Protein AF-0000000078271003 (afdb_homodimer)

Structure (mmCIF, N/CA/C/O backbone):
data_AF-0000000078271003-model_v1
#
loop_
_entity.id
_entity.type
_entity.pdbx_description
1 polymer 'AMP-forming adenylation domain superfamily protein, putative D-alanine:D-alanyl carrier protein ligase'
#
loop_
_atom_site.group_PDB
_atom_site.id
_atom_site.type_symbol
_atom_site.label_atom_id
_atom_site.label_alt_id
_atom_site.label_comp_id
_atom_site.label_asym_id
_atom_site.label_entity_id
_atom_site.label_seq_id
_atom_site.pdbx_PDB_ins_code
_atom_site.Cartn_x
_atom_site.Cartn_y
_atom_site.Cartn_z
_atom_site.occupancy
_atom_site.B_iso_or_equiv
_atom_site.auth_seq_id
_atom_site.auth_comp_id
_atom_site.auth_asym_id
_atom_site.auth_atom_id
_atom_site.pdbx_PDB_model_num
ATOM 1 N N . MET A 1 1 ? -5.316 6.648 -7.934 1 62.03 1 MET A N 1
ATOM 2 C CA . MET A 1 1 ? -4.695 5.379 -7.566 1 62.03 1 MET A CA 1
ATOM 3 C C . MET A 1 1 ? -5.75 4.34 -7.203 1 62.03 1 MET A C 1
ATOM 5 O O . MET A 1 1 ? -6.754 4.668 -6.566 1 62.03 1 MET A O 1
ATOM 9 N N . LEU A 1 2 ? -5.527 3.26 -7.75 1 80.06 2 LEU A N 1
ATOM 10 C CA . LEU A 1 2 ? -6.375 2.09 -7.555 1 80.06 2 LEU A CA 1
ATOM 11 C C . LEU A 1 2 ? -6.215 1.529 -6.145 1 80.06 2 LEU A C 1
ATOM 13 O O . LEU A 1 2 ? -5.102 1.208 -5.723 1 80.06 2 LEU A O 1
ATOM 17 N N . HIS A 1 3 ? -7.23 1.688 -5.375 1 89.31 3 HIS A N 1
ATOM 18 C CA . HIS A 1 3 ? -7.094 1.174 -4.02 1 89.31 3 HIS A CA 1
ATOM 19 C C . HIS A 1 3 ? -7.945 -0.074 -3.814 1 89.31 3 HIS A C 1
ATOM 21 O O . HIS A 1 3 ? -7.891 -0.702 -2.754 1 89.31 3 HIS A O 1
ATOM 27 N N . SER A 1 4 ? -8.742 -0.417 -4.766 1 94.44 4 SER A N 1
ATOM 28 C CA . SER A 1 4 ? -9.57 -1.619 -4.676 1 94.44 4 SER A CA 1
ATOM 29 C C . SER A 1 4 ? -9.516 -2.424 -5.969 1 94.44 4 SER A C 1
ATOM 31 O O . SER A 1 4 ? -9.562 -1.854 -7.062 1 94.44 4 SER A O 1
ATOM 33 N N . ALA A 1 5 ? -9.469 -3.67 -5.816 1 95.5 5 ALA A N 1
ATOM 34 C CA . ALA A 1 5 ? -9.172 -4.57 -6.926 1 95.5 5 ALA A CA 1
ATOM 35 C C . ALA A 1 5 ? -10.297 -4.555 -7.961 1 95.5 5 ALA A C 1
ATOM 37 O O . ALA A 1 5 ? -10.047 -4.719 -9.156 1 95.5 5 ALA A O 1
ATOM 38 N N . HIS A 1 6 ? -11.555 -4.332 -7.492 1 95.19 6 HIS A N 1
ATOM 39 C CA . HIS A 1 6 ? -12.656 -4.332 -8.453 1 95.19 6 HIS A CA 1
ATOM 40 C C . HIS A 1 6 ? -12.539 -3.168 -9.43 1 95.19 6 HIS A C 1
ATOM 42 O O . HIS A 1 6 ? -13.086 -3.221 -10.531 1 95.19 6 HIS A O 1
ATOM 48 N N . LYS A 1 7 ? -11.844 -2.145 -9.039 1 95.56 7 LYS A N 1
ATOM 49 C CA . LYS A 1 7 ? -11.703 -0.961 -9.883 1 95.56 7 LYS A CA 1
ATOM 50 C C . LYS A 1 7 ? -10.852 -1.264 -11.117 1 95.56 7 LYS A C 1
ATOM 52 O O . LYS A 1 7 ? -10.922 -0.546 -12.117 1 95.56 7 LYS A O 1
ATOM 57 N N . ILE A 1 8 ? -10.039 -2.344 -11.047 1 96.44 8 ILE A N 1
ATOM 58 C CA . ILE A 1 8 ? -9.281 -2.766 -12.219 1 96.44 8 ILE A CA 1
ATOM 59 C C . ILE A 1 8 ? -10.25 -3.088 -13.359 1 96.44 8 ILE A C 1
ATOM 61 O O . ILE A 1 8 ? -9.992 -2.734 -14.516 1 96.44 8 ILE A O 1
ATOM 65 N N . LEU A 1 9 ? -11.359 -3.77 -13 1 97.88 9 LEU A N 1
ATOM 66 C CA . LEU A 1 9 ? -12.367 -4.117 -14 1 97.88 9 LEU A CA 1
ATOM 67 C C . LEU A 1 9 ? -13.094 -2.875 -14.5 1 97.88 9 LEU A C 1
ATOM 69 O O . LEU A 1 9 ? -13.273 -2.695 -15.703 1 97.88 9 LEU A O 1
ATOM 73 N N . SER A 1 10 ? -13.477 -2.023 -13.555 1 96.31 10 SER A N 1
ATOM 74 C CA . SER A 1 10 ? -14.211 -0.82 -13.922 1 96.31 10 SER A CA 1
ATOM 75 C C . SER A 1 10 ? -13.414 0.047 -14.883 1 96.31 10 SER A C 1
ATOM 77 O O . SER A 1 10 ? -13.961 0.602 -15.836 1 96.31 10 SER A O 1
ATOM 79 N N . GLN A 1 11 ? -12.148 0.153 -14.641 1 95.88 11 GLN A N 1
ATOM 80 C CA . GLN A 1 11 ? -11.281 0.952 -15.492 1 95.88 11 GLN A CA 1
ATOM 81 C C . GLN A 1 11 ? -11.18 0.354 -16.891 1 95.88 11 GLN A C 1
ATOM 83 O O . GLN A 1 11 ? -11.281 1.073 -17.891 1 95.88 11 GLN A O 1
ATOM 88 N N . SER A 1 12 ? -11 -0.924 -16.984 1 97.31 12 SER A N 1
ATOM 89 C CA . SER A 1 12 ? -10.883 -1.593 -18.266 1 97.31 12 SER A CA 1
ATOM 90 C C . SER A 1 12 ? -12.211 -1.595 -19.016 1 97.31 12 SER A C 1
ATOM 92 O O . SER A 1 12 ? -12.234 -1.483 -20.25 1 97.31 12 SER A O 1
ATOM 94 N N . ALA A 1 13 ? -13.312 -1.754 -18.25 1 97.88 13 ALA A N 1
ATOM 95 C CA . ALA A 1 13 ? -14.633 -1.698 -18.859 1 97.88 13 ALA A CA 1
ATOM 96 C C . ALA A 1 13 ? -14.898 -0.329 -19.484 1 97.88 13 ALA A C 1
ATOM 98 O O . ALA A 1 13 ? -15.57 -0.225 -20.516 1 97.88 13 ALA A O 1
ATOM 99 N N . LYS A 1 14 ? -14.383 0.717 -18.906 1 97 14 LYS A N 1
ATOM 100 C CA . LYS A 1 14 ? -14.523 2.066 -19.438 1 97 14 LYS A CA 1
ATOM 101 C C . LYS A 1 14 ? -13.617 2.271 -20.656 1 97 14 LYS A C 1
ATOM 103 O O . LYS A 1 14 ? -14.023 2.865 -21.656 1 97 14 LYS A O 1
ATOM 108 N N . ALA A 1 15 ? -12.398 1.774 -20.609 1 97.06 15 ALA A N 1
ATOM 109 C CA . ALA A 1 15 ? -11.391 1.994 -21.641 1 97.06 15 ALA A CA 1
ATOM 110 C C . ALA A 1 15 ? -11.68 1.145 -22.875 1 97.06 15 ALA A C 1
ATOM 112 O O . ALA A 1 15 ? -11.477 1.594 -24 1 97.06 15 ALA A O 1
ATOM 113 N N . MET A 1 16 ? -12.094 -0.087 -22.625 1 97.44 16 MET A N 1
ATOM 114 C CA . MET A 1 16 ? -12.336 -1.037 -23.703 1 97.44 16 MET A CA 1
ATOM 115 C C . MET A 1 16 ? -13.625 -1.814 -23.469 1 97.44 16 MET A C 1
ATOM 117 O O . MET A 1 16 ? -13.602 -3.039 -23.328 1 97.44 16 MET A O 1
ATOM 121 N N . PRO A 1 17 ? -14.727 -1.162 -23.594 1 97.81 17 PRO A N 1
ATOM 122 C CA . PRO A 1 17 ? -16 -1.749 -23.172 1 97.81 17 PRO A CA 1
ATOM 123 C C . PRO A 1 17 ? -16.375 -2.98 -24 1 97.81 17 PRO A C 1
ATOM 125 O O . PRO A 1 17 ? -16.844 -3.979 -23.438 1 97.81 17 PRO A O 1
ATOM 128 N N . GLN A 1 18 ? -16.078 -3.027 -25.297 1 98.38 18 GLN A N 1
ATOM 129 C CA . GLN A 1 18 ? -16.594 -4.078 -26.172 1 98.38 18 GLN A CA 1
ATOM 130 C C . GLN A 1 18 ? -15.562 -5.18 -26.375 1 98.38 18 GLN A C 1
ATOM 132 O O . GLN A 1 18 ? -15.852 -6.203 -27 1 98.38 18 GLN A O 1
ATOM 137 N N . LYS A 1 19 ? -14.375 -4.996 -25.812 1 98.5 19 LYS A N 1
ATOM 138 C CA . LYS A 1 19 ? -13.359 -6.035 -25.938 1 98.5 19 LYS A CA 1
ATOM 139 C C . LYS A 1 19 ? -13.734 -7.27 -25.109 1 98.5 19 LYS A C 1
ATOM 141 O O . LYS A 1 19 ? -14.281 -7.152 -24.016 1 98.5 19 LYS A O 1
ATOM 146 N N . LEU A 1 20 ? -13.43 -8.477 -25.688 1 98.69 20 LEU A N 1
ATOM 147 C CA . LEU A 1 20 ? -13.664 -9.719 -24.938 1 98.69 20 LEU A CA 1
ATOM 148 C C . LEU A 1 20 ? -12.68 -9.852 -23.781 1 98.69 20 LEU A C 1
ATOM 150 O O . LEU A 1 20 ? -11.469 -9.812 -23.984 1 98.69 20 LEU A O 1
ATOM 154 N N . ALA A 1 21 ? -13.211 -9.945 -22.578 1 98.69 21 ALA A N 1
ATOM 155 C CA . ALA A 1 21 ? -12.391 -10.102 -21.391 1 98.69 21 ALA A CA 1
ATOM 156 C C . ALA A 1 21 ? -12.031 -11.57 -21.156 1 98.69 21 ALA A C 1
ATOM 158 O O . ALA A 1 21 ? -10.852 -11.914 -21.047 1 98.69 21 ALA A O 1
ATOM 159 N N . PHE A 1 22 ? -13.062 -12.359 -21.109 1 98.81 22 PHE A N 1
ATOM 160 C CA . PHE A 1 22 ? -12.891 -13.789 -20.891 1 98.81 22 PHE A CA 1
ATOM 161 C C . PHE A 1 22 ? -13.641 -14.602 -21.938 1 98.81 22 PHE A C 1
ATOM 163 O O . PHE A 1 22 ? -14.75 -14.227 -22.344 1 98.81 22 PHE A O 1
ATOM 170 N N . ILE A 1 23 ? -13.023 -15.711 -22.391 1 98.56 23 ILE A N 1
ATOM 171 C CA . ILE A 1 23 ? -13.594 -16.609 -23.391 1 98.56 23 ILE A CA 1
ATOM 172 C C . ILE A 1 23 ? -13.508 -18.047 -22.891 1 98.56 23 ILE A C 1
ATOM 174 O O . ILE A 1 23 ? -12.469 -18.484 -22.391 1 98.56 23 ILE A O 1
ATOM 178 N N . THR A 1 24 ? -14.578 -18.75 -22.875 1 96.25 24 THR A N 1
ATOM 179 C CA . THR A 1 24 ? -14.633 -20.203 -22.719 1 96.25 24 THR A CA 1
ATOM 180 C C . THR A 1 24 ? -15 -20.891 -24.031 1 96.25 24 THR A C 1
ATOM 182 O O . THR A 1 24 ? -15.344 -20.219 -25 1 96.25 24 THR A O 1
ATOM 185 N N . PRO A 1 25 ? -14.844 -22.219 -24.047 1 89.44 25 PRO A N 1
ATOM 186 C CA . PRO A 1 25 ? -15.234 -22.891 -25.297 1 89.44 25 PRO A CA 1
ATOM 187 C C . PRO A 1 25 ? -16.703 -22.625 -25.656 1 89.44 25 PRO A C 1
ATOM 189 O O . PRO A 1 25 ? -17.047 -22.625 -26.844 1 89.44 25 PRO A O 1
ATOM 192 N N . SER A 1 26 ? -17.531 -22.297 -24.719 1 90.88 26 SER A N 1
ATOM 193 C CA . SER A 1 26 ? -18.969 -22.25 -24.984 1 90.88 26 SER A CA 1
ATOM 194 C C . SER A 1 26 ? -19.5 -20.828 -24.859 1 90.88 26 SER A C 1
ATOM 196 O O . SER A 1 26 ? -20.641 -20.547 -25.234 1 90.88 26 SER A O 1
ATOM 198 N N . ASP A 1 27 ? -18.672 -19.969 -24.328 1 94.44 27 ASP A N 1
ATOM 199 C CA . ASP A 1 27 ? -19.203 -18.641 -24.031 1 94.44 27 ASP A CA 1
ATOM 200 C C . ASP A 1 27 ? -18.078 -17.594 -24 1 94.44 27 ASP A C 1
ATOM 202 O O . ASP A 1 27 ? -16.906 -17.938 -24.078 1 94.44 27 ASP A O 1
ATOM 206 N N . SER A 1 28 ? -18.438 -16.344 -24.062 1 98.31 28 SER A N 1
ATOM 207 C CA . SER A 1 28 ? -17.5 -15.227 -23.891 1 98.31 28 SER A CA 1
ATOM 208 C C . SER A 1 28 ? -18.188 -14.031 -23.25 1 98.31 28 SER A C 1
ATOM 210 O O . SER A 1 28 ? -19.422 -13.969 -23.188 1 98.31 28 SER A O 1
ATOM 212 N N . ILE A 1 29 ? -17.438 -13.117 -22.703 1 98.62 29 ILE A N 1
ATOM 213 C CA . ILE A 1 29 ? -17.984 -11.93 -22.062 1 98.62 29 ILE A CA 1
ATOM 214 C C . ILE A 1 29 ? -17.062 -10.734 -22.312 1 98.62 29 ILE A C 1
ATOM 216 O O . ILE A 1 29 ? -15.844 -10.867 -22.266 1 98.62 29 ILE A O 1
ATOM 220 N N . THR A 1 30 ? -17.672 -9.602 -22.641 1 98.81 30 THR A N 1
ATOM 221 C CA . THR A 1 30 ? -16.938 -8.359 -22.828 1 98.81 30 THR A CA 1
ATOM 222 C C . THR A 1 30 ? -16.672 -7.688 -21.484 1 98.81 30 THR A C 1
ATOM 224 O O . THR A 1 30 ? -17.281 -8.039 -20.469 1 98.81 30 THR A O 1
ATOM 227 N N . TYR A 1 31 ? -15.781 -6.754 -21.453 1 98.75 31 TYR A N 1
ATOM 228 C CA . TYR A 1 31 ? -15.453 -6.031 -20.234 1 98.75 31 TYR A CA 1
ATOM 229 C C . TYR A 1 31 ? -16.672 -5.293 -19.688 1 98.75 31 TYR A C 1
ATOM 231 O O . TYR A 1 31 ? -16.953 -5.324 -18.484 1 98.75 31 TYR A O 1
ATOM 239 N N . ILE A 1 32 ? -17.453 -4.641 -20.516 1 98.56 32 ILE A N 1
ATOM 240 C CA . ILE A 1 32 ? -18.609 -3.871 -20.047 1 98.56 32 ILE A CA 1
ATOM 241 C C . ILE A 1 32 ? -19.672 -4.816 -19.5 1 98.56 32 ILE A C 1
ATOM 243 O O . ILE A 1 32 ? -20.312 -4.512 -18.484 1 98.56 32 ILE A O 1
ATOM 247 N N . SER A 1 33 ? -19.875 -5.965 -20.219 1 98.62 33 SER A N 1
ATOM 248 C CA . SER A 1 33 ? -20.844 -6.938 -19.734 1 98.62 33 SER A CA 1
ATOM 249 C C . SER A 1 33 ? -20.422 -7.535 -18.406 1 98.62 33 SER A C 1
ATOM 251 O O . SER A 1 33 ? -21.25 -7.738 -17.516 1 98.62 33 SER A O 1
ATOM 253 N N . LEU A 1 34 ? -19.125 -7.824 -18.281 1 98.69 34 LEU A N 1
ATOM 254 C CA . LEU A 1 34 ? -18.594 -8.336 -17.031 1 98.69 34 LEU A CA 1
ATOM 255 C C . LEU A 1 34 ? -18.797 -7.328 -15.898 1 98.69 34 LEU A C 1
ATOM 257 O O . LEU A 1 34 ? -19.203 -7.703 -14.789 1 98.69 34 LEU A O 1
ATOM 261 N N . ASP A 1 35 ? -18.547 -6.066 -16.141 1 98.62 35 ASP A N 1
ATOM 262 C CA . ASP A 1 35 ? -18.703 -5.004 -15.148 1 98.62 35 ASP A CA 1
ATOM 263 C C . ASP A 1 35 ? -20.156 -4.871 -14.719 1 98.62 35 ASP A C 1
ATOM 265 O O . ASP A 1 35 ? -20.453 -4.75 -13.531 1 98.62 35 ASP A O 1
ATOM 269 N N . GLU A 1 36 ? -21.047 -4.945 -15.672 1 98.31 36 GLU A N 1
ATOM 270 C CA . GLU A 1 36 ? -22.484 -4.801 -15.406 1 98.31 36 GLU A CA 1
ATOM 271 C C . GLU A 1 36 ? -23.016 -5.984 -14.609 1 98.31 36 GLU A C 1
ATOM 273 O O . GLU A 1 36 ? -23.719 -5.801 -13.617 1 98.31 36 GLU A O 1
ATOM 278 N N . LYS A 1 37 ? -22.688 -7.191 -15.055 1 98.62 37 LYS A N 1
ATOM 279 C CA . LYS A 1 37 ? -23.188 -8.391 -14.391 1 98.62 37 LYS A CA 1
ATOM 280 C C . LYS A 1 37 ? -22.625 -8.523 -12.977 1 98.62 37 LYS A C 1
ATOM 282 O O . LYS A 1 37 ? -23.328 -8.945 -12.062 1 98.62 37 LYS A O 1
ATOM 287 N N . SER A 1 38 ? -21.312 -8.219 -12.812 1 98.75 38 SER A N 1
ATOM 288 C CA . SER A 1 38 ? -20.734 -8.242 -11.477 1 98.75 38 SER A CA 1
ATOM 289 C C . SER A 1 38 ? -21.359 -7.176 -10.578 1 98.75 38 SER A C 1
ATOM 291 O O . SER A 1 38 ? -21.531 -7.391 -9.375 1 98.75 38 SER A O 1
ATOM 293 N N . SER A 1 39 ? -21.719 -5.977 -11.141 1 98.69 39 SER A N 1
ATOM 294 C CA . SER A 1 39 ? -22.406 -4.93 -10.391 1 98.69 39 SER A CA 1
ATOM 295 C C . SER A 1 39 ? -23.797 -5.383 -9.945 1 98.69 39 SER A C 1
ATOM 297 O O . SER A 1 39 ? -24.234 -5.066 -8.836 1 98.69 39 SER A O 1
ATOM 299 N N . ALA A 1 40 ? -24.469 -6.078 -10.836 1 98.75 40 ALA A N 1
ATOM 300 C CA . ALA A 1 40 ? -25.781 -6.617 -10.5 1 98.75 40 ALA A CA 1
ATOM 301 C C . ALA A 1 40 ? -25.688 -7.613 -9.344 1 98.75 40 ALA A C 1
ATOM 303 O O . ALA A 1 40 ? -26.484 -7.566 -8.406 1 98.75 40 ALA A O 1
ATOM 304 N N . LEU A 1 41 ? -24.703 -8.477 -9.445 1 98.75 41 LEU A N 1
ATOM 305 C CA . LEU A 1 41 ? -24.484 -9.438 -8.367 1 98.75 41 LEU A CA 1
ATOM 306 C C . LEU A 1 41 ? -24.141 -8.727 -7.062 1 98.75 41 LEU A C 1
ATOM 308 O O . LEU A 1 41 ? -24.625 -9.094 -5.996 1 98.75 41 LEU A O 1
ATOM 312 N N . ALA A 1 42 ? -23.203 -7.738 -7.105 1 98.75 42 ALA A N 1
ATOM 313 C CA . ALA A 1 42 ? -22.828 -6.957 -5.934 1 98.75 42 ALA A CA 1
ATOM 314 C C . ALA A 1 42 ? -24.047 -6.332 -5.262 1 98.75 42 ALA A C 1
ATOM 316 O O . ALA A 1 42 ? -24.156 -6.332 -4.035 1 98.75 42 ALA A O 1
ATOM 317 N N . THR A 1 43 ? -24.969 -5.789 -6.086 1 98.62 43 THR A N 1
ATOM 318 C CA . THR A 1 43 ? -26.188 -5.18 -5.574 1 98.62 43 THR A CA 1
ATOM 319 C C . THR A 1 43 ? -27 -6.188 -4.77 1 98.62 43 THR A C 1
ATOM 321 O O . THR A 1 43 ? -27.5 -5.871 -3.691 1 98.62 43 THR A O 1
ATOM 324 N N . GLN A 1 44 ? -27.078 -7.426 -5.289 1 98.25 44 GLN A N 1
ATOM 325 C CA . GLN A 1 44 ? -27.812 -8.477 -4.59 1 98.25 44 GLN A CA 1
ATOM 326 C C . GLN A 1 44 ? -27.156 -8.805 -3.25 1 98.25 44 GLN A C 1
ATOM 328 O O . GLN A 1 44 ? -27.844 -9.016 -2.252 1 98.25 44 GLN A O 1
ATOM 333 N N . ILE A 1 45 ? -25.844 -8.867 -3.213 1 98.56 45 ILE A N 1
ATOM 334 C CA . ILE A 1 45 ? -25.109 -9.148 -1.982 1 98.56 45 ILE A CA 1
ATOM 335 C C . ILE A 1 45 ? -25.359 -8.031 -0.971 1 98.56 45 ILE A C 1
ATOM 337 O O . ILE A 1 45 ? -25.609 -8.297 0.206 1 98.56 45 ILE A O 1
ATOM 341 N N . LEU A 1 46 ? -25.234 -6.77 -1.448 1 98.06 46 LEU A N 1
ATOM 342 C CA . LEU A 1 46 ? -25.391 -5.605 -0.584 1 98.06 46 LEU A CA 1
ATOM 343 C C . LEU A 1 46 ? -26.797 -5.562 0.015 1 98.06 46 LEU A C 1
ATOM 345 O O . LEU A 1 46 ? -26.969 -5.129 1.156 1 98.06 46 LEU A O 1
ATOM 349 N N . ASN A 1 47 ? -27.828 -6.004 -0.752 1 97.38 47 ASN A N 1
ATOM 350 C CA . ASN A 1 47 ? -29.203 -6.039 -0.278 1 97.38 47 ASN A CA 1
ATOM 351 C C . ASN A 1 47 ? -29.375 -7.008 0.887 1 97.38 47 ASN A C 1
ATOM 353 O O . ASN A 1 47 ? -30.359 -6.934 1.625 1 97.38 47 ASN A O 1
ATOM 357 N N . LEU A 1 48 ? -28.406 -7.891 1.1 1 97.38 48 LEU A N 1
ATOM 358 C CA . LEU A 1 48 ? -28.438 -8.844 2.207 1 97.38 48 LEU A CA 1
ATOM 359 C C . LEU A 1 48 ? -27.766 -8.266 3.439 1 97.38 48 LEU A C 1
ATOM 361 O O . LEU A 1 48 ? -27.656 -8.93 4.473 1 97.38 48 LEU A O 1
ATOM 365 N N . ASN A 1 49 ? -27.141 -7.055 3.361 1 95.56 49 ASN A N 1
ATOM 366 C CA . ASN A 1 49 ? -26.484 -6.336 4.445 1 95.56 49 ASN A CA 1
ATOM 367 C C . ASN A 1 49 ? -25.266 -7.094 4.957 1 95.56 49 ASN A C 1
ATOM 369 O O . ASN A 1 49 ? -25.031 -7.172 6.168 1 95.56 49 ASN A O 1
ATOM 373 N N . ILE A 1 50 ? -24.625 -7.777 4.074 1 95.56 50 ILE A N 1
ATOM 374 C CA . ILE A 1 50 ? -23.359 -8.453 4.367 1 95.56 50 ILE A CA 1
ATOM 375 C C . ILE A 1 50 ? -22.188 -7.5 4.102 1 95.56 50 ILE A C 1
ATOM 377 O O . ILE A 1 50 ? -22.062 -6.957 3.002 1 95.56 50 ILE A O 1
ATOM 381 N N . ASN A 1 51 ? -21.453 -7.254 5.133 1 91.19 51 ASN A N 1
ATOM 382 C CA . ASN A 1 51 ? -20.375 -6.273 5.012 1 91.19 51 ASN A CA 1
ATOM 383 C C . ASN A 1 51 ? -19.047 -6.859 5.449 1 91.19 51 ASN A C 1
ATOM 385 O O . ASN A 1 51 ? -18.938 -7.473 6.516 1 91.19 51 ASN A O 1
ATOM 389 N N . LYS A 1 52 ? -18.031 -6.617 4.582 1 95.56 52 LYS A N 1
ATOM 390 C CA . LYS A 1 52 ? -16.656 -7.004 4.895 1 95.56 52 LYS A CA 1
ATOM 391 C C . LYS A 1 52 ? -16.594 -8.422 5.461 1 95.56 52 LYS A C 1
ATOM 393 O O . LYS A 1 52 ? -15.961 -8.656 6.492 1 95.56 52 LYS A O 1
ATOM 398 N N . SER A 1 53 ? -17.234 -9.328 4.832 1 97.62 53 SER A N 1
ATOM 399 C CA . SER A 1 53 ? -17.359 -10.719 5.273 1 97.62 53 SER A CA 1
ATOM 400 C C . SER A 1 53 ? -16.906 -11.688 4.188 1 97.62 53 SER A C 1
ATOM 402 O O . SER A 1 53 ? -16.875 -11.336 3.008 1 97.62 53 SER A O 1
ATOM 404 N N . PRO A 1 54 ? -16.5 -12.883 4.637 1 98.44 54 PRO A N 1
ATOM 405 C CA . PRO A 1 54 ? -16.141 -13.883 3.631 1 98.44 54 PRO A CA 1
ATOM 406 C C . PRO A 1 54 ? -17.344 -14.406 2.855 1 98.44 54 PRO A C 1
ATOM 408 O O . PRO A 1 54 ? -18.375 -14.75 3.455 1 98.44 54 PRO A O 1
ATOM 411 N N . ILE A 1 55 ? -17.25 -14.398 1.645 1 98.81 55 ILE A N 1
ATOM 412 C CA . ILE A 1 55 ? -18.219 -15.023 0.756 1 98.81 55 ILE A CA 1
ATOM 413 C C . ILE A 1 55 ? -17.609 -16.266 0.112 1 98.81 55 ILE A C 1
ATOM 415 O O . ILE A 1 55 ? -16.594 -16.172 -0.573 1 98.81 55 ILE A O 1
ATOM 419 N N . LEU A 1 56 ? -18.219 -17.406 0.365 1 98.69 56 LEU A N 1
ATOM 420 C CA . LEU A 1 56 ? -17.75 -18.672 -0.201 1 98.69 56 LEU A CA 1
ATOM 421 C C . LEU A 1 56 ? -18.312 -18.875 -1.602 1 98.69 56 LEU A C 1
ATOM 423 O O . LEU A 1 56 ? -19.516 -18.719 -1.819 1 98.69 56 LEU A O 1
ATOM 427 N N . ILE A 1 57 ? -17.5 -19.141 -2.539 1 98.75 57 ILE A N 1
ATOM 428 C CA . ILE A 1 57 ? -17.906 -19.422 -3.91 1 98.75 57 ILE A CA 1
ATOM 429 C C . ILE A 1 57 ? -17.594 -20.859 -4.262 1 98.75 57 ILE A C 1
ATOM 431 O O . ILE A 1 57 ? -16.438 -21.297 -4.137 1 98.75 57 ILE A O 1
ATOM 435 N N . ILE A 1 58 ? -18.547 -21.625 -4.605 1 97.5 58 ILE A N 1
ATOM 436 C CA . ILE A 1 58 ? -18.375 -22.969 -5.16 1 97.5 58 ILE A CA 1
ATOM 437 C C . ILE A 1 58 ? -18.984 -23.031 -6.555 1 97.5 58 ILE A C 1
ATOM 439 O O . ILE A 1 58 ? -20.203 -23.156 -6.699 1 97.5 58 ILE A O 1
ATOM 443 N N . LEU A 1 59 ? -18.219 -22.859 -7.512 1 97 59 LEU A N 1
ATOM 444 C CA . LEU A 1 59 ? -18.594 -22.859 -8.922 1 97 59 LEU A CA 1
ATOM 445 C C . LEU A 1 59 ? -17.5 -23.5 -9.773 1 97 59 LEU A C 1
ATOM 447 O O . LEU A 1 59 ? -16.312 -23.469 -9.398 1 97 59 LEU A O 1
ATOM 451 N N . PRO A 1 60 ? -17.891 -24.078 -10.914 1 92.44 60 PRO A N 1
ATOM 452 C CA . PRO A 1 60 ? -16.844 -24.516 -11.844 1 92.44 60 PRO A CA 1
ATOM 453 C C . PRO A 1 60 ? -16.031 -23.375 -12.414 1 92.44 60 PRO A C 1
ATOM 455 O O . PRO A 1 60 ? -16.484 -22.219 -12.406 1 92.44 60 PRO A O 1
ATOM 458 N N . LYS A 1 61 ? -14.836 -23.719 -12.812 1 93.88 61 LYS A N 1
ATOM 459 C CA . LYS A 1 61 ? -13.961 -22.766 -13.5 1 93.88 61 LYS A CA 1
ATOM 460 C C . LYS A 1 61 ? -14.633 -22.203 -14.75 1 93.88 61 LYS A C 1
ATOM 462 O O . LYS A 1 61 ? -14.969 -22.953 -15.664 1 93.88 61 LYS A O 1
ATOM 467 N N . GLY A 1 62 ? -14.992 -20.953 -14.742 1 96.31 62 GLY A N 1
ATOM 468 C CA . GLY A 1 62 ? -15.695 -20.359 -15.867 1 96.31 62 GLY A CA 1
ATOM 469 C C . GLY A 1 62 ? -16.062 -18.906 -15.633 1 96.31 62 GLY A C 1
ATOM 470 O O . GLY A 1 62 ? -15.633 -18.297 -14.648 1 96.31 62 GLY A O 1
ATOM 471 N N . ILE A 1 63 ? -16.859 -18.328 -16.516 1 98.06 63 ILE A N 1
ATOM 472 C CA . ILE A 1 63 ? -17.203 -16.906 -16.547 1 98.06 63 ILE A CA 1
ATOM 473 C C . ILE A 1 63 ? -18.047 -16.562 -15.32 1 98.06 63 ILE A C 1
ATOM 475 O O . ILE A 1 63 ? -17.891 -15.492 -14.727 1 98.06 63 ILE A O 1
ATOM 479 N N . GLU A 1 64 ? -18.922 -17.484 -14.891 1 97.94 64 GLU A N 1
ATOM 480 C CA . GLU A 1 64 ? -19.781 -17.25 -13.719 1 97.94 64 GLU A CA 1
ATOM 481 C C . GLU A 1 64 ? -18.938 -17.047 -12.461 1 97.94 64 GLU A C 1
ATOM 483 O O . GLU A 1 64 ? -19.281 -16.234 -11.609 1 97.94 64 GLU A O 1
ATOM 488 N N . ALA A 1 65 ? -17.922 -17.828 -12.344 1 98.19 65 ALA A N 1
ATOM 489 C CA . ALA A 1 65 ? -17.031 -17.672 -11.211 1 98.19 65 ALA A CA 1
ATOM 490 C C . ALA A 1 65 ? -16.359 -16.297 -11.234 1 98.19 65 ALA A C 1
ATOM 492 O O . ALA A 1 65 ? -16.266 -15.625 -10.203 1 98.19 65 ALA A O 1
ATOM 493 N N . ILE A 1 66 ? -15.945 -15.828 -12.414 1 98.62 66 ILE A N 1
ATOM 494 C CA . ILE A 1 66 ? -15.281 -14.531 -12.555 1 98.62 66 ILE A CA 1
ATOM 495 C C . ILE A 1 66 ? -16.25 -13.414 -12.188 1 98.62 66 ILE A C 1
ATOM 497 O O . ILE A 1 66 ? -15.891 -12.477 -11.469 1 98.62 66 ILE A O 1
ATOM 501 N N . ILE A 1 67 ? -17.5 -13.523 -12.688 1 98.81 67 ILE A N 1
ATOM 502 C CA . ILE A 1 67 ? -18.531 -12.562 -12.32 1 98.81 67 ILE A CA 1
ATOM 503 C C . ILE A 1 67 ? -18.688 -12.523 -10.805 1 98.81 67 ILE A C 1
ATOM 505 O O . ILE A 1 67 ? -18.797 -11.453 -10.211 1 98.81 67 ILE A O 1
ATOM 509 N N . SER A 1 68 ? -18.625 -13.695 -10.203 1 98.88 68 SER A N 1
ATOM 510 C CA . SER A 1 68 ? -18.781 -13.805 -8.758 1 98.88 68 SER A CA 1
ATOM 511 C C . SER A 1 68 ? -17.625 -13.141 -8.023 1 98.88 68 SER A C 1
ATOM 513 O O . SER A 1 68 ? -17.812 -12.469 -7.012 1 98.88 68 SER A O 1
ATOM 515 N N . PHE A 1 69 ? -16.375 -13.359 -8.5 1 98.81 69 PHE A N 1
ATOM 516 C CA . PHE A 1 69 ? -15.211 -12.719 -7.891 1 98.81 69 PHE A CA 1
ATOM 517 C C . PHE A 1 69 ? -15.406 -11.203 -7.836 1 98.81 69 PHE A C 1
ATOM 519 O O . PHE A 1 69 ? -15.367 -10.609 -6.754 1 98.81 69 PHE A O 1
ATOM 526 N N . PHE A 1 70 ? -15.688 -10.617 -8.969 1 98.81 70 PHE A N 1
ATOM 527 C CA . PHE A 1 70 ? -15.781 -9.164 -9.055 1 98.81 70 PHE A CA 1
ATOM 528 C C . PHE A 1 70 ? -17.031 -8.648 -8.359 1 98.81 70 PHE A C 1
ATOM 530 O O . PHE A 1 70 ? -17.031 -7.562 -7.781 1 98.81 70 PHE A O 1
ATOM 537 N N . GLY A 1 71 ? -18.156 -9.438 -8.438 1 98.88 71 GLY A N 1
ATOM 538 C CA . GLY A 1 71 ? -19.344 -9.062 -7.695 1 98.88 71 GLY A CA 1
ATOM 539 C C . GLY A 1 71 ? -19.109 -8.969 -6.199 1 98.88 71 GLY A C 1
ATOM 540 O O . GLY A 1 71 ? -19.547 -8.023 -5.551 1 98.88 71 GLY A O 1
ATOM 541 N N . VAL A 1 72 ? -18.406 -9.977 -5.656 1 98.88 72 VAL A N 1
ATOM 542 C CA . VAL A 1 72 ? -18.094 -9.984 -4.234 1 98.88 72 VAL A CA 1
ATOM 543 C C . VAL A 1 72 ? -17.188 -8.797 -3.9 1 98.88 72 VAL A C 1
ATOM 545 O O . VAL A 1 72 ? -17.422 -8.078 -2.926 1 98.88 72 VAL A O 1
ATOM 548 N N . LEU A 1 73 ? -16.203 -8.531 -4.711 1 98.75 73 LEU A N 1
ATOM 549 C CA . LEU A 1 73 ? -15.273 -7.434 -4.484 1 98.75 73 LEU A CA 1
ATOM 550 C C . LEU A 1 73 ? -16 -6.094 -4.523 1 98.75 73 LEU A C 1
ATOM 552 O O . LEU A 1 73 ? -15.773 -5.238 -3.662 1 98.75 73 LEU A O 1
ATOM 556 N N . LYS A 1 74 ? -16.891 -5.91 -5.52 1 98.31 74 LYS A N 1
ATOM 557 C CA . LYS A 1 74 ? -17.641 -4.672 -5.656 1 98.31 74 LYS A CA 1
ATOM 558 C C . LYS A 1 74 ? -18.547 -4.438 -4.441 1 98.31 74 LYS A C 1
ATOM 560 O O . LYS A 1 74 ? -18.844 -3.293 -4.094 1 98.31 74 LYS A O 1
ATOM 565 N N . SER A 1 75 ? -18.938 -5.492 -3.799 1 98.5 75 SER A N 1
ATOM 566 C CA . SER A 1 75 ? -19.828 -5.391 -2.656 1 98.5 75 SER A CA 1
ATOM 567 C C . SER A 1 75 ? -19.078 -5.016 -1.386 1 98.5 75 SER A C 1
ATOM 569 O O . SER A 1 75 ? -19.688 -4.789 -0.339 1 98.5 75 SER A O 1
ATOM 571 N N . GLY A 1 76 ? -17.734 -4.938 -1.465 1 97.88 76 GLY A N 1
ATOM 572 C CA . GLY A 1 76 ? -16.938 -4.613 -0.296 1 97.88 76 GLY A CA 1
ATOM 573 C C . GLY A 1 76 ? -16.609 -5.824 0.561 1 97.88 76 GLY A C 1
ATOM 574 O O . GLY A 1 76 ? -15.953 -5.699 1.597 1 97.88 76 GLY A O 1
ATOM 575 N N . ASN A 1 77 ? -17.047 -7 0.159 1 98.56 77 ASN A N 1
ATOM 576 C CA . ASN A 1 77 ? -16.734 -8.266 0.811 1 98.56 77 ASN A CA 1
ATOM 577 C C . ASN A 1 77 ? -15.523 -8.938 0.167 1 98.56 77 ASN A C 1
ATOM 579 O O . ASN A 1 77 ? -14.883 -8.359 -0.712 1 98.56 77 ASN A O 1
ATOM 583 N N . PHE A 1 78 ? -15.07 -10.086 0.697 1 98.75 78 PHE A N 1
ATOM 584 C CA . PHE A 1 78 ? -13.961 -10.812 0.089 1 98.75 78 PHE A CA 1
ATOM 585 C C . PHE A 1 78 ? -14.344 -12.258 -0.183 1 98.75 78 PHE A C 1
ATOM 587 O O . PHE A 1 78 ? -15.211 -12.812 0.495 1 98.75 78 PHE A O 1
ATOM 594 N N . TYR A 1 79 ? -13.734 -12.875 -1.185 1 98.81 79 TYR A N 1
ATOM 595 C CA . TYR A 1 79 ? -14.227 -14.18 -1.608 1 98.81 79 TYR A CA 1
ATOM 596 C C . TYR A 1 79 ? -13.242 -15.281 -1.232 1 98.81 79 TYR A C 1
ATOM 598 O O . TYR A 1 79 ? -12.055 -15.016 -1.019 1 98.81 79 TYR A O 1
ATOM 606 N N . THR A 1 80 ? -13.742 -16.422 -1.085 1 98.56 80 THR A N 1
ATOM 607 C CA . THR A 1 80 ? -13.055 -17.703 -1.089 1 98.56 80 THR A CA 1
ATOM 608 C C . THR A 1 80 ? -13.688 -18.656 -2.109 1 98.56 80 THR A C 1
ATOM 610 O O . THR A 1 80 ? -14.898 -18.875 -2.094 1 98.56 80 THR A O 1
ATOM 613 N N . ILE A 1 81 ? -12.875 -19.094 -2.998 1 97.81 81 ILE A N 1
ATOM 614 C CA . ILE A 1 81 ? -13.359 -20.062 -3.969 1 97.81 81 ILE A CA 1
ATOM 615 C C . ILE A 1 81 ? -12.773 -21.438 -3.66 1 97.81 81 ILE A C 1
ATOM 617 O O . ILE A 1 81 ? -11.602 -21.562 -3.305 1 97.81 81 ILE A O 1
ATOM 621 N N . ILE A 1 82 ? -13.609 -22.469 -3.688 1 92.12 82 ILE A N 1
ATOM 622 C CA . ILE A 1 82 ? -13.109 -23.828 -3.533 1 92.12 82 ILE A CA 1
ATOM 623 C C . ILE A 1 82 ? -13.617 -24.703 -4.684 1 92.12 82 ILE A C 1
ATOM 625 O O . ILE A 1 82 ? -14.492 -24.281 -5.441 1 92.12 82 ILE A O 1
ATOM 629 N N . ASP A 1 83 ? -13 -25.859 -4.801 1 86.81 83 ASP A N 1
ATOM 630 C CA . ASP A 1 83 ? -13.297 -26.797 -5.867 1 86.81 83 ASP A CA 1
ATOM 631 C C . ASP A 1 83 ? -14.727 -27.328 -5.75 1 86.81 83 ASP A C 1
ATOM 633 O O . ASP A 1 83 ? -15.156 -27.734 -4.664 1 86.81 83 ASP A O 1
ATOM 637 N N . GLU A 1 84 ? -15.445 -27.297 -6.852 1 90.5 84 GLU A N 1
ATOM 638 C CA . GLU A 1 84 ? -16.828 -27.781 -6.852 1 90.5 84 GLU A CA 1
ATOM 639 C C . GLU A 1 84 ? -16.891 -29.266 -6.555 1 90.5 84 GLU A C 1
ATOM 641 O O . GLU A 1 84 ? -17.938 -29.781 -6.156 1 90.5 84 GLU A O 1
ATOM 646 N N . ASN A 1 85 ? -15.758 -29.953 -6.723 1 83.88 85 ASN A N 1
ATOM 647 C CA . ASN A 1 85 ? -15.719 -31.406 -6.496 1 83.88 85 ASN A CA 1
ATOM 648 C C . ASN A 1 85 ? -15.078 -31.75 -5.156 1 83.88 85 ASN A C 1
ATOM 650 O O . ASN A 1 85 ? -14.828 -32.906 -4.863 1 83.88 85 ASN A O 1
ATOM 654 N N . MET A 1 86 ? -14.797 -30.766 -4.371 1 82.38 86 MET A N 1
ATOM 655 C CA . MET A 1 86 ? -14.164 -31 -3.074 1 82.38 86 MET A CA 1
ATOM 656 C C . MET A 1 86 ? -15.07 -31.812 -2.158 1 82.38 86 MET A C 1
ATOM 658 O O . MET A 1 86 ? -16.281 -31.562 -2.096 1 82.38 86 MET A O 1
ATOM 662 N N . PRO A 1 87 ? -14.453 -32.781 -1.454 1 80.94 87 PRO A N 1
ATOM 663 C CA . PRO A 1 87 ? -15.258 -33.562 -0.52 1 80.94 87 PRO A CA 1
ATOM 664 C C . PRO A 1 87 ? -15.914 -32.719 0.558 1 80.94 87 PRO A C 1
ATOM 666 O O . PRO A 1 87 ? -15.312 -31.75 1.046 1 80.94 87 PRO A O 1
ATOM 669 N N . LEU A 1 88 ? -17.031 -33.156 1.013 1 85 88 LEU A N 1
ATOM 670 C CA . LEU A 1 88 ? -17.844 -32.406 1.963 1 85 88 LEU A CA 1
ATOM 671 C C . LEU A 1 88 ? -17.094 -32.219 3.279 1 85 88 LEU A C 1
ATOM 673 O O . LEU A 1 88 ? -17.234 -31.172 3.926 1 85 88 LEU A O 1
ATOM 677 N N . GLU A 1 89 ? -16.391 -33.219 3.682 1 81.69 89 GLU A N 1
ATOM 678 C CA . GLU A 1 89 ? -15.648 -33.125 4.934 1 81.69 89 GLU A CA 1
ATOM 679 C C . GLU A 1 89 ? -14.664 -31.969 4.914 1 81.69 89 GLU A C 1
ATOM 681 O O . GLU A 1 89 ? -14.508 -31.25 5.91 1 81.69 89 GLU A O 1
ATOM 686 N N . ARG A 1 90 ? -14.008 -31.828 3.816 1 82.69 90 ARG A N 1
ATOM 687 C CA . ARG A 1 90 ? -13.039 -30.75 3.68 1 82.69 90 ARG A CA 1
ATOM 688 C C . ARG A 1 90 ? -13.75 -29.406 3.58 1 82.69 90 ARG A C 1
ATOM 690 O O . ARG A 1 90 ? -13.266 -28.406 4.125 1 82.69 90 ARG A O 1
ATOM 697 N N . ILE A 1 91 ? -14.867 -29.406 2.912 1 89.88 91 ILE A N 1
ATOM 698 C CA . ILE A 1 91 ? -15.664 -28.188 2.818 1 89.88 91 ILE A CA 1
ATOM 699 C C . ILE A 1 91 ? -16.078 -27.734 4.215 1 89.88 91 ILE A C 1
ATOM 701 O O . ILE A 1 91 ? -15.984 -26.562 4.547 1 89.88 91 ILE A O 1
ATOM 705 N N . ASP A 1 92 ? -16.453 -28.688 5.008 1 89.94 92 ASP A N 1
ATOM 706 C CA . ASP A 1 92 ? -16.906 -28.391 6.367 1 89.94 92 ASP A CA 1
ATOM 707 C C . ASP A 1 92 ? -15.773 -27.797 7.195 1 89.94 92 ASP A C 1
ATOM 709 O O . ASP A 1 92 ? -16 -26.891 7.996 1 89.94 92 ASP A O 1
ATOM 713 N N . LYS A 1 93 ? -14.602 -28.359 7.008 1 86.69 93 LYS A N 1
ATOM 714 C CA . LYS A 1 93 ? -13.445 -27.812 7.711 1 86.69 93 LYS A CA 1
ATOM 715 C C . LYS A 1 93 ? -13.188 -26.359 7.324 1 86.69 93 LYS A C 1
ATOM 717 O O . LYS A 1 93 ? -12.898 -25.516 8.18 1 86.69 93 LYS A O 1
ATOM 722 N N . ILE A 1 94 ? -13.32 -26.062 6.055 1 91.56 94 ILE A N 1
ATOM 723 C CA . ILE A 1 94 ? -13.109 -24.703 5.551 1 91.56 94 ILE A CA 1
ATOM 724 C C . ILE A 1 94 ? -14.195 -23.781 6.086 1 91.56 94 ILE A C 1
ATOM 726 O O . ILE A 1 94 ? -13.906 -22.656 6.531 1 91.56 94 ILE A O 1
ATOM 730 N N . ILE A 1 95 ? -15.398 -24.234 6.16 1 95.88 95 ILE A N 1
ATOM 731 C CA . ILE A 1 95 ? -16.531 -23.438 6.637 1 95.88 95 ILE A CA 1
ATOM 732 C C . ILE A 1 95 ? -16.344 -23.125 8.117 1 95.88 95 ILE A C 1
ATOM 734 O O . ILE A 1 95 ? -16.625 -22 8.562 1 95.88 95 ILE A O 1
ATOM 738 N N . ARG A 1 96 ? -15.844 -24.094 8.836 1 93.81 96 ARG A N 1
ATOM 739 C CA . ARG A 1 96 ? -15.633 -23.891 10.266 1 93.81 96 ARG A CA 1
ATOM 740 C C . ARG A 1 96 ? -14.586 -22.812 10.516 1 93.81 96 ARG A C 1
ATOM 742 O O . ARG A 1 96 ? -14.703 -22.047 11.477 1 93.81 96 ARG A O 1
ATOM 749 N N . THR A 1 97 ? -13.609 -22.766 9.664 1 93.88 97 THR A N 1
ATOM 750 C CA . THR A 1 97 ? -12.547 -21.781 9.805 1 93.88 97 THR A CA 1
ATOM 751 C C . THR A 1 97 ? -12.984 -20.438 9.242 1 93.88 97 THR A C 1
ATOM 753 O O . THR A 1 97 ? -12.812 -19.406 9.891 1 93.88 97 THR A O 1
ATOM 756 N N . LEU A 1 98 ? -13.602 -20.422 8.086 1 96.81 98 LEU A N 1
ATOM 757 C CA . LEU A 1 98 ? -13.914 -19.203 7.328 1 96.81 98 LEU A CA 1
ATOM 758 C C . LEU A 1 98 ? -15.172 -18.547 7.871 1 96.81 98 LEU A C 1
ATOM 760 O O . LEU A 1 98 ? -15.289 -17.312 7.84 1 96.81 98 LEU A O 1
ATOM 764 N N . CYS A 1 99 ? -16.141 -19.328 8.359 1 97 99 CYS A N 1
ATOM 765 C CA . CYS A 1 99 ? -17.438 -18.844 8.789 1 97 99 CYS A CA 1
ATOM 766 C C . CYS A 1 99 ? -18.031 -17.891 7.758 1 97 99 CYS A C 1
ATOM 768 O O . CYS A 1 99 ? -18.359 -16.75 8.078 1 97 99 CYS A O 1
ATOM 770 N N . PRO A 1 100 ? -18.281 -18.375 6.551 1 98.25 100 PRO A N 1
ATOM 771 C CA . PRO A 1 100 ? -18.766 -17.5 5.484 1 98.25 100 PRO A CA 1
ATOM 772 C C . PRO A 1 100 ? -20.172 -16.969 5.762 1 98.25 100 PRO A C 1
ATOM 774 O O . PRO A 1 100 ? -21.016 -17.688 6.309 1 98.25 100 PRO A O 1
ATOM 777 N N . ALA A 1 101 ? -20.391 -15.719 5.312 1 98.31 101 ALA A N 1
ATOM 778 C CA . ALA A 1 101 ? -21.703 -15.086 5.492 1 98.31 101 ALA A CA 1
ATOM 779 C C . ALA A 1 101 ? -22.656 -15.461 4.359 1 98.31 101 ALA A C 1
ATOM 781 O O . ALA A 1 101 ? -23.875 -15.352 4.504 1 98.31 101 ALA A O 1
ATOM 782 N N . LEU A 1 102 ? -22.109 -15.922 3.264 1 98.38 102 LEU A N 1
ATOM 783 C CA . LEU A 1 102 ? -22.891 -16.172 2.057 1 98.38 102 LEU A CA 1
ATOM 784 C C . LEU A 1 102 ? -22.203 -17.203 1.17 1 98.38 102 LEU A C 1
ATOM 786 O O . LEU A 1 102 ? -20.969 -17.281 1.14 1 98.38 102 LEU A O 1
ATOM 790 N N . LEU A 1 103 ? -23 -18.062 0.56 1 98.56 103 LEU A N 1
ATOM 791 C CA . LEU A 1 103 ? -22.531 -18.984 -0.464 1 98.56 103 LEU A CA 1
ATOM 792 C C . LEU A 1 103 ? -23.047 -18.578 -1.841 1 98.56 103 LEU A C 1
ATOM 794 O O . LEU A 1 103 ? -24.219 -18.266 -2.002 1 98.56 103 LEU A O 1
ATOM 798 N N . ILE A 1 104 ? -22.188 -18.422 -2.781 1 98.75 104 ILE A N 1
ATOM 799 C CA . ILE A 1 104 ? -22.562 -18.312 -4.188 1 98.75 104 ILE A CA 1
ATOM 800 C C . ILE A 1 104 ? -22.281 -19.625 -4.906 1 98.75 104 ILE A C 1
ATOM 802 O O . ILE A 1 104 ? -21.141 -20.125 -4.891 1 98.75 104 ILE A O 1
ATOM 806 N N . THR A 1 105 ? -23.266 -20.188 -5.5 1 98.31 105 THR A N 1
ATOM 807 C CA . THR A 1 105 ? -23.141 -21.469 -6.18 1 98.31 105 THR A CA 1
ATOM 808 C C . THR A 1 105 ? -24.156 -21.578 -7.312 1 98.31 105 THR A C 1
ATOM 810 O O . THR A 1 105 ? -24.734 -20.578 -7.738 1 98.31 105 THR A O 1
ATOM 813 N N . SER A 1 106 ? -24.172 -22.672 -7.996 1 97.44 106 SER A N 1
ATOM 814 C CA . SER A 1 106 ? -25.156 -22.938 -9.039 1 97.44 106 SER A CA 1
ATOM 815 C C . SER A 1 106 ? -26.188 -23.984 -8.586 1 97.44 106 SER A C 1
ATOM 817 O O . SER A 1 106 ? -25.875 -24.828 -7.742 1 97.44 106 SER A O 1
ATOM 819 N N . LYS A 1 107 ? -27.375 -23.906 -9.109 1 96.31 107 LYS A N 1
ATOM 820 C CA . LYS A 1 107 ? -28.422 -24.859 -8.766 1 96.31 107 LYS A CA 1
ATOM 821 C C . LYS A 1 107 ? -28.047 -26.281 -9.188 1 96.31 107 LYS A C 1
ATOM 823 O O . LYS A 1 107 ? -28.422 -27.25 -8.531 1 96.31 107 LYS A O 1
ATOM 828 N N . ASP A 1 108 ? -27.219 -26.344 -10.188 1 93.69 108 ASP A N 1
ATOM 829 C CA . ASP A 1 108 ? -26.812 -27.641 -10.734 1 93.69 108 ASP A CA 1
ATOM 830 C C . ASP A 1 108 ? -25.969 -28.406 -9.734 1 93.69 108 ASP A C 1
ATOM 832 O O . ASP A 1 108 ? -25.938 -29.641 -9.75 1 93.69 108 ASP A O 1
ATOM 836 N N . LEU A 1 109 ? -25.219 -27.75 -8.859 1 91.12 109 LEU A N 1
ATOM 837 C CA . LEU A 1 109 ? -24.312 -28.406 -7.922 1 91.12 109 LEU A CA 1
ATOM 838 C C . LEU A 1 109 ? -25.078 -28.969 -6.73 1 91.12 109 LEU A C 1
ATOM 840 O O . LEU A 1 109 ? -24.547 -29.812 -5.996 1 91.12 109 LEU A O 1
ATOM 844 N N . ALA A 1 110 ? -26.266 -28.625 -6.441 1 85.75 110 ALA A N 1
ATOM 845 C CA . ALA A 1 110 ? -27.172 -29.141 -5.418 1 85.75 110 ALA A CA 1
ATOM 846 C C . ALA A 1 110 ? -26.484 -29.234 -4.066 1 85.75 110 ALA A C 1
ATOM 848 O O . ALA A 1 110 ? -26.516 -30.266 -3.406 1 85.75 110 ALA A O 1
ATOM 849 N N . LEU A 1 111 ? -25.812 -28.203 -3.742 1 86.5 111 LEU A N 1
ATOM 850 C CA . LEU A 1 111 ? -25.109 -28.156 -2.469 1 86.5 111 LEU A CA 1
ATOM 851 C C . LEU A 1 111 ? -26.031 -27.703 -1.346 1 86.5 111 LEU A C 1
ATOM 853 O O . LEU A 1 111 ? -26.875 -26.828 -1.54 1 86.5 111 LEU A O 1
ATOM 857 N N . ASN A 1 112 ? -26.109 -28.422 -0.228 1 86.56 112 ASN A N 1
ATOM 858 C CA . ASN A 1 112 ? -26.844 -28.031 0.971 1 86.56 112 ASN A CA 1
ATOM 859 C C . ASN A 1 112 ? -25.906 -27.812 2.154 1 86.56 112 ASN A C 1
ATOM 861 O O . ASN A 1 112 ? -25.656 -28.734 2.941 1 86.56 112 ASN A O 1
ATOM 865 N N . LEU A 1 113 ? -25.359 -26.656 2.318 1 92.56 113 LEU A N 1
ATOM 866 C CA . LEU A 1 113 ? -24.391 -26.344 3.354 1 92.56 113 LEU A CA 1
ATOM 867 C C . LEU A 1 113 ? -25.016 -25.5 4.453 1 92.56 113 LEU A C 1
ATOM 869 O O . LEU A 1 113 ? -24.297 -25 5.336 1 92.56 113 LEU A O 1
ATOM 873 N N . ASP A 1 114 ? -26.344 -25.328 4.586 1 93.5 114 ASP A N 1
ATOM 874 C CA . ASP A 1 114 ? -27.062 -24.547 5.582 1 93.5 114 ASP A CA 1
ATOM 875 C C . ASP A 1 114 ? -26.516 -23.125 5.652 1 93.5 114 ASP A C 1
ATOM 877 O O . ASP A 1 114 ? -26.172 -22.625 6.734 1 93.5 114 ASP A O 1
ATOM 881 N N . LEU A 1 115 ? -26.156 -22.5 4.555 1 96.44 115 LEU A N 1
ATOM 882 C CA . LEU A 1 115 ? -25.688 -21.125 4.434 1 96.44 115 LEU A CA 1
ATOM 883 C C . LEU A 1 115 ? -26.656 -20.297 3.6 1 96.44 115 LEU A C 1
ATOM 885 O O . LEU A 1 115 ? -27.328 -20.828 2.707 1 96.44 115 LEU A O 1
ATOM 889 N N . LEU A 1 116 ? -26.812 -19 3.975 1 97.44 116 LEU A N 1
ATOM 890 C CA . LEU A 1 116 ? -27.469 -18.094 3.033 1 97.44 116 LEU A CA 1
ATOM 891 C C . LEU A 1 116 ? -26.844 -18.203 1.646 1 97.44 116 LEU A C 1
ATOM 893 O O . LEU A 1 116 ? -25.609 -18.234 1.511 1 97.44 116 LEU A O 1
ATOM 897 N N . THR A 1 117 ? -27.734 -18.406 0.561 1 97.94 117 THR A N 1
ATOM 898 C CA . THR A 1 117 ? -27.188 -18.797 -0.73 1 97.94 117 THR A CA 1
ATOM 899 C C . THR A 1 117 ? -27.734 -17.922 -1.848 1 97.94 117 THR A C 1
ATOM 901 O O . THR A 1 117 ? -28.938 -17.625 -1.871 1 97.94 117 THR A O 1
ATOM 904 N N . ILE A 1 118 ? -26.922 -17.406 -2.668 1 98.19 118 ILE A N 1
ATOM 905 C CA . ILE A 1 118 ? -27.281 -16.844 -3.963 1 98.19 118 ILE A CA 1
ATOM 906 C C . ILE A 1 118 ? -26.938 -17.828 -5.074 1 98.19 118 ILE A C 1
ATOM 908 O O . ILE A 1 118 ? -25.797 -18.297 -5.16 1 98.19 118 ILE A O 1
ATOM 912 N N . PHE A 1 119 ? -27.891 -18.203 -5.867 1 98.12 119 PHE A N 1
ATOM 913 C CA . PHE A 1 119 ? -27.641 -19.047 -7.027 1 98.12 119 PHE A CA 1
ATOM 914 C C . PHE A 1 119 ? -27.297 -18.203 -8.25 1 98.12 119 PHE A C 1
ATOM 916 O O . PHE A 1 119 ? -28.078 -17.344 -8.664 1 98.12 119 PHE A O 1
ATOM 923 N N . ILE A 1 120 ? -26.125 -18.406 -8.797 1 97.94 120 ILE A N 1
ATOM 924 C CA . ILE A 1 120 ? -25.625 -17.625 -9.922 1 97.94 120 ILE A CA 1
ATOM 925 C C . ILE A 1 120 ? -26.562 -17.75 -11.109 1 97.94 120 ILE A C 1
ATOM 927 O O . ILE A 1 120 ? -26.609 -16.875 -11.977 1 97.94 120 ILE A O 1
ATOM 931 N N . ASP A 1 121 ? -27.391 -18.781 -11.148 1 97.31 121 ASP A N 1
ATOM 932 C CA . ASP A 1 121 ? -28.391 -19.031 -12.188 1 97.31 121 ASP A CA 1
ATOM 933 C C . ASP A 1 121 ? -29.422 -17.906 -12.258 1 97.31 121 ASP A C 1
ATOM 935 O O . ASP A 1 121 ? -30.047 -17.688 -13.289 1 97.31 121 ASP A O 1
ATOM 939 N N . ASP A 1 122 ? -29.547 -17.172 -11.203 1 97.5 122 ASP A N 1
ATOM 940 C CA . ASP A 1 122 ? -30.562 -16.125 -11.117 1 97.5 122 ASP A CA 1
ATOM 941 C C . ASP A 1 122 ? -30 -14.781 -11.594 1 97.5 122 ASP A C 1
ATOM 943 O O . ASP A 1 122 ? -30.719 -13.781 -11.625 1 97.5 122 ASP A O 1
ATOM 947 N N . LEU A 1 123 ? -28.766 -14.727 -12.023 1 96.69 123 LEU A N 1
ATOM 948 C CA . LEU A 1 123 ? -28.031 -13.523 -12.383 1 96.69 123 LEU A CA 1
ATOM 949 C C . LEU A 1 123 ? -28.766 -12.719 -13.445 1 96.69 123 LEU A C 1
ATOM 951 O O . LEU A 1 123 ? -28.812 -11.484 -13.391 1 96.69 123 LEU A O 1
ATOM 955 N N . PRO A 1 124 ? -29.375 -13.375 -14.516 1 96.06 124 PRO A N 1
ATOM 956 C CA . PRO A 1 124 ? -30.062 -12.609 -15.562 1 96.06 124 PRO A CA 1
ATOM 957 C C . PRO A 1 124 ? -31.203 -11.734 -15.008 1 96.06 124 PRO A C 1
ATOM 959 O O . PRO A 1 124 ? -31.562 -10.727 -15.617 1 96.06 124 PRO A O 1
ATOM 962 N N . GLY A 1 125 ? -31.641 -12.039 -13.82 1 95.94 125 GLY A N 1
ATOM 963 C CA . GLY A 1 125 ? -32.719 -11.273 -13.211 1 95.94 125 GLY A CA 1
ATOM 964 C C . GLY A 1 125 ? -32.219 -10.164 -12.305 1 95.94 125 GLY A C 1
ATOM 965 O O . GLY A 1 125 ? -33 -9.336 -11.844 1 95.94 125 GLY A O 1
ATOM 966 N N . PHE A 1 126 ? -30.938 -10.211 -12.047 1 97.19 126 PHE A N 1
ATOM 967 C CA . PHE A 1 126 ? -30.359 -9.219 -11.156 1 97.19 126 PHE A CA 1
ATOM 968 C C . PHE A 1 126 ? -30.188 -7.883 -11.867 1 97.19 126 PHE A C 1
ATOM 970 O O . PHE A 1 126 ? -29.938 -7.848 -13.078 1 97.19 126 PHE A O 1
ATOM 977 N N . LYS A 1 127 ? -30.375 -6.73 -11.203 1 96.88 127 LYS A N 1
ATOM 978 C CA . LYS A 1 127 ? -30.172 -5.387 -11.734 1 96.88 127 LYS A CA 1
ATOM 979 C C . LYS A 1 127 ? -29.234 -4.57 -10.852 1 96.88 127 LYS A C 1
ATOM 981 O O . LYS A 1 127 ? -29.375 -4.586 -9.625 1 96.88 127 LYS A O 1
ATOM 986 N N . PRO A 1 128 ? -28.312 -3.967 -11.531 1 97.38 128 PRO A N 1
ATOM 987 C CA . PRO A 1 128 ? -27.438 -3.117 -10.719 1 97.38 128 PRO A CA 1
ATOM 988 C C . PRO A 1 128 ? -28.156 -1.895 -10.156 1 97.38 128 PRO A C 1
ATOM 990 O O . PRO A 1 128 ? -29.031 -1.335 -10.812 1 97.38 128 PRO A O 1
ATOM 993 N N . ASP A 1 129 ? -27.828 -1.555 -8.977 1 97.5 129 ASP A N 1
ATOM 994 C CA . ASP A 1 129 ? -28.266 -0.32 -8.328 1 97.5 129 ASP A CA 1
ATOM 995 C C . ASP A 1 129 ? -27.078 0.569 -7.98 1 97.5 129 ASP A C 1
ATOM 997 O O . ASP A 1 129 ? -26.406 0.34 -6.977 1 97.5 129 ASP A O 1
ATOM 1001 N N . GLN A 1 130 ? -26.891 1.561 -8.75 1 95.5 130 GLN A N 1
ATOM 1002 C CA . GLN A 1 130 ? -25.719 2.412 -8.633 1 95.5 130 GLN A CA 1
ATOM 1003 C C . GLN A 1 130 ? -25.703 3.148 -7.297 1 95.5 130 GLN A C 1
ATOM 1005 O O . GLN A 1 130 ? -24.625 3.385 -6.727 1 95.5 130 GLN A O 1
ATOM 1010 N N . THR A 1 131 ? -26.812 3.486 -6.805 1 96 131 THR A N 1
ATOM 1011 C CA . THR A 1 131 ? -26.891 4.188 -5.527 1 96 131 THR A CA 1
ATOM 1012 C C . THR A 1 131 ? -26.328 3.324 -4.402 1 96 131 THR A C 1
ATOM 1014 O O . THR A 1 131 ? -25.531 3.797 -3.59 1 96 131 THR A O 1
ATOM 1017 N N . ILE A 1 132 ? -26.75 2.084 -4.453 1 95.62 132 ILE A N 1
ATOM 1018 C CA . ILE A 1 132 ? -26.281 1.146 -3.438 1 95.62 132 ILE A CA 1
ATOM 1019 C C . ILE A 1 132 ? -24.797 0.88 -3.615 1 95.62 132 ILE A C 1
ATOM 1021 O O . ILE A 1 132 ? -24.047 0.852 -2.639 1 95.62 132 ILE A O 1
ATOM 1025 N N . LEU A 1 133 ? -24.422 0.709 -4.832 1 96.31 133 LEU A N 1
ATOM 1026 C CA . LEU A 1 133 ? -23.031 0.419 -5.129 1 96.31 133 LEU A CA 1
ATOM 1027 C C . LEU A 1 133 ? -22.141 1.585 -4.723 1 96.31 133 LEU A C 1
ATOM 1029 O O . LEU A 1 133 ? -21.016 1.379 -4.234 1 96.31 133 LEU A O 1
ATOM 1033 N N . ASN A 1 134 ? -22.578 2.785 -4.875 1 93 134 ASN A N 1
ATOM 1034 C CA . ASN A 1 134 ? -21.812 3.984 -4.562 1 93 134 ASN A CA 1
ATOM 1035 C C . ASN A 1 134 ? -21.656 4.172 -3.059 1 93 134 ASN A C 1
ATOM 1037 O O . ASN A 1 134 ? -20.781 4.922 -2.613 1 93 134 ASN A O 1
ATOM 1041 N N . SER A 1 135 ? -22.438 3.516 -2.295 1 92.12 135 SER A N 1
ATOM 1042 C CA . SER A 1 135 ? -22.406 3.68 -0.845 1 92.12 135 SER A CA 1
ATOM 1043 C C . SER A 1 135 ? -21.359 2.771 -0.213 1 92.12 135 SER A C 1
ATOM 1045 O O . SER A 1 135 ? -21.016 2.936 0.959 1 92.12 135 SER A O 1
ATOM 1047 N N . VAL A 1 136 ? -20.797 1.884 -0.989 1 94.25 136 VAL A N 1
ATOM 1048 C CA . VAL A 1 136 ? -19.844 0.908 -0.467 1 94.25 136 VAL A CA 1
ATOM 1049 C C . VAL A 1 136 ? -18.484 1.562 -0.287 1 94.25 136 VAL A C 1
ATOM 1051 O 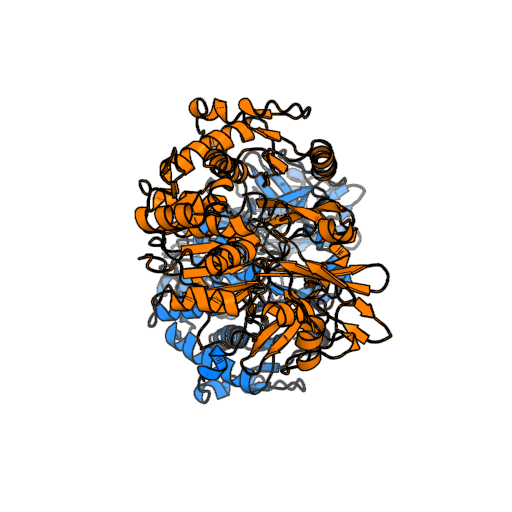O . VAL A 1 136 ? -17.969 2.201 -1.208 1 94.25 136 VAL A O 1
ATOM 1054 N N . LYS A 1 137 ? -17.938 1.467 0.898 1 93 137 LYS A N 1
ATOM 1055 C CA . LYS A 1 137 ? -16.609 1.989 1.175 1 93 137 LYS A CA 1
ATOM 1056 C C . LYS A 1 137 ? -15.586 0.86 1.281 1 93 137 LYS A C 1
ATOM 1058 O O . LYS A 1 137 ? -15.719 -0.023 2.131 1 93 137 LYS A O 1
ATOM 1063 N N . ILE A 1 138 ? -14.703 0.869 0.376 1 96.44 138 ILE A N 1
ATOM 1064 C CA . ILE A 1 138 ? -13.625 -0.114 0.349 1 96.44 138 ILE A CA 1
ATOM 1065 C C . ILE A 1 138 ? -12.281 0.598 0.424 1 96.44 138 ILE A C 1
ATOM 1067 O O . ILE A 1 138 ? -12.055 1.587 -0.277 1 96.44 138 ILE A O 1
ATOM 1071 N N . ILE A 1 139 ? -11.406 0.212 1.343 1 96.81 139 ILE A N 1
ATOM 1072 C CA . ILE A 1 139 ? -10.039 0.719 1.363 1 96.81 139 ILE A CA 1
ATOM 1073 C C . ILE A 1 139 ? -9.062 -0.407 1.021 1 96.81 139 ILE A C 1
ATOM 1075 O O . ILE A 1 139 ? -9.43 -1.584 1.044 1 96.81 139 ILE A O 1
ATOM 1079 N N . ASP A 1 140 ? -7.871 -0.076 0.7 1 97.25 140 ASP A N 1
ATOM 1080 C CA . ASP A 1 140 ? -6.945 -1.034 0.105 1 97.25 140 ASP A CA 1
ATOM 1081 C C . ASP A 1 140 ? -6.5 -2.076 1.129 1 97.25 140 ASP A C 1
ATOM 1083 O O . ASP A 1 140 ? -6.031 -3.154 0.76 1 97.25 140 ASP A O 1
ATOM 1087 N N . THR A 1 141 ? -6.672 -1.774 2.416 1 97.19 141 THR A N 1
ATOM 1088 C CA . THR A 1 141 ? -6.242 -2.713 3.445 1 97.19 141 THR A CA 1
ATOM 1089 C C . THR A 1 141 ? -7.328 -3.75 3.723 1 97.19 141 THR A C 1
ATOM 1091 O O . THR A 1 141 ? -7.098 -4.719 4.445 1 97.19 141 THR A O 1
ATOM 1094 N N . ASP A 1 142 ? -8.531 -3.584 3.113 1 98 142 ASP A N 1
ATOM 1095 C CA . ASP A 1 142 ? -9.562 -4.613 3.205 1 98 142 ASP A CA 1
ATOM 1096 C C . ASP A 1 142 ? -9.125 -5.887 2.48 1 98 142 ASP A C 1
ATOM 1098 O O . ASP A 1 142 ? -8.281 -5.84 1.587 1 98 142 ASP A O 1
ATOM 1102 N N . LEU A 1 143 ? -9.719 -7.027 2.871 1 98.31 143 LEU A N 1
ATOM 1103 C CA . LEU A 1 143 ? -9.391 -8.281 2.197 1 98.31 143 LEU A CA 1
ATOM 1104 C C . LEU A 1 143 ? -10.047 -8.344 0.821 1 98.31 143 LEU A C 1
ATOM 1106 O O . LEU A 1 143 ? -11.18 -7.891 0.646 1 98.31 143 LEU A O 1
ATOM 1110 N N . ALA A 1 144 ? -9.344 -8.859 -0.12 1 98.56 144 ALA A N 1
ATOM 1111 C CA . ALA A 1 144 ? -9.891 -9.164 -1.44 1 98.56 144 ALA A CA 1
ATOM 1112 C C . ALA A 1 144 ? -10.328 -10.617 -1.529 1 98.56 144 ALA A C 1
ATOM 1114 O O . ALA A 1 144 ? -11.414 -10.914 -2.029 1 98.56 144 ALA A O 1
ATOM 1115 N N . TYR A 1 145 ? -9.445 -11.492 -1.026 1 98.62 145 TYR A N 1
ATOM 1116 C CA . TYR A 1 145 ? -9.797 -12.906 -1.034 1 98.62 145 TYR A CA 1
ATOM 1117 C C . TYR A 1 145 ? -8.977 -13.688 -0.014 1 98.62 145 TYR A C 1
ATOM 1119 O O . TYR A 1 145 ? -7.969 -13.18 0.493 1 98.62 145 TYR A O 1
ATOM 1127 N N . THR A 1 146 ? -9.469 -14.82 0.356 1 98.31 146 THR A N 1
ATOM 1128 C CA . THR A 1 146 ? -8.766 -15.844 1.131 1 98.31 146 THR A CA 1
ATOM 1129 C C . THR A 1 146 ? -8.758 -17.172 0.387 1 98.31 146 THR A C 1
ATOM 1131 O O . THR A 1 146 ? -9.82 -17.719 0.06 1 98.31 146 THR A O 1
ATOM 1134 N N . LEU A 1 147 ? -7.566 -17.656 0.073 1 95.44 147 LEU A N 1
ATOM 1135 C CA . LEU A 1 147 ? -7.445 -18.953 -0.605 1 95.44 147 LEU A CA 1
ATOM 1136 C C . LEU A 1 147 ? -6.895 -20.016 0.338 1 95.44 147 LEU A C 1
ATOM 1138 O O . LEU A 1 147 ? -5.91 -19.766 1.042 1 95.44 147 LEU A O 1
ATOM 1142 N N . PHE A 1 148 ? -7.562 -21.125 0.374 1 89.38 148 PHE A N 1
ATOM 1143 C CA . PHE A 1 148 ? -7.148 -22.203 1.264 1 89.38 148 PHE A CA 1
ATOM 1144 C C . PHE A 1 148 ? -6.105 -23.094 0.591 1 89.38 148 PHE A C 1
ATOM 1146 O O . PHE A 1 148 ? -6.234 -23.422 -0.589 1 89.38 148 PHE A O 1
ATOM 1153 N N . THR A 1 149 ? -5.027 -23.297 1.29 1 79.56 149 THR A N 1
ATOM 1154 C CA . THR A 1 149 ? -3.959 -24.172 0.843 1 79.56 149 THR A CA 1
ATOM 1155 C C . THR A 1 149 ? -3.865 -25.406 1.738 1 79.56 149 THR A C 1
ATOM 1157 O O . THR A 1 149 ? -4.523 -25.484 2.777 1 79.56 149 THR A O 1
ATOM 1160 N N . SER A 1 150 ? -3.137 -26.469 1.156 1 65.25 150 SER A N 1
ATOM 1161 C CA . SER A 1 150 ? -2.945 -27.688 1.941 1 65.25 150 SER A CA 1
ATOM 1162 C C . SER A 1 150 ? -2 -27.453 3.113 1 65.25 150 SER A C 1
ATOM 1164 O O . SER A 1 150 ? -1.058 -26.656 3.006 1 65.25 150 SER A O 1
ATOM 1166 N N . GLY A 1 151 ? -2.479 -27.641 4.348 1 53.41 151 GLY A N 1
ATOM 1167 C CA . GLY A 1 151 ? -1.631 -27.5 5.52 1 53.41 151 GLY A CA 1
ATOM 1168 C C . GLY A 1 151 ? -0.801 -28.734 5.812 1 53.41 151 GLY A C 1
ATOM 1169 O O . GLY A 1 151 ? -1.136 -29.828 5.371 1 53.41 151 GLY A O 1
ATOM 1170 N N . SER A 1 152 ? 0.362 -28.5 6.305 1 45.88 152 SER A N 1
ATOM 1171 C CA . SER A 1 152 ? 1.254 -29.594 6.68 1 45.88 152 SER A CA 1
ATOM 1172 C C . SER A 1 152 ? 0.547 -30.594 7.582 1 45.88 152 SER A C 1
ATOM 1174 O O . SER A 1 152 ? 0.873 -31.781 7.566 1 45.88 152 SER A O 1
ATOM 1176 N N . THR A 1 153 ? -0.388 -30.078 8.312 1 47.31 153 THR A N 1
ATOM 1177 C CA . THR A 1 153 ? -1.088 -30.938 9.258 1 47.31 153 THR A CA 1
ATOM 1178 C C . THR A 1 153 ? -2.354 -31.516 8.633 1 47.31 153 THR A C 1
ATOM 1180 O O . THR A 1 153 ? -3.107 -32.219 9.297 1 47.31 153 THR A O 1
ATOM 1183 N N . GLY A 1 154 ? -2.471 -31.219 7.402 1 60.16 154 GLY A N 1
ATOM 1184 C CA . GLY A 1 154 ? -3.686 -31.703 6.762 1 60.16 154 GLY A CA 1
ATOM 1185 C C . GLY A 1 154 ? -4.844 -30.719 6.871 1 60.16 154 GLY A C 1
ATOM 1186 O O . GLY A 1 154 ? -5.77 -30.766 6.059 1 60.16 154 GLY A O 1
ATOM 1187 N N . GLU A 1 155 ? -4.789 -29.859 7.887 1 72.56 155 GLU A N 1
ATOM 1188 C CA . GLU A 1 155 ? -5.852 -28.875 8.039 1 72.56 155 GLU A CA 1
ATOM 1189 C C . GLU A 1 155 ? -5.668 -27.703 7.066 1 72.56 155 GLU A C 1
ATOM 1191 O O . GLU A 1 155 ? -4.574 -27.156 6.957 1 72.56 155 GLU A O 1
ATOM 1196 N N . PRO A 1 156 ? -6.723 -27.391 6.383 1 79.38 156 PRO A N 1
ATOM 1197 C CA . PRO A 1 156 ? -6.605 -26.297 5.422 1 79.38 156 PRO A CA 1
ATOM 1198 C C . PRO A 1 156 ? -6.328 -24.953 6.09 1 79.38 156 PRO A C 1
ATOM 1200 O O . PRO A 1 156 ? -6.848 -24.688 7.176 1 79.38 156 PRO A O 1
ATOM 1203 N N . LYS A 1 157 ? -5.418 -24.156 5.566 1 88.56 157 LYS A N 1
ATOM 1204 C CA . LYS A 1 157 ? -5.129 -22.812 6.051 1 88.56 157 LYS A CA 1
ATOM 1205 C C . LYS A 1 157 ? -5.504 -21.766 5.016 1 88.56 157 LYS A C 1
ATOM 1207 O O . LYS A 1 157 ? -5.168 -21.891 3.836 1 88.56 157 LYS A O 1
ATOM 1212 N N . GLY A 1 158 ? -6.277 -20.797 5.398 1 94.69 158 GLY A N 1
ATOM 1213 C CA . GLY A 1 158 ? -6.719 -19.734 4.508 1 94.69 158 GLY A CA 1
ATOM 1214 C C . GLY A 1 158 ? -5.773 -18.547 4.473 1 94.69 158 GLY A C 1
ATOM 1215 O O . GLY A 1 158 ? -5.66 -17.812 5.453 1 94.69 158 GLY A O 1
ATOM 1216 N N . VAL A 1 159 ? -5.07 -18.359 3.348 1 97 159 VAL A N 1
ATOM 1217 C CA . VAL A 1 159 ? -4.152 -17.234 3.176 1 97 159 VAL A CA 1
ATOM 1218 C C . VAL A 1 159 ? -4.941 -15.977 2.814 1 97 159 VAL A C 1
ATOM 1220 O O . VAL A 1 159 ? -5.641 -15.945 1.8 1 97 159 VAL A O 1
ATOM 1223 N N . SER A 1 160 ? -4.848 -14.93 3.637 1 98.31 160 SER A N 1
ATOM 1224 C CA . SER A 1 160 ? -5.664 -13.727 3.523 1 98.31 160 SER A CA 1
ATOM 1225 C C . SER A 1 160 ? -4.938 -12.641 2.732 1 98.31 160 SER A C 1
ATOM 1227 O O . SER A 1 160 ? -3.916 -12.117 3.182 1 98.31 160 SER A O 1
ATOM 1229 N N . ILE A 1 161 ? -5.477 -12.32 1.568 1 98.44 161 ILE A N 1
ATOM 1230 C CA . ILE A 1 161 ? -4.855 -11.344 0.683 1 98.44 161 ILE A CA 1
ATOM 1231 C C . ILE A 1 161 ? -5.707 -10.078 0.627 1 98.44 161 ILE A C 1
ATOM 1233 O O . ILE A 1 161 ? -6.914 -10.148 0.39 1 98.44 161 ILE A O 1
ATOM 1237 N N . SER A 1 162 ? -5.094 -8.914 0.866 1 98.25 162 SER A N 1
ATOM 1238 C CA . SER A 1 162 ? -5.785 -7.629 0.821 1 98.25 162 SER A CA 1
ATOM 1239 C C . SER A 1 162 ? -5.863 -7.094 -0.604 1 98.25 162 SER A C 1
ATOM 1241 O O . SER A 1 162 ? -5.184 -7.598 -1.501 1 98.25 162 SER A O 1
ATOM 1243 N N . HIS A 1 163 ? -6.754 -6.074 -0.789 1 98.25 163 HIS A N 1
ATOM 1244 C CA . HIS A 1 163 ? -6.781 -5.367 -2.064 1 98.25 163 HIS A CA 1
ATOM 1245 C C . HIS A 1 163 ? -5.406 -4.809 -2.416 1 98.25 163 HIS A C 1
ATOM 1247 O O . HIS A 1 163 ? -4.965 -4.91 -3.562 1 98.25 163 HIS A O 1
ATOM 1253 N N . LYS A 1 164 ? -4.707 -4.285 -1.44 1 96.38 164 LYS A N 1
ATOM 1254 C CA . LYS A 1 164 ? -3.406 -3.658 -1.655 1 96.38 164 LYS A CA 1
ATOM 1255 C C . LYS A 1 164 ? -2.377 -4.676 -2.135 1 96.38 164 LYS A C 1
ATOM 1257 O O . LYS A 1 164 ? -1.609 -4.402 -3.061 1 96.38 164 LYS A O 1
ATOM 1262 N N . SER A 1 165 ? -2.32 -5.809 -1.525 1 97.5 165 SER A N 1
ATOM 1263 C CA . SER A 1 165 ? -1.381 -6.852 -1.923 1 97.5 165 SER A CA 1
ATOM 1264 C C . SER A 1 165 ? -1.645 -7.316 -3.352 1 97.5 165 SER A C 1
ATOM 1266 O O . SER A 1 165 ? -0.71 -7.484 -4.137 1 97.5 165 SER A O 1
ATOM 1268 N N . LEU A 1 166 ? -2.891 -7.477 -3.648 1 97.75 166 LEU A N 1
ATOM 1269 C CA . LEU A 1 166 ? -3.299 -7.926 -4.973 1 97.75 166 LEU A CA 1
ATOM 1270 C C . LEU A 1 166 ? -2.939 -6.891 -6.035 1 97.75 166 LEU A C 1
ATOM 1272 O O . LEU A 1 166 ? -2.393 -7.234 -7.086 1 97.75 166 LEU A O 1
ATOM 1276 N N . ILE A 1 167 ? -3.191 -5.625 -5.738 1 96.69 167 ILE A N 1
ATOM 1277 C CA . ILE A 1 167 ? -2.906 -4.539 -6.668 1 96.69 167 ILE A CA 1
ATOM 1278 C C . ILE A 1 167 ? -1.396 -4.391 -6.844 1 96.69 167 ILE A C 1
ATOM 1280 O O . ILE A 1 167 ? -0.912 -4.188 -7.961 1 96.69 167 ILE A O 1
ATOM 1284 N N . ASP A 1 168 ? -0.685 -4.512 -5.742 1 96.06 168 ASP A N 1
ATOM 1285 C CA . ASP A 1 168 ? 0.772 -4.438 -5.793 1 96.06 168 ASP A CA 1
ATOM 1286 C C . ASP A 1 168 ? 1.342 -5.496 -6.738 1 96.06 168 ASP A C 1
ATOM 1288 O O . ASP A 1 168 ? 2.135 -5.18 -7.625 1 96.06 168 ASP A O 1
ATOM 1292 N N . PHE A 1 169 ? 0.903 -6.699 -6.602 1 96.88 169 PHE A N 1
ATOM 1293 C CA . PHE A 1 169 ? 1.366 -7.781 -7.461 1 96.88 169 PHE A CA 1
ATOM 1294 C C . PHE A 1 169 ? 1.012 -7.504 -8.914 1 96.88 169 PHE A C 1
ATOM 1296 O O . PHE A 1 169 ? 1.851 -7.664 -9.805 1 96.88 169 PHE A O 1
ATOM 1303 N N . THR A 1 170 ? -0.234 -7.141 -9.141 1 97 170 THR A N 1
ATOM 1304 C CA . THR A 1 170 ? -0.734 -6.898 -10.484 1 97 170 THR A CA 1
ATOM 1305 C C . THR A 1 170 ? 0.112 -5.848 -11.195 1 97 170 THR A C 1
ATOM 1307 O O . THR A 1 170 ? 0.569 -6.066 -12.32 1 97 170 THR A O 1
ATOM 1310 N N . ILE A 1 171 ? 0.408 -4.793 -10.5 1 95.25 171 ILE A N 1
ATOM 1311 C CA . ILE A 1 171 ? 1.16 -3.689 -11.086 1 95.25 171 ILE A CA 1
ATOM 1312 C C . ILE A 1 171 ? 2.607 -4.117 -11.32 1 95.25 171 ILE A C 1
ATOM 1314 O O . ILE A 1 171 ? 3.188 -3.826 -12.367 1 95.25 171 ILE A O 1
ATOM 1318 N N . ALA A 1 172 ? 3.18 -4.789 -10.352 1 95.25 172 ALA A N 1
ATOM 1319 C CA . ALA A 1 172 ? 4.551 -5.273 -10.492 1 95.25 172 ALA A CA 1
ATOM 1320 C C . ALA A 1 172 ? 4.684 -6.191 -11.703 1 95.25 172 ALA A C 1
ATOM 1322 O O . ALA A 1 172 ? 5.629 -6.066 -12.484 1 95.25 172 ALA A O 1
ATOM 1323 N N . CYS A 1 173 ? 3.754 -7.086 -11.812 1 95.56 173 CYS A N 1
ATOM 1324 C CA . CYS A 1 173 ? 3.77 -8.023 -12.93 1 95.56 173 CYS A CA 1
ATOM 1325 C C . CYS A 1 173 ? 3.697 -7.289 -14.266 1 95.56 173 CYS A C 1
ATOM 1327 O O . CYS A 1 173 ? 4.48 -7.562 -15.172 1 95.56 173 CYS A O 1
ATOM 1329 N N . VAL A 1 174 ? 2.775 -6.355 -14.406 1 96.38 174 VAL A N 1
ATOM 1330 C CA . VAL A 1 174 ? 2.545 -5.613 -15.641 1 96.38 174 VAL A CA 1
ATOM 1331 C C . VAL A 1 174 ? 3.791 -4.809 -16 1 96.38 174 VAL A C 1
ATOM 1333 O O . VAL A 1 174 ? 4.25 -4.844 -17.141 1 96.38 174 VAL A O 1
ATOM 1336 N N . ASN A 1 175 ? 4.359 -4.148 -15.008 1 94.69 175 ASN A N 1
ATOM 1337 C CA . ASN A 1 175 ? 5.504 -3.277 -15.266 1 94.69 175 ASN A CA 1
ATOM 1338 C C . ASN A 1 175 ? 6.77 -4.082 -15.539 1 94.69 175 ASN A C 1
ATOM 1340 O O . ASN A 1 175 ? 7.516 -3.771 -16.469 1 94.69 175 ASN A O 1
ATOM 1344 N N . ASP A 1 176 ? 7.008 -5.074 -14.75 1 96.44 176 ASP A N 1
ATOM 1345 C CA . ASP A 1 176 ? 8.273 -5.797 -14.828 1 96.44 176 ASP A CA 1
ATOM 1346 C C . ASP A 1 176 ? 8.297 -6.746 -16.016 1 96.44 176 ASP A C 1
ATOM 1348 O O . ASP A 1 176 ? 9.352 -6.988 -16.609 1 96.44 176 ASP A O 1
ATOM 1352 N N . LEU A 1 177 ? 7.117 -7.312 -16.391 1 97.12 177 LEU A N 1
ATOM 1353 C CA . LEU A 1 177 ? 7.066 -8.266 -17.5 1 97.12 177 LEU A CA 1
ATOM 1354 C C . LEU A 1 177 ? 6.555 -7.602 -18.766 1 97.12 177 LEU A C 1
ATOM 1356 O O . LEU A 1 177 ? 6.461 -8.242 -19.812 1 97.12 177 LEU A O 1
ATOM 1360 N N . ALA A 1 178 ? 6.211 -6.336 -18.734 1 95.75 178 ALA A N 1
ATOM 1361 C CA . ALA A 1 178 ? 5.75 -5.539 -19.875 1 95.75 178 ALA A CA 1
ATOM 1362 C C . ALA A 1 178 ? 4.508 -6.156 -20.5 1 95.75 178 ALA A C 1
ATOM 1364 O O . ALA A 1 178 ? 4.465 -6.363 -21.719 1 95.75 178 ALA A O 1
ATOM 1365 N N . ILE A 1 179 ? 3.574 -6.48 -19.703 1 97.25 179 ILE A N 1
ATOM 1366 C CA . ILE A 1 179 ? 2.309 -7.031 -20.188 1 97.25 179 ILE A CA 1
ATOM 1367 C C . ILE A 1 179 ? 1.356 -5.895 -20.547 1 97.25 179 ILE A C 1
ATOM 1369 O O . ILE A 1 179 ? 1.273 -4.891 -19.828 1 97.25 179 ILE A O 1
ATOM 1373 N N . ASP A 1 180 ? 0.662 -6.031 -21.672 1 97.38 180 ASP A N 1
ATOM 1374 C CA . ASP A 1 180 ? -0.259 -4.988 -22.109 1 97.38 180 ASP A CA 1
ATOM 1375 C C . ASP A 1 180 ? -1.548 -5.59 -22.672 1 97.38 180 ASP A C 1
ATOM 1377 O O . ASP A 1 180 ? -1.838 -6.766 -22.438 1 97.38 180 ASP A O 1
ATOM 1381 N N . ASP A 1 181 ? -2.383 -4.789 -23.297 1 97.75 181 ASP A N 1
ATOM 1382 C CA . ASP A 1 181 ? -3.73 -5.195 -23.688 1 97.75 181 ASP A CA 1
ATOM 1383 C C . ASP A 1 181 ? -3.705 -6.055 -24.953 1 97.75 181 ASP A C 1
ATOM 1385 O O . ASP A 1 181 ? -4.738 -6.582 -25.375 1 97.75 181 ASP A O 1
ATOM 1389 N N . SER A 1 182 ? -2.52 -6.266 -25.547 1 97.75 182 SER A N 1
ATOM 1390 C CA . SER A 1 182 ? -2.412 -7.074 -26.75 1 97.75 182 SER A CA 1
ATOM 1391 C C . SER A 1 182 ? -2.264 -8.555 -26.422 1 97.75 182 SER A C 1
ATOM 1393 O O . SER A 1 182 ? -2.398 -9.414 -27.297 1 97.75 182 SER A O 1
ATOM 1395 N N . HIS A 1 183 ? -2.018 -8.844 -25.203 1 97.88 183 HIS A N 1
ATOM 1396 C CA . HIS A 1 183 ? -1.799 -10.227 -24.781 1 97.88 183 HIS A CA 1
ATOM 1397 C C . HIS A 1 183 ? -3.096 -11.023 -24.828 1 97.88 183 HIS A C 1
ATOM 1399 O O . HIS A 1 183 ? -4.164 -10.508 -24.484 1 97.88 183 HIS A O 1
ATOM 1405 N N . VAL A 1 184 ? -2.986 -12.195 -25.312 1 98.69 184 VAL A N 1
ATOM 1406 C CA . VAL A 1 184 ? -4.027 -13.219 -25.25 1 98.69 184 VAL A CA 1
ATOM 1407 C C . VAL A 1 184 ? -3.568 -14.375 -24.375 1 98.69 184 VAL A C 1
ATOM 1409 O O . VAL A 1 184 ? -2.639 -15.102 -24.734 1 98.69 184 VAL A O 1
ATOM 1412 N N . ILE A 1 185 ? -4.227 -14.57 -23.266 1 98.56 185 ILE A N 1
ATOM 1413 C CA . ILE A 1 185 ? -3.768 -15.477 -22.219 1 98.56 185 ILE A CA 1
ATOM 1414 C C . ILE A 1 185 ? -4.629 -16.734 -22.219 1 98.56 185 ILE A C 1
ATOM 1416 O O . ILE A 1 185 ? -5.852 -16.656 -22.375 1 98.56 185 ILE A O 1
ATOM 1420 N N . ALA A 1 186 ? -4.016 -17.906 -22.078 1 98.44 186 ALA A N 1
ATOM 1421 C CA . ALA A 1 186 ? -4.75 -19.156 -21.891 1 98.44 186 ALA A CA 1
ATOM 1422 C C . ALA A 1 186 ? -4.613 -19.672 -20.469 1 98.44 186 ALA A C 1
ATOM 1424 O O . ALA A 1 186 ? -3.531 -20.094 -20.062 1 98.44 186 ALA A O 1
ATOM 1425 N N . ASN A 1 187 ? -5.695 -19.672 -19.781 1 97.81 187 ASN A N 1
ATOM 1426 C CA . ASN A 1 187 ? -5.711 -20.078 -18.375 1 97.81 187 ASN A CA 1
ATOM 1427 C C . ASN A 1 187 ? -5.723 -21.609 -18.234 1 97.81 187 ASN A C 1
ATOM 1429 O O . ASN A 1 187 ? -6.555 -22.281 -18.844 1 97.81 187 ASN A O 1
ATOM 1433 N N . GLN A 1 188 ? -4.789 -22.094 -17.453 1 92.94 188 GLN A N 1
ATOM 1434 C CA . GLN A 1 188 ? -4.719 -23.516 -17.094 1 92.94 188 GLN A CA 1
ATOM 1435 C C . GLN A 1 188 ? -5.102 -23.734 -15.641 1 92.94 188 GLN A C 1
ATOM 1437 O O . GLN A 1 188 ? -5.84 -24.672 -15.32 1 92.94 188 GLN A O 1
ATOM 1442 N N . ALA A 1 189 ? -4.742 -22.922 -14.711 1 91.94 189 ALA A N 1
ATOM 1443 C CA . ALA A 1 189 ? -4.855 -23.109 -13.273 1 91.94 189 ALA A CA 1
ATOM 1444 C C . ALA A 1 189 ? -6.312 -23.016 -12.82 1 91.94 189 ALA A C 1
ATOM 1446 O O . ALA A 1 189 ? -7.062 -22.172 -13.305 1 91.94 189 ALA A O 1
ATOM 1447 N N . PRO A 1 190 ? -6.684 -24 -11.93 1 91.12 190 PRO A N 1
ATOM 1448 C CA . PRO A 1 190 ? -7.988 -23.781 -11.297 1 91.12 190 PRO A CA 1
ATOM 1449 C C . PRO A 1 190 ? -8.07 -22.453 -10.539 1 91.12 190 PRO A C 1
ATOM 1451 O O . PRO A 1 190 ? -7.039 -21.922 -10.125 1 91.12 190 PRO A O 1
ATOM 1454 N N . PHE A 1 191 ? -9.297 -22 -10.312 1 95.06 191 PHE A N 1
ATOM 1455 C CA . PHE A 1 191 ? -9.469 -20.656 -9.758 1 95.06 191 PHE A CA 1
ATOM 1456 C C . PHE A 1 191 ? -9.203 -20.656 -8.258 1 95.06 191 PHE A C 1
ATOM 1458 O O . PHE A 1 191 ? -9.016 -19.594 -7.656 1 95.06 191 PHE A O 1
ATOM 1465 N N . TYR A 1 192 ? -9.211 -21.844 -7.613 1 89.31 192 TYR A N 1
ATOM 1466 C CA . TYR A 1 192 ? -8.898 -21.922 -6.191 1 89.31 192 TYR A CA 1
ATOM 1467 C C . TYR A 1 192 ? -7.395 -22 -5.961 1 89.31 192 TYR A C 1
ATOM 1469 O O . TYR A 1 192 ? -6.934 -22.016 -4.816 1 89.31 192 TYR A O 1
ATOM 1477 N N . PHE A 1 193 ? -6.645 -22.078 -7.051 1 89.62 193 PHE A N 1
ATOM 1478 C CA . PHE A 1 193 ? -5.188 -22.016 -7.027 1 89.62 193 PHE A CA 1
ATOM 1479 C C . PHE A 1 193 ? -4.703 -20.609 -7.34 1 89.62 193 PHE A C 1
ATOM 1481 O O . PHE A 1 193 ? -5.156 -19.984 -8.305 1 89.62 193 PHE A O 1
ATOM 1488 N N . ASP A 1 194 ? -3.764 -20.062 -6.551 1 93.62 194 ASP A N 1
ATOM 1489 C CA . ASP A 1 194 ? -3.4 -18.656 -6.625 1 93.62 194 ASP A CA 1
ATOM 1490 C C . ASP A 1 194 ? -2.752 -18.328 -7.969 1 93.62 194 ASP A C 1
ATOM 1492 O O . ASP A 1 194 ? -2.682 -17.156 -8.359 1 93.62 194 ASP A O 1
ATOM 1496 N N . LEU A 1 195 ? -2.283 -19.328 -8.719 1 93.56 195 LEU A N 1
ATOM 1497 C CA . LEU A 1 195 ? -1.726 -19.078 -10.039 1 93.56 195 LEU A CA 1
ATOM 1498 C C . LEU A 1 195 ? -2.746 -18.391 -10.945 1 93.56 195 LEU A C 1
ATOM 1500 O O . LEU A 1 195 ? -2.375 -17.656 -11.852 1 93.56 195 LEU A O 1
ATOM 1504 N N . SER A 1 196 ? -4.008 -18.641 -10.664 1 96 196 SER A N 1
ATOM 1505 C CA . SER A 1 196 ? -5.074 -18.078 -11.477 1 96 196 SER A CA 1
ATOM 1506 C C . SER A 1 196 ? -5.156 -16.562 -11.312 1 96 196 SER A C 1
ATOM 1508 O O . SER A 1 196 ? -5.773 -15.867 -12.125 1 96 196 SER A O 1
ATOM 1510 N N . VAL A 1 197 ? -4.574 -16.031 -10.273 1 96.81 197 VAL A N 1
ATOM 1511 C CA . VAL A 1 197 ? -4.613 -14.602 -9.961 1 96.81 197 VAL A CA 1
ATOM 1512 C C . VAL A 1 197 ? -3.99 -13.805 -11.102 1 96.81 197 VAL A C 1
ATOM 1514 O O . VAL A 1 197 ? -4.469 -12.727 -11.453 1 96.81 197 VAL A O 1
ATOM 1517 N N . PHE A 1 198 ? -2.898 -14.359 -11.664 1 97.44 198 PHE A N 1
ATOM 1518 C CA . PHE A 1 198 ? -2.27 -13.727 -12.82 1 97.44 198 PHE A CA 1
ATOM 1519 C C . PHE A 1 198 ? -3.26 -13.602 -13.977 1 97.44 198 PHE A C 1
ATOM 1521 O O . PHE A 1 198 ? -3.457 -12.516 -14.516 1 97.44 198 PHE A O 1
ATOM 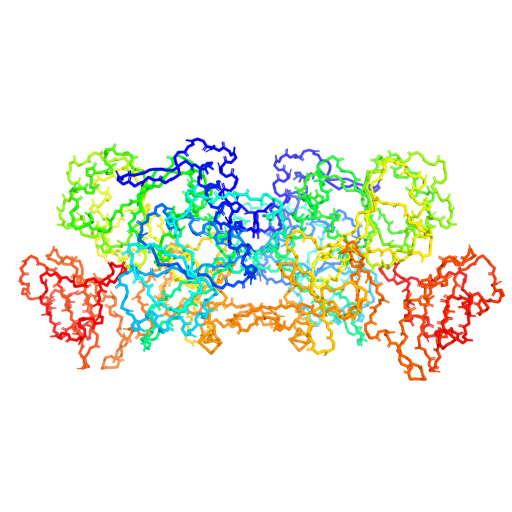1528 N N . ASP A 1 199 ? -3.879 -14.719 -14.328 1 97.75 199 ASP A N 1
ATOM 1529 C CA . ASP A 1 199 ? -4.77 -14.789 -15.484 1 97.75 199 ASP A CA 1
ATOM 1530 C C . ASP A 1 199 ? -5.973 -13.867 -15.312 1 97.75 199 ASP A C 1
ATOM 1532 O O . ASP A 1 199 ? -6.473 -13.297 -16.281 1 97.75 199 ASP A O 1
ATOM 1536 N N . ILE A 1 200 ? -6.383 -13.711 -14.086 1 98.06 200 ILE A N 1
ATOM 1537 C CA . ILE A 1 200 ? -7.629 -13 -13.828 1 98.06 200 ILE A CA 1
ATOM 1538 C C . ILE A 1 200 ? -7.352 -11.516 -13.641 1 98.06 200 ILE A C 1
ATOM 1540 O O . ILE A 1 200 ? -7.918 -10.68 -14.352 1 98.06 200 ILE A O 1
ATOM 1544 N N . TYR A 1 201 ? -6.457 -11.133 -12.836 1 98.31 201 TYR A N 1
ATOM 1545 C CA . TYR A 1 201 ? -6.344 -9.742 -12.414 1 98.31 201 TYR A CA 1
ATOM 1546 C C . TYR A 1 201 ? -5.316 -9 -13.258 1 98.31 201 TYR A C 1
ATOM 1548 O O . TYR A 1 201 ? -5.5 -7.82 -13.578 1 98.31 201 TYR A O 1
ATOM 1556 N N . VAL A 1 202 ? -4.16 -9.625 -13.578 1 97.62 202 VAL A N 1
ATOM 1557 C CA . VAL A 1 202 ? -3.195 -8.977 -14.453 1 97.62 202 VAL A CA 1
ATOM 1558 C C . VAL A 1 202 ? -3.832 -8.719 -15.82 1 97.62 202 VAL A C 1
ATOM 1560 O O . VAL A 1 202 ? -3.738 -7.609 -16.359 1 97.62 202 VAL A O 1
ATOM 1563 N N . ASN A 1 203 ? -4.574 -9.758 -16.281 1 96.38 203 ASN A N 1
ATOM 1564 C CA . ASN A 1 203 ? -5.293 -9.633 -17.547 1 96.38 203 ASN A CA 1
ATOM 1565 C C . ASN A 1 203 ? -6.301 -8.484 -17.516 1 96.38 203 ASN A C 1
ATOM 1567 O O . ASN A 1 203 ? -6.344 -7.664 -18.422 1 96.38 203 ASN A O 1
ATOM 1571 N N . THR A 1 204 ? -7.113 -8.492 -16.5 1 98.19 204 THR A N 1
ATOM 1572 C CA . THR A 1 204 ? -8.172 -7.5 -16.391 1 98.19 204 THR A CA 1
ATOM 1573 C C . THR A 1 204 ? -7.59 -6.094 -16.266 1 98.19 204 THR A C 1
ATOM 1575 O O . THR A 1 204 ? -8.125 -5.141 -16.828 1 98.19 204 THR A O 1
ATOM 1578 N N . PHE A 1 205 ? -6.508 -5.945 -15.586 1 97.56 205 PHE A N 1
ATOM 1579 C CA . PHE A 1 205 ? -5.875 -4.652 -15.344 1 97.56 205 PHE A CA 1
ATOM 1580 C C . PHE A 1 205 ? -5.426 -4.02 -16.656 1 97.56 205 PHE A C 1
ATOM 1582 O O . PHE A 1 205 ? -5.598 -2.816 -16.859 1 97.56 205 PHE A O 1
ATOM 1589 N N . VAL A 1 206 ? -4.863 -4.844 -17.562 1 97.62 206 VAL A N 1
ATOM 1590 C CA . VAL A 1 206 ? -4.281 -4.293 -18.781 1 97.62 206 VAL A CA 1
ATOM 1591 C C . VAL A 1 206 ? -5.309 -4.336 -19.906 1 97.62 206 VAL A C 1
ATOM 1593 O O . VAL A 1 206 ? -5.055 -3.838 -21 1 97.62 206 VAL A O 1
ATOM 1596 N N . GLY A 1 207 ? -6.457 -5 -19.672 1 98.19 207 GLY A N 1
ATOM 1597 C CA . GLY A 1 207 ? -7.484 -5.117 -20.688 1 98.19 207 GLY A CA 1
ATOM 1598 C C . GLY A 1 207 ? -7.184 -6.195 -21.719 1 98.19 207 GLY A C 1
ATOM 1599 O O . GLY A 1 207 ? -7.555 -6.07 -22.891 1 98.19 207 GLY A O 1
ATOM 1600 N N . ALA A 1 208 ? -6.473 -7.223 -21.312 1 98.25 208 ALA A N 1
ATOM 1601 C CA . ALA A 1 208 ? -6.168 -8.352 -22.188 1 98.25 208 ALA A CA 1
ATOM 1602 C C . ALA A 1 208 ? -7.328 -9.344 -22.234 1 98.25 208 ALA A C 1
ATOM 1604 O O . ALA A 1 208 ? -8.352 -9.141 -21.578 1 98.25 208 ALA A O 1
ATOM 1605 N N . THR A 1 209 ? -7.203 -10.328 -23.141 1 98.62 209 THR A N 1
ATOM 1606 C CA . THR A 1 209 ? -8.211 -11.383 -23.25 1 98.62 209 THR A CA 1
ATOM 1607 C C . THR A 1 209 ? -7.688 -12.695 -22.672 1 98.62 209 THR A C 1
ATOM 1609 O O . THR A 1 209 ? -6.543 -13.078 -22.922 1 98.62 209 THR A O 1
ATOM 1612 N N . THR A 1 210 ? -8.508 -13.312 -21.875 1 98.69 210 THR A N 1
ATOM 1613 C CA . THR A 1 210 ? -8.125 -14.586 -21.281 1 98.69 210 THR A CA 1
ATOM 1614 C C . THR A 1 210 ? -9.047 -15.703 -21.75 1 98.69 210 THR A C 1
ATOM 1616 O O . THR A 1 210 ? -10.266 -15.609 -21.609 1 98.69 210 THR A O 1
ATOM 1619 N N . HIS A 1 211 ? -8.469 -16.719 -22.344 1 98.69 211 HIS A N 1
ATOM 1620 C CA . HIS A 1 211 ? -9.18 -17.969 -22.641 1 98.69 211 HIS A CA 1
ATOM 1621 C C . HIS A 1 211 ? -9.156 -18.906 -21.438 1 98.69 211 HIS A C 1
ATOM 1623 O O . HIS A 1 211 ? -8.086 -19.344 -21 1 98.69 211 HIS A O 1
ATOM 1629 N N . ILE A 1 212 ? -10.344 -19.203 -20.922 1 98.19 212 ILE A N 1
ATOM 1630 C CA . ILE A 1 212 ? -10.453 -20.141 -19.812 1 98.19 212 ILE A CA 1
ATOM 1631 C C . ILE A 1 212 ? -10.602 -21.562 -20.359 1 98.19 212 ILE A C 1
ATOM 1633 O O . ILE A 1 212 ? -11.656 -21.938 -20.875 1 98.19 212 ILE A O 1
ATOM 1637 N N . LEU A 1 213 ? -9.539 -22.359 -20.203 1 95.5 213 LEU A N 1
ATOM 1638 C CA . LEU A 1 213 ? -9.562 -23.734 -20.703 1 95.5 213 LEU A CA 1
ATOM 1639 C C . LEU A 1 213 ? -10 -24.703 -19.609 1 95.5 213 LEU A C 1
ATOM 1641 O O . LEU A 1 213 ? -9.531 -24.609 -18.469 1 95.5 213 LEU A O 1
ATOM 1645 N N . PRO A 1 214 ? -10.852 -25.594 -19.969 1 88.75 214 PRO A N 1
ATOM 1646 C CA . PRO A 1 214 ? -11.203 -26.625 -18.984 1 88.75 214 PRO A CA 1
ATOM 1647 C C . PRO A 1 214 ? -10.016 -27.516 -18.594 1 88.75 214 PRO A C 1
ATOM 1649 O O . PRO A 1 214 ? -9.18 -27.828 -19.453 1 88.75 214 PRO A O 1
ATOM 1652 N N . SER A 1 215 ? -10.039 -27.906 -17.375 1 82.75 215 SER A N 1
ATOM 1653 C CA . SER A 1 215 ? -8.93 -28.703 -16.859 1 82.75 215 SER A CA 1
ATOM 1654 C C . SER A 1 215 ? -8.773 -30 -17.656 1 82.75 215 SER A C 1
ATOM 1656 O O . SER A 1 215 ? -7.652 -30.469 -17.875 1 82.75 215 SER A O 1
ATOM 1658 N N . SER A 1 216 ? -9.812 -30.547 -18.141 1 80.69 216 SER A N 1
ATOM 1659 C CA . SER A 1 216 ? -9.828 -31.859 -18.812 1 80.69 216 SER A CA 1
ATOM 1660 C C . SER A 1 216 ? -9.055 -31.828 -20.125 1 80.69 216 SER A C 1
ATOM 1662 O O . SER A 1 216 ? -8.469 -32.812 -20.531 1 80.69 216 SER A O 1
ATOM 1664 N N . ILE A 1 217 ? -9.008 -30.719 -20.719 1 88.69 217 ILE A N 1
ATOM 1665 C CA . ILE A 1 217 ? -8.391 -30.641 -22.047 1 88.69 217 ILE A CA 1
ATOM 1666 C C . ILE A 1 217 ? -6.883 -30.844 -21.922 1 88.69 217 ILE A C 1
ATOM 1668 O O . ILE A 1 217 ? -6.223 -31.234 -22.891 1 88.69 217 ILE A O 1
ATOM 1672 N N . PHE A 1 218 ? -6.352 -30.609 -20.75 1 86 218 PHE A N 1
ATOM 1673 C CA . PHE A 1 218 ? -4.906 -30.641 -20.578 1 86 218 PHE A CA 1
ATOM 1674 C C . PHE A 1 218 ? -4.398 -32.094 -20.484 1 86 218 PHE A C 1
ATOM 1676 O O . PHE A 1 218 ? -3.189 -32.312 -20.484 1 86 218 PHE A O 1
ATOM 1683 N N . ALA A 1 219 ? -5.328 -33.031 -20.469 1 76.5 219 ALA A N 1
ATOM 1684 C CA . ALA A 1 219 ? -4.969 -34.438 -20.625 1 76.5 219 ALA A CA 1
ATOM 1685 C C . ALA A 1 219 ? -4.598 -34.75 -22.062 1 76.5 219 ALA A C 1
ATOM 1687 O O . ALA A 1 219 ? -3.994 -35.781 -22.344 1 76.5 219 ALA A O 1
ATOM 1688 N N . PHE A 1 220 ? -4.926 -33.875 -22.969 1 85.94 220 PHE A N 1
ATOM 1689 C CA . PHE A 1 220 ? -4.672 -34.031 -24.391 1 85.94 220 PHE A CA 1
ATOM 1690 C C . PHE A 1 220 ? -3.85 -32.875 -24.938 1 85.94 220 PHE A C 1
ATOM 1692 O O . PHE A 1 220 ? -4.387 -31.984 -25.594 1 85.94 220 PHE A O 1
ATOM 1699 N N . PRO A 1 221 ? -2.559 -32.969 -24.875 1 90.12 221 PRO A N 1
ATOM 1700 C CA . PRO A 1 221 ? -1.675 -31.859 -25.219 1 90.12 221 PRO A CA 1
ATOM 1701 C C . PRO A 1 221 ? -1.888 -31.359 -26.656 1 90.12 221 PRO A C 1
ATOM 1703 O O . PRO A 1 221 ? -1.855 -30.156 -26.891 1 90.12 221 PRO A O 1
ATOM 1706 N N . LEU A 1 222 ? -2.148 -32.25 -27.594 1 93.12 222 LEU A N 1
ATOM 1707 C CA . LEU A 1 222 ? -2.307 -31.844 -29 1 93.12 222 LEU A CA 1
ATOM 1708 C C . LEU A 1 222 ? -3.553 -30.984 -29.172 1 93.12 222 LEU A C 1
ATOM 1710 O O . LEU A 1 222 ? -3.559 -30.047 -29.984 1 93.12 222 LEU A O 1
ATOM 1714 N N . LYS A 1 223 ? -4.598 -31.328 -28.406 1 93.81 223 LYS A N 1
ATOM 1715 C CA . LYS A 1 223 ? -5.812 -30.531 -28.453 1 93.81 223 LYS A CA 1
ATOM 1716 C C . LYS A 1 223 ? -5.566 -29.125 -27.922 1 93.81 223 LYS A C 1
ATOM 1718 O O . LYS A 1 223 ? -6.129 -28.156 -28.422 1 93.81 223 LYS A O 1
ATOM 1723 N N . VAL A 1 224 ? -4.773 -29.078 -26.938 1 96.25 224 VAL A N 1
ATOM 1724 C CA . VAL A 1 224 ? -4.438 -27.781 -26.359 1 96.25 224 VAL A CA 1
ATOM 1725 C C . VAL A 1 224 ? -3.625 -26.953 -27.359 1 96.25 224 VAL A C 1
ATOM 1727 O O . VAL A 1 224 ? -3.893 -25.766 -27.547 1 96.25 224 VAL A O 1
ATOM 1730 N N . VAL A 1 225 ? -2.672 -27.562 -28 1 97.19 225 VAL A N 1
ATOM 1731 C CA . VAL A 1 225 ? -1.832 -26.891 -28.984 1 97.19 225 VAL A CA 1
ATOM 1732 C C . VAL A 1 225 ? -2.699 -26.344 -30.125 1 97.19 225 VAL A C 1
ATOM 1734 O O . VAL A 1 225 ? -2.527 -25.203 -30.547 1 97.19 225 VAL A O 1
ATOM 1737 N N . GLU A 1 226 ? -3.6 -27.172 -30.562 1 96.56 226 GLU A N 1
ATOM 1738 C CA . GLU A 1 226 ? -4.527 -26.75 -31.594 1 96.56 226 GLU A CA 1
ATOM 1739 C C . GLU A 1 226 ? -5.328 -25.531 -31.156 1 96.56 226 GLU A C 1
ATOM 1741 O O . GLU A 1 226 ? -5.516 -24.594 -31.938 1 96.56 226 GLU A O 1
ATOM 1746 N N . TYR A 1 227 ? -5.809 -25.578 -29.953 1 96.44 227 TYR A N 1
ATOM 1747 C CA . TYR A 1 227 ? -6.562 -24.453 -29.422 1 96.44 227 TYR A CA 1
ATOM 1748 C C . TYR A 1 227 ? -5.715 -23.188 -29.391 1 96.44 227 TYR A C 1
ATOM 1750 O O . TYR A 1 227 ? -6.184 -22.109 -29.766 1 96.44 227 TYR A O 1
ATOM 1758 N N . LEU A 1 228 ? -4.469 -23.297 -28.953 1 97.62 228 LEU A N 1
ATOM 1759 C CA . LEU A 1 228 ? -3.561 -22.156 -28.859 1 97.62 228 LEU A CA 1
ATOM 1760 C C . LEU A 1 228 ? -3.316 -21.547 -30.234 1 97.62 228 LEU A C 1
ATOM 1762 O O . LEU A 1 228 ? -3.264 -20.312 -30.359 1 97.62 228 LEU A O 1
ATOM 1766 N N . ILE A 1 229 ? -3.209 -22.406 -31.234 1 97.31 229 ILE A N 1
ATOM 1767 C CA . ILE A 1 229 ? -2.957 -21.953 -32.594 1 97.31 229 ILE A CA 1
ATOM 1768 C C . ILE A 1 229 ? -4.191 -21.25 -33.125 1 97.31 229 ILE A C 1
ATOM 1770 O O . ILE A 1 229 ? -4.102 -20.109 -33.594 1 97.31 229 ILE A O 1
ATOM 1774 N N . THR A 1 230 ? -5.316 -21.891 -32.969 1 97.06 230 THR A N 1
ATOM 1775 C CA . THR A 1 230 ? -6.57 -21.406 -33.531 1 97.06 230 THR A CA 1
ATOM 1776 C C . THR A 1 230 ? -6.934 -20.047 -32.969 1 97.06 230 THR A C 1
ATOM 1778 O O . THR A 1 230 ? -7.484 -19.188 -33.656 1 97.06 230 THR A O 1
ATOM 1781 N N . ASN A 1 231 ? -6.598 -19.797 -31.719 1 97.44 231 ASN A N 1
ATOM 1782 C CA . ASN A 1 231 ? -7.035 -18.578 -31.047 1 97.44 231 ASN A CA 1
ATOM 1783 C C . ASN A 1 231 ? -5.887 -17.578 -30.891 1 97.44 231 ASN A C 1
ATOM 1785 O O . ASN A 1 231 ? -6.02 -16.578 -30.188 1 97.44 231 ASN A O 1
ATOM 1789 N N . SER A 1 232 ? -4.754 -17.859 -31.453 1 97.62 232 SER A N 1
ATOM 1790 C CA . SER A 1 232 ? -3.588 -16.984 -31.453 1 97.62 232 SER A CA 1
ATOM 1791 C C . SER A 1 232 ? -3.201 -16.562 -30.047 1 97.62 232 SER A C 1
ATOM 1793 O O . SER A 1 232 ? -3.002 -15.375 -29.781 1 97.62 232 SER A O 1
ATOM 1795 N N . VAL A 1 233 ? -3.197 -17.547 -29.156 1 98.19 233 VAL A N 1
ATOM 1796 C CA . VAL A 1 233 ? -2.789 -17.281 -27.781 1 98.19 233 VAL A CA 1
ATOM 1797 C C . VAL A 1 233 ? -1.334 -16.812 -27.75 1 98.19 233 VAL A C 1
ATOM 1799 O O . VAL A 1 233 ? -0.477 -17.406 -28.422 1 98.19 233 VAL A O 1
ATOM 1802 N N . THR A 1 234 ? -1.048 -15.734 -26.969 1 98.31 234 THR A N 1
ATOM 1803 C CA . THR A 1 234 ? 0.296 -15.172 -26.984 1 98.31 234 THR A CA 1
ATOM 1804 C C . THR A 1 234 ? 1 -15.398 -25.656 1 98.31 234 THR A C 1
ATOM 1806 O O . THR A 1 234 ? 2.219 -15.242 -25.547 1 98.31 234 THR A O 1
ATOM 1809 N N . THR A 1 235 ? 0.242 -15.734 -24.609 1 98.44 235 THR A N 1
ATOM 1810 C CA . THR A 1 235 ? 0.819 -15.789 -23.266 1 98.44 235 THR A CA 1
ATOM 1811 C C . THR A 1 235 ? 0.225 -16.938 -22.469 1 98.44 235 THR A C 1
ATOM 1813 O O . THR A 1 235 ? -0.991 -17.141 -22.469 1 98.44 235 THR A O 1
ATOM 1816 N N . ILE A 1 236 ? 1.127 -17.688 -21.781 1 98.12 236 ILE A N 1
ATOM 1817 C CA . ILE A 1 236 ? 0.645 -18.719 -20.859 1 98.12 236 ILE A CA 1
ATOM 1818 C C . ILE A 1 236 ? 1.45 -18.656 -19.562 1 98.12 236 ILE A C 1
ATOM 1820 O O . ILE A 1 236 ? 2.641 -18.344 -19.578 1 98.12 236 ILE A O 1
ATOM 1824 N N . LEU A 1 237 ? 0.822 -18.859 -18.438 1 97.88 237 LEU A N 1
ATOM 1825 C CA . LEU A 1 237 ? 1.387 -19.156 -17.125 1 97.88 237 LEU A CA 1
ATOM 1826 C C . LEU A 1 237 ? 0.862 -20.484 -16.609 1 97.88 237 LEU A C 1
ATOM 1828 O O . LEU A 1 237 ? -0.276 -20.578 -16.141 1 97.88 237 LEU A O 1
ATOM 1832 N N . TRP A 1 238 ? 1.729 -21.5 -16.75 1 95.81 238 TRP A N 1
ATOM 1833 C CA . TRP A 1 238 ? 1.311 -22.859 -16.375 1 95.81 238 TRP A CA 1
ATOM 1834 C C . TRP A 1 238 ? 2.283 -23.469 -15.367 1 95.81 238 TRP A C 1
ATOM 1836 O O . TRP A 1 238 ? 3.441 -23.047 -15.289 1 95.81 238 TRP A O 1
ATOM 1846 N N . VAL A 1 239 ? 1.775 -24.391 -14.594 1 88.94 239 VAL A N 1
ATOM 1847 C CA . VAL A 1 239 ? 2.643 -25.125 -13.68 1 88.94 239 VAL A CA 1
ATOM 1848 C C . VAL A 1 239 ? 3.607 -26 -14.477 1 88.94 239 VAL A C 1
ATOM 1850 O O . VAL A 1 239 ? 3.246 -26.547 -15.523 1 88.94 239 VAL A O 1
ATOM 1853 N N . PRO A 1 240 ? 4.797 -26.203 -14 1 88.81 240 PRO A N 1
ATOM 1854 C CA . PRO A 1 240 ? 5.809 -27.016 -14.695 1 88.81 240 PRO A CA 1
ATOM 1855 C C . PRO A 1 240 ? 5.324 -28.422 -15.016 1 88.81 240 PRO A C 1
ATOM 1857 O O . PRO A 1 240 ? 5.621 -28.953 -16.094 1 88.81 240 PRO A O 1
ATOM 1860 N N . SER A 1 241 ? 4.539 -29.016 -14.125 1 80.94 241 SER A N 1
ATOM 1861 C CA . SER A 1 241 ? 4.043 -30.359 -14.391 1 80.94 241 SER A CA 1
ATOM 1862 C C . SER A 1 241 ? 3.312 -30.422 -15.734 1 80.94 241 SER A C 1
ATOM 1864 O O . SER A 1 241 ? 3.436 -31.406 -16.469 1 80.94 241 SER A O 1
ATOM 1866 N N . VAL A 1 242 ? 2.59 -29.375 -16.062 1 85.75 242 VAL A N 1
ATOM 1867 C CA . VAL A 1 242 ? 1.854 -29.312 -17.328 1 85.75 242 VAL A CA 1
ATOM 1868 C C . VAL A 1 242 ? 2.822 -29.062 -18.484 1 85.75 242 VAL A C 1
ATOM 1870 O O . VAL A 1 242 ? 2.76 -29.734 -19.516 1 85.75 242 VAL A O 1
ATOM 1873 N N . LEU A 1 243 ? 3.742 -28.172 -18.344 1 91.88 243 LEU A N 1
ATOM 1874 C CA . LEU A 1 243 ? 4.723 -27.844 -19.375 1 91.88 243 LEU A CA 1
ATOM 1875 C C . LEU A 1 243 ? 5.59 -29.062 -19.688 1 91.88 243 LEU A C 1
ATOM 1877 O O . LEU A 1 243 ? 5.918 -29.297 -20.859 1 91.88 243 LEU A O 1
ATOM 1881 N N . ILE A 1 244 ? 5.941 -29.781 -18.641 1 84.31 244 ILE A N 1
ATOM 1882 C CA . ILE A 1 244 ? 6.762 -30.984 -18.781 1 84.31 244 ILE A CA 1
ATOM 1883 C C . ILE A 1 244 ? 6.02 -32.031 -19.609 1 84.31 244 ILE A C 1
ATOM 1885 O O . ILE A 1 244 ? 6.609 -32.688 -20.469 1 84.31 244 ILE A O 1
ATOM 1889 N N . TYR A 1 245 ? 4.742 -32.156 -19.359 1 81 245 TYR A N 1
ATOM 1890 C CA . TYR A 1 245 ? 3.926 -33.094 -20.094 1 81 245 TYR A CA 1
ATOM 1891 C C . TYR A 1 245 ? 3.934 -32.781 -21.578 1 81 245 TYR A C 1
ATOM 1893 O O . TYR A 1 245 ? 4.055 -33.688 -22.422 1 81 245 TYR A O 1
ATOM 1901 N N . PHE A 1 246 ? 3.875 -31.578 -22 1 90.56 246 PHE A N 1
ATOM 1902 C CA . PHE A 1 246 ? 3.91 -31.156 -23.391 1 90.56 246 PHE A CA 1
ATOM 1903 C C . PHE A 1 246 ? 5.266 -31.469 -24.016 1 90.56 246 PHE A C 1
ATOM 1905 O O . PHE A 1 246 ? 5.34 -31.938 -25.156 1 90.56 246 PHE A O 1
ATOM 1912 N N . ALA A 1 247 ? 6.266 -31.219 -23.281 1 89.88 247 ALA A N 1
ATOM 1913 C CA . ALA A 1 247 ? 7.617 -31.469 -23.766 1 89.88 247 ALA A CA 1
ATOM 1914 C C . ALA A 1 247 ? 7.848 -32.969 -24 1 89.88 247 ALA A C 1
ATOM 1916 O O . ALA A 1 247 ? 8.328 -33.375 -25.062 1 89.88 247 ALA A O 1
ATOM 1917 N N . ASN A 1 248 ? 7.461 -33.75 -23.016 1 82 248 ASN A N 1
ATOM 1918 C CA . ASN A 1 248 ? 7.715 -35.188 -23.047 1 82 248 ASN A CA 1
ATOM 1919 C C . ASN A 1 248 ? 6.91 -35.875 -24.156 1 82 248 ASN A C 1
ATOM 1921 O O . ASN A 1 248 ? 7.316 -36.906 -24.672 1 82 248 ASN A O 1
ATOM 1925 N N . SER A 1 249 ? 5.82 -35.25 -24.531 1 82.5 249 SER A N 1
ATOM 1926 C CA . SER A 1 249 ? 4.988 -35.812 -25.594 1 82.5 249 SER A CA 1
ATOM 1927 C C . SER A 1 249 ? 5.328 -35.188 -26.953 1 82.5 249 SER A C 1
ATOM 1929 O O . SER A 1 249 ? 4.656 -35.5 -27.938 1 82.5 249 SER A O 1
ATOM 1931 N N . ASN A 1 250 ? 6.301 -34.375 -27.016 1 92 250 ASN A N 1
ATOM 1932 C CA . ASN A 1 250 ? 6.719 -33.719 -28.234 1 92 250 ASN A CA 1
ATOM 1933 C C . ASN A 1 250 ? 5.539 -33 -28.922 1 92 250 ASN A C 1
ATOM 1935 O O . ASN A 1 250 ? 5.402 -33.094 -30.141 1 92 250 ASN A O 1
ATOM 1939 N N . ALA A 1 251 ? 4.707 -32.469 -28.062 1 91.88 251 ALA A N 1
ATOM 1940 C CA . ALA A 1 251 ? 3.436 -31.938 -28.547 1 91.88 251 ALA A CA 1
ATOM 1941 C C . ALA A 1 251 ? 3.646 -30.672 -29.375 1 91.88 251 ALA A C 1
ATOM 1943 O O . ALA A 1 251 ? 2.779 -30.281 -30.156 1 91.88 251 ALA A O 1
ATOM 1944 N N . LEU A 1 252 ? 4.805 -30 -29.266 1 95.06 252 LEU A N 1
ATOM 1945 C CA . LEU A 1 252 ? 5.012 -28.719 -29.906 1 95.06 252 LEU A CA 1
ATOM 1946 C C . LEU A 1 252 ? 5.703 -28.891 -31.266 1 95.06 252 LEU A C 1
ATOM 1948 O O . LEU A 1 252 ? 5.863 -27.922 -32 1 95.06 252 LEU A O 1
ATOM 1952 N N . ASN A 1 253 ? 6.133 -30.078 -31.516 1 91.31 253 ASN A N 1
ATOM 1953 C CA . ASN A 1 253 ? 6.883 -30.312 -32.75 1 91.31 253 ASN A CA 1
ATOM 1954 C C . ASN A 1 253 ? 6.086 -29.891 -33.969 1 91.31 253 ASN A C 1
ATOM 1956 O O . ASN A 1 253 ? 4.969 -30.359 -34.188 1 91.31 253 ASN A O 1
ATOM 1960 N N . GLY A 1 254 ? 6.656 -28.984 -34.719 1 89.81 254 GLY A N 1
ATOM 1961 C CA . GLY A 1 254 ? 6.055 -28.562 -35.969 1 89.81 254 GLY A CA 1
ATOM 1962 C C . GLY A 1 254 ? 4.895 -27.594 -35.781 1 89.81 254 GLY A C 1
ATOM 1963 O O . GLY A 1 254 ? 4.27 -27.172 -36.75 1 89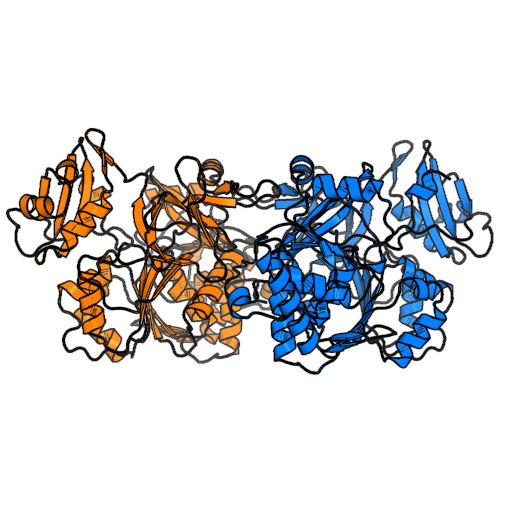.81 254 GLY A O 1
ATOM 1964 N N . ALA A 1 255 ? 4.59 -27.281 -34.562 1 91.62 255 ALA A N 1
ATOM 1965 C CA . ALA A 1 255 ? 3.455 -26.391 -34.312 1 91.62 255 ALA A CA 1
ATOM 1966 C C . ALA A 1 255 ? 3.83 -24.938 -34.531 1 91.62 255 ALA A C 1
ATOM 1968 O O . ALA A 1 255 ? 4.922 -24.5 -34.156 1 91.62 255 ALA A O 1
ATOM 1969 N N . ASN A 1 256 ? 2.977 -24.234 -35.25 1 93.25 256 ASN A N 1
ATOM 1970 C CA . ASN A 1 256 ? 3.156 -22.797 -35.438 1 93.25 256 ASN A CA 1
ATOM 1971 C C . ASN A 1 256 ? 2.408 -21.984 -34.406 1 93.25 256 ASN A C 1
ATOM 1973 O O . ASN A 1 256 ? 1.353 -21.406 -34.688 1 93.25 256 ASN A O 1
ATOM 1977 N N . LEU A 1 257 ? 2.994 -21.875 -33.312 1 95.75 257 LEU A N 1
ATOM 1978 C CA . LEU A 1 257 ? 2.367 -21.219 -32.156 1 95.75 257 LEU A CA 1
ATOM 1979 C C . LEU A 1 257 ? 2.646 -19.719 -32.188 1 95.75 257 LEU A C 1
ATOM 1981 O O . LEU A 1 257 ? 3.709 -19.281 -32.625 1 95.75 257 LEU A O 1
ATOM 1985 N N . SER A 1 258 ? 1.7 -18.891 -31.688 1 95.94 258 SER A N 1
ATOM 1986 C CA . SER A 1 258 ? 1.827 -17.438 -31.609 1 95.94 258 SER A CA 1
ATOM 1987 C C . SER A 1 258 ? 2.35 -17.016 -30.234 1 95.94 258 SER A C 1
ATOM 1989 O O . SER A 1 258 ? 2.414 -15.82 -29.938 1 95.94 258 SER A O 1
ATOM 1991 N N . LEU A 1 259 ? 2.721 -17.953 -29.453 1 97.62 259 LEU A N 1
ATOM 1992 C CA . LEU A 1 259 ? 3.174 -17.688 -28.094 1 97.62 259 LEU A CA 1
ATOM 1993 C C . LEU A 1 259 ? 4.383 -16.766 -28.094 1 97.62 259 LEU A C 1
ATOM 1995 O O . LEU A 1 259 ? 5.344 -16.984 -28.828 1 97.62 259 LEU A O 1
ATOM 1999 N N . LYS A 1 260 ? 4.277 -15.695 -27.266 1 97.5 260 LYS A N 1
ATOM 2000 C CA . LYS A 1 260 ? 5.371 -14.742 -27.125 1 97.5 260 LYS A CA 1
ATOM 2001 C C . LYS A 1 260 ? 5.926 -14.766 -25.703 1 97.5 260 LYS A C 1
ATOM 2003 O O . LYS A 1 260 ? 7.051 -14.32 -25.453 1 97.5 260 LYS A O 1
ATOM 2008 N N . MET A 1 261 ? 5.137 -15.242 -24.766 1 98.19 261 MET A N 1
ATOM 2009 C CA . MET A 1 261 ? 5.527 -15.258 -23.359 1 98.19 261 MET A CA 1
ATOM 2010 C C . MET A 1 261 ? 5.074 -16.547 -22.688 1 98.19 261 MET A C 1
ATOM 2012 O O . MET A 1 261 ? 3.887 -16.875 -22.703 1 98.19 261 MET A O 1
ATOM 2016 N N . ILE A 1 262 ? 6.004 -17.312 -22.172 1 98.44 262 ILE A N 1
ATOM 2017 C CA . ILE A 1 262 ? 5.742 -18.531 -21.438 1 98.44 262 ILE A CA 1
ATOM 2018 C C . ILE A 1 262 ? 6.305 -18.422 -20.031 1 98.44 262 ILE A C 1
ATOM 2020 O O . ILE A 1 262 ? 7.504 -18.219 -19.844 1 98.44 262 ILE A O 1
ATOM 2024 N N . ILE A 1 263 ? 5.426 -18.547 -19.047 1 98.38 263 ILE A N 1
ATOM 2025 C CA . ILE A 1 263 ? 5.816 -18.406 -17.656 1 98.38 263 ILE A CA 1
ATOM 2026 C C . ILE A 1 263 ? 5.566 -19.719 -16.906 1 98.38 263 ILE A C 1
ATOM 2028 O O . ILE A 1 263 ? 4.465 -20.266 -16.969 1 98.38 263 ILE A O 1
ATOM 2032 N N . SER A 1 264 ? 6.562 -20.25 -16.344 1 96.5 264 SER A N 1
ATOM 2033 C CA . SER A 1 264 ? 6.426 -21.359 -15.398 1 96.5 264 SER A CA 1
ATOM 2034 C C . SER A 1 264 ? 6.414 -20.875 -13.961 1 96.5 264 SER A C 1
ATOM 2036 O O . SER A 1 264 ? 7.148 -19.938 -13.602 1 96.5 264 SER A O 1
ATOM 2038 N N . CYS A 1 265 ? 5.535 -21.422 -13.18 1 94.06 265 CYS A N 1
ATOM 2039 C CA . CYS A 1 265 ? 5.438 -21.031 -11.781 1 94.06 265 CYS A CA 1
ATOM 2040 C C . CYS A 1 265 ? 4.785 -22.125 -10.953 1 94.06 265 CYS A C 1
ATOM 2042 O O . CYS A 1 265 ? 4 -22.922 -11.469 1 94.06 265 CYS A O 1
ATOM 2044 N N . GLY A 1 266 ? 5.18 -22.219 -9.68 1 87.12 266 GLY A N 1
ATOM 2045 C CA . GLY A 1 266 ? 4.48 -23.094 -8.75 1 87.12 266 GLY A CA 1
ATOM 2046 C C . GLY A 1 266 ? 5.277 -24.328 -8.375 1 87.12 266 GLY A C 1
ATOM 2047 O O . GLY A 1 266 ? 5.035 -24.938 -7.324 1 87.12 266 GLY A O 1
ATOM 2048 N N . GLU A 1 267 ? 6.133 -24.766 -9.328 1 80.88 267 GLU A N 1
ATOM 2049 C CA . GLU A 1 267 ? 7.027 -25.906 -9.148 1 80.88 267 GLU A CA 1
ATOM 2050 C C . GLU A 1 267 ? 8.375 -25.672 -9.82 1 80.88 267 GLU A C 1
ATOM 2052 O O . GLU A 1 267 ? 8.516 -24.734 -10.609 1 80.88 267 GLU A O 1
ATOM 2057 N N . MET A 1 268 ? 9.289 -26.516 -9.398 1 83.56 268 MET A N 1
ATOM 2058 C CA . MET A 1 268 ? 10.57 -26.438 -10.102 1 83.56 268 MET A CA 1
ATOM 2059 C C . MET A 1 268 ? 10.414 -26.828 -11.562 1 83.56 268 MET A C 1
ATOM 2061 O O . MET A 1 268 ? 9.773 -27.828 -11.875 1 83.56 268 MET A O 1
ATOM 2065 N N . MET A 1 269 ? 10.891 -26.016 -12.406 1 89.38 269 MET A N 1
ATOM 2066 C CA . MET A 1 269 ? 10.867 -26.297 -13.844 1 89.38 269 MET A CA 1
ATOM 2067 C C . MET A 1 269 ? 12.172 -26.922 -14.305 1 89.38 269 MET A C 1
ATOM 2069 O O . MET A 1 269 ? 13.227 -26.281 -14.25 1 89.38 269 MET A O 1
ATOM 2073 N N . PRO A 1 270 ? 12.102 -28.188 -14.766 1 86.31 270 PRO A N 1
ATOM 2074 C CA . PRO A 1 270 ? 13.336 -28.797 -15.281 1 86.31 270 PRO A CA 1
ATOM 2075 C C . PRO A 1 270 ? 13.82 -28.141 -16.578 1 86.31 270 PRO A C 1
ATOM 2077 O O . PRO A 1 270 ? 13.023 -27.906 -17.484 1 86.31 270 PRO A O 1
ATOM 2080 N N . THR A 1 271 ? 15.109 -27.891 -16.656 1 91.25 271 THR A N 1
ATOM 2081 C CA . THR A 1 271 ? 15.688 -27.156 -17.781 1 91.25 271 THR A CA 1
ATOM 2082 C C . THR A 1 271 ? 15.625 -27.984 -19.062 1 91.25 271 THR A C 1
ATOM 2084 O O . THR A 1 271 ? 15.469 -27.422 -20.156 1 91.25 271 THR A O 1
ATOM 2087 N N . LYS A 1 272 ? 15.711 -29.391 -18.922 1 87.81 272 LYS A N 1
ATOM 2088 C CA . LYS A 1 272 ? 15.625 -30.25 -20.109 1 87.81 272 LYS A CA 1
ATOM 2089 C C . LYS A 1 272 ? 14.336 -30 -20.875 1 87.81 272 LYS A C 1
ATOM 2091 O O . LYS A 1 272 ? 14.375 -29.75 -22.094 1 87.81 272 LYS A O 1
ATOM 2096 N N . GLN A 1 273 ? 13.258 -30.047 -20.172 1 89.88 273 GLN A N 1
ATOM 2097 C CA . GLN A 1 273 ? 11.961 -29.844 -20.797 1 89.88 273 GLN A CA 1
ATOM 2098 C C . GLN A 1 273 ? 11.766 -28.375 -21.188 1 89.88 273 GLN A C 1
ATOM 2100 O O . GLN A 1 273 ? 11.125 -28.078 -22.203 1 89.88 273 GLN A O 1
ATOM 2105 N N . LEU A 1 274 ? 12.312 -27.453 -20.406 1 95.25 274 LEU A N 1
ATOM 2106 C CA . LEU A 1 274 ? 12.273 -26.047 -20.766 1 95.25 274 LEU A CA 1
ATOM 2107 C C . LEU A 1 274 ? 12.984 -25.812 -22.094 1 95.25 274 LEU A C 1
ATOM 2109 O O . LEU A 1 274 ? 12.492 -25.062 -22.953 1 95.25 274 LEU A O 1
ATOM 2113 N N . ASN A 1 275 ? 14.133 -26.391 -22.281 1 94.44 275 ASN A N 1
ATOM 2114 C CA . ASN A 1 275 ? 14.898 -26.25 -23.516 1 94.44 275 ASN A CA 1
ATOM 2115 C C . ASN A 1 275 ? 14.117 -26.766 -24.719 1 94.44 275 ASN A C 1
ATOM 2117 O O . ASN A 1 275 ? 14.234 -26.203 -25.812 1 94.44 275 ASN A O 1
ATOM 2121 N N . TYR A 1 276 ? 13.359 -27.859 -24.531 1 93.25 276 TYR A N 1
ATOM 2122 C CA . TYR A 1 276 ? 12.453 -28.312 -25.578 1 93.25 276 TYR A CA 1
ATOM 2123 C C . TYR A 1 276 ? 11.508 -27.203 -26 1 93.25 276 TYR A C 1
ATOM 2125 O O . TYR A 1 276 ? 11.32 -26.953 -27.188 1 93.25 276 TYR A O 1
ATOM 2133 N N . TRP A 1 277 ? 10.867 -26.531 -25.031 1 96.94 277 TRP A N 1
ATOM 2134 C CA . TRP A 1 277 ? 9.953 -25.438 -25.297 1 96.94 277 TRP A CA 1
ATOM 2135 C C . TRP A 1 277 ? 10.656 -24.297 -26.031 1 96.94 277 TRP A C 1
ATOM 2137 O O . TRP A 1 277 ? 10.133 -23.75 -27 1 96.94 277 TRP A O 1
ATOM 2147 N N . ILE A 1 278 ? 11.836 -23.922 -25.562 1 96.5 278 ILE A N 1
ATOM 2148 C CA . ILE A 1 278 ? 12.609 -22.828 -26.125 1 96.5 278 ILE A CA 1
ATOM 2149 C C . ILE A 1 278 ? 12.938 -23.109 -27.594 1 96.5 278 ILE A C 1
ATOM 2151 O O . ILE A 1 278 ? 12.805 -22.234 -28.453 1 96.5 278 ILE A O 1
ATOM 2155 N N . LYS A 1 279 ? 13.305 -24.312 -27.859 1 94.75 279 LYS A N 1
ATOM 2156 C CA . LYS A 1 279 ? 13.656 -24.719 -29.219 1 94.75 279 LYS A CA 1
ATOM 2157 C C . LYS A 1 279 ? 12.43 -24.719 -30.125 1 94.75 279 LYS A C 1
ATOM 2159 O O . LYS A 1 279 ? 12.539 -24.438 -31.328 1 94.75 279 LYS A O 1
ATOM 2164 N N . SER A 1 280 ? 11.336 -25.031 -29.547 1 95.44 280 SER A N 1
ATOM 2165 C CA . SER A 1 280 ? 10.109 -25.203 -30.312 1 95.44 280 SER A CA 1
ATOM 2166 C C . SER A 1 280 ? 9.477 -23.859 -30.641 1 95.44 280 SER A C 1
ATOM 2168 O O . SER A 1 280 ? 8.719 -23.734 -31.609 1 95.44 280 SER A O 1
ATOM 2170 N N . ILE A 1 281 ? 9.727 -22.844 -29.812 1 95.31 281 ILE A N 1
ATOM 2171 C CA . ILE A 1 281 ? 9.109 -21.547 -30.016 1 95.31 281 ILE A CA 1
ATOM 2172 C C . ILE A 1 281 ? 10.188 -20.469 -30.047 1 95.31 281 ILE A C 1
ATOM 2174 O O . ILE A 1 281 ? 10.453 -19.812 -29.031 1 95.31 281 ILE A O 1
ATOM 2178 N N . LYS A 1 282 ? 10.805 -20.141 -31.094 1 84.88 282 LYS A N 1
ATOM 2179 C CA . LYS A 1 282 ? 12.023 -19.344 -31.234 1 84.88 282 LYS A CA 1
ATOM 2180 C C . LYS A 1 282 ? 11.781 -17.891 -30.859 1 84.88 282 LYS A C 1
ATOM 2182 O O . LYS A 1 282 ? 12.68 -17.219 -30.344 1 84.88 282 LYS A O 1
ATOM 2187 N N . ASN A 1 283 ? 10.641 -17.234 -30.922 1 88.19 283 ASN A N 1
ATOM 2188 C CA . ASN A 1 283 ? 10.469 -15.812 -30.703 1 88.19 283 ASN A CA 1
ATOM 2189 C C . ASN A 1 283 ? 9.734 -15.531 -29.391 1 88.19 283 ASN A C 1
ATOM 2191 O O . ASN A 1 283 ? 9.289 -14.406 -29.156 1 88.19 283 ASN A O 1
ATOM 2195 N N . ALA A 1 284 ? 9.82 -16.484 -28.516 1 95.69 284 ALA A N 1
ATOM 2196 C CA . ALA A 1 284 ? 9.086 -16.297 -27.266 1 95.69 284 ALA A CA 1
ATOM 2197 C C . ALA A 1 284 ? 10.047 -16 -26.125 1 95.69 284 ALA A C 1
ATOM 2199 O O . ALA A 1 284 ? 11.219 -16.359 -26.172 1 95.69 284 ALA A O 1
ATOM 2200 N N . LYS A 1 285 ? 9.633 -15.203 -25.125 1 97.75 285 LYS A N 1
ATOM 2201 C CA . LYS A 1 285 ? 10.328 -15.016 -23.859 1 97.75 285 LYS A CA 1
ATOM 2202 C C . LYS A 1 285 ? 9.875 -16.047 -22.828 1 97.75 285 LYS A C 1
ATOM 2204 O O . LYS A 1 285 ? 8.688 -16.344 -22.719 1 97.75 285 LYS A O 1
ATOM 2209 N N . PHE A 1 286 ? 10.828 -16.625 -22.188 1 98.25 286 PHE A N 1
ATOM 2210 C CA . PHE A 1 286 ? 10.547 -17.641 -21.172 1 98.25 286 PHE A CA 1
ATOM 2211 C C . PHE A 1 286 ? 10.875 -17.125 -19.781 1 98.25 286 PHE A C 1
ATOM 2213 O O . PHE A 1 286 ? 11.922 -16.5 -19.562 1 98.25 286 PHE A O 1
ATOM 2220 N N . TYR A 1 287 ? 9.961 -17.328 -18.844 1 98.5 287 TYR A N 1
ATOM 2221 C CA . TYR A 1 287 ? 10.125 -16.859 -17.484 1 98.5 287 TYR A CA 1
ATOM 2222 C C . TYR A 1 287 ? 9.93 -18 -16.484 1 98.5 287 TYR A C 1
ATOM 2224 O O . TYR A 1 287 ? 9.117 -18.906 -16.719 1 98.5 287 TYR A O 1
ATOM 2232 N N . ASN A 1 288 ? 10.664 -17.984 -15.422 1 98.19 288 ASN A N 1
ATOM 2233 C CA . ASN A 1 288 ? 10.438 -18.781 -14.219 1 98.19 288 ASN A CA 1
ATOM 2234 C C . ASN A 1 288 ? 10.062 -17.906 -13.023 1 98.19 288 ASN A C 1
ATOM 2236 O O . ASN A 1 288 ? 10.883 -17.125 -12.539 1 98.19 288 ASN A O 1
ATOM 2240 N N . MET A 1 289 ? 8.852 -18.062 -12.633 1 97.88 289 MET A N 1
ATOM 2241 C CA . MET A 1 289 ? 8.352 -17.266 -11.516 1 97.88 289 MET A CA 1
ATOM 2242 C C . MET A 1 289 ? 8.336 -18.078 -10.227 1 97.88 289 MET A C 1
ATOM 2244 O O . MET A 1 289 ? 8.141 -19.297 -10.258 1 97.88 289 MET A O 1
ATOM 2248 N N . TYR A 1 290 ? 8.555 -17.359 -9.133 1 96.88 290 TYR A N 1
ATOM 2249 C CA . TYR A 1 290 ? 8.562 -18 -7.82 1 96.88 290 TYR A CA 1
ATOM 2250 C C . TYR A 1 290 ? 7.762 -17.172 -6.812 1 96.88 290 TYR A C 1
ATOM 2252 O O . TYR A 1 290 ? 7.887 -15.953 -6.766 1 96.88 290 TYR A O 1
ATOM 2260 N N . GLY A 1 291 ? 7.051 -17.906 -6.078 1 93.88 291 GLY A N 1
ATOM 2261 C CA . GLY A 1 291 ? 6.441 -17.25 -4.93 1 93.88 291 GLY A CA 1
ATOM 2262 C C . GLY A 1 291 ? 5.418 -18.109 -4.223 1 93.88 291 GLY A C 1
ATOM 2263 O O . GLY A 1 291 ? 4.723 -18.906 -4.859 1 93.88 291 GLY A O 1
ATOM 2264 N N . PRO A 1 292 ? 5.352 -17.984 -2.906 1 91.88 292 PRO A N 1
ATOM 2265 C CA . PRO A 1 292 ? 4.309 -18.625 -2.107 1 91.88 292 PRO A CA 1
ATOM 2266 C C . PRO A 1 292 ? 2.979 -17.891 -2.154 1 91.88 292 PRO A C 1
ATOM 2268 O O . PRO A 1 292 ? 2.943 -16.703 -2.482 1 91.88 292 PRO A O 1
ATOM 2271 N N . THR A 1 293 ? 1.889 -18.641 -1.894 1 92.25 293 THR A N 1
ATOM 2272 C CA . THR A 1 293 ? 0.561 -18.047 -1.833 1 92.25 293 THR A CA 1
ATOM 2273 C C . THR A 1 293 ? 0.54 -16.875 -0.852 1 92.25 293 THR A C 1
ATOM 2275 O O . THR A 1 293 ? -0.165 -15.883 -1.069 1 92.25 293 THR A O 1
ATOM 2278 N N . GLU A 1 294 ? 1.422 -16.969 0.195 1 96.31 294 GLU A N 1
ATOM 2279 C CA . GLU A 1 294 ? 1.49 -16 1.289 1 96.31 294 GLU A CA 1
ATOM 2280 C C . GLU A 1 294 ? 2.041 -14.656 0.81 1 96.31 294 GLU A C 1
ATOM 2282 O O . GLU A 1 294 ? 1.96 -13.656 1.523 1 96.31 294 GLU A O 1
ATOM 2287 N N . THR A 1 295 ? 2.592 -14.523 -0.395 1 96.88 295 THR A N 1
ATOM 2288 C CA . THR A 1 295 ? 3.141 -13.281 -0.925 1 96.88 295 THR A CA 1
ATOM 2289 C C . THR A 1 295 ? 2.414 -12.875 -2.201 1 96.88 295 THR A C 1
ATOM 2291 O O . THR A 1 295 ? 2.967 -12.148 -3.033 1 96.88 295 THR A O 1
ATOM 2294 N N . THR A 1 296 ? 1.18 -13.336 -2.367 1 96.88 296 THR A N 1
ATOM 2295 C CA . THR A 1 296 ? 0.301 -12.992 -3.48 1 96.88 296 THR A CA 1
ATOM 2296 C C . THR A 1 296 ? 0.875 -13.508 -4.797 1 96.88 296 THR A C 1
ATOM 2298 O O . THR A 1 296 ? 1.242 -12.719 -5.668 1 96.88 296 THR A O 1
ATOM 2301 N N . LEU A 1 297 ? 0.947 -14.773 -4.984 1 94.19 297 LEU A N 1
ATOM 2302 C CA . LEU A 1 297 ? 1.254 -15.547 -6.184 1 94.19 297 LEU A CA 1
ATOM 2303 C C . LEU A 1 297 ? 2.76 -15.625 -6.406 1 94.19 297 LEU A C 1
ATOM 2305 O O . LEU A 1 297 ? 3.324 -16.719 -6.465 1 94.19 297 LEU A O 1
ATOM 2309 N N . ALA A 1 298 ? 3.447 -14.461 -6.605 1 96.56 298 ALA A N 1
ATOM 2310 C CA . ALA A 1 298 ? 4.863 -14.539 -6.953 1 96.56 298 ALA A CA 1
ATOM 2311 C C . ALA A 1 298 ? 5.633 -13.344 -6.406 1 96.56 298 ALA A C 1
ATOM 2313 O O . ALA A 1 298 ? 5.098 -12.234 -6.336 1 96.56 298 ALA A O 1
ATOM 2314 N N . SER A 1 299 ? 6.93 -13.633 -6.086 1 97.75 299 SER A N 1
ATOM 2315 C CA . SER A 1 299 ? 7.789 -12.609 -5.504 1 97.75 299 SER A CA 1
ATOM 2316 C C . SER A 1 299 ? 9.023 -12.359 -6.363 1 97.75 299 SER A C 1
ATOM 2318 O O . SER A 1 299 ? 9.703 -11.344 -6.211 1 97.75 299 SER A O 1
ATOM 2320 N N . SER A 1 300 ? 9.383 -13.289 -7.215 1 98.19 300 SER A N 1
ATOM 2321 C CA . SER A 1 300 ? 10.555 -13.148 -8.07 1 98.19 300 SER A CA 1
ATOM 2322 C C . SER A 1 300 ? 10.336 -13.805 -9.422 1 98.19 300 SER A C 1
ATOM 2324 O O . SER A 1 300 ? 9.359 -14.531 -9.617 1 98.19 300 SER A O 1
ATOM 2326 N N . TYR A 1 301 ? 11.188 -13.484 -10.344 1 98.25 301 TYR A N 1
ATOM 2327 C CA . TYR A 1 301 ? 11.156 -14.125 -11.656 1 98.25 301 TYR A CA 1
ATOM 2328 C C . TYR A 1 301 ? 12.539 -14.125 -12.297 1 98.25 301 TYR A C 1
ATOM 2330 O O . TYR A 1 301 ? 13.391 -13.305 -11.953 1 98.25 301 TYR A O 1
ATOM 2338 N N . TYR A 1 302 ? 12.773 -15.062 -13.086 1 98.25 302 TYR A N 1
ATOM 2339 C CA . TYR A 1 302 ? 13.945 -15.172 -13.945 1 98.25 302 TYR A CA 1
ATOM 2340 C C . TYR A 1 302 ? 13.555 -15.195 -15.414 1 98.25 302 TYR A C 1
ATOM 2342 O O . TYR A 1 302 ? 12.766 -16.047 -15.844 1 98.25 302 TYR A O 1
ATOM 2350 N N . MET A 1 303 ? 13.992 -14.258 -16.172 1 98.06 303 MET A N 1
ATOM 2351 C CA . MET A 1 303 ? 13.844 -14.289 -17.625 1 98.06 303 MET A CA 1
ATOM 2352 C C . MET A 1 303 ? 15.016 -15.008 -18.266 1 98.06 303 MET A C 1
ATOM 2354 O O . MET A 1 303 ? 16.172 -14.609 -18.094 1 98.06 303 MET A O 1
ATOM 2358 N N . VAL A 1 304 ? 14.742 -16.047 -18.969 1 97.06 304 VAL A N 1
ATOM 2359 C CA . VAL A 1 304 ? 15.805 -16.812 -19.625 1 97.06 304 VAL A CA 1
ATOM 2360 C C . VAL A 1 304 ? 16.469 -15.938 -20.688 1 97.06 304 VAL A C 1
ATOM 2362 O O . VAL A 1 304 ? 15.828 -15.508 -21.641 1 97.06 304 VAL A O 1
ATOM 2365 N N . ASN A 1 305 ? 17.719 -15.68 -20.469 1 94 305 ASN A N 1
ATOM 2366 C CA . ASN A 1 305 ? 18.422 -14.773 -21.359 1 94 305 ASN A CA 1
ATOM 2367 C C . ASN A 1 305 ? 19.75 -15.367 -21.828 1 94 305 ASN A C 1
ATOM 2369 O O . ASN A 1 305 ? 20.625 -14.641 -22.297 1 94 305 ASN A O 1
ATOM 2373 N N . ARG A 1 306 ? 19.906 -16.594 -21.562 1 94.25 306 ARG A N 1
ATOM 2374 C CA . ARG A 1 306 ? 21.094 -17.328 -21.984 1 94.25 306 ARG A CA 1
ATOM 2375 C C . ARG A 1 306 ? 20.781 -18.781 -22.266 1 94.25 306 ARG A C 1
ATOM 2377 O O . ARG A 1 306 ? 19.688 -19.266 -21.922 1 94.25 306 ARG A O 1
ATOM 2384 N N . GLU A 1 307 ? 21.734 -19.438 -22.891 1 94.81 307 GLU A N 1
ATOM 2385 C CA . GLU A 1 307 ? 21.594 -20.875 -23.062 1 94.81 307 GLU A CA 1
ATOM 2386 C C . GLU A 1 307 ? 21.734 -21.609 -21.734 1 94.81 307 GLU A C 1
ATOM 2388 O O . GLU A 1 307 ? 22.578 -21.25 -20.906 1 94.81 307 GLU A O 1
ATOM 2393 N N . LEU A 1 308 ? 20.812 -22.484 -21.531 1 93.38 308 LEU A N 1
ATOM 2394 C CA . LEU A 1 308 ? 20.828 -23.297 -20.312 1 93.38 308 LEU A CA 1
ATOM 2395 C C . LEU A 1 308 ? 21.141 -24.75 -20.641 1 93.38 308 LEU A C 1
ATOM 2397 O O . LEU A 1 308 ? 20.594 -25.312 -21.594 1 93.38 308 LEU A O 1
ATOM 2401 N N . ARG A 1 309 ? 22.219 -25.312 -19.859 1 88.31 309 ARG A N 1
ATOM 2402 C CA . ARG A 1 309 ? 22.406 -26.75 -19.969 1 88.31 309 ARG A CA 1
ATOM 2403 C C . ARG A 1 309 ? 21.219 -27.516 -19.391 1 88.31 309 ARG A C 1
ATOM 2405 O O . ARG A 1 309 ? 20.562 -27.047 -18.453 1 88.31 309 ARG A O 1
ATOM 2412 N N . ASP A 1 310 ? 20.891 -28.672 -19.875 1 84.19 310 ASP A N 1
ATOM 2413 C CA . ASP A 1 310 ? 19.75 -29.484 -19.453 1 84.19 310 ASP A CA 1
ATOM 2414 C C . ASP A 1 310 ? 19.859 -29.859 -17.969 1 84.19 310 ASP A C 1
ATOM 2416 O O . ASP A 1 310 ? 18.859 -30.188 -17.328 1 84.19 310 ASP A O 1
ATOM 2420 N N . ASP A 1 311 ? 20.969 -29.859 -17.406 1 79.25 311 ASP A N 1
ATOM 2421 C CA . ASP A 1 311 ? 21.188 -30.312 -16.047 1 79.25 311 ASP A CA 1
ATOM 2422 C C . ASP A 1 311 ? 21.344 -29.125 -15.094 1 79.25 311 ASP A C 1
ATOM 2424 O O . ASP A 1 311 ? 21.688 -29.297 -13.922 1 79.25 311 ASP A O 1
ATOM 2428 N N . GLU A 1 312 ? 21.156 -27.953 -15.57 1 85.38 312 GLU A N 1
ATOM 2429 C CA . GLU A 1 312 ? 21.25 -26.75 -14.734 1 85.38 312 GLU A CA 1
ATOM 2430 C C . GLU A 1 312 ? 19.938 -26.484 -14.008 1 85.38 312 GLU A C 1
ATOM 2432 O O . GLU A 1 312 ? 18.859 -26.781 -14.523 1 85.38 312 GLU A O 1
ATOM 2437 N N . ILE A 1 313 ? 20.062 -26.047 -12.797 1 88.06 313 ILE A N 1
ATOM 2438 C CA . ILE A 1 313 ? 18.875 -25.625 -12.07 1 88.06 313 ILE A CA 1
ATOM 2439 C C . ILE A 1 313 ? 18.406 -24.266 -12.578 1 88.06 313 ILE A C 1
ATOM 2441 O O . ILE A 1 313 ? 19.188 -23.312 -12.641 1 88.06 313 ILE A O 1
ATOM 2445 N N . LEU A 1 314 ? 17.203 -24.219 -13.016 1 92.94 314 LEU A N 1
ATOM 2446 C CA . LEU A 1 314 ? 16.641 -22.953 -13.484 1 92.94 314 LEU A CA 1
ATOM 2447 C C . LEU A 1 314 ? 16.5 -21.969 -12.336 1 92.94 314 LEU A C 1
ATOM 2449 O O . LEU A 1 314 ? 15.859 -22.266 -11.328 1 92.94 314 LEU A O 1
ATOM 2453 N N . PRO A 1 315 ? 17.109 -20.797 -12.422 1 97 315 PRO A N 1
ATOM 2454 C CA . PRO A 1 315 ? 17.016 -19.828 -11.32 1 97 315 PRO A CA 1
ATOM 2455 C C . PRO A 1 315 ? 15.602 -19.328 -11.109 1 97 315 PRO A C 1
ATOM 2457 O O . PRO A 1 315 ? 14.781 -19.359 -12.031 1 97 315 PRO A O 1
ATOM 2460 N N . ILE A 1 316 ? 15.328 -18.906 -9.875 1 97.56 316 ILE A N 1
ATOM 2461 C CA . ILE A 1 316 ? 14.078 -18.219 -9.594 1 97.56 316 ILE A CA 1
ATOM 2462 C C . ILE A 1 316 ? 14.273 -16.719 -9.711 1 97.56 316 ILE A C 1
ATOM 2464 O O . ILE A 1 316 ? 13.32 -15.945 -9.555 1 97.56 316 ILE A O 1
ATOM 2468 N N . GLY A 1 317 ? 15.445 -16.281 -9.992 1 98 317 GLY A N 1
ATOM 2469 C CA . GLY A 1 317 ? 15.734 -14.945 -10.477 1 98 317 GLY A CA 1
ATOM 2470 C C . GLY A 1 317 ? 15.789 -13.914 -9.367 1 98 317 GLY A C 1
ATOM 2471 O O . GLY A 1 317 ? 16.375 -14.164 -8.305 1 98 317 GLY A O 1
ATOM 2472 N N . LYS A 1 318 ? 15.359 -12.742 -9.695 1 97.44 318 LYS A N 1
ATOM 2473 C CA . LYS A 1 318 ? 15.391 -11.578 -8.812 1 97.44 318 LYS A CA 1
ATOM 2474 C C . LYS A 1 318 ? 13.984 -11.133 -8.438 1 97.44 318 LYS A C 1
ATOM 2476 O O . LYS A 1 318 ? 13.016 -11.5 -9.102 1 97.44 318 LYS A O 1
ATOM 2481 N N . ALA A 1 319 ? 13.93 -10.375 -7.387 1 97.5 319 ALA A N 1
ATOM 2482 C CA . ALA A 1 319 ? 12.648 -9.922 -6.852 1 97.5 319 ALA A CA 1
ATOM 2483 C C . ALA A 1 319 ? 11.914 -9.031 -7.859 1 97.5 319 ALA A C 1
ATOM 2485 O O . ALA A 1 319 ? 12.547 -8.328 -8.648 1 97.5 319 ALA A O 1
ATOM 2486 N N . PHE A 1 320 ? 10.594 -9.078 -7.836 1 96.69 320 PHE A N 1
ATOM 2487 C CA . PHE A 1 320 ? 9.805 -8.031 -8.477 1 96.69 320 PHE A CA 1
ATOM 2488 C C . PHE A 1 320 ? 10.18 -6.656 -7.93 1 96.69 320 PHE A C 1
ATOM 2490 O O . PHE A 1 320 ? 10.758 -6.551 -6.844 1 96.69 320 PHE A O 1
ATOM 2497 N N . SER A 1 321 ? 9.867 -5.578 -8.633 1 92.62 321 SER A N 1
ATOM 2498 C CA . SER A 1 321 ? 10.359 -4.227 -8.375 1 92.62 321 SER A CA 1
ATOM 2499 C C . SER A 1 321 ? 9.961 -3.75 -6.984 1 92.62 321 SER A C 1
ATOM 2501 O O . SER A 1 321 ? 10.703 -3.004 -6.344 1 92.62 321 SER A O 1
ATOM 2503 N N . ASN A 1 322 ? 8.742 -4.105 -6.449 1 96.44 322 ASN A N 1
ATOM 2504 C CA . ASN A 1 322 ? 8.297 -3.643 -5.141 1 96.44 322 ASN A CA 1
ATOM 2505 C C . ASN A 1 322 ? 8.312 -4.77 -4.113 1 96.44 322 ASN A C 1
ATOM 2507 O O . ASN A 1 322 ? 7.383 -4.898 -3.314 1 96.44 322 ASN A O 1
ATOM 2511 N N . THR A 1 323 ? 9.258 -5.66 -4.223 1 97.44 323 THR A N 1
ATOM 2512 C CA . THR A 1 323 ? 9.477 -6.801 -3.338 1 97.44 323 THR A CA 1
ATOM 2513 C C . THR A 1 323 ? 10.953 -6.945 -3 1 97.44 323 THR A C 1
ATOM 2515 O O . THR A 1 323 ? 11.82 -6.57 -3.795 1 97.44 323 THR A O 1
ATOM 2518 N N . GLU A 1 324 ? 11.25 -7.379 -1.835 1 97.25 324 GLU A N 1
ATOM 2519 C CA . GLU A 1 324 ? 12.633 -7.656 -1.465 1 97.25 324 GLU A CA 1
ATOM 2520 C C . GLU A 1 324 ? 12.797 -9.086 -0.961 1 97.25 324 GLU A C 1
ATOM 2522 O O . GLU A 1 324 ? 11.953 -9.586 -0.211 1 97.25 324 GLU A O 1
ATOM 2527 N N . LEU A 1 325 ? 13.805 -9.75 -1.448 1 98.12 325 LEU A N 1
ATOM 2528 C CA . LEU A 1 325 ? 14.18 -11.094 -1.02 1 98.12 325 LEU A CA 1
ATOM 2529 C C . LEU A 1 325 ? 15.383 -11.047 -0.082 1 98.12 325 LEU A C 1
ATOM 2531 O O . LEU A 1 325 ? 16.359 -10.359 -0.358 1 98.12 325 LEU A O 1
ATOM 2535 N N . LEU A 1 326 ? 15.25 -11.695 1.028 1 98.06 326 LEU A N 1
ATOM 2536 C CA . LEU A 1 326 ? 16.312 -11.773 2.016 1 98.06 326 LEU A CA 1
ATOM 2537 C C . LEU A 1 326 ? 16.734 -13.219 2.262 1 98.06 326 LEU A C 1
ATOM 2539 O O . LEU A 1 326 ? 15.883 -14.078 2.484 1 98.06 326 LEU A O 1
ATOM 2543 N N . VAL A 1 327 ? 18.016 -13.469 2.178 1 98.19 327 VAL A N 1
ATOM 2544 C CA . VAL A 1 327 ? 18.531 -14.805 2.461 1 98.19 327 VAL A CA 1
ATOM 2545 C C . VAL A 1 327 ? 19.328 -14.781 3.768 1 98.19 327 VAL A C 1
ATOM 2547 O O . VAL A 1 327 ? 20.281 -14.016 3.914 1 98.19 327 VAL A O 1
ATOM 2550 N N . PHE A 1 328 ? 18.875 -15.625 4.727 1 97.62 328 PHE A N 1
ATOM 2551 C CA . PHE A 1 328 ? 19.531 -15.648 6.027 1 97.62 328 PHE A CA 1
ATOM 2552 C C . PHE A 1 328 ? 20.172 -17 6.289 1 97.62 328 PHE A C 1
ATOM 2554 O O . PHE A 1 328 ? 19.641 -18.031 5.871 1 97.62 328 PHE A O 1
ATOM 2561 N N . ASP A 1 329 ? 21.266 -16.969 6.992 1 95.5 329 ASP A N 1
ATOM 2562 C CA . ASP A 1 329 ? 21.844 -18.219 7.488 1 95.5 329 ASP A CA 1
ATOM 2563 C C . ASP A 1 329 ? 21.156 -18.656 8.789 1 95.5 329 ASP A C 1
ATOM 2565 O O . ASP A 1 329 ? 20.141 -18.109 9.172 1 95.5 329 ASP A O 1
ATOM 2569 N N . GLU A 1 330 ? 21.688 -19.641 9.414 1 90.75 330 GLU A N 1
ATOM 2570 C CA . GLU A 1 330 ? 21.078 -20.234 10.602 1 90.75 330 GLU A CA 1
ATOM 2571 C C . GLU A 1 330 ? 21.109 -19.25 11.773 1 90.75 330 GLU A C 1
ATOM 2573 O O . GLU A 1 330 ? 20.297 -19.359 12.695 1 90.75 330 GLU A O 1
ATOM 2578 N N . ASN A 1 331 ? 22.047 -18.328 11.734 1 94.12 331 ASN A N 1
ATOM 2579 C CA . ASN A 1 331 ? 22.172 -17.328 12.789 1 94.12 331 ASN A CA 1
ATOM 2580 C C . ASN A 1 331 ? 21.438 -16.047 12.43 1 94.12 331 ASN A C 1
ATOM 2582 O O . ASN A 1 331 ? 21.641 -15.008 13.062 1 94.12 331 ASN A O 1
ATOM 2586 N N . MET A 1 332 ? 20.688 -16.109 11.328 1 95.81 332 MET A N 1
ATOM 2587 C CA . MET A 1 332 ? 19.891 -14.984 10.852 1 95.81 332 MET A CA 1
ATOM 2588 C C . MET A 1 332 ? 20.797 -13.828 10.422 1 95.81 332 MET A C 1
ATOM 2590 O O . MET A 1 332 ? 20.453 -12.664 10.625 1 95.81 332 MET A O 1
ATOM 2594 N N . LYS A 1 333 ? 21.938 -14.18 10 1 95.94 333 LYS A N 1
ATOM 2595 C CA . LYS A 1 333 ? 22.797 -13.211 9.328 1 95.94 333 LYS A CA 1
ATOM 2596 C C . LYS A 1 333 ? 22.516 -13.18 7.828 1 95.94 333 LYS A C 1
ATOM 2598 O O . LYS A 1 333 ? 22.359 -14.227 7.195 1 95.94 333 LYS A O 1
ATOM 2603 N N . LEU A 1 334 ? 22.484 -12.047 7.289 1 97.19 334 LEU A N 1
ATOM 2604 C CA . LEU A 1 334 ? 22.156 -11.859 5.883 1 97.19 334 LEU A CA 1
ATOM 2605 C C . LEU A 1 334 ? 23.266 -12.398 4.98 1 97.19 334 LEU A C 1
ATOM 2607 O O . LEU A 1 334 ? 24.438 -12.125 5.203 1 97.19 334 LEU A O 1
ATOM 2611 N N . ILE A 1 335 ? 22.859 -13.148 4.035 1 97 335 ILE A N 1
ATOM 2612 C CA . ILE A 1 335 ? 23.781 -13.672 3.029 1 97 335 ILE A CA 1
ATOM 2613 C C . ILE A 1 335 ? 23.672 -12.859 1.744 1 97 335 ILE A C 1
ATOM 2615 O O . ILE A 1 335 ? 22.578 -12.727 1.184 1 97 335 ILE A O 1
ATOM 2619 N N . THR A 1 336 ? 24.781 -12.289 1.287 1 93.62 336 THR A N 1
ATOM 2620 C CA . THR A 1 336 ? 24.781 -11.516 0.049 1 93.62 336 THR A CA 1
ATOM 2621 C C . THR A 1 336 ? 25.766 -12.094 -0.955 1 93.62 336 THR A C 1
ATOM 2623 O O . THR A 1 336 ? 25.75 -11.75 -2.137 1 93.62 336 THR A O 1
ATOM 2626 N N . LYS A 1 337 ? 26.609 -12.977 -0.47 1 94.56 337 LYS A N 1
ATOM 2627 C CA . LYS A 1 337 ? 27.625 -13.57 -1.33 1 94.56 337 LYS A CA 1
ATOM 2628 C C . LYS A 1 337 ? 27.062 -14.75 -2.111 1 94.56 337 LYS A C 1
ATOM 2630 O O . LYS A 1 337 ? 26.172 -15.453 -1.63 1 94.56 337 LYS A O 1
ATOM 2635 N N . PRO A 1 338 ? 27.609 -14.961 -3.238 1 95.88 338 PRO A N 1
ATOM 2636 C CA . PRO A 1 338 ? 27.125 -16.078 -4.047 1 95.88 338 PRO A CA 1
ATOM 2637 C C . PRO A 1 338 ? 27.516 -17.438 -3.465 1 95.88 338 PRO A C 1
ATOM 2639 O O . PRO A 1 338 ? 28.453 -17.531 -2.676 1 95.88 338 PRO A O 1
ATOM 2642 N N . ASN A 1 339 ? 26.75 -18.422 -3.805 1 93.12 339 ASN A N 1
ATOM 2643 C CA . ASN A 1 339 ? 27.031 -19.828 -3.576 1 93.12 339 ASN A CA 1
ATOM 2644 C C . ASN A 1 339 ? 27 -20.172 -2.09 1 93.12 339 ASN A C 1
ATOM 2646 O O . ASN A 1 339 ? 27.703 -21.094 -1.647 1 93.12 339 ASN A O 1
ATOM 2650 N N . ILE A 1 340 ? 26.375 -19.344 -1.304 1 94.88 340 ILE A N 1
ATOM 2651 C CA . ILE A 1 340 ? 26.125 -19.641 0.1 1 94.88 340 ILE A CA 1
ATOM 2652 C C . ILE A 1 340 ? 24.625 -19.875 0.317 1 94.88 340 ILE A C 1
ATOM 2654 O O . ILE A 1 340 ? 23.812 -18.984 0.032 1 94.88 340 ILE A O 1
ATOM 2658 N N . LYS A 1 341 ? 24.328 -21.062 0.777 1 93.12 341 LYS A N 1
ATOM 2659 C CA . LYS A 1 341 ? 22.922 -21.422 0.956 1 93.12 341 LYS A CA 1
ATOM 2660 C C . LYS A 1 341 ? 22.359 -20.828 2.236 1 93.12 341 LYS A C 1
ATOM 2662 O O . LYS A 1 341 ? 23.062 -20.703 3.24 1 93.12 341 LYS A O 1
ATOM 2667 N N . GLY A 1 342 ? 21.141 -20.391 2.189 1 96.06 342 GLY A N 1
ATOM 2668 C CA . GLY A 1 342 ? 20.375 -19.906 3.32 1 96.06 342 GLY A CA 1
ATOM 2669 C C . GLY A 1 342 ? 18.875 -19.984 3.107 1 96.06 342 GLY A C 1
ATOM 2670 O O . GLY A 1 342 ? 18.422 -20.453 2.061 1 96.06 342 GLY A O 1
ATOM 2671 N N . GLU A 1 343 ? 18.125 -19.656 4.113 1 96.44 343 GLU A N 1
ATOM 2672 C CA . GLU A 1 343 ? 16.672 -19.656 4.035 1 96.44 343 GLU A CA 1
ATOM 2673 C C . GLU A 1 343 ? 16.156 -18.344 3.443 1 96.44 343 GLU A C 1
ATOM 2675 O O . GLU A 1 343 ? 16.656 -17.266 3.779 1 96.44 343 GLU A O 1
ATOM 2680 N N . LEU A 1 344 ? 15.188 -18.484 2.564 1 97.94 344 LEU A N 1
ATOM 2681 C CA . LEU A 1 344 ? 14.641 -17.328 1.869 1 97.94 344 LEU A CA 1
ATOM 2682 C C . LEU A 1 344 ? 13.516 -16.688 2.682 1 97.94 344 LEU A C 1
ATOM 2684 O O . LEU A 1 344 ? 12.609 -17.375 3.152 1 97.94 344 LEU A O 1
ATOM 2688 N N . TYR A 1 345 ? 13.617 -15.391 2.904 1 98.31 345 TYR A N 1
ATOM 2689 C CA . TYR A 1 345 ? 12.57 -14.555 3.477 1 98.31 345 TYR A CA 1
ATOM 2690 C C . TYR A 1 345 ? 12.141 -13.469 2.496 1 98.31 345 TYR A C 1
ATOM 2692 O O . TYR A 1 345 ? 12.938 -13.031 1.66 1 98.31 345 TYR A O 1
ATOM 2700 N N . ILE A 1 346 ? 10.906 -13.109 2.574 1 98.5 346 ILE A N 1
ATOM 2701 C CA . ILE A 1 346 ? 10.359 -12.156 1.609 1 98.5 346 ILE A CA 1
ATOM 2702 C C . ILE A 1 346 ? 9.711 -10.992 2.348 1 98.5 346 ILE A C 1
ATOM 2704 O O . ILE A 1 346 ? 9.008 -11.195 3.342 1 98.5 346 ILE A O 1
ATOM 2708 N N . ARG A 1 347 ? 9.961 -9.781 1.889 1 97.12 347 ARG A N 1
ATOM 2709 C CA . ARG A 1 347 ? 9.352 -8.578 2.451 1 97.12 347 ARG A CA 1
ATOM 2710 C C . ARG A 1 347 ? 8.727 -7.715 1.357 1 97.12 347 ARG A C 1
ATOM 2712 O O . ARG A 1 347 ? 9.164 -7.75 0.207 1 97.12 347 ARG A O 1
ATOM 2719 N N . GLY A 1 348 ? 7.656 -6.98 1.753 1 97.06 348 GLY A N 1
ATOM 2720 C CA . GLY A 1 348 ? 7.023 -6.055 0.83 1 97.06 348 GLY A CA 1
ATOM 2721 C C . GLY A 1 348 ? 5.512 -6.016 0.967 1 97.06 348 GLY A C 1
ATOM 2722 O O . GLY A 1 348 ? 4.941 -6.703 1.816 1 97.06 348 GLY A O 1
ATOM 2723 N N . SER A 1 349 ? 4.871 -5.219 0.131 1 96.25 349 SER A N 1
ATOM 2724 C CA . SER A 1 349 ? 3.436 -4.965 0.198 1 96.25 349 SER A CA 1
ATOM 2725 C C . SER A 1 349 ? 2.639 -6.152 -0.324 1 96.25 349 SER A C 1
ATOM 2727 O O . SER A 1 349 ? 1.425 -6.234 -0.12 1 96.25 349 SER A O 1
ATOM 2729 N N . GLY A 1 350 ? 3.307 -7.074 -0.97 1 97 350 GLY A N 1
ATOM 2730 C CA . GLY A 1 350 ? 2.639 -8.258 -1.496 1 97 350 GLY A CA 1
ATOM 2731 C C . GLY A 1 350 ? 2.346 -9.297 -0.434 1 97 350 GLY A C 1
ATOM 2732 O O . GLY A 1 350 ? 1.647 -10.281 -0.697 1 97 350 GLY A O 1
ATOM 2733 N N . LEU A 1 351 ? 2.836 -9.094 0.815 1 97.88 351 LEU A N 1
ATOM 2734 C CA . LEU A 1 351 ? 2.635 -10.055 1.895 1 97.88 351 LEU A CA 1
ATOM 2735 C C . LEU A 1 351 ? 1.155 -10.172 2.242 1 97.88 351 LEU A C 1
ATOM 2737 O O . LEU A 1 351 ? 0.432 -9.18 2.262 1 97.88 351 LEU A O 1
ATOM 2741 N N . SER A 1 352 ? 0.704 -11.406 2.5 1 97.75 352 SER A N 1
ATOM 2742 C CA . SER A 1 352 ? -0.626 -11.648 3.049 1 97.75 352 SER A CA 1
ATOM 2743 C C . SER A 1 352 ? -0.718 -11.195 4.5 1 97.75 352 SER A C 1
ATOM 2745 O O . SER A 1 352 ? 0.297 -10.867 5.121 1 97.75 352 SER A O 1
ATOM 2747 N N . TYR A 1 353 ? -1.942 -11.086 5.012 1 97.69 353 TYR A N 1
ATOM 2748 C CA . TYR A 1 353 ? -2.156 -10.789 6.422 1 97.69 353 TYR A CA 1
ATOM 2749 C C . TYR A 1 353 ? -1.981 -12.039 7.277 1 97.69 353 TYR A C 1
ATOM 2751 O O . TYR A 1 353 ? -2.199 -12 8.492 1 97.69 353 TYR A O 1
ATOM 2759 N N . GLY A 1 354 ? -1.586 -13.094 6.656 1 97.5 354 GLY A N 1
ATOM 2760 C CA . GLY A 1 354 ? -1.411 -14.352 7.363 1 97.5 354 GLY A CA 1
ATOM 2761 C C . GLY A 1 354 ? -2.561 -15.312 7.156 1 97.5 354 GLY A C 1
ATOM 2762 O O . GLY A 1 354 ? -3.211 -15.305 6.109 1 97.5 354 GLY A O 1
ATOM 2763 N N . TYR A 1 355 ? -2.699 -16.203 8.086 1 96.25 355 TYR A N 1
ATOM 2764 C CA . TYR A 1 355 ? -3.684 -17.281 7.965 1 96.25 355 TYR A CA 1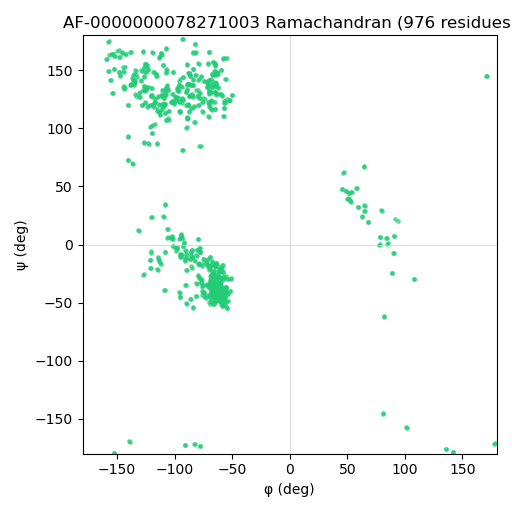
ATOM 2765 C C . TYR A 1 355 ? -4.969 -16.922 8.703 1 96.25 355 TYR A C 1
ATOM 2767 O O . TYR A 1 355 ? -4.949 -16.672 9.906 1 96.25 355 TYR A O 1
ATOM 2775 N N . TYR A 1 356 ? -6.102 -16.953 7.949 1 97.69 356 TYR A N 1
ATOM 2776 C CA . TYR A 1 356 ? -7.398 -16.516 8.453 1 97.69 356 TYR A CA 1
ATOM 2777 C C . TYR A 1 356 ? -7.789 -17.281 9.703 1 97.69 356 TYR A C 1
ATOM 2779 O O . TYR A 1 356 ? -7.789 -18.516 9.711 1 97.69 356 TYR A O 1
ATOM 2787 N N . ASN A 1 357 ? -8.062 -16.641 10.82 1 96.44 357 ASN A N 1
ATOM 2788 C CA . ASN A 1 357 ? -8.469 -17.188 12.109 1 96.44 357 ASN A CA 1
ATOM 2789 C C . ASN A 1 357 ? -7.414 -18.156 12.664 1 96.44 357 ASN A C 1
ATOM 2791 O O . ASN A 1 357 ? -7.754 -19.156 13.281 1 96.44 357 ASN A O 1
ATOM 2795 N N . ASP A 1 358 ? -6.164 -17.922 12.383 1 94.38 358 ASP A N 1
ATOM 2796 C CA . ASP A 1 358 ? -5.062 -18.734 12.898 1 94.38 358 ASP A CA 1
ATOM 2797 C C . ASP A 1 358 ? -3.869 -17.859 13.273 1 94.38 358 ASP A C 1
ATOM 2799 O O . ASP A 1 358 ? -2.83 -17.891 12.609 1 94.38 358 ASP A O 1
ATOM 2803 N N . PRO A 1 359 ? -4.008 -17.141 14.359 1 94.94 359 PRO A N 1
ATOM 2804 C CA . PRO A 1 359 ? -2.945 -16.203 14.758 1 94.94 359 PRO A CA 1
ATOM 2805 C C . PRO A 1 359 ? -1.642 -16.922 15.109 1 94.94 359 PRO A C 1
ATOM 2807 O O . PRO A 1 359 ? -0.558 -16.359 14.914 1 94.94 359 PRO A O 1
ATOM 2810 N N . VAL A 1 360 ? -1.704 -18.094 15.625 1 93.25 360 VAL A N 1
ATOM 2811 C CA . VAL A 1 360 ? -0.516 -18.844 16.031 1 93.25 360 VAL A CA 1
ATOM 2812 C C . VAL A 1 360 ? 0.32 -19.203 14.805 1 93.25 360 VAL A C 1
ATOM 2814 O O . VAL A 1 360 ? 1.519 -18.906 14.758 1 93.25 360 VAL A O 1
ATOM 2817 N N . LYS A 1 361 ? -0.329 -19.797 13.812 1 92.44 361 LYS A N 1
ATOM 2818 C CA . LYS A 1 361 ? 0.384 -20.125 12.578 1 92.44 361 LYS A CA 1
ATOM 2819 C C . LYS A 1 361 ? 0.901 -18.859 11.891 1 92.44 361 LYS A C 1
ATOM 2821 O O . LYS A 1 361 ? 1.983 -18.875 11.297 1 92.44 361 LYS A O 1
ATOM 2826 N N . THR A 1 362 ? 0.107 -17.812 11.953 1 96.94 362 THR A N 1
ATOM 2827 C CA . THR A 1 362 ? 0.508 -16.547 11.344 1 96.94 362 THR A CA 1
ATOM 2828 C C . THR A 1 362 ? 1.788 -16.031 11.984 1 96.94 362 THR A C 1
ATOM 2830 O O . THR A 1 362 ? 2.732 -15.656 11.281 1 96.94 362 THR A O 1
ATOM 2833 N N . ALA A 1 363 ? 1.861 -16.016 13.312 1 95.94 363 ALA A N 1
ATOM 2834 C CA . ALA A 1 363 ? 3.006 -15.477 14.047 1 95.94 363 ALA A CA 1
ATOM 2835 C C . ALA A 1 363 ? 4.266 -16.297 13.773 1 95.94 363 ALA A C 1
ATOM 2837 O O . ALA A 1 363 ? 5.375 -15.766 13.789 1 95.94 363 ALA A O 1
ATOM 2838 N N . LYS A 1 364 ? 4.109 -17.531 13.492 1 94.44 364 LYS A N 1
ATOM 2839 C CA . LYS A 1 364 ? 5.242 -18.406 13.203 1 94.44 364 LYS A CA 1
ATOM 2840 C C . LYS A 1 364 ? 5.801 -18.141 11.812 1 94.44 364 LYS A C 1
ATOM 2842 O O . LYS A 1 364 ? 7.008 -18.25 11.586 1 94.44 364 LYS A O 1
ATOM 2847 N N . ALA A 1 365 ? 4.949 -17.812 10.891 1 95.69 365 ALA A N 1
ATOM 2848 C CA . ALA A 1 365 ? 5.34 -17.672 9.492 1 95.69 365 ALA A CA 1
ATOM 2849 C C . ALA A 1 365 ? 5.762 -16.234 9.188 1 95.69 365 ALA A C 1
ATOM 2851 O O . ALA A 1 365 ? 6.625 -16.016 8.336 1 95.69 365 ALA A O 1
ATOM 2852 N N . PHE A 1 366 ? 5.137 -15.289 9.812 1 97.75 366 PHE A N 1
ATOM 2853 C CA . PHE A 1 366 ? 5.43 -13.875 9.641 1 97.75 366 PHE A CA 1
ATOM 2854 C C . PHE A 1 366 ? 6.141 -13.312 10.867 1 97.75 366 PHE A C 1
ATOM 2856 O O . PHE A 1 366 ? 5.504 -13.047 11.891 1 97.75 366 PHE A O 1
ATOM 2863 N N . ILE A 1 367 ? 7.441 -13.062 10.688 1 97 367 ILE A N 1
ATOM 2864 C CA . ILE A 1 367 ? 8.242 -12.688 11.852 1 97 367 ILE A CA 1
ATOM 2865 C C . ILE A 1 367 ? 8.828 -11.297 11.648 1 97 367 ILE A C 1
ATOM 2867 O O . ILE A 1 367 ? 8.812 -10.766 10.531 1 97 367 ILE A O 1
ATOM 2871 N N . GLN A 1 368 ? 9.297 -10.711 12.688 1 96.69 368 GLN A N 1
ATOM 2872 C CA . GLN A 1 368 ? 10 -9.438 12.625 1 96.69 368 GLN A CA 1
ATOM 2873 C C . GLN A 1 368 ? 11.305 -9.555 11.852 1 96.69 368 GLN A C 1
ATOM 2875 O O . GLN A 1 368 ? 12.062 -10.508 12.047 1 96.69 368 GLN A O 1
ATOM 2880 N N . ASN A 1 369 ? 11.539 -8.664 10.922 1 97.19 369 ASN A N 1
ATOM 2881 C CA . ASN A 1 369 ? 12.82 -8.602 10.227 1 97.19 369 ASN A CA 1
ATOM 2882 C C . ASN A 1 369 ? 13.977 -8.422 11.211 1 97.19 369 ASN A C 1
ATOM 2884 O O . ASN A 1 369 ? 14.047 -7.41 11.914 1 97.19 369 ASN A O 1
ATOM 2888 N N . PRO A 1 370 ? 14.828 -9.375 11.242 1 95.69 370 PRO A N 1
ATOM 2889 C CA . PRO A 1 370 ? 15.93 -9.258 12.203 1 95.69 370 PRO A CA 1
ATOM 2890 C C . PRO A 1 370 ? 16.859 -8.086 11.891 1 95.69 370 PRO A C 1
ATOM 2892 O O . PRO A 1 370 ? 17.641 -7.664 12.75 1 95.69 370 PRO A O 1
ATOM 2895 N N . LEU A 1 371 ? 16.844 -7.555 10.688 1 93.88 371 LEU A N 1
ATOM 2896 C CA . LEU A 1 371 ? 17.688 -6.441 10.289 1 93.88 371 LEU A CA 1
ATOM 2897 C C . LEU A 1 371 ? 17.109 -5.113 10.758 1 93.88 371 LEU A C 1
ATOM 2899 O O . LEU A 1 371 ? 17.766 -4.07 10.633 1 93.88 371 LEU A O 1
ATOM 2903 N N . GLN A 1 372 ? 15.891 -5.137 11.25 1 93.5 372 GLN A N 1
ATOM 2904 C CA . GLN A 1 372 ? 15.172 -3.918 11.625 1 93.5 372 GLN A CA 1
ATOM 2905 C C . GLN A 1 372 ? 14.633 -4.016 13.047 1 93.5 372 GLN A C 1
ATOM 2907 O O . GLN A 1 372 ? 13.766 -4.848 13.336 1 93.5 372 GLN A O 1
ATOM 2912 N N . SER A 1 373 ? 15.062 -3.107 13.914 1 92.75 373 SER A N 1
ATOM 2913 C CA . SER A 1 373 ? 14.625 -3.158 15.305 1 92.75 373 SER A CA 1
ATOM 2914 C C . SER A 1 373 ? 13.898 -1.879 15.703 1 92.75 373 SER A C 1
ATOM 2916 O O . SER A 1 373 ? 13.305 -1.805 16.781 1 92.75 373 SER A O 1
ATOM 2918 N N . SER A 1 374 ? 13.906 -0.917 14.766 1 95.19 374 SER A N 1
ATOM 2919 C CA . SER A 1 374 ? 13.453 0.414 15.156 1 95.19 374 SER A CA 1
ATOM 2920 C C . SER A 1 374 ? 11.953 0.566 14.93 1 95.19 374 SER A C 1
ATOM 2922 O O . SER A 1 374 ? 11.328 1.479 15.477 1 95.19 374 SER A O 1
ATOM 2924 N N . TYR A 1 375 ? 11.359 -0.231 14.078 1 94.44 375 TYR A N 1
ATOM 2925 C CA . TYR A 1 375 ? 9.93 -0.253 13.805 1 94.44 375 TYR A CA 1
ATOM 2926 C C . TYR A 1 375 ? 9.492 -1.626 13.312 1 94.44 375 TYR A C 1
ATOM 2928 O O . TYR A 1 375 ? 10.328 -2.477 13 1 94.44 375 TYR A O 1
ATOM 2936 N N . ALA A 1 376 ? 8.211 -1.887 13.328 1 92.62 376 ALA A N 1
ATOM 2937 C CA . ALA A 1 376 ? 7.684 -3.184 12.914 1 92.62 376 ALA A CA 1
ATOM 2938 C C . ALA A 1 376 ? 7.867 -3.396 11.414 1 92.62 376 ALA A C 1
ATOM 2940 O O . ALA A 1 376 ? 7.461 -2.559 10.609 1 92.62 376 ALA A O 1
ATOM 2941 N N . GLU A 1 377 ? 8.508 -4.445 11.047 1 95.19 377 GLU A N 1
ATOM 2942 C CA . GLU A 1 377 ? 8.695 -4.863 9.656 1 95.19 377 GLU A CA 1
ATOM 2943 C C . GLU A 1 377 ? 8.562 -6.375 9.516 1 95.19 377 GLU A C 1
ATOM 2945 O O . GLU A 1 377 ? 9.555 -7.105 9.602 1 95.19 377 GLU A O 1
ATOM 2950 N N . PRO A 1 378 ? 7.391 -6.805 9.211 1 96.19 378 PRO A N 1
ATOM 2951 C CA . PRO A 1 378 ? 7.203 -8.25 9.055 1 96.19 378 PRO A CA 1
ATOM 2952 C C . PRO A 1 378 ? 7.848 -8.797 7.781 1 96.19 378 PRO A C 1
ATOM 2954 O O . PRO A 1 378 ? 7.832 -8.125 6.746 1 96.19 378 PRO A O 1
ATOM 2957 N N . ILE A 1 379 ? 8.438 -9.922 7.867 1 98.12 379 ILE A N 1
ATOM 2958 C CA . ILE A 1 379 ? 8.93 -10.68 6.723 1 98.12 379 ILE A CA 1
ATOM 2959 C C . ILE A 1 379 ? 8.352 -12.094 6.746 1 98.12 379 ILE A C 1
ATOM 2961 O O . ILE A 1 379 ? 8.047 -12.625 7.816 1 98.12 379 ILE A O 1
ATOM 2965 N N . TYR A 1 380 ? 8.148 -12.656 5.648 1 98.44 380 TYR A N 1
ATOM 2966 C CA . TYR A 1 380 ? 7.602 -14.008 5.535 1 98.44 380 TYR A CA 1
ATOM 2967 C C . TYR A 1 380 ? 8.719 -15.039 5.465 1 98.44 380 TYR A C 1
ATOM 2969 O O . TYR A 1 380 ? 9.594 -14.961 4.598 1 98.44 380 TYR A O 1
ATOM 2977 N N . LYS A 1 381 ? 8.633 -15.961 6.371 1 97.44 381 LYS A N 1
ATOM 2978 C CA . LYS A 1 381 ? 9.539 -17.094 6.406 1 97.44 381 LYS A CA 1
ATOM 2979 C C . LYS A 1 381 ? 9.086 -18.203 5.449 1 97.44 381 LYS A C 1
ATOM 2981 O O . LYS A 1 381 ? 8.219 -19 5.785 1 97.44 381 LYS A O 1
ATOM 2986 N N . THR A 1 382 ? 9.781 -18.344 4.312 1 95.75 382 THR A N 1
ATOM 2987 C CA . THR A 1 382 ? 9.281 -19.234 3.27 1 95.75 382 THR A CA 1
ATOM 2988 C C . THR A 1 382 ? 9.562 -20.688 3.615 1 95.75 382 THR A C 1
ATOM 2990 O O . THR A 1 382 ? 8.852 -21.594 3.172 1 95.75 382 THR A O 1
ATOM 2993 N N . GLY A 1 383 ? 10.633 -20.906 4.359 1 92.62 383 GLY A N 1
ATOM 2994 C CA . GLY A 1 383 ? 11.102 -22.266 4.59 1 92.62 383 GLY A CA 1
ATOM 2995 C C . GLY A 1 383 ? 11.867 -22.828 3.414 1 92.62 383 GLY A C 1
ATOM 2996 O O . GLY A 1 383 ? 12.258 -24 3.434 1 92.62 383 GLY A O 1
ATOM 2997 N N . ASP A 1 384 ? 12.141 -22.062 2.404 1 92 384 ASP A N 1
ATOM 2998 C CA . ASP A 1 384 ? 12.852 -22.5 1.202 1 92 384 ASP A CA 1
ATOM 2999 C C . ASP A 1 384 ? 14.336 -22.188 1.294 1 92 384 ASP A C 1
ATOM 3001 O O . ASP A 1 384 ? 14.727 -21.125 1.788 1 92 384 ASP A O 1
ATOM 3005 N N . ILE A 1 385 ? 15.141 -23.078 0.799 1 92.38 385 ILE A N 1
ATOM 3006 C CA . ILE A 1 385 ? 16.594 -22.906 0.793 1 92.38 385 ILE A CA 1
ATOM 3007 C C . ILE A 1 385 ? 17.047 -22.422 -0.581 1 92.38 385 ILE A C 1
ATOM 3009 O O . ILE A 1 385 ? 16.703 -23.016 -1.603 1 92.38 385 ILE A O 1
ATOM 3013 N N . VAL A 1 386 ? 17.812 -21.281 -0.564 1 96.12 386 VAL A N 1
ATOM 3014 C CA . VAL A 1 386 ? 18.25 -20.672 -1.817 1 96.12 386 VAL A CA 1
ATOM 3015 C C . VAL A 1 386 ? 19.703 -20.219 -1.696 1 96.12 386 VAL A C 1
ATOM 3017 O O . VAL A 1 386 ? 20.266 -20.234 -0.603 1 96.12 386 VAL A O 1
ATOM 3020 N N . ALA A 1 387 ? 20.328 -19.922 -2.834 1 96.31 387 ALA A N 1
ATOM 3021 C CA . ALA A 1 387 ? 21.625 -19.266 -2.902 1 96.31 387 ALA A CA 1
ATOM 3022 C C . ALA A 1 387 ? 21.734 -18.375 -4.141 1 96.31 387 ALA A C 1
ATOM 3024 O O . ALA A 1 387 ? 21.156 -18.688 -5.18 1 96.31 387 ALA A O 1
ATOM 3025 N N . TYR A 1 388 ? 22.422 -17.328 -3.961 1 97.06 388 TYR A N 1
ATOM 3026 C CA . TYR A 1 388 ? 22.719 -16.484 -5.121 1 97.06 388 TYR A CA 1
ATOM 3027 C C . TYR A 1 388 ? 23.719 -17.172 -6.047 1 97.06 388 TYR A C 1
ATOM 3029 O O . TYR A 1 388 ? 24.672 -17.812 -5.582 1 97.06 388 TYR A O 1
ATOM 3037 N N . ASP A 1 389 ? 23.484 -17.016 -7.344 1 95.25 389 ASP A N 1
ATOM 3038 C CA . ASP A 1 389 ? 24.531 -17.406 -8.281 1 95.25 389 ASP A CA 1
ATOM 3039 C C . ASP A 1 389 ? 25.469 -16.234 -8.594 1 95.25 389 ASP A C 1
ATOM 3041 O O . ASP A 1 389 ? 25.391 -15.195 -7.941 1 95.25 389 ASP A O 1
ATOM 3045 N N . GLU A 1 390 ? 26.391 -16.359 -9.539 1 92 390 GLU A N 1
ATOM 3046 C CA . GLU A 1 390 ? 27.406 -15.352 -9.844 1 92 390 GLU A CA 1
ATOM 3047 C C . GLU A 1 390 ? 26.781 -14.117 -10.492 1 92 390 GLU A C 1
ATOM 3049 O O . GLU A 1 390 ? 27.375 -13.039 -10.477 1 92 390 GLU A O 1
ATOM 3054 N N . HIS A 1 391 ? 25.594 -14.336 -10.992 1 91.69 391 HIS A N 1
ATOM 3055 C CA . HIS A 1 391 ? 24.922 -13.242 -11.688 1 91.69 391 HIS A CA 1
ATOM 3056 C C . HIS A 1 391 ? 23.938 -12.531 -10.773 1 91.69 391 HIS A C 1
ATOM 3058 O O . HIS A 1 391 ? 23.25 -11.594 -11.195 1 91.69 391 HIS A O 1
ATOM 3064 N N . GLY A 1 392 ? 23.781 -12.984 -9.578 1 94.31 392 GLY A N 1
ATOM 3065 C CA . GLY A 1 392 ? 22.875 -12.352 -8.625 1 94.31 392 GLY A CA 1
ATOM 3066 C C . GLY A 1 392 ? 21.469 -12.922 -8.664 1 94.31 392 GLY A C 1
ATOM 3067 O O . GLY A 1 392 ? 20.562 -12.367 -8.047 1 94.31 392 GLY A O 1
ATOM 3068 N N . ASP A 1 393 ? 21.312 -13.977 -9.414 1 97 393 ASP A N 1
ATOM 3069 C CA . ASP A 1 393 ? 20.031 -14.672 -9.438 1 97 393 ASP A CA 1
ATOM 3070 C C . ASP A 1 393 ? 19.953 -15.719 -8.328 1 97 393 ASP A C 1
ATOM 3072 O O . ASP A 1 393 ? 20.953 -16.344 -7.984 1 97 393 ASP A O 1
ATOM 3076 N N . LEU A 1 394 ? 18.766 -15.898 -7.832 1 97.88 394 LEU A N 1
ATOM 3077 C CA . LEU A 1 394 ? 18.594 -16.906 -6.789 1 97.88 394 LEU A CA 1
ATOM 3078 C C . LEU A 1 394 ? 18.312 -18.266 -7.402 1 97.88 394 LEU A C 1
ATOM 3080 O O . LEU A 1 394 ? 17.547 -18.391 -8.367 1 97.88 394 LEU A O 1
ATOM 3084 N N . ILE A 1 395 ? 18.938 -19.203 -6.809 1 95.88 395 ILE A N 1
ATOM 3085 C CA . ILE A 1 395 ? 18.703 -20.609 -7.125 1 95.88 395 ILE A CA 1
ATOM 3086 C C . ILE A 1 395 ? 17.938 -21.281 -5.977 1 95.88 395 ILE A C 1
ATOM 3088 O O . ILE A 1 395 ? 18.297 -21.109 -4.809 1 95.88 395 ILE A O 1
ATOM 3092 N N . TYR A 1 396 ? 16.891 -21.938 -6.289 1 93.56 396 TYR A N 1
ATOM 3093 C CA . TYR A 1 396 ? 16.078 -22.672 -5.32 1 93.56 396 TYR A CA 1
ATOM 3094 C C . TYR A 1 396 ? 16.578 -24.109 -5.172 1 93.56 396 TYR A C 1
ATOM 3096 O O . TYR A 1 396 ? 16.719 -24.828 -6.16 1 93.56 396 TYR A O 1
ATOM 3104 N N . TYR A 1 397 ? 16.781 -24.594 -3.943 1 85.38 397 TYR A N 1
ATOM 3105 C CA . TYR A 1 397 ? 17.312 -25.922 -3.719 1 85.38 397 TYR A CA 1
ATOM 3106 C C . TYR A 1 397 ? 16.281 -26.828 -3.062 1 85.38 397 TYR A C 1
ATOM 3108 O O . TYR A 1 397 ? 16.453 -28.047 -3.01 1 85.38 397 TYR A O 1
ATOM 3116 N N . GLY A 1 398 ? 15.266 -26.297 -2.574 1 82.31 398 GLY A N 1
ATOM 3117 C CA . GLY A 1 398 ? 14.234 -27.109 -1.942 1 82.31 398 GLY A CA 1
ATOM 3118 C C . GLY A 1 398 ? 13.75 -26.531 -0.623 1 82.31 398 GLY A C 1
ATOM 3119 O O . GLY A 1 398 ? 14.148 -25.422 -0.241 1 82.31 398 GLY A O 1
ATOM 3120 N N . ARG A 1 399 ? 12.844 -27.25 0.114 1 78.19 399 ARG A N 1
ATOM 3121 C CA . ARG A 1 399 ? 12.297 -26.844 1.404 1 78.19 399 ARG A CA 1
ATOM 3122 C C . ARG A 1 399 ? 13.203 -27.297 2.549 1 78.19 399 ARG A C 1
ATOM 3124 O O . ARG A 1 399 ? 13.766 -28.391 2.508 1 78.19 399 ARG A O 1
ATOM 3131 N N . GLN A 1 400 ? 13.195 -26.422 3.508 1 69.56 400 GLN A N 1
ATOM 3132 C CA . GLN A 1 400 ? 13.93 -26.781 4.711 1 69.56 400 GLN A CA 1
ATOM 3133 C C . GLN A 1 400 ? 13.352 -28.047 5.355 1 69.56 400 GLN A C 1
ATOM 3135 O O . GLN A 1 400 ? 14.094 -28.906 5.812 1 69.56 400 GLN A O 1
ATOM 3140 N N . ASP A 1 401 ? 12.008 -28 5.293 1 62.25 401 ASP A N 1
ATOM 3141 C CA . ASP A 1 401 ? 11.359 -29.109 5.977 1 62.25 401 ASP A CA 1
ATOM 3142 C C . ASP A 1 401 ? 11.445 -30.391 5.148 1 62.25 401 ASP A C 1
ATOM 3144 O O . ASP A 1 401 ? 11.188 -31.484 5.656 1 62.25 401 ASP A O 1
ATOM 3148 N N . SER A 1 402 ? 11.734 -30.234 3.881 1 60.19 402 SER A N 1
ATOM 3149 C CA . SER A 1 402 ? 11.875 -31.406 3.027 1 60.19 402 SER A CA 1
ATOM 3150 C C . SER A 1 402 ? 13.32 -31.906 3.012 1 60.19 402 SER A C 1
ATOM 3152 O O . SER A 1 402 ? 13.617 -32.938 2.406 1 60.19 402 SER A O 1
ATOM 3154 N N . GLN A 1 403 ? 14.055 -31.016 3.645 1 58.28 403 GLN A N 1
ATOM 3155 C CA . GLN A 1 403 ? 15.445 -31.422 3.812 1 58.28 403 GLN A CA 1
ATOM 3156 C C . GLN A 1 403 ? 15.555 -32.594 4.789 1 58.28 403 GLN A C 1
ATOM 3158 O O . GLN A 1 403 ? 14.875 -32.625 5.816 1 58.28 403 GLN A O 1
ATOM 3163 N N . ILE A 1 404 ? 16 -33.688 4.332 1 64.19 404 ILE A N 1
ATOM 3164 C CA . ILE A 1 404 ? 16.078 -34.875 5.195 1 64.19 404 ILE A CA 1
ATOM 3165 C C . ILE A 1 404 ? 17.5 -35.031 5.742 1 64.19 404 ILE A C 1
ATOM 3167 O O . ILE A 1 404 ? 18.453 -34.5 5.164 1 64.19 404 ILE A O 1
ATOM 3171 N N . LYS A 1 405 ? 17.688 -35.312 7.098 1 62.34 405 LYS A N 1
ATOM 3172 C CA . LYS A 1 405 ? 18.969 -35.75 7.664 1 62.34 405 LYS A CA 1
ATOM 3173 C C . LYS A 1 405 ? 19.094 -37.25 7.621 1 62.34 405 LYS A C 1
ATOM 3175 O O . LYS A 1 405 ? 18.281 -37.969 8.203 1 62.34 405 LYS A O 1
ATOM 3180 N N . LEU A 1 406 ? 19.859 -37.688 6.625 1 65.31 406 LEU A N 1
ATOM 3181 C CA . LEU A 1 406 ? 20.109 -39.125 6.48 1 65.31 406 LEU A CA 1
ATOM 3182 C C . LEU A 1 406 ? 21.562 -39.438 6.793 1 65.31 406 LEU A C 1
ATOM 3184 O O . LEU A 1 406 ? 22.484 -38.938 6.145 1 65.31 406 LEU A O 1
ATOM 3188 N N . ASN A 1 407 ? 21.781 -40.281 7.812 1 61.12 407 ASN A N 1
ATOM 3189 C CA . ASN A 1 407 ? 23.109 -40.719 8.258 1 61.12 407 ASN A CA 1
ATOM 3190 C C . ASN A 1 407 ? 24.031 -39.531 8.5 1 61.12 407 ASN A C 1
ATOM 3192 O O . ASN A 1 407 ? 25.188 -39.531 8.078 1 61.12 407 ASN A O 1
ATOM 3196 N N . GLY A 1 408 ? 23.516 -38.438 9.062 1 57.09 408 GLY A N 1
ATOM 3197 C CA . GLY A 1 408 ? 24.297 -37.281 9.438 1 57.09 408 GLY A CA 1
ATOM 3198 C C . GLY A 1 408 ? 24.422 -36.25 8.32 1 57.09 408 GLY A C 1
ATOM 3199 O O . GLY A 1 408 ? 24.984 -35.188 8.516 1 57.09 408 GLY A O 1
ATOM 3200 N N . PHE A 1 409 ? 23.938 -36.625 7.113 1 62.16 409 PHE A N 1
ATOM 3201 C CA . PHE A 1 409 ? 24.016 -35.719 5.969 1 62.16 409 PHE A CA 1
ATOM 3202 C C . PHE A 1 409 ? 22.688 -35 5.754 1 62.16 409 PHE A C 1
ATOM 3204 O O . PHE A 1 409 ? 21.625 -35.594 5.855 1 62.16 409 PHE A O 1
ATOM 3211 N N . ARG A 1 410 ? 22.812 -33.656 5.688 1 61.53 410 ARG A N 1
ATOM 3212 C CA . ARG A 1 410 ? 21.656 -32.875 5.246 1 61.53 410 ARG A CA 1
ATOM 3213 C C . ARG A 1 410 ? 21.469 -33 3.734 1 61.53 410 ARG A C 1
ATOM 3215 O O . ARG A 1 410 ? 22.375 -32.656 2.971 1 61.53 410 ARG A O 1
ATOM 3222 N N . ILE A 1 411 ? 20.359 -33.625 3.291 1 66.19 411 ILE A N 1
ATOM 3223 C CA . ILE A 1 411 ? 20.094 -33.906 1.884 1 66.19 411 ILE A CA 1
ATOM 3224 C C . ILE A 1 411 ? 18.844 -33.188 1.427 1 66.19 411 ILE A C 1
ATOM 3226 O O . ILE A 1 411 ? 17.812 -33.188 2.111 1 66.19 411 ILE A O 1
ATOM 3230 N N . GLU A 1 412 ? 18.906 -32.406 0.374 1 70.38 412 GLU A N 1
ATOM 3231 C CA . GLU A 1 412 ? 17.75 -31.828 -0.3 1 70.38 412 GLU A CA 1
ATOM 3232 C C . GLU A 1 412 ? 17.203 -32.75 -1.359 1 70.38 412 GLU A C 1
ATOM 3234 O O . GLU A 1 412 ? 17.828 -33 -2.387 1 70.38 412 GLU A O 1
ATOM 3239 N N . LEU A 1 413 ? 15.938 -33.188 -1.055 1 76.38 413 LEU A N 1
ATOM 3240 C CA . LEU A 1 413 ? 15.352 -34.156 -1.996 1 76.38 413 LEU A CA 1
ATOM 3241 C C . LEU A 1 413 ? 15.242 -33.531 -3.389 1 76.38 413 LEU A C 1
ATOM 3243 O O . LEU A 1 413 ? 15.383 -34.25 -4.391 1 76.38 413 LEU A O 1
ATOM 3247 N N . GLY A 1 414 ? 15.109 -32.219 -3.42 1 73.75 414 GLY A N 1
ATOM 3248 C CA . GLY A 1 414 ? 15.016 -31.547 -4.699 1 73.75 414 GLY A CA 1
ATOM 3249 C C . GLY A 1 414 ? 16.266 -31.672 -5.547 1 73.75 414 GLY A C 1
ATOM 3250 O O . GLY A 1 414 ? 16.188 -31.766 -6.773 1 73.75 414 GLY A O 1
ATOM 3251 N N . GLU A 1 415 ? 17.344 -31.656 -4.922 1 70.88 415 GLU A N 1
ATOM 3252 C CA . GLU A 1 415 ? 18.609 -31.844 -5.641 1 70.88 415 GLU A CA 1
ATOM 3253 C C . GLU A 1 415 ? 18.641 -33.219 -6.328 1 70.88 415 GLU A C 1
ATOM 3255 O O . GLU A 1 415 ? 19.078 -33.312 -7.477 1 70.88 415 GLU A O 1
ATOM 3260 N N . ILE A 1 416 ? 18.203 -34.188 -5.617 1 78.94 416 ILE A N 1
ATOM 3261 C CA . ILE A 1 416 ? 18.156 -35.562 -6.172 1 78.94 416 ILE A CA 1
ATOM 3262 C C . ILE A 1 416 ? 17.188 -35.594 -7.355 1 78.94 416 ILE A C 1
ATOM 3264 O O . ILE A 1 416 ? 17.5 -36.156 -8.406 1 78.94 416 ILE A O 1
ATOM 3268 N N . GLU A 1 417 ? 16.078 -34.938 -7.086 1 83.88 417 GLU A N 1
ATOM 3269 C CA . GLU A 1 417 ? 15.062 -34.875 -8.133 1 83.88 417 GLU A CA 1
ATOM 3270 C C . GLU A 1 417 ? 15.594 -34.188 -9.383 1 83.88 417 GLU A C 1
ATOM 3272 O O . GLU A 1 417 ? 15.352 -34.625 -10.508 1 83.88 417 GLU A O 1
ATOM 3277 N N . THR A 1 418 ? 16.328 -33.219 -9.172 1 74.62 418 THR A N 1
ATOM 3278 C CA . THR A 1 418 ? 16.906 -32.469 -10.281 1 74.62 418 THR A CA 1
ATOM 3279 C C . THR A 1 418 ? 17.875 -33.344 -11.07 1 74.62 418 THR A C 1
ATOM 3281 O O . THR A 1 418 ? 17.797 -33.406 -12.305 1 74.62 418 THR A O 1
ATOM 3284 N N . VAL A 1 419 ? 18.781 -34 -10.43 1 78.44 419 VAL A N 1
ATOM 3285 C CA . VAL A 1 419 ? 19.781 -34.844 -11.078 1 78.44 419 VAL A CA 1
ATOM 3286 C C . VAL A 1 419 ? 19.094 -35.969 -11.812 1 78.44 419 VAL A C 1
ATOM 3288 O O . VAL A 1 419 ? 19.359 -36.25 -12.984 1 78.44 419 VAL A O 1
ATOM 3291 N N . LEU A 1 420 ? 18.156 -36.625 -11.141 1 86.25 420 LEU A N 1
ATOM 3292 C CA . LEU A 1 420 ? 17.422 -37.719 -11.766 1 86.25 420 LEU A CA 1
ATOM 3293 C C . LEU A 1 420 ? 16.656 -37.25 -12.984 1 86.25 420 LEU A C 1
ATOM 3295 O O . LEU A 1 420 ? 16.562 -37.969 -13.984 1 86.25 420 LEU A O 1
ATOM 3299 N N . GLY A 1 421 ? 16.156 -36.094 -12.836 1 81.62 421 GLY A N 1
ATOM 3300 C CA . GLY A 1 421 ? 15.383 -35.5 -13.906 1 81.62 421 GLY A CA 1
ATOM 3301 C C . GLY A 1 421 ? 16.188 -35.281 -15.172 1 81.62 421 GLY A C 1
ATOM 3302 O O . GLY A 1 421 ? 15.617 -35.125 -16.266 1 81.62 421 GLY A O 1
ATOM 3303 N N . THR A 1 422 ? 17.484 -35.281 -15.078 1 76.44 422 THR A N 1
ATOM 3304 C CA . THR A 1 422 ? 18.344 -35.062 -16.234 1 76.44 422 THR A CA 1
ATOM 3305 C C . THR A 1 422 ? 18.516 -36.375 -17.016 1 76.44 422 THR A C 1
ATOM 3307 O O . THR A 1 422 ? 19.016 -36.344 -18.141 1 76.44 422 THR A O 1
ATOM 3310 N N . HIS A 1 423 ? 18.172 -37.5 -16.484 1 84.25 423 HIS A N 1
ATOM 3311 C CA . HIS A 1 423 ? 18.25 -38.75 -17.203 1 84.25 423 HIS A CA 1
ATOM 3312 C C . HIS A 1 423 ? 17.391 -38.719 -18.469 1 84.25 423 HIS A C 1
ATOM 3314 O O . HIS A 1 423 ? 16.234 -38.312 -18.438 1 84.25 423 HIS A O 1
ATOM 3320 N N . PRO A 1 424 ? 17.922 -39.031 -19.531 1 81.81 424 PRO A N 1
ATOM 3321 C CA . PRO A 1 424 ? 17.219 -38.906 -20.812 1 81.81 424 PRO A CA 1
ATOM 3322 C C . PRO A 1 424 ? 15.883 -39.656 -20.844 1 81.81 424 PRO A C 1
ATOM 3324 O O . PRO A 1 424 ? 14.938 -39.219 -21.516 1 81.81 424 PRO A O 1
ATOM 3327 N N . ASP A 1 425 ? 15.789 -40.688 -20.062 1 85.81 425 ASP A N 1
ATOM 3328 C CA . ASP A 1 425 ? 14.602 -41.531 -20.172 1 85.81 425 ASP A CA 1
ATOM 3329 C C . ASP A 1 425 ? 13.586 -41.188 -19.078 1 85.81 425 ASP A C 1
ATOM 3331 O O . ASP A 1 425 ? 12.516 -41.812 -19 1 85.81 425 ASP A O 1
ATOM 3335 N N . ILE A 1 426 ? 13.906 -40.344 -18.188 1 87.56 426 ILE A N 1
ATOM 3336 C CA . ILE A 1 426 ? 13.008 -40 -17.078 1 87.56 426 ILE A CA 1
ATOM 3337 C C . ILE A 1 426 ? 12.18 -38.75 -17.453 1 87.56 426 ILE A C 1
ATOM 3339 O O . ILE A 1 426 ? 12.734 -37.75 -17.859 1 87.56 426 ILE A O 1
ATOM 3343 N N . TYR A 1 427 ? 10.883 -38.969 -17.312 1 81.12 427 TYR A N 1
ATOM 3344 C CA . TYR A 1 427 ? 9.945 -37.875 -17.594 1 81.12 427 TYR A CA 1
ATOM 3345 C C . TYR A 1 427 ? 9.734 -37 -16.375 1 81.12 427 TYR A C 1
ATOM 3347 O O . TYR A 1 427 ? 9.664 -35.75 -16.484 1 81.12 427 TYR A O 1
ATOM 3355 N N . ARG A 1 428 ? 9.508 -37.531 -15.266 1 84.88 428 ARG A N 1
ATOM 3356 C CA . ARG A 1 428 ? 9.266 -36.844 -13.984 1 84.88 428 ARG A CA 1
ATOM 3357 C C . ARG A 1 428 ? 9.883 -37.656 -12.836 1 84.88 428 ARG A C 1
ATOM 3359 O O . ARG A 1 428 ? 10.031 -38.875 -12.93 1 84.88 428 ARG A O 1
ATOM 3366 N N . VAL A 1 429 ? 10.234 -36.969 -11.945 1 87.44 429 VAL A N 1
ATOM 3367 C CA . VAL A 1 429 ? 10.812 -37.594 -10.758 1 87.44 429 VAL A CA 1
ATOM 3368 C C . VAL A 1 429 ? 10.281 -36.906 -9.5 1 87.44 429 VAL A C 1
ATOM 3370 O O . VAL A 1 429 ? 10.023 -35.688 -9.5 1 87.44 429 VAL A O 1
ATOM 3373 N N . ALA A 1 430 ? 9.945 -37.625 -8.547 1 88 430 ALA A N 1
ATOM 3374 C CA . ALA A 1 430 ? 9.633 -37.156 -7.207 1 88 430 ALA A CA 1
ATOM 3375 C C . ALA A 1 430 ? 10.32 -38 -6.145 1 88 430 ALA A C 1
ATOM 3377 O O . ALA A 1 430 ? 10.289 -39.25 -6.207 1 88 430 ALA A O 1
ATOM 3378 N N . CYS A 1 431 ? 11 -37.406 -5.262 1 85.31 431 CYS A N 1
ATOM 3379 C CA . CYS A 1 431 ? 11.656 -38.125 -4.18 1 85.31 431 CYS A CA 1
ATOM 3380 C C . CYS A 1 431 ? 10.93 -37.906 -2.857 1 85.31 431 CYS A C 1
ATOM 3382 O O . CYS A 1 431 ? 10.453 -36.812 -2.572 1 85.31 431 CYS A O 1
ATOM 3384 N N . ILE A 1 432 ? 10.758 -38.938 -2.217 1 84.62 432 ILE A N 1
ATOM 3385 C CA . ILE A 1 432 ? 10.203 -38.875 -0.869 1 84.62 432 ILE A CA 1
ATOM 3386 C C . ILE A 1 432 ? 11.164 -39.531 0.125 1 84.62 432 ILE A C 1
ATOM 3388 O O . ILE A 1 432 ? 12.031 -40.312 -0.264 1 84.62 432 ILE A O 1
ATOM 3392 N N . PHE A 1 433 ? 11.109 -39.031 1.329 1 80.12 433 PHE A N 1
ATOM 3393 C CA . PHE A 1 433 ? 11.852 -39.625 2.43 1 80.12 433 PHE A CA 1
ATOM 3394 C C . PHE A 1 433 ? 10.906 -40.406 3.357 1 80.12 433 PHE A C 1
ATOM 3396 O O . PHE A 1 433 ? 10.008 -39.812 3.961 1 80.12 433 PHE A O 1
ATOM 3403 N N . LYS A 1 434 ? 10.992 -41.719 3.285 1 78.81 434 LYS A N 1
ATOM 3404 C CA . LYS A 1 434 ? 10.133 -42.562 4.082 1 78.81 434 LYS A CA 1
ATOM 3405 C C . LYS A 1 434 ? 10.922 -43.75 4.672 1 78.81 434 LYS A C 1
ATOM 3407 O O . LYS A 1 434 ? 11.734 -44.344 3.982 1 78.81 434 LYS A O 1
ATOM 3412 N N . ASP A 1 435 ? 10.672 -44.094 5.945 1 77.31 435 ASP A N 1
ATOM 3413 C CA . ASP A 1 435 ? 11.305 -45.188 6.648 1 77.31 435 ASP A CA 1
ATOM 3414 C C . ASP A 1 435 ? 12.828 -45.125 6.543 1 77.31 435 ASP A C 1
ATOM 3416 O O . ASP A 1 435 ? 13.484 -46.094 6.195 1 77.31 435 ASP A O 1
ATOM 3420 N N . TYR A 1 436 ? 13.398 -43.969 6.723 1 72.56 436 TYR A N 1
ATOM 3421 C CA . TYR A 1 436 ? 14.828 -43.656 6.762 1 72.56 436 TYR A CA 1
ATOM 3422 C C . TYR A 1 436 ? 15.484 -43.969 5.422 1 72.56 436 TYR A C 1
ATOM 3424 O O . TYR A 1 436 ? 16.656 -44.375 5.375 1 72.56 436 TYR A O 1
ATOM 3432 N N . GLN A 1 437 ? 14.648 -43.938 4.418 1 81.62 437 GLN A N 1
ATOM 3433 C CA . GLN A 1 437 ? 15.203 -44.125 3.084 1 81.62 437 GLN A CA 1
ATOM 3434 C C . GLN A 1 437 ? 14.656 -43.094 2.096 1 81.62 437 GLN A C 1
ATOM 3436 O O . GLN A 1 437 ? 13.516 -42.656 2.225 1 81.62 437 GLN A O 1
ATOM 3441 N N . ILE A 1 438 ? 15.484 -42.688 1.167 1 87 438 ILE A N 1
ATOM 3442 C CA . ILE A 1 438 ? 15.062 -41.875 0.035 1 87 438 ILE A CA 1
ATOM 3443 C C . ILE A 1 438 ? 14.484 -42.75 -1.059 1 87 438 ILE A C 1
ATOM 3445 O O . ILE A 1 438 ? 15.133 -43.719 -1.488 1 87 438 ILE A O 1
ATOM 3449 N N . ILE A 1 439 ? 13.281 -42.531 -1.335 1 89.69 439 ILE A N 1
ATOM 3450 C CA . ILE A 1 439 ? 12.625 -43.25 -2.41 1 89.69 439 ILE A CA 1
ATOM 3451 C C . ILE A 1 439 ? 12.375 -42.344 -3.594 1 89.69 439 ILE A C 1
ATOM 3453 O O . ILE A 1 439 ? 11.812 -41.25 -3.428 1 89.69 439 ILE A O 1
ATOM 3457 N N . ALA A 1 440 ? 12.922 -42.75 -4.652 1 91.56 440 ALA A N 1
ATOM 3458 C CA . ALA A 1 440 ? 12.703 -41.969 -5.867 1 91.56 440 ALA A CA 1
ATOM 3459 C C . ALA A 1 440 ? 11.633 -42.625 -6.746 1 91.56 440 ALA A C 1
ATOM 3461 O O . ALA A 1 440 ? 11.727 -43.812 -7.074 1 91.56 440 ALA A O 1
ATOM 3462 N N . PHE A 1 441 ? 10.703 -41.906 -6.957 1 91.94 441 PHE A N 1
ATOM 3463 C CA . PHE A 1 441 ? 9.703 -42.312 -7.949 1 91.94 441 PHE A CA 1
ATOM 3464 C C . PHE A 1 441 ? 9.984 -41.625 -9.289 1 91.94 441 PHE A C 1
ATOM 3466 O O . PHE A 1 441 ? 10.352 -40.469 -9.336 1 91.94 441 PHE A O 1
ATOM 3473 N N . TYR A 1 442 ? 9.953 -42.406 -10.344 1 90.38 442 TYR A N 1
ATOM 3474 C CA . TYR A 1 442 ? 10.234 -41.781 -11.641 1 90.38 442 TYR A CA 1
ATOM 3475 C C . TYR A 1 442 ? 9.25 -42.281 -12.695 1 90.38 442 TYR A C 1
ATOM 3477 O O . TYR A 1 442 ? 8.758 -43.406 -12.617 1 90.38 442 TYR A O 1
ATOM 3485 N N . GLU A 1 443 ? 8.93 -41.344 -13.5 1 88.69 443 GLU A N 1
ATOM 3486 C CA . GLU A 1 443 ? 8.117 -41.625 -14.68 1 88.69 443 GLU A CA 1
ATOM 3487 C C . GLU A 1 443 ? 8.992 -41.75 -15.93 1 88.69 443 GLU A C 1
ATOM 3489 O O . GLU A 1 443 ? 9.859 -40.906 -16.172 1 88.69 443 GLU A O 1
ATOM 3494 N N . SER A 1 444 ? 8.922 -42.875 -16.641 1 87.44 444 SER A N 1
ATOM 3495 C CA . SER A 1 444 ? 9.648 -43.156 -17.891 1 87.44 444 SER A CA 1
ATOM 3496 C C . SER A 1 444 ? 8.891 -44.125 -18.766 1 87.44 444 SER A C 1
ATOM 3498 O O . SER A 1 444 ? 7.855 -44.656 -18.359 1 87.44 444 SER A O 1
ATOM 3500 N N . ALA A 1 445 ? 9.312 -44.094 -19.984 1 86.38 445 ALA A N 1
ATOM 3501 C CA . ALA A 1 445 ? 8.672 -45.031 -20.906 1 86.38 445 ALA A CA 1
ATOM 3502 C C . ALA A 1 445 ? 8.883 -46.469 -20.453 1 86.38 445 ALA A C 1
ATOM 3504 O O . ALA A 1 445 ? 7.965 -47.281 -20.531 1 86.38 445 ALA A O 1
ATOM 3505 N N . ASN A 1 446 ? 10.055 -46.781 -20 1 85.94 446 ASN A N 1
ATOM 3506 C CA . ASN A 1 446 ? 10.422 -48.125 -19.547 1 85.94 446 ASN A CA 1
ATOM 3507 C C . ASN A 1 446 ? 11.164 -48.094 -18.219 1 85.94 446 ASN A C 1
ATOM 3509 O O . ASN A 1 446 ? 11.688 -47.031 -17.828 1 85.94 446 ASN A O 1
ATOM 3513 N N . VAL A 1 447 ? 10.938 -49.188 -17.516 1 90.44 447 VAL A N 1
ATOM 3514 C CA . VAL A 1 447 ? 11.688 -49.312 -16.266 1 90.44 447 VAL A CA 1
ATOM 3515 C C . VAL A 1 447 ? 13.18 -49.125 -16.547 1 90.44 447 VAL A C 1
ATOM 3517 O O . VAL A 1 447 ? 13.727 -49.688 -17.484 1 90.44 447 VAL A O 1
ATOM 3520 N N . ILE A 1 448 ? 13.711 -48.219 -15.891 1 88.94 448 ILE A N 1
ATOM 3521 C CA . ILE A 1 448 ? 15.125 -47.906 -16.078 1 88.94 448 ILE A CA 1
ATOM 3522 C C . ILE A 1 448 ? 15.969 -48.656 -15.062 1 88.94 448 ILE A C 1
ATOM 3524 O O . ILE A 1 448 ? 15.695 -48.625 -13.867 1 88.94 448 ILE A O 1
ATOM 3528 N N . THR A 1 449 ? 16.844 -49.406 -15.766 1 82.31 449 THR A N 1
ATOM 3529 C CA . THR A 1 449 ? 17.781 -50.125 -14.914 1 82.31 449 THR A CA 1
ATOM 3530 C C . THR A 1 449 ? 19.016 -49.281 -14.641 1 82.31 449 THR A C 1
ATOM 3532 O O . THR A 1 449 ? 19.297 -48.312 -15.383 1 82.31 449 THR A O 1
ATOM 3535 N N . ASN A 1 450 ? 19.609 -49.188 -13.445 1 81.31 450 ASN A N 1
ATOM 3536 C CA . ASN A 1 450 ? 20.906 -48.594 -13.133 1 81.31 450 ASN A CA 1
ATOM 3537 C C . ASN A 1 450 ? 20.781 -47.125 -12.758 1 81.31 450 ASN A C 1
ATOM 3539 O O . ASN A 1 450 ? 21.656 -46.344 -13.086 1 81.31 450 ASN A O 1
ATOM 3543 N N . LEU A 1 451 ? 19.594 -46.781 -12.344 1 90.88 451 LEU A N 1
ATOM 3544 C CA . LEU A 1 451 ? 19.422 -45.375 -11.945 1 90.88 451 LEU A CA 1
ATOM 3545 C C . LEU A 1 451 ? 20.406 -45.031 -10.836 1 90.88 451 LEU A C 1
ATOM 3547 O O . LEU A 1 451 ? 20.875 -43.875 -10.75 1 90.88 451 LEU A O 1
ATOM 3551 N N . LYS A 1 452 ? 20.703 -46.031 -10.102 1 87.31 452 LYS A N 1
ATOM 3552 C CA . LYS A 1 452 ? 21.688 -45.812 -9.039 1 87.31 452 LYS A CA 1
ATOM 3553 C C . LYS A 1 452 ? 23.031 -45.406 -9.617 1 87.31 452 LYS A C 1
ATOM 3555 O O . LYS A 1 452 ? 23.672 -44.469 -9.125 1 87.31 452 LYS A O 1
ATOM 3560 N N . GLU A 1 453 ? 23.484 -46.094 -10.602 1 83.25 453 GLU A N 1
ATOM 3561 C CA . GLU A 1 453 ? 24.766 -45.781 -11.242 1 83.25 453 GLU A CA 1
ATOM 3562 C C . GLU A 1 453 ? 24.75 -44.406 -11.875 1 83.25 453 GLU A C 1
ATOM 3564 O O . GLU A 1 453 ? 25.75 -43.688 -11.82 1 83.25 453 GLU A O 1
ATOM 3569 N N . PHE A 1 454 ? 23.641 -44.125 -12.43 1 86.56 454 PHE A N 1
ATOM 3570 C CA . PHE A 1 454 ? 23.469 -42.781 -13.023 1 86.56 454 PHE A CA 1
ATOM 3571 C C . PHE A 1 454 ? 23.672 -41.719 -11.984 1 86.56 454 PHE A C 1
ATOM 3573 O O . PHE A 1 454 ? 24.312 -40.688 -12.258 1 86.56 454 PHE A O 1
ATOM 3580 N N . LEU A 1 455 ? 23.141 -41.906 -10.82 1 86.06 455 LEU A N 1
ATOM 3581 C CA . LEU A 1 455 ? 23.172 -40.906 -9.766 1 86.06 455 LEU A CA 1
ATOM 3582 C C . LEU A 1 455 ? 24.547 -40.875 -9.102 1 86.06 455 LEU A C 1
ATOM 3584 O O . LEU A 1 455 ? 24.984 -39.812 -8.633 1 86.06 455 LEU A O 1
ATOM 3588 N N . LYS A 1 456 ? 25.266 -42 -9.055 1 79.62 456 LYS A N 1
ATOM 3589 C CA . LYS A 1 456 ? 26.578 -42.094 -8.406 1 79.62 456 LYS A CA 1
ATOM 3590 C C . LYS A 1 456 ? 27.594 -41.188 -9.078 1 79.62 456 LYS A C 1
ATOM 3592 O O . LYS A 1 456 ? 28.516 -40.688 -8.43 1 79.62 456 LYS A O 1
ATOM 3597 N N . SER A 1 457 ? 27.328 -40.906 -10.281 1 75.31 457 SER A N 1
ATOM 3598 C CA . SER A 1 457 ? 28.25 -40.062 -11.023 1 75.31 457 SER A CA 1
ATOM 3599 C C . SER A 1 457 ? 27.969 -38.562 -10.789 1 75.31 457 SER A C 1
ATOM 3601 O O . SER A 1 457 ? 28.812 -37.719 -11.07 1 75.31 457 SER A O 1
ATOM 3603 N N . LYS A 1 458 ? 26.891 -38.281 -10.18 1 77.69 458 LYS A N 1
ATOM 3604 C CA . LYS A 1 458 ? 26.453 -36.906 -10.141 1 77.69 458 LYS A CA 1
ATOM 3605 C C . LYS A 1 458 ? 26.172 -36.469 -8.703 1 77.69 458 LYS A C 1
ATOM 3607 O O . LYS A 1 458 ? 26.188 -35.25 -8.406 1 77.69 458 LYS A O 1
ATOM 3612 N N . LEU A 1 459 ? 25.844 -37.469 -7.91 1 78.44 459 LEU A N 1
ATOM 3613 C CA . LEU A 1 459 ? 25.5 -37.1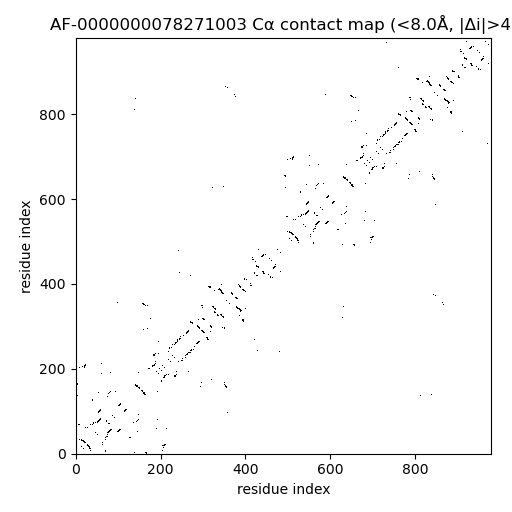56 -6.523 1 78.44 459 LEU A CA 1
ATOM 3614 C C . LEU A 1 459 ? 26.391 -37.938 -5.562 1 78.44 459 LEU A C 1
ATOM 3616 O O . LEU A 1 459 ? 26.953 -38.969 -5.93 1 78.44 459 LEU A O 1
ATOM 3620 N N . GLN A 1 460 ? 26.547 -37.406 -4.422 1 73.81 460 GLN A N 1
ATOM 3621 C CA . GLN A 1 460 ? 27.203 -38.156 -3.359 1 73.81 460 GLN A CA 1
ATOM 3622 C C . GLN A 1 460 ? 26.406 -39.406 -3.004 1 73.81 460 GLN A C 1
ATOM 3624 O O . GLN A 1 460 ? 25.188 -39.438 -3.117 1 73.81 460 GLN A O 1
ATOM 3629 N N . GLU A 1 461 ? 27.172 -40.438 -2.633 1 76 461 GLU A N 1
ATOM 3630 C CA . GLU A 1 461 ? 26.594 -41.75 -2.367 1 76 461 GLU A CA 1
ATOM 3631 C C . GLU A 1 461 ? 25.438 -41.656 -1.385 1 76 461 GLU A C 1
ATOM 3633 O O . GLU A 1 461 ? 24.406 -42.312 -1.552 1 76 461 GLU A O 1
ATOM 3638 N N . TYR A 1 462 ? 25.625 -40.812 -0.393 1 72.56 462 TYR A N 1
ATOM 3639 C CA . TYR A 1 462 ? 24.641 -40.75 0.67 1 72.56 462 TYR A CA 1
ATOM 3640 C C . TYR A 1 462 ? 23.359 -40.094 0.174 1 72.56 462 TYR A C 1
ATOM 3642 O O . TYR A 1 462 ? 22.312 -40.156 0.832 1 72.56 462 TYR A O 1
ATOM 3650 N N . MET A 1 463 ? 23.312 -39.438 -0.98 1 79.62 463 MET A N 1
ATOM 3651 C CA . MET A 1 463 ? 22.156 -38.75 -1.55 1 79.62 463 MET A CA 1
ATOM 3652 C C . MET A 1 463 ? 21.359 -39.688 -2.445 1 79.62 463 MET A C 1
ATOM 3654 O O . MET A 1 463 ? 20.219 -39.406 -2.816 1 79.62 463 MET A O 1
ATOM 3658 N N . ILE A 1 464 ? 21.969 -40.812 -2.775 1 85.81 464 ILE A N 1
ATOM 3659 C CA . ILE A 1 464 ? 21.359 -41.719 -3.768 1 85.81 464 ILE A CA 1
ATOM 3660 C C . ILE A 1 464 ? 20.188 -42.438 -3.148 1 85.81 464 ILE A C 1
ATOM 3662 O O . ILE A 1 464 ? 20.312 -43.094 -2.104 1 85.81 464 ILE A O 1
ATOM 3666 N N . PRO A 1 465 ? 18.969 -42.375 -3.754 1 90.19 465 PRO A N 1
ATOM 3667 C CA . PRO A 1 465 ? 17.797 -43.094 -3.254 1 90.19 465 PRO A CA 1
ATOM 3668 C C . PRO A 1 465 ? 18.047 -44.594 -3.125 1 90.19 465 PRO A C 1
ATOM 3670 O O . PRO A 1 465 ? 18.75 -45.188 -3.955 1 90.19 465 PRO A O 1
ATOM 3673 N N . ARG A 1 466 ? 17.5 -45.156 -2.098 1 84 466 ARG A N 1
ATOM 3674 C CA . ARG A 1 466 ? 17.625 -46.594 -1.889 1 84 466 ARG A CA 1
ATOM 3675 C C . ARG A 1 466 ? 16.688 -47.375 -2.824 1 84 466 ARG A C 1
ATOM 3677 O O . ARG A 1 466 ? 16.984 -48.5 -3.221 1 84 466 ARG A O 1
ATOM 3684 N N . LYS A 1 467 ? 15.594 -46.75 -3.027 1 89.5 467 LYS A N 1
ATOM 3685 C CA . LYS A 1 467 ? 14.594 -47.375 -3.885 1 89.5 467 LYS A CA 1
ATOM 3686 C C . LYS A 1 467 ? 14.211 -46.438 -5.039 1 89.5 467 LYS A C 1
ATOM 3688 O O . LYS A 1 467 ? 14.117 -45.219 -4.867 1 89.5 467 LYS A O 1
ATOM 3693 N N . PHE A 1 468 ? 14.172 -47.125 -6.172 1 92.88 468 PHE A N 1
ATOM 3694 C CA . PHE A 1 468 ? 13.648 -46.469 -7.363 1 92.88 468 PHE A CA 1
ATOM 3695 C C . PHE A 1 468 ? 12.367 -47.156 -7.836 1 92.88 468 PHE A C 1
ATOM 3697 O O . PHE A 1 468 ? 12.375 -48.344 -8.164 1 92.88 468 PHE A O 1
ATOM 3704 N N . ILE A 1 469 ? 11.383 -46.406 -7.773 1 91.81 469 ILE A N 1
ATOM 3705 C CA . ILE A 1 469 ? 10.086 -47 -8.102 1 91.81 469 ILE A CA 1
ATOM 3706 C C . ILE A 1 469 ? 9.57 -46.406 -9.406 1 91.81 469 ILE A C 1
ATOM 3708 O O . ILE A 1 469 ? 9.391 -45.188 -9.516 1 91.81 469 ILE A O 1
ATOM 3712 N N . TYR A 1 470 ? 9.453 -47.25 -10.367 1 92.5 470 TYR A N 1
ATOM 3713 C CA . TYR A 1 470 ? 8.898 -46.875 -11.656 1 92.5 470 TYR A CA 1
ATOM 3714 C C . TYR A 1 470 ? 7.402 -46.594 -11.531 1 92.5 470 TYR A C 1
ATOM 3716 O O . TYR A 1 470 ? 6.672 -47.312 -10.867 1 92.5 470 TYR A O 1
ATOM 3724 N N . LYS A 1 471 ? 7.051 -45.438 -12.078 1 88.06 471 LYS A N 1
ATOM 3725 C CA . LYS A 1 471 ? 5.641 -45.094 -12.203 1 88.06 471 LYS A CA 1
ATOM 3726 C C . LYS A 1 471 ? 5.262 -44.875 -13.664 1 88.06 471 LYS A C 1
ATOM 3728 O O . LYS A 1 471 ? 6 -44.219 -14.414 1 88.06 471 LYS A O 1
ATOM 3733 N N . ASN A 1 472 ? 4.16 -45.438 -14.07 1 85.44 472 ASN A N 1
ATOM 3734 C CA . ASN A 1 472 ? 3.654 -45.125 -15.406 1 85.44 472 ASN A CA 1
ATOM 3735 C C . ASN A 1 472 ? 3.221 -43.688 -15.516 1 85.44 472 ASN A C 1
ATOM 3737 O O . ASN A 1 472 ? 3.498 -43.031 -16.531 1 85.44 472 ASN A O 1
ATOM 3741 N N . LYS A 1 473 ? 2.578 -43.188 -14.516 1 84.94 473 LYS A N 1
ATOM 3742 C CA . LYS A 1 473 ? 2.141 -41.812 -14.438 1 84.94 473 LYS A CA 1
ATOM 3743 C C . LYS A 1 473 ? 2.014 -41.375 -12.984 1 84.94 473 LYS A C 1
ATOM 3745 O O . LYS A 1 473 ? 1.449 -42.062 -12.148 1 84.94 473 LYS A O 1
ATOM 3750 N N . PHE A 1 474 ? 2.637 -40.219 -12.719 1 85.25 474 PHE A N 1
ATOM 3751 C CA . PHE A 1 474 ? 2.484 -39.688 -11.367 1 85.25 474 PHE A CA 1
ATOM 3752 C C . PHE A 1 474 ? 1.051 -39.25 -11.133 1 85.25 474 PHE A C 1
ATOM 3754 O O . PHE A 1 474 ? 0.422 -38.656 -12.016 1 85.25 474 PHE A O 1
ATOM 3761 N N . LYS A 1 475 ? 0.583 -39.562 -10.016 1 77.94 475 LYS A N 1
ATOM 3762 C CA . LYS A 1 475 ? -0.672 -38.969 -9.578 1 77.94 475 LYS A CA 1
ATOM 3763 C C . LYS A 1 475 ? -0.48 -37.5 -9.25 1 77.94 475 LYS A C 1
ATOM 3765 O O . LYS A 1 475 ? 0.483 -37.125 -8.578 1 77.94 475 LYS A O 1
ATOM 3770 N N . LEU A 1 476 ? -1.227 -36.688 -9.906 1 77.44 476 LEU A N 1
ATOM 3771 C CA . LEU A 1 476 ? -1.173 -35.25 -9.656 1 77.44 476 LEU A CA 1
ATOM 3772 C C . LEU A 1 476 ? -2.215 -34.844 -8.617 1 77.44 476 LEU A C 1
ATOM 3774 O O . LEU A 1 476 ? -3.26 -35.469 -8.5 1 77.44 476 LEU A O 1
ATOM 3778 N N . ASN A 1 477 ? -1.866 -33.938 -7.84 1 71.25 477 ASN A N 1
ATOM 3779 C CA . ASN A 1 477 ? -2.83 -33.406 -6.883 1 71.25 477 ASN A CA 1
ATOM 3780 C C . ASN A 1 477 ? -3.809 -32.438 -7.543 1 71.25 477 ASN A C 1
ATOM 3782 O O . ASN A 1 477 ? -3.811 -32.312 -8.766 1 71.25 477 ASN A O 1
ATOM 3786 N N . GLN A 1 478 ? -4.641 -31.797 -6.719 1 66 478 GLN A N 1
ATOM 3787 C CA . GLN A 1 478 ? -5.734 -30.969 -7.207 1 66 478 GLN A CA 1
ATOM 3788 C C . GLN A 1 478 ? -5.207 -29.719 -7.906 1 66 478 GLN A C 1
ATOM 3790 O O . GLN A 1 478 ? -5.902 -29.125 -8.727 1 66 478 GLN A O 1
ATOM 3795 N N . ASN A 1 479 ? -3.959 -29.469 -7.688 1 62.88 479 ASN A N 1
ATOM 3796 C CA . ASN A 1 479 ? -3.361 -28.266 -8.281 1 62.88 479 ASN A CA 1
ATOM 3797 C C . ASN A 1 479 ? -2.518 -28.625 -9.508 1 62.88 479 ASN A C 1
ATOM 3799 O O . ASN A 1 479 ? -1.848 -27.75 -10.07 1 62.88 479 ASN A O 1
ATOM 3803 N N . GLY A 1 480 ? -2.508 -29.891 -9.914 1 63.28 480 GLY A N 1
ATOM 3804 C CA . GLY A 1 480 ? -1.744 -30.328 -11.07 1 63.28 480 GLY A CA 1
ATOM 3805 C C . GLY A 1 480 ? -0.293 -30.625 -10.75 1 63.28 480 GLY A C 1
ATOM 3806 O O . GLY A 1 480 ? 0.529 -30.781 -11.648 1 63.28 480 GLY A O 1
ATOM 3807 N N . LYS A 1 481 ? -0.009 -30.547 -9.461 1 71.06 481 LYS A N 1
ATOM 3808 C CA . LYS A 1 481 ? 1.347 -30.875 -9.031 1 71.06 481 LYS A CA 1
ATOM 3809 C C . LYS A 1 481 ? 1.48 -32.375 -8.719 1 71.06 481 LYS A C 1
ATOM 3811 O O . LYS A 1 481 ? 0.48 -33.031 -8.5 1 71.06 481 LYS A O 1
ATOM 3816 N N . ILE A 1 482 ? 2.664 -32.906 -8.797 1 73.25 482 ILE A N 1
ATOM 3817 C CA . ILE A 1 482 ? 2.889 -34.281 -8.367 1 73.25 482 ILE A CA 1
ATOM 3818 C C . ILE A 1 482 ? 2.402 -34.438 -6.93 1 73.25 482 ILE A C 1
ATOM 3820 O O . ILE A 1 482 ? 2.734 -33.656 -6.051 1 73.25 482 ILE A O 1
ATOM 3824 N N . ASP A 1 483 ? 1.464 -35.438 -6.621 1 76.38 483 ASP A N 1
ATOM 3825 C CA . ASP A 1 483 ? 0.947 -35.719 -5.293 1 76.38 483 ASP A CA 1
ATOM 3826 C C . ASP A 1 483 ? 1.968 -36.531 -4.473 1 76.38 483 ASP A C 1
ATOM 3828 O O . ASP A 1 483 ? 1.892 -37.75 -4.391 1 76.38 483 ASP A O 1
ATOM 3832 N N . LYS A 1 484 ? 2.904 -35.875 -3.834 1 76.69 484 LYS A N 1
ATOM 3833 C CA . LYS A 1 484 ? 3.973 -36.531 -3.1 1 76.69 484 LYS A CA 1
ATOM 3834 C C . LYS A 1 484 ? 3.422 -37.281 -1.895 1 76.69 484 LYS A C 1
ATOM 3836 O O . LYS A 1 484 ? 3.998 -38.281 -1.465 1 76.69 484 LYS A O 1
ATOM 3841 N N . GLU A 1 485 ? 2.285 -36.812 -1.429 1 75.94 485 GLU A N 1
ATOM 3842 C CA . GLU A 1 485 ? 1.666 -37.5 -0.314 1 75.94 485 GLU A CA 1
ATOM 3843 C C . GLU A 1 485 ? 1.172 -38.875 -0.746 1 75.94 485 GLU A C 1
ATOM 3845 O O . GLU A 1 485 ? 1.291 -39.875 0.004 1 75.94 485 GLU A O 1
ATOM 3850 N N . ALA A 1 486 ? 0.603 -38.875 -1.898 1 77 486 ALA A N 1
ATOM 3851 C CA . ALA A 1 486 ? 0.149 -40.156 -2.439 1 77 486 ALA A CA 1
ATOM 3852 C C . ALA A 1 486 ? 1.318 -41.125 -2.621 1 77 486 ALA A C 1
ATOM 3854 O O . ALA A 1 486 ? 1.178 -42.312 -2.398 1 77 486 ALA A O 1
ATOM 3855 N N . LEU A 1 487 ? 2.453 -40.625 -2.951 1 79.31 487 LEU A N 1
ATOM 3856 C CA . LEU A 1 487 ? 3.631 -41.438 -3.17 1 79.31 487 LEU A CA 1
ATOM 3857 C C . LEU A 1 487 ? 4.113 -42.062 -1.86 1 79.31 487 LEU A C 1
ATOM 3859 O O . LEU A 1 487 ? 4.566 -43.219 -1.84 1 79.31 487 LEU A O 1
ATOM 3863 N N . LYS A 1 488 ? 3.943 -41.375 -0.783 1 79 488 LYS A N 1
ATOM 3864 C CA . LYS A 1 488 ? 4.363 -41.875 0.527 1 79 488 LYS A CA 1
ATOM 3865 C C . LYS A 1 488 ? 3.512 -43.062 0.967 1 79 488 LYS A C 1
ATOM 3867 O O . LYS A 1 488 ? 3.98 -43.906 1.715 1 79 488 LYS A O 1
ATOM 3872 N N . ASN A 1 489 ? 2.238 -43.031 0.456 1 72.88 489 ASN A N 1
ATOM 3873 C CA . ASN A 1 489 ? 1.299 -44.062 0.886 1 72.88 489 ASN A CA 1
ATOM 3874 C C . ASN A 1 489 ? 1.339 -45.281 -0.035 1 72.88 489 ASN A C 1
ATOM 3876 O O . ASN A 1 489 ? 0.674 -46.281 0.227 1 72.88 489 ASN A O 1
ATOM 3880 N N . GLU A 1 490 ? 1.955 -45.125 -1.078 1 73.75 490 GLU A N 1
ATOM 3881 C CA . GLU A 1 490 ? 2.113 -46.25 -2.002 1 73.75 490 GLU A CA 1
ATOM 3882 C C . GLU A 1 490 ? 3.199 -47.219 -1.522 1 73.75 490 GLU A C 1
ATOM 3884 O O . GLU A 1 490 ? 4.168 -46.781 -0.886 1 73.75 490 GLU A O 1
ATOM 3889 N N . MET B 1 1 ? 3.156 1.892 -11.234 1 61.88 1 MET B N 1
ATOM 3890 C CA . MET B 1 1 ? 2.764 2.395 -9.922 1 61.88 1 MET B CA 1
ATOM 3891 C C . MET B 1 1 ? 3.977 2.891 -9.141 1 61.88 1 MET B C 1
ATOM 3893 O O . MET B 1 1 ? 5.047 2.285 -9.203 1 61.88 1 MET B O 1
ATOM 3897 N N . LEU B 1 2 ? 3.76 3.994 -8.633 1 80.25 2 LEU B N 1
ATOM 3898 C CA . LEU B 1 2 ? 4.754 4.688 -7.82 1 80.25 2 LEU B CA 1
ATOM 3899 C C . LEU B 1 2 ? 4.945 3.988 -6.477 1 80.25 2 LEU B C 1
ATOM 3901 O O . LEU B 1 2 ? 3.982 3.779 -5.738 1 80.25 2 LEU B O 1
ATOM 3905 N N . HIS B 1 3 ? 6.074 3.41 -6.324 1 89.12 3 HIS B N 1
ATOM 3906 C CA . HIS B 1 3 ? 6.277 2.725 -5.051 1 89.12 3 HIS B CA 1
ATOM 3907 C C . HIS B 1 3 ? 7.273 3.477 -4.176 1 89.12 3 HIS B C 1
ATOM 3909 O O . HIS B 1 3 ? 7.516 3.09 -3.029 1 89.12 3 HIS B O 1
ATOM 3915 N N . SER B 1 4 ? 7.879 4.492 -4.688 1 94.31 4 SER B N 1
ATOM 3916 C CA . SER B 1 4 ? 8.812 5.301 -3.91 1 94.31 4 SER B CA 1
ATOM 3917 C C . SER B 1 4 ? 8.562 6.789 -4.113 1 94.31 4 SER B C 1
ATOM 3919 O O . SER B 1 4 ? 8.312 7.234 -5.234 1 94.31 4 SER B O 1
ATOM 3921 N N . ALA B 1 5 ? 8.68 7.488 -3.076 1 95.5 5 ALA B N 1
ATOM 3922 C CA . ALA B 1 5 ? 8.242 8.883 -3.039 1 95.5 5 ALA B CA 1
ATOM 3923 C C . ALA B 1 5 ? 9.109 9.75 -3.947 1 95.5 5 ALA B C 1
ATOM 3925 O O . ALA B 1 5 ? 8.625 10.727 -4.527 1 95.5 5 ALA B O 1
ATOM 3926 N N . HIS B 1 6 ? 10.422 9.383 -4.086 1 95.19 6 HIS B N 1
ATOM 3927 C CA . HIS B 1 6 ? 11.289 10.211 -4.926 1 95.19 6 HIS B CA 1
ATOM 3928 C C . HIS B 1 6 ? 10.852 10.148 -6.387 1 95.19 6 HIS B C 1
ATOM 3930 O O . HIS B 1 6 ? 11.156 11.062 -7.16 1 95.19 6 HIS B O 1
ATOM 3936 N N . LYS B 1 7 ? 10.148 9.125 -6.758 1 95.62 7 LYS B N 1
ATOM 3937 C CA . LYS B 1 7 ? 9.719 8.961 -8.141 1 95.62 7 LYS B CA 1
ATOM 3938 C C . LYS B 1 7 ? 8.664 9.992 -8.516 1 95.62 7 LYS B C 1
ATOM 3940 O O . LYS B 1 7 ? 8.453 10.273 -9.703 1 95.62 7 LYS B O 1
ATOM 3945 N N . ILE B 1 8 ? 7.992 10.578 -7.496 1 96.5 8 ILE B N 1
ATOM 3946 C CA . ILE B 1 8 ? 7.051 11.656 -7.773 1 96.5 8 ILE B CA 1
ATOM 3947 C C . ILE B 1 8 ? 7.777 12.812 -8.453 1 96.5 8 ILE B C 1
ATOM 3949 O O . ILE B 1 8 ? 7.258 13.422 -9.391 1 96.5 8 ILE B O 1
ATOM 3953 N N . LEU B 1 9 ? 9.008 13.102 -7.945 1 97.88 9 LEU B N 1
ATOM 3954 C CA . LEU B 1 9 ? 9.805 14.172 -8.523 1 97.88 9 LEU B CA 1
ATOM 3955 C C . LEU B 1 9 ? 10.289 13.797 -9.922 1 97.88 9 LEU B C 1
ATOM 3957 O O . LEU B 1 9 ? 10.195 14.602 -10.852 1 97.88 9 LEU B O 1
ATOM 3961 N N . SER B 1 10 ? 10.773 12.562 -10.039 1 96.25 10 SER B N 1
ATOM 3962 C CA . SER B 1 10 ? 11.289 12.125 -11.328 1 96.25 10 SER B CA 1
ATOM 3963 C C . SER B 1 10 ? 10.227 12.195 -12.414 1 96.25 10 SER B C 1
ATOM 3965 O O . SER B 1 10 ? 10.508 12.602 -13.547 1 96.25 10 SER B O 1
ATOM 3967 N N . GLN B 1 11 ? 9.047 11.828 -12.07 1 95.88 11 GLN B N 1
ATOM 3968 C CA . GLN B 1 11 ? 7.938 11.859 -13.023 1 95.88 11 GLN B CA 1
ATOM 3969 C C . GLN B 1 11 ? 7.609 13.289 -13.438 1 95.88 11 GLN B C 1
ATOM 3971 O O . GLN B 1 11 ? 7.426 13.57 -14.617 1 95.88 11 GLN B O 1
ATOM 3976 N N . SER B 1 12 ? 7.539 14.172 -12.492 1 97.31 12 SER B N 1
ATOM 3977 C CA . SER B 1 12 ? 7.215 15.57 -12.781 1 97.31 12 SER B CA 1
ATOM 3978 C C . SER B 1 12 ? 8.352 16.25 -13.531 1 97.31 12 SER B C 1
ATOM 3980 O O . SER B 1 12 ? 8.109 17.109 -14.391 1 97.31 12 SER B O 1
ATOM 3982 N N . ALA B 1 13 ? 9.602 15.891 -13.164 1 97.88 13 ALA B N 1
ATOM 3983 C CA . ALA B 1 13 ? 10.75 16.438 -13.867 1 97.88 13 ALA B CA 1
ATOM 3984 C C . ALA B 1 13 ? 10.742 16.031 -15.344 1 97.88 13 ALA B C 1
ATOM 3986 O O . ALA B 1 13 ? 11.164 16.797 -16.203 1 97.88 13 ALA B O 1
ATOM 3987 N N . LYS B 1 14 ? 10.266 14.859 -15.648 1 97 14 LYS B N 1
ATOM 3988 C CA . LYS B 1 14 ? 10.148 14.391 -17.031 1 97 14 LYS B CA 1
ATOM 3989 C C . LYS B 1 14 ? 8.992 15.07 -17.75 1 97 14 LYS B C 1
ATOM 3991 O O . LYS B 1 14 ? 9.117 15.469 -18.906 1 97 14 LYS B O 1
ATOM 3996 N N . ALA B 1 15 ? 7.867 15.242 -17.094 1 97.06 15 ALA B N 1
ATOM 3997 C CA . ALA B 1 15 ? 6.645 15.773 -17.703 1 97.06 15 ALA B CA 1
ATOM 3998 C C . ALA B 1 15 ? 6.738 17.281 -17.891 1 97.06 15 ALA B C 1
ATOM 4000 O O . ALA B 1 15 ? 6.262 17.812 -18.906 1 97.06 15 ALA B O 1
ATOM 4001 N N . MET B 1 16 ? 7.324 17.938 -16.891 1 97.44 16 MET B N 1
ATOM 4002 C CA . MET B 1 16 ? 7.414 19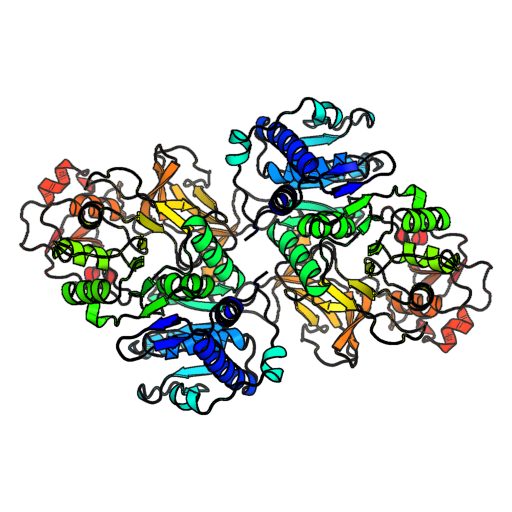.391 -16.906 1 97.44 16 MET B CA 1
ATOM 4003 C C . MET B 1 16 ? 8.797 19.859 -16.469 1 97.44 16 MET B C 1
ATOM 4005 O O . MET B 1 16 ? 8.922 20.562 -15.453 1 97.44 16 MET B O 1
ATOM 4009 N N . PRO B 1 17 ? 9.781 19.625 -17.25 1 97.81 17 PRO B N 1
ATOM 4010 C CA . PRO B 1 17 ? 11.172 19.828 -16.828 1 97.81 17 PRO B CA 1
ATOM 4011 C C . PRO B 1 17 ? 11.477 21.297 -16.516 1 97.81 17 PRO B C 1
ATOM 4013 O O . PRO B 1 17 ? 12.141 21.578 -15.508 1 97.81 17 PRO B O 1
ATOM 4016 N N . GLN B 1 18 ? 10.914 22.266 -17.234 1 98.38 18 GLN B N 1
ATOM 4017 C CA . GLN B 1 18 ? 11.328 23.672 -17.109 1 98.38 18 GLN B CA 1
ATOM 4018 C C . GLN B 1 18 ? 10.383 24.438 -16.203 1 98.38 18 GLN B C 1
ATOM 4020 O O . GLN B 1 18 ? 10.633 25.609 -15.891 1 98.38 18 GLN B O 1
ATOM 4025 N N . LYS B 1 19 ? 9.328 23.781 -15.727 1 98.5 19 LYS B N 1
ATOM 4026 C CA . LYS B 1 19 ? 8.414 24.453 -14.805 1 98.5 19 LYS B CA 1
ATOM 4027 C C . LYS B 1 19 ? 9.078 24.688 -13.453 1 98.5 19 LYS B C 1
ATOM 4029 O O . LYS B 1 19 ? 9.836 23.844 -12.969 1 98.5 19 LYS B O 1
ATOM 4034 N N . LEU B 1 20 ? 8.781 25.875 -12.844 1 98.69 20 LEU B N 1
ATOM 4035 C CA . LEU B 1 20 ? 9.289 26.156 -11.5 1 98.69 20 LEU B CA 1
ATOM 4036 C C . LEU B 1 20 ? 8.594 25.281 -10.461 1 98.69 20 LEU B C 1
ATOM 4038 O O . LEU B 1 20 ? 7.367 25.281 -10.359 1 98.69 20 LEU B O 1
ATOM 4042 N N . ALA B 1 21 ? 9.375 24.5 -9.75 1 98.69 21 ALA B N 1
ATOM 4043 C CA . ALA B 1 21 ? 8.844 23.641 -8.703 1 98.69 21 ALA B CA 1
ATOM 4044 C C . ALA B 1 21 ? 8.688 24.391 -7.383 1 98.69 21 ALA B C 1
ATOM 4046 O O . ALA B 1 21 ? 7.602 24.422 -6.805 1 98.69 21 ALA B O 1
ATOM 4047 N N . PHE B 1 22 ? 9.781 24.984 -6.98 1 98.81 22 PHE B N 1
ATOM 4048 C CA . PHE B 1 22 ? 9.797 25.75 -5.738 1 98.81 22 PHE B CA 1
ATOM 4049 C C . PHE B 1 22 ? 10.391 27.141 -5.957 1 98.81 22 PHE B C 1
ATOM 4051 O O . PHE B 1 22 ? 11.336 27.297 -6.723 1 98.81 22 PHE B O 1
ATOM 4058 N N . ILE B 1 23 ? 9.805 28.141 -5.277 1 98.56 23 ILE B N 1
ATOM 4059 C CA . ILE B 1 23 ? 10.234 29.531 -5.359 1 98.56 23 ILE B CA 1
ATOM 4060 C C . ILE B 1 23 ? 10.398 30.094 -3.953 1 98.56 23 ILE B C 1
ATOM 4062 O O . ILE B 1 23 ? 9.539 29.891 -3.09 1 98.56 23 ILE B O 1
ATOM 4066 N N . THR B 1 24 ? 11.508 30.656 -3.637 1 96.25 24 THR B N 1
ATOM 4067 C CA . THR B 1 24 ? 11.734 31.5 -2.461 1 96.25 24 THR B CA 1
ATOM 4068 C C . THR B 1 24 ? 11.883 32.969 -2.861 1 96.25 24 THR B C 1
ATOM 4070 O O . THR B 1 24 ? 11.93 33.281 -4.051 1 96.25 24 THR B O 1
ATOM 4073 N N . PRO B 1 25 ? 11.859 33.844 -1.848 1 89.31 25 PRO B N 1
ATOM 4074 C CA . PRO B 1 25 ? 12.047 35.25 -2.207 1 89.31 25 PRO B CA 1
ATOM 4075 C C . PRO B 1 25 ? 13.359 35.5 -2.943 1 89.31 25 PRO B C 1
ATOM 4077 O O . PRO B 1 25 ? 13.445 36.406 -3.766 1 89.31 25 PRO B O 1
ATOM 4080 N N . SER B 1 26 ? 14.336 34.656 -2.781 1 90.81 26 SER B N 1
ATOM 4081 C CA . SER B 1 26 ? 15.672 34.938 -3.293 1 90.81 26 SER B CA 1
ATOM 4082 C C . SER B 1 26 ? 16.078 33.969 -4.387 1 90.81 26 SER B C 1
ATOM 4084 O O . SER B 1 26 ? 17.078 34.156 -5.07 1 90.81 26 SER B O 1
ATOM 4086 N N . ASP B 1 27 ? 15.281 32.938 -4.523 1 94.38 27 ASP B N 1
ATOM 4087 C CA . ASP B 1 27 ? 15.734 31.891 -5.434 1 94.38 27 ASP B CA 1
ATOM 4088 C C . ASP B 1 27 ? 14.555 31.062 -5.949 1 94.38 27 ASP B C 1
ATOM 4090 O O . ASP B 1 27 ? 13.422 31.234 -5.484 1 94.38 27 ASP B O 1
ATOM 4094 N N . SER B 1 28 ? 14.758 30.328 -7.004 1 98.31 28 SER B N 1
ATOM 4095 C CA . SER B 1 28 ? 13.781 29.375 -7.539 1 98.31 28 SER B CA 1
ATOM 4096 C C . SER B 1 28 ? 14.469 28.172 -8.172 1 98.31 28 SER B C 1
ATOM 4098 O O . SER B 1 28 ? 15.672 28.203 -8.438 1 98.31 28 SER B O 1
ATOM 4100 N N . ILE B 1 29 ? 13.758 27.094 -8.352 1 98.62 29 ILE B N 1
ATOM 4101 C CA . ILE B 1 29 ? 14.312 25.891 -8.953 1 98.62 29 ILE B CA 1
ATOM 4102 C C . ILE B 1 29 ? 13.258 25.188 -9.805 1 98.62 29 ILE B C 1
ATOM 4104 O O . ILE B 1 29 ? 12.086 25.125 -9.422 1 98.62 29 ILE B O 1
ATOM 4108 N N . THR B 1 30 ? 13.664 24.766 -10.992 1 98.81 30 THR B N 1
ATOM 4109 C CA . THR B 1 30 ? 12.781 24.016 -11.875 1 98.81 30 THR B CA 1
ATOM 4110 C C . THR B 1 30 ? 12.742 22.531 -11.477 1 98.81 30 THR B C 1
ATOM 4112 O O . THR B 1 30 ? 13.586 22.078 -10.703 1 98.81 30 THR B O 1
ATOM 4115 N N . TYR B 1 31 ? 11.805 21.812 -11.969 1 98.75 31 TYR B N 1
ATOM 4116 C CA . TYR B 1 31 ? 11.68 20.391 -11.664 1 98.75 31 TYR B CA 1
ATOM 4117 C C . TYR B 1 31 ? 12.906 19.625 -12.133 1 98.75 31 TYR B C 1
ATOM 4119 O O . TYR B 1 31 ? 13.43 18.781 -11.414 1 98.75 31 TYR B O 1
ATOM 4127 N N . ILE B 1 32 ? 13.422 19.891 -13.305 1 98.56 32 ILE B N 1
ATOM 4128 C CA . ILE B 1 32 ? 14.562 19.141 -13.836 1 98.56 32 ILE B CA 1
ATOM 4129 C C . ILE B 1 32 ? 15.805 19.453 -13.008 1 98.56 32 ILE B C 1
ATOM 4131 O O . ILE B 1 32 ? 16.625 18.562 -12.734 1 98.56 32 ILE B O 1
ATOM 4135 N N . SER B 1 33 ? 15.961 20.766 -12.648 1 98.62 33 SER B N 1
ATOM 4136 C CA . SER B 1 33 ? 17.109 21.141 -11.828 1 98.62 33 SER B CA 1
ATOM 4137 C C . SER B 1 33 ? 17.031 20.5 -10.445 1 98.62 33 SER B C 1
ATOM 4139 O O . SER B 1 33 ? 18.047 20.047 -9.914 1 98.62 33 SER B O 1
ATOM 4141 N N . LEU B 1 34 ? 15.828 20.469 -9.883 1 98.69 34 LEU B N 1
ATOM 4142 C CA . LEU B 1 34 ? 15.625 19.812 -8.594 1 98.69 34 LEU B CA 1
ATOM 4143 C C . LEU B 1 34 ? 15.969 18.328 -8.68 1 98.69 34 LEU B C 1
ATOM 4145 O O . LEU B 1 34 ? 16.625 17.781 -7.789 1 98.69 34 LEU B O 1
ATOM 4149 N N . ASP B 1 35 ? 15.539 17.656 -9.711 1 98.56 35 ASP B N 1
ATOM 4150 C CA . ASP B 1 35 ? 15.805 16.234 -9.914 1 98.56 35 ASP B CA 1
ATOM 4151 C C . ASP B 1 35 ? 17.297 15.969 -10.055 1 98.56 35 ASP B C 1
ATOM 4153 O O . ASP B 1 35 ? 17.828 15.031 -9.461 1 98.56 35 ASP B O 1
ATOM 4157 N N . GLU B 1 36 ? 17.984 16.812 -10.789 1 98.31 36 GLU B N 1
ATOM 4158 C CA . GLU B 1 36 ? 19.406 16.656 -11.039 1 98.31 36 GLU B CA 1
ATOM 4159 C C . GLU B 1 36 ? 20.219 16.891 -9.766 1 98.31 36 GLU B C 1
ATOM 4161 O O . GLU B 1 36 ? 21.109 16.109 -9.43 1 98.31 36 GLU B O 1
ATOM 4166 N N . LYS B 1 37 ? 19.922 17.984 -9.07 1 98.62 37 LYS B N 1
ATOM 4167 C CA . LYS B 1 37 ? 20.656 18.344 -7.867 1 98.62 37 LYS B CA 1
ATOM 4168 C C . LYS B 1 37 ? 20.438 17.312 -6.762 1 98.62 37 LYS B C 1
ATOM 4170 O O . LYS B 1 37 ? 21.359 16.969 -6.016 1 98.62 37 LYS B O 1
ATOM 4175 N N . SER B 1 38 ? 19.172 16.859 -6.605 1 98.75 38 SER B N 1
ATOM 4176 C CA . SER B 1 38 ? 18.891 15.828 -5.613 1 98.75 38 SER B CA 1
ATOM 4177 C C . SER B 1 38 ? 19.578 14.516 -5.98 1 98.75 38 SER B C 1
ATOM 4179 O O . SER B 1 38 ? 20.016 13.773 -5.098 1 98.75 38 SER B O 1
ATOM 4181 N N . SER B 1 39 ? 19.688 14.188 -7.312 1 98.69 39 SER B N 1
ATOM 4182 C CA . SER B 1 39 ? 20.406 13 -7.758 1 98.69 39 SER B CA 1
ATOM 4183 C C . SER B 1 39 ? 21.891 13.102 -7.438 1 98.69 39 SER B C 1
ATOM 4185 O O . SER B 1 39 ? 22.531 12.109 -7.062 1 98.69 39 SER B O 1
ATOM 4187 N N . ALA B 1 40 ? 22.438 14.281 -7.621 1 98.75 40 ALA B N 1
ATOM 4188 C CA . ALA B 1 40 ? 23.844 14.508 -7.285 1 98.75 40 ALA B CA 1
ATOM 4189 C C . ALA B 1 40 ? 24.094 14.297 -5.793 1 98.75 40 ALA B C 1
ATOM 4191 O O . ALA B 1 40 ? 25.062 13.641 -5.41 1 98.75 40 ALA B O 1
ATOM 4192 N N . LEU B 1 41 ? 23.203 14.852 -5.004 1 98.75 41 LEU B N 1
ATOM 4193 C CA . LEU B 1 41 ? 23.312 14.656 -3.562 1 98.75 41 LEU B CA 1
ATOM 4194 C C . LEU B 1 41 ? 23.172 13.18 -3.199 1 98.75 41 LEU B C 1
ATOM 4196 O O . LEU B 1 41 ? 23.922 12.672 -2.355 1 98.75 41 LEU B O 1
ATOM 4200 N N . ALA B 1 42 ? 22.172 12.469 -3.768 1 98.75 42 ALA B N 1
ATOM 4201 C CA . ALA B 1 42 ? 21.969 11.039 -3.527 1 98.75 42 ALA B CA 1
ATOM 4202 C C . ALA B 1 42 ? 23.234 10.25 -3.83 1 98.75 42 ALA B C 1
ATOM 4204 O O . ALA B 1 42 ? 23.609 9.344 -3.08 1 98.75 42 ALA B O 1
ATOM 4205 N N . THR B 1 43 ? 23.906 10.602 -4.953 1 98.62 43 THR B N 1
ATOM 4206 C CA . THR B 1 43 ? 25.141 9.938 -5.344 1 98.62 43 THR B CA 1
ATOM 4207 C C . THR B 1 43 ? 26.203 10.078 -4.254 1 98.62 43 THR B C 1
ATOM 4209 O O . THR B 1 43 ? 26.891 9.117 -3.918 1 98.62 43 THR B O 1
ATOM 4212 N N . GLN B 1 44 ? 26.281 11.289 -3.676 1 98.25 44 GLN B N 1
ATOM 4213 C CA . GLN B 1 44 ? 27.25 11.531 -2.604 1 98.25 44 GLN B CA 1
ATOM 4214 C C . GLN B 1 44 ? 26.938 10.68 -1.379 1 98.25 44 GLN B C 1
ATOM 4216 O O . GLN B 1 44 ? 27.844 10.133 -0.746 1 98.25 44 GLN B O 1
ATOM 4221 N N . ILE B 1 45 ? 25.672 10.562 -1.026 1 98.56 45 ILE B N 1
ATOM 4222 C CA . ILE B 1 45 ? 25.25 9.758 0.116 1 98.56 45 ILE B CA 1
ATOM 4223 C C . ILE B 1 45 ? 25.594 8.297 -0.134 1 98.56 45 ILE B C 1
ATOM 4225 O O . ILE B 1 45 ? 26.125 7.613 0.749 1 98.56 45 ILE B O 1
ATOM 4229 N N . LEU B 1 46 ? 25.25 7.805 -1.351 1 98.12 46 LEU B N 1
ATOM 4230 C CA . LEU B 1 46 ? 25.484 6.41 -1.712 1 98.12 46 LEU B CA 1
ATOM 4231 C C . LEU B 1 46 ? 26.969 6.074 -1.664 1 98.12 46 LEU B C 1
ATOM 4233 O O . LEU B 1 46 ? 27.344 4.953 -1.309 1 98.12 46 LEU B O 1
ATOM 4237 N N . ASN B 1 47 ? 27.844 7.047 -2.039 1 97.38 47 ASN B N 1
ATOM 4238 C CA . ASN B 1 47 ? 29.281 6.852 -2.01 1 97.38 47 ASN B CA 1
ATOM 4239 C C . ASN B 1 47 ? 29.797 6.637 -0.586 1 97.38 47 ASN B C 1
ATOM 4241 O O . ASN B 1 47 ? 30.906 6.133 -0.387 1 97.38 47 ASN B O 1
ATOM 4245 N N . LEU B 1 48 ? 29 6.957 0.411 1 97.44 48 LEU B N 1
ATOM 4246 C CA . LEU B 1 48 ? 29.359 6.758 1.811 1 97.44 48 LEU B CA 1
ATOM 4247 C C . LEU B 1 48 ? 28.891 5.391 2.301 1 97.44 48 LEU B C 1
ATOM 4249 O O . LEU B 1 48 ? 29.078 5.051 3.471 1 97.44 48 LEU B O 1
ATOM 4253 N N . ASN B 1 49 ? 28.156 4.598 1.485 1 95.56 49 ASN B N 1
ATOM 4254 C CA . ASN B 1 49 ? 27.672 3.25 1.771 1 95.56 49 ASN B CA 1
ATOM 4255 C C . ASN B 1 49 ? 26.672 3.246 2.92 1 95.56 49 ASN B C 1
ATOM 4257 O O . ASN B 1 49 ? 26.719 2.371 3.787 1 95.56 49 ASN B O 1
ATOM 4261 N N . ILE B 1 50 ? 25.922 4.289 3.002 1 95.62 50 ILE B N 1
ATOM 4262 C CA . ILE B 1 50 ? 24.828 4.391 3.957 1 95.62 50 ILE B CA 1
ATOM 4263 C C . ILE B 1 50 ? 23.547 3.852 3.328 1 95.62 50 ILE B C 1
ATOM 4265 O O . ILE B 1 50 ? 23.125 4.305 2.258 1 95.62 50 ILE B O 1
ATOM 4269 N N . ASN B 1 51 ? 23.016 2.848 3.951 1 91.12 51 ASN B N 1
ATOM 4270 C CA . ASN B 1 51 ? 21.844 2.193 3.373 1 91.12 51 ASN B CA 1
ATOM 4271 C C . ASN B 1 51 ? 20.688 2.113 4.371 1 91.12 51 ASN B C 1
ATOM 4273 O O . ASN B 1 51 ? 20.891 1.706 5.52 1 91.12 51 ASN B O 1
ATOM 4277 N N . LYS B 1 52 ? 19.5 2.494 3.859 1 95.44 52 LYS B N 1
ATOM 4278 C CA . LYS B 1 52 ? 18.266 2.375 4.637 1 95.44 52 LYS B CA 1
ATOM 4279 C C . LYS B 1 52 ? 18.469 2.877 6.066 1 95.44 52 LYS B C 1
ATOM 4281 O O . LYS B 1 52 ? 18.094 2.199 7.027 1 95.44 52 LYS B O 1
ATOM 4286 N N . SER B 1 53 ? 19.047 4.012 6.215 1 97.62 53 SER B N 1
ATOM 4287 C CA . SER B 1 53 ? 19.406 4.605 7.5 1 97.62 53 SER B CA 1
ATOM 4288 C C . SER B 1 53 ? 18.828 6.012 7.641 1 97.62 53 SER B C 1
ATOM 4290 O O . SER B 1 53 ? 18.5 6.656 6.641 1 97.62 53 SER B O 1
ATOM 4292 N N . PRO B 1 54 ? 18.656 6.414 8.898 1 98.44 54 PRO B N 1
ATOM 4293 C CA . PRO B 1 54 ? 18.188 7.789 9.094 1 98.44 54 PRO B CA 1
ATOM 4294 C C . PRO B 1 54 ? 19.25 8.828 8.734 1 98.44 54 PRO B C 1
ATOM 4296 O O . PRO B 1 54 ? 20.406 8.711 9.148 1 98.44 54 PRO B O 1
ATOM 4299 N N . ILE B 1 55 ? 18.891 9.727 7.988 1 98.81 55 ILE B N 1
ATOM 4300 C CA . ILE B 1 55 ? 19.703 10.898 7.684 1 98.81 55 ILE B CA 1
ATOM 4301 C C . ILE B 1 55 ? 19.094 12.141 8.336 1 98.81 55 ILE B C 1
ATOM 4303 O O . ILE B 1 55 ? 17.938 12.492 8.055 1 98.81 55 ILE B O 1
ATOM 4307 N N . LEU B 1 56 ? 19.844 12.758 9.227 1 98.75 56 LEU B N 1
ATOM 4308 C CA . LEU B 1 56 ? 19.391 13.969 9.906 1 98.75 56 LEU B CA 1
ATOM 4309 C C . LEU B 1 56 ? 19.672 15.211 9.062 1 98.75 56 LEU B C 1
ATOM 4311 O O . LEU B 1 56 ? 20.781 15.383 8.547 1 98.75 56 LEU B O 1
ATOM 4315 N N . ILE B 1 57 ? 18.703 15.992 8.836 1 98.81 57 ILE B N 1
ATOM 4316 C CA . ILE B 1 57 ? 18.844 17.234 8.094 1 98.81 57 ILE B CA 1
ATOM 4317 C C . ILE B 1 57 ? 18.594 18.422 9.023 1 98.81 57 ILE B C 1
ATOM 4319 O O . ILE B 1 57 ? 17.547 18.516 9.672 1 98.81 57 ILE B O 1
ATOM 4323 N N . ILE B 1 58 ? 19.516 19.281 9.172 1 97.56 58 ILE B N 1
ATOM 4324 C CA . ILE B 1 58 ? 19.375 20.562 9.859 1 97.56 58 ILE B CA 1
ATOM 4325 C C . ILE B 1 58 ? 19.672 21.703 8.891 1 97.56 58 ILE B C 1
ATOM 4327 O O . ILE B 1 58 ? 20.844 22.016 8.641 1 97.56 58 ILE B O 1
ATOM 4331 N N . LEU B 1 59 ? 18.703 22.234 8.336 1 97.06 59 LEU B N 1
ATOM 4332 C CA . LEU B 1 59 ? 18.766 23.328 7.363 1 97.06 59 LEU B CA 1
ATOM 4333 C C . LEU B 1 59 ? 17.578 24.266 7.535 1 97.06 59 LEU B C 1
ATOM 4335 O O . LEU B 1 59 ? 16.516 23.859 8.008 1 97.06 59 LEU B O 1
ATOM 4339 N N . PRO B 1 60 ? 17.781 25.547 7.156 1 92.62 60 PRO B N 1
ATOM 4340 C CA . PRO B 1 60 ? 16.625 26.438 7.133 1 92.62 60 PRO B CA 1
ATOM 4341 C C . PRO B 1 60 ? 15.586 26.016 6.086 1 92.62 60 PRO B C 1
ATOM 4343 O O . PRO B 1 60 ? 15.914 25.297 5.145 1 92.62 60 PRO B O 1
ATOM 4346 N N . LYS B 1 61 ? 14.375 26.438 6.348 1 94 61 LYS B N 1
ATOM 4347 C CA . LYS B 1 61 ? 13.281 26.234 5.395 1 94 61 LYS B CA 1
ATOM 4348 C C . LYS B 1 61 ? 13.617 26.875 4.043 1 94 61 LYS B C 1
ATOM 4350 O O . LYS B 1 61 ? 13.797 28.078 3.945 1 94 61 LYS B O 1
ATOM 4355 N N . GLY B 1 62 ? 13.844 26.078 3.037 1 96.38 62 GLY B N 1
ATOM 4356 C CA . GLY B 1 62 ? 14.227 26.578 1.731 1 96.38 62 GLY B CA 1
ATOM 4357 C C . GLY B 1 62 ? 14.5 25.484 0.718 1 96.38 62 GLY B C 1
ATOM 4358 O O . GLY B 1 62 ? 14.219 24.312 0.974 1 96.38 62 GLY B O 1
ATOM 4359 N N . ILE B 1 63 ? 15.023 25.844 -0.442 1 98.06 63 ILE B N 1
ATOM 4360 C CA . ILE B 1 63 ? 15.211 24.953 -1.586 1 98.06 63 ILE B CA 1
ATOM 4361 C C . ILE B 1 63 ? 16.266 23.906 -1.254 1 98.06 63 ILE B C 1
ATOM 4363 O O . ILE B 1 63 ? 16.125 22.734 -1.643 1 98.06 63 ILE B O 1
ATOM 4367 N N . GLU B 1 64 ? 17.297 24.266 -0.488 1 97.94 64 GLU B N 1
ATOM 4368 C CA . GLU B 1 64 ? 18.344 23.328 -0.108 1 97.94 64 GLU B CA 1
ATOM 4369 C C . GLU B 1 64 ? 17.797 22.172 0.72 1 97.94 64 GLU B C 1
ATOM 4371 O O . GLU B 1 64 ? 18.219 21.031 0.57 1 97.94 64 GLU B O 1
ATOM 4376 N N . ALA B 1 65 ? 16.906 22.5 1.596 1 98.19 65 ALA B N 1
ATOM 4377 C CA . ALA B 1 65 ? 16.25 21.453 2.381 1 98.19 65 ALA B CA 1
ATOM 4378 C C . ALA B 1 65 ? 15.469 20.516 1.48 1 98.19 65 ALA B C 1
ATOM 4380 O O . ALA B 1 65 ? 15.531 19.297 1.658 1 98.19 65 ALA B O 1
ATOM 4381 N N . ILE B 1 66 ? 14.773 21.031 0.48 1 98.62 66 ILE B N 1
ATOM 4382 C CA . ILE B 1 66 ? 13.969 20.219 -0.434 1 98.62 66 ILE B CA 1
ATOM 4383 C C . ILE B 1 66 ? 14.883 19.312 -1.245 1 98.62 66 ILE B C 1
ATOM 4385 O O . ILE B 1 66 ? 14.586 18.125 -1.418 1 98.62 66 ILE B O 1
ATOM 4389 N N . ILE B 1 67 ? 15.992 19.891 -1.738 1 98.81 67 ILE B N 1
ATOM 4390 C CA . ILE B 1 67 ? 16.984 19.078 -2.449 1 98.81 67 ILE B CA 1
ATOM 4391 C C . ILE B 1 67 ? 17.453 17.938 -1.554 1 98.81 67 ILE B C 1
ATOM 4393 O O . ILE B 1 67 ? 17.594 16.797 -2.008 1 98.81 67 ILE B O 1
ATOM 4397 N N . SER B 1 68 ? 17.641 18.25 -0.293 1 98.88 68 SER B N 1
ATOM 4398 C CA . SER B 1 68 ? 18.109 17.25 0.667 1 98.88 68 SER B CA 1
ATOM 4399 C C . SER B 1 68 ? 17.078 16.156 0.882 1 98.88 68 SER B C 1
ATOM 4401 O O . SER B 1 68 ? 17.422 14.977 0.975 1 98.88 68 SER B O 1
ATOM 4403 N N . PHE B 1 69 ? 15.773 16.531 1.005 1 98.81 69 PHE B N 1
ATOM 4404 C CA . PHE B 1 69 ? 14.719 15.539 1.15 1 98.81 69 PHE B CA 1
ATOM 4405 C C . PHE B 1 69 ? 14.773 14.523 0.016 1 98.81 69 PHE B C 1
ATOM 4407 O O . PHE B 1 69 ? 14.906 13.32 0.258 1 98.81 69 PHE B O 1
ATOM 4414 N N . PHE B 1 70 ? 14.742 15.016 -1.199 1 98.81 70 PHE B N 1
ATOM 4415 C CA . PHE B 1 70 ? 14.664 14.133 -2.357 1 98.81 70 PHE B CA 1
ATOM 4416 C C . PHE B 1 70 ? 15.984 13.398 -2.562 1 98.81 70 PHE B C 1
ATOM 4418 O O . PHE B 1 70 ? 16 12.25 -3.014 1 98.81 70 PHE B O 1
ATOM 4425 N N . GLY B 1 71 ? 17.141 14.086 -2.262 1 98.88 71 GLY B N 1
ATOM 4426 C CA . GLY B 1 71 ? 18.422 13.398 -2.33 1 98.88 71 GLY B CA 1
ATOM 4427 C C . GLY B 1 71 ? 18.5 12.203 -1.406 1 98.88 71 GLY B C 1
ATOM 4428 O O . GLY B 1 71 ? 18.984 11.133 -1.805 1 98.88 71 GLY B O 1
ATOM 4429 N N . VAL B 1 72 ? 18.031 12.383 -0.172 1 98.88 72 VAL B N 1
ATOM 4430 C CA . VAL B 1 72 ? 18.016 11.297 0.799 1 98.88 72 VAL B CA 1
ATOM 4431 C C . VAL B 1 72 ? 17.094 10.18 0.311 1 98.88 72 VAL B C 1
ATOM 4433 O O . VAL B 1 72 ? 17.469 9.008 0.34 1 98.88 72 VAL B O 1
ATOM 4436 N N . LEU B 1 73 ? 15.953 10.516 -0.186 1 98.75 73 LEU B N 1
ATOM 4437 C CA . LEU B 1 73 ? 14.984 9.531 -0.669 1 98.75 73 LEU B CA 1
ATOM 4438 C C . LEU B 1 73 ? 15.547 8.75 -1.851 1 98.75 73 LEU B C 1
ATOM 4440 O O . LEU B 1 73 ? 15.43 7.523 -1.899 1 98.75 73 LEU B O 1
ATOM 4444 N N . LYS B 1 74 ? 16.188 9.469 -2.801 1 98.31 74 LYS B N 1
ATOM 4445 C CA . LYS B 1 74 ? 16.781 8.828 -3.973 1 98.31 74 LYS B CA 1
ATOM 4446 C C . LYS B 1 74 ? 17.875 7.855 -3.568 1 98.31 74 LYS B C 1
ATOM 4448 O O . LYS B 1 74 ? 18.125 6.867 -4.266 1 98.31 74 LYS B O 1
ATOM 4453 N N . SER B 1 75 ? 18.5 8.102 -2.459 1 98.5 75 SER B N 1
ATOM 4454 C CA . SER B 1 75 ? 19.609 7.27 -2.004 1 98.5 75 SER B CA 1
ATOM 4455 C C . SER B 1 75 ? 19.109 6 -1.323 1 98.5 75 SER B C 1
ATOM 4457 O O . SER B 1 75 ? 19.891 5.129 -0.962 1 98.5 75 SER B O 1
ATOM 4459 N N . GLY B 1 76 ? 17.766 5.875 -1.145 1 97.88 76 GLY B N 1
ATOM 4460 C CA . GLY B 1 76 ? 17.203 4.711 -0.48 1 97.88 76 GLY B CA 1
ATOM 4461 C C . GLY B 1 76 ? 17.188 4.836 1.031 1 97.88 76 GLY B C 1
ATOM 4462 O O . GLY B 1 76 ? 16.75 3.918 1.73 1 97.88 76 GLY B O 1
ATOM 4463 N N . ASN B 1 77 ? 17.656 5.953 1.564 1 98.56 77 ASN B N 1
ATOM 4464 C CA . ASN B 1 77 ? 17.609 6.266 2.988 1 98.56 77 ASN B CA 1
ATOM 4465 C C . ASN B 1 77 ? 16.359 7.066 3.342 1 98.56 77 ASN B C 1
ATOM 4467 O O . ASN B 1 77 ? 15.492 7.277 2.494 1 98.56 77 ASN B O 1
ATOM 4471 N N . PHE B 1 78 ? 16.141 7.383 4.625 1 98.75 78 PHE B N 1
ATOM 4472 C CA . PHE B 1 78 ? 15 8.211 5.02 1 98.75 78 PHE B CA 1
ATOM 4473 C C . PHE B 1 78 ? 15.461 9.398 5.848 1 98.75 78 PHE B C 1
ATOM 4475 O O . PHE B 1 78 ? 16.5 9.344 6.508 1 98.75 78 PHE B O 1
ATOM 4482 N N . TYR B 1 79 ? 14.711 10.492 5.812 1 98.81 79 TYR B N 1
ATOM 4483 C CA . TYR B 1 79 ? 15.227 11.719 6.418 1 98.81 79 TYR B CA 1
ATOM 4484 C C . TYR B 1 79 ? 14.461 12.07 7.688 1 98.81 79 TYR B C 1
ATOM 4486 O O . TYR B 1 79 ? 13.328 11.617 7.879 1 98.81 79 TYR B O 1
ATOM 4494 N N . THR B 1 80 ? 15.094 12.758 8.516 1 98.56 80 THR B N 1
ATOM 4495 C CA . THR B 1 80 ? 14.547 13.539 9.625 1 98.56 80 THR B CA 1
ATOM 4496 C C . THR B 1 80 ? 15.031 14.984 9.555 1 98.56 80 THR B C 1
ATOM 4498 O O . THR B 1 80 ? 16.234 15.234 9.477 1 98.56 80 THR B O 1
ATOM 4501 N N . ILE B 1 81 ? 14.102 15.867 9.492 1 97.81 81 ILE B N 1
ATOM 4502 C CA . ILE B 1 81 ? 14.461 17.281 9.508 1 97.81 81 ILE B CA 1
ATOM 4503 C C . ILE B 1 81 ? 14.086 17.891 10.852 1 97.81 81 ILE B C 1
ATOM 4505 O O . ILE B 1 81 ? 13.031 17.594 11.406 1 97.81 81 ILE B O 1
ATOM 4509 N N . ILE B 1 82 ? 14.992 18.672 11.43 1 92.12 82 ILE B N 1
ATOM 4510 C CA . ILE B 1 82 ? 14.664 19.406 12.648 1 92.12 82 ILE B CA 1
ATOM 4511 C C . ILE B 1 82 ? 14.992 20.891 12.469 1 92.12 82 ILE B C 1
ATOM 4513 O O . ILE B 1 82 ? 15.648 21.266 11.5 1 92.12 82 ILE B O 1
ATOM 4517 N N . ASP B 1 83 ? 14.484 21.672 13.383 1 86.81 83 ASP B N 1
ATOM 4518 C CA . ASP B 1 83 ? 14.641 23.125 13.367 1 86.81 83 ASP B CA 1
ATOM 4519 C C . ASP B 1 83 ? 16.109 23.516 13.531 1 86.81 83 ASP B C 1
ATOM 4521 O O . ASP B 1 83 ? 16.797 23.016 14.422 1 86.81 83 ASP B O 1
ATOM 4525 N N . GLU B 1 84 ? 16.562 24.391 12.648 1 90.5 84 GLU B N 1
ATOM 4526 C CA . GLU B 1 84 ? 17.953 24.828 12.711 1 90.5 84 GLU B CA 1
ATOM 4527 C C . GLU B 1 84 ? 18.234 25.594 14 1 90.5 84 GLU B C 1
ATOM 4529 O O . GLU B 1 84 ? 19.391 25.734 14.406 1 90.5 84 GLU B O 1
ATOM 4534 N N . ASN B 1 85 ? 17.156 26.078 14.648 1 83.69 85 ASN B N 1
ATOM 4535 C CA . ASN B 1 85 ? 17.312 26.844 15.875 1 83.69 85 ASN B CA 1
ATOM 4536 C C . ASN B 1 85 ? 17 26.016 17.109 1 83.69 85 ASN B C 1
ATOM 4538 O O . ASN B 1 85 ? 16.938 26.531 18.219 1 83.69 85 ASN B O 1
ATOM 4542 N N . MET B 1 86 ? 16.797 24.75 16.938 1 82.31 86 MET B N 1
ATOM 4543 C CA . MET B 1 86 ? 16.484 23.875 18.062 1 82.31 86 MET B CA 1
ATOM 4544 C C . MET B 1 86 ? 17.641 23.812 19.047 1 82.31 86 MET B C 1
ATOM 4546 O O . MET B 1 86 ? 18.797 23.719 18.656 1 82.31 86 MET B O 1
ATOM 4550 N N . PRO B 1 87 ? 17.297 23.859 20.359 1 81 87 PRO B N 1
ATOM 4551 C CA . PRO B 1 87 ? 18.344 23.766 21.375 1 81 87 PRO B CA 1
ATOM 4552 C C . PRO B 1 87 ? 19.141 22.453 21.266 1 81 87 PRO B C 1
ATOM 4554 O O . PRO B 1 87 ? 18.562 21.406 21 1 81 87 PRO B O 1
ATOM 4557 N N . LEU B 1 88 ? 20.359 22.516 21.641 1 85 88 LEU B N 1
ATOM 4558 C CA . LEU B 1 88 ? 21.281 21.391 21.5 1 85 88 LEU B CA 1
ATOM 4559 C C . LEU B 1 88 ? 20.812 20.219 22.344 1 85 88 LEU B C 1
ATOM 4561 O O . LEU B 1 88 ? 20.984 19.062 21.953 1 85 88 LEU B O 1
ATOM 4565 N N . GLU B 1 89 ? 20.297 20.5 23.5 1 81.62 89 GLU B N 1
ATOM 4566 C CA . GLU B 1 89 ? 19.844 19.438 24.375 1 81.62 89 GLU B CA 1
ATOM 4567 C C . GLU B 1 89 ? 18.766 18.594 23.703 1 81.62 89 GLU B C 1
ATOM 4569 O O . GLU B 1 89 ? 18.75 17.359 23.844 1 81.62 89 GLU B O 1
ATOM 4574 N N . ARG B 1 90 ? 17.875 19.266 23.062 1 82.56 90 ARG B N 1
ATOM 4575 C CA . ARG B 1 90 ? 16.812 18.562 22.359 1 82.56 90 ARG B CA 1
ATOM 4576 C C . ARG B 1 90 ? 17.344 17.812 21.141 1 82.56 90 ARG B C 1
ATOM 4578 O O . ARG B 1 90 ? 16.891 16.703 20.844 1 82.56 90 ARG B O 1
ATOM 4585 N N . ILE B 1 91 ? 18.297 18.422 20.5 1 89.81 91 ILE B N 1
ATOM 4586 C CA . ILE B 1 91 ? 18.938 17.766 19.359 1 89.81 91 ILE B CA 1
ATOM 4587 C C . ILE B 1 91 ? 19.594 16.469 19.812 1 89.81 91 ILE B C 1
ATOM 4589 O O . ILE B 1 91 ? 19.453 15.438 19.156 1 89.81 91 ILE B O 1
ATOM 4593 N N . ASP B 1 92 ? 20.219 16.547 20.953 1 89.81 92 ASP B N 1
ATOM 4594 C CA . ASP B 1 92 ? 20.906 15.383 21.5 1 89.81 92 ASP B CA 1
ATOM 4595 C C . ASP B 1 92 ? 19.922 14.25 21.812 1 89.81 92 ASP B C 1
ATOM 4597 O O . ASP B 1 92 ? 20.234 13.078 21.578 1 89.81 92 ASP B O 1
ATOM 4601 N N . LYS B 1 93 ? 18.797 14.641 22.359 1 86.56 93 LYS B N 1
ATOM 4602 C CA . LYS B 1 93 ? 17.766 13.641 22.641 1 86.56 93 LYS B CA 1
ATOM 4603 C C . LYS B 1 93 ? 17.297 12.953 21.359 1 86.56 93 LYS B C 1
ATOM 4605 O O . LYS B 1 93 ? 17.125 11.734 21.328 1 86.56 93 LYS B O 1
ATOM 4610 N N . ILE B 1 94 ? 17.141 13.711 20.297 1 91.5 94 ILE B N 1
ATOM 4611 C CA . ILE B 1 94 ? 16.688 13.18 19.016 1 91.5 94 ILE B CA 1
ATOM 4612 C C . ILE B 1 94 ? 17.766 12.281 18.422 1 91.5 94 ILE B C 1
ATOM 4614 O O . ILE B 1 94 ? 17.484 11.188 17.938 1 91.5 94 ILE B O 1
ATOM 4618 N N . ILE B 1 95 ? 19 12.648 18.562 1 95.88 95 ILE B N 1
ATOM 4619 C CA . ILE B 1 95 ? 20.125 11.883 18.031 1 95.88 95 ILE B CA 1
ATOM 4620 C C . ILE B 1 95 ? 20.234 10.547 18.766 1 95.88 95 ILE B C 1
ATOM 4622 O O . ILE B 1 95 ? 20.5 9.508 18.156 1 95.88 95 ILE B O 1
ATOM 4626 N N . ARG B 1 96 ? 19.984 10.609 20.047 1 93.75 96 ARG B N 1
ATOM 4627 C CA . ARG B 1 96 ? 20.062 9.391 20.859 1 93.75 96 ARG B CA 1
ATOM 4628 C C . ARG B 1 96 ? 19 8.383 20.422 1 93.75 96 ARG B C 1
ATOM 4630 O O . ARG B 1 96 ? 19.25 7.176 20.422 1 93.75 96 ARG B O 1
ATOM 4637 N N . THR B 1 97 ? 17.875 8.891 20.062 1 93.81 97 THR B N 1
ATOM 4638 C CA . THR B 1 97 ? 16.766 8.031 19.641 1 93.81 97 THR B CA 1
ATOM 4639 C C . THR B 1 97 ? 16.938 7.605 18.188 1 93.81 97 THR B C 1
ATOM 4641 O O . THR B 1 97 ? 16.812 6.422 17.859 1 93.81 97 THR B O 1
ATOM 4644 N N . LEU B 1 98 ? 17.297 8.523 17.312 1 96.81 98 LEU B N 1
ATOM 4645 C CA . LEU B 1 98 ? 17.328 8.328 15.867 1 96.81 98 LEU B CA 1
ATOM 4646 C C . LEU B 1 98 ? 18.594 7.602 15.438 1 96.81 98 LEU B C 1
ATOM 4648 O O . LEU B 1 98 ? 18.594 6.832 14.477 1 96.81 98 LEU B O 1
ATOM 4652 N N . CYS B 1 99 ? 19.719 7.852 16.125 1 97.06 99 CYS B N 1
ATOM 4653 C CA . CYS B 1 99 ? 21.031 7.34 15.766 1 97.06 99 CYS B CA 1
ATOM 4654 C C . CYS B 1 99 ? 21.297 7.535 14.273 1 97.06 99 CYS B C 1
ATOM 4656 O O . CYS B 1 99 ? 21.578 6.574 13.555 1 97.06 99 CYS B O 1
ATOM 4658 N N . PRO B 1 100 ? 21.312 8.781 13.828 1 98.25 100 PRO B N 1
ATOM 4659 C CA . PRO B 1 100 ? 21.484 9.047 12.398 1 98.25 100 PRO B CA 1
ATOM 4660 C C . PRO B 1 100 ? 22.859 8.633 11.875 1 98.25 100 PRO B C 1
ATOM 4662 O O . PRO B 1 100 ? 23.859 8.781 12.578 1 98.25 100 PRO B O 1
ATOM 4665 N N . ALA B 1 101 ? 22.859 8.164 10.609 1 98.31 101 ALA B N 1
ATOM 4666 C CA . ALA B 1 101 ? 24.094 7.742 9.969 1 98.31 101 ALA B CA 1
ATOM 4667 C C . ALA B 1 101 ? 24.828 8.93 9.336 1 98.31 101 ALA B C 1
ATOM 4669 O O . ALA B 1 101 ? 26.031 8.867 9.086 1 98.31 101 ALA B O 1
ATOM 4670 N N . LEU B 1 102 ? 24.109 9.992 9.102 1 98.44 102 LEU B N 1
ATOM 4671 C CA . LEU B 1 102 ? 24.625 11.141 8.367 1 98.44 102 LEU B CA 1
ATOM 4672 C C . LEU B 1 102 ? 23.875 12.414 8.727 1 98.44 102 LEU B C 1
ATOM 4674 O O . LEU B 1 102 ? 22.672 12.367 9.031 1 98.44 102 LEU B O 1
ATOM 4678 N N . LEU B 1 103 ? 24.594 13.508 8.812 1 98.56 103 LEU B N 1
ATOM 4679 C CA . LEU B 1 103 ? 24.016 14.844 8.961 1 98.56 103 LEU B CA 1
ATOM 4680 C C . LEU B 1 103 ? 24.188 15.648 7.68 1 98.56 103 LEU B C 1
ATOM 4682 O O . LEU B 1 103 ? 25.266 15.68 7.09 1 98.56 103 LEU B O 1
ATOM 4686 N N . ILE B 1 104 ? 23.141 16.172 7.148 1 98.75 104 ILE B N 1
ATOM 4687 C CA . ILE B 1 104 ? 23.188 17.172 6.098 1 98.75 104 ILE B CA 1
ATOM 4688 C C . ILE B 1 104 ? 22.891 18.547 6.688 1 98.75 104 ILE B C 1
ATOM 4690 O O . ILE B 1 104 ? 21.844 18.75 7.305 1 98.75 104 ILE B O 1
ATOM 4694 N N . THR B 1 105 ? 23.766 19.453 6.531 1 98.31 105 THR B N 1
ATOM 4695 C CA . THR B 1 105 ? 23.625 20.797 7.09 1 98.31 105 THR B CA 1
ATOM 4696 C C . THR B 1 105 ? 24.391 21.812 6.25 1 98.31 105 THR B C 1
ATOM 4698 O O . THR B 1 105 ? 24.766 21.531 5.105 1 98.31 105 THR B O 1
ATOM 4701 N N . SER B 1 106 ? 24.375 23.047 6.617 1 97.5 106 SER B N 1
ATOM 4702 C CA . SER B 1 106 ? 25.125 24.109 5.957 1 97.5 106 SER B CA 1
ATOM 4703 C C . SER B 1 106 ? 26.312 24.547 6.805 1 97.5 106 SER B C 1
ATOM 4705 O O . SER B 1 106 ? 26.281 24.453 8.031 1 97.5 106 SER B O 1
ATOM 4707 N N . LYS B 1 107 ? 27.344 25 6.164 1 96.31 107 LYS B N 1
ATOM 4708 C CA . LYS B 1 107 ? 28.547 25.484 6.863 1 96.31 107 LYS B CA 1
ATOM 4709 C C . LYS B 1 107 ? 28.219 26.688 7.738 1 96.31 107 LYS B C 1
ATOM 4711 O O . LYS B 1 107 ? 28.812 26.875 8.805 1 96.31 107 LYS B O 1
ATOM 4716 N N . ASP B 1 108 ? 27.219 27.406 7.332 1 93.69 108 ASP B N 1
ATOM 4717 C CA . ASP B 1 108 ? 26.828 28.625 8.031 1 93.69 108 ASP B CA 1
ATOM 4718 C C . ASP B 1 108 ? 26.281 28.297 9.43 1 93.69 108 ASP B C 1
ATOM 4720 O O . ASP B 1 108 ? 26.375 29.125 10.336 1 93.69 108 ASP B O 1
ATOM 4724 N N . LEU B 1 109 ? 25.688 27.141 9.648 1 91.12 109 LEU B N 1
ATOM 4725 C CA . LEU B 1 109 ? 25.062 26.781 10.914 1 91.12 109 LEU B CA 1
ATOM 4726 C C . LEU B 1 109 ? 26.125 26.344 11.93 1 91.12 109 LEU B C 1
ATOM 4728 O O . LEU B 1 109 ? 25.844 26.312 13.133 1 91.12 109 LEU B O 1
ATOM 4732 N N . ALA B 1 110 ? 27.328 26.016 11.586 1 85.94 110 ALA B N 1
ATOM 4733 C CA . ALA B 1 110 ? 28.469 25.688 12.43 1 85.94 110 ALA B CA 1
ATOM 4734 C C . ALA B 1 110 ? 28.078 24.656 13.5 1 85.94 110 ALA B C 1
ATOM 4736 O O . ALA B 1 110 ? 28.359 24.859 14.688 1 85.94 110 ALA B O 1
ATOM 4737 N N . LEU B 1 111 ? 27.406 23.672 13.078 1 86.81 111 LEU B N 1
ATOM 4738 C CA . LEU B 1 111 ? 26.984 22.625 14 1 86.81 111 LEU B CA 1
ATOM 4739 C C . LEU B 1 111 ? 28.078 21.594 14.18 1 86.81 111 LEU B C 1
ATOM 4741 O O . LEU B 1 111 ? 28.766 21.234 13.219 1 86.81 111 LEU B O 1
ATOM 4745 N N . ASN B 1 112 ? 28.453 21.25 15.422 1 86.88 112 ASN B N 1
ATOM 4746 C CA . ASN B 1 112 ? 29.391 20.172 15.727 1 86.88 112 ASN B CA 1
ATOM 4747 C C . ASN B 1 112 ? 28.703 19.047 16.5 1 86.88 112 ASN B C 1
ATOM 4749 O O . ASN B 1 112 ? 28.719 19.031 17.734 1 86.88 112 ASN B O 1
ATOM 4753 N N . LEU B 1 113 ? 28.109 18.109 15.859 1 92.69 113 LEU B N 1
ATOM 4754 C CA . LEU B 1 113 ? 27.344 17.031 16.469 1 92.69 113 LEU B CA 1
ATOM 4755 C C . LEU B 1 113 ? 28.109 15.703 16.391 1 92.69 113 LEU B C 1
ATOM 4757 O O . LEU B 1 113 ? 27.562 14.648 16.734 1 92.69 113 LEU B O 1
ATOM 4761 N N . ASP B 1 114 ? 29.406 15.625 16.078 1 93.44 114 ASP B N 1
ATOM 4762 C CA . ASP B 1 114 ? 30.25 14.438 15.953 1 93.44 114 ASP B CA 1
ATOM 4763 C C . ASP B 1 114 ? 29.594 13.391 15.055 1 93.44 114 ASP B C 1
ATOM 4765 O O . ASP B 1 114 ? 29.438 12.227 15.445 1 93.44 114 ASP B O 1
ATOM 4769 N N . LEU B 1 115 ? 28.953 13.758 13.977 1 96.44 115 LEU B N 1
ATOM 4770 C CA . LEU B 1 115 ? 28.344 12.898 12.969 1 96.44 115 LEU B CA 1
ATOM 4771 C C . LEU B 1 115 ? 29.031 13.062 11.617 1 96.44 115 LEU B C 1
ATOM 4773 O O . LEU B 1 115 ? 29.547 14.141 11.305 1 96.44 115 LEU B O 1
ATOM 4777 N N . LEU B 1 116 ? 29.125 11.945 10.852 1 97.5 116 LEU B N 1
ATOM 4778 C CA . LEU B 1 116 ? 29.469 12.109 9.445 1 97.5 116 LEU B CA 1
ATOM 4779 C C . LEU B 1 116 ? 28.578 13.164 8.797 1 97.5 116 LEU B C 1
ATOM 4781 O O . LEU B 1 116 ? 27.359 13.164 8.984 1 97.5 116 LEU B O 1
ATOM 4785 N N . THR B 1 117 ? 29.234 14.203 8.078 1 98 117 THR B N 1
ATOM 4786 C CA . THR B 1 117 ? 28.469 15.367 7.672 1 98 117 THR B CA 1
ATOM 4787 C C . THR B 1 117 ? 28.688 15.68 6.191 1 98 117 THR B C 1
ATOM 4789 O O . THR B 1 117 ? 29.812 15.617 5.703 1 98 117 THR B O 1
ATOM 4792 N N . ILE B 1 118 ? 27.656 15.875 5.465 1 98.19 118 ILE B N 1
ATOM 4793 C CA . ILE B 1 118 ? 27.688 16.5 4.148 1 98.19 118 ILE B CA 1
ATOM 4794 C C . ILE B 1 118 ? 27.203 17.953 4.258 1 98.19 118 ILE B C 1
ATOM 4796 O O . ILE B 1 118 ? 26.109 18.203 4.789 1 98.19 118 ILE B O 1
ATOM 4800 N N . PHE B 1 119 ? 28 18.875 3.84 1 98.12 119 PHE B N 1
ATOM 4801 C CA . PHE B 1 119 ? 27.594 20.281 3.789 1 98.12 119 PHE B CA 1
ATOM 4802 C C . PHE B 1 119 ? 26.922 20.594 2.465 1 98.12 119 PHE B C 1
ATOM 4804 O O . PHE B 1 119 ? 27.516 20.422 1.397 1 98.12 119 PHE B O 1
ATOM 4811 N N . ILE B 1 120 ? 25.672 21.031 2.527 1 97.94 120 ILE B N 1
ATOM 4812 C CA . ILE B 1 120 ? 24.875 21.297 1.34 1 97.94 120 ILE B CA 1
ATOM 4813 C C . ILE B 1 120 ? 25.562 22.359 0.486 1 97.94 120 ILE B C 1
ATOM 4815 O O . ILE B 1 120 ? 25.328 22.438 -0.724 1 97.94 120 ILE B O 1
ATOM 4819 N N . ASP B 1 121 ? 26.453 23.156 1.047 1 97.31 121 ASP B N 1
ATOM 4820 C CA . ASP B 1 121 ? 27.234 24.203 0.371 1 97.31 121 ASP B CA 1
ATOM 4821 C C . ASP B 1 121 ? 28.109 23.609 -0.73 1 97.31 121 ASP B C 1
ATOM 4823 O O . ASP B 1 121 ? 28.484 24.297 -1.676 1 97.31 121 ASP B O 1
ATOM 4827 N N . ASP B 1 122 ? 28.375 22.344 -0.641 1 97.5 122 ASP B N 1
ATOM 4828 C CA . ASP B 1 122 ? 29.281 21.688 -1.585 1 97.5 122 ASP B CA 1
ATOM 4829 C C . ASP B 1 122 ? 28.5 21.109 -2.766 1 97.5 122 ASP B C 1
ATOM 4831 O O . ASP B 1 122 ? 29.094 20.547 -3.684 1 97.5 122 ASP B O 1
ATOM 4835 N N . LEU B 1 123 ? 27.219 21.281 -2.824 1 96.62 123 LEU B N 1
ATOM 4836 C CA . LEU B 1 123 ? 26.297 20.672 -3.791 1 96.62 123 LEU B CA 1
ATOM 4837 C C . LEU B 1 123 ? 26.719 21.016 -5.219 1 96.62 123 LEU B C 1
ATOM 4839 O O . LEU B 1 123 ? 26.656 20.172 -6.109 1 96.62 123 LEU B O 1
ATOM 4843 N N . PRO B 1 124 ? 27.141 22.312 -5.531 1 96.06 124 PRO B N 1
ATOM 4844 C CA . PRO B 1 124 ? 27.516 22.656 -6.906 1 96.06 124 PRO B CA 1
ATOM 4845 C C . PRO B 1 124 ? 28.641 21.781 -7.445 1 96.06 124 PRO B C 1
ATOM 4847 O O . PRO B 1 124 ? 28.781 21.625 -8.664 1 96.06 124 PRO B O 1
ATOM 4850 N N . GLY B 1 125 ? 29.359 21.125 -6.562 1 95.94 125 GLY B N 1
ATOM 4851 C CA . GLY B 1 125 ? 30.453 20.281 -6.977 1 95.94 125 GLY B CA 1
ATOM 4852 C C . GLY B 1 125 ? 30.062 18.828 -7.129 1 95.94 125 GLY B C 1
ATOM 4853 O O . GLY B 1 125 ? 30.844 18 -7.625 1 95.94 125 GLY B O 1
ATOM 4854 N N . PHE B 1 126 ? 28.875 18.531 -6.664 1 97.19 126 PHE B N 1
ATOM 4855 C CA . PHE B 1 126 ? 28.406 17.156 -6.727 1 97.19 126 PHE B CA 1
ATOM 4856 C C . PHE B 1 126 ? 27.953 16.797 -8.133 1 97.19 126 PHE B C 1
ATOM 4858 O O . PHE B 1 126 ? 27.453 17.656 -8.867 1 97.19 126 PHE B O 1
ATOM 4865 N N . LYS B 1 127 ? 28.156 15.562 -8.609 1 96.88 127 LYS B N 1
ATOM 4866 C CA . LYS B 1 127 ? 27.719 15.062 -9.914 1 96.88 127 LYS B CA 1
ATOM 4867 C C . LYS B 1 127 ? 26.922 13.766 -9.758 1 96.88 127 LYS B C 1
ATOM 4869 O O . LYS B 1 127 ? 27.312 12.875 -9 1 96.88 127 LYS B O 1
ATOM 4874 N N . PRO B 1 128 ? 25.828 13.781 -10.438 1 97.38 128 PRO B N 1
ATOM 4875 C CA . PRO B 1 128 ? 25.062 12.539 -10.383 1 97.38 128 PRO B CA 1
ATOM 4876 C C . PRO B 1 128 ? 25.766 11.383 -11.086 1 97.38 128 PRO B C 1
ATOM 4878 O O . PRO B 1 128 ? 26.438 11.586 -12.109 1 97.38 128 PRO B O 1
ATOM 4881 N N . ASP B 1 129 ? 25.688 10.25 -10.531 1 97.5 129 ASP B N 1
ATOM 4882 C CA . ASP B 1 129 ? 26.125 9 -11.141 1 97.5 129 ASP B CA 1
ATOM 4883 C C . ASP B 1 129 ? 24.953 8.039 -11.336 1 97.5 129 ASP B C 1
ATOM 4885 O O . ASP B 1 129 ? 24.531 7.375 -10.383 1 97.5 129 ASP B O 1
ATOM 4889 N N . GLN B 1 130 ? 24.516 7.941 -12.531 1 95.5 130 GLN B N 1
ATOM 4890 C CA . GLN B 1 130 ? 23.312 7.18 -12.844 1 95.5 130 GLN B CA 1
ATOM 4891 C C . GLN B 1 130 ? 23.5 5.695 -12.547 1 95.5 130 GLN B C 1
ATOM 4893 O O . GLN B 1 130 ? 22.562 5.012 -12.141 1 95.5 130 GLN B O 1
ATOM 4898 N N . THR B 1 131 ? 24.672 5.215 -12.719 1 96 131 THR B N 1
ATOM 4899 C CA . THR B 1 131 ? 24.953 3.809 -12.453 1 96 131 THR B CA 1
ATOM 4900 C C . THR B 1 131 ? 24.719 3.484 -10.977 1 96 131 THR B C 1
ATOM 4902 O O . THR B 1 131 ? 24.062 2.49 -10.648 1 96 131 THR B O 1
ATOM 4905 N N . ILE B 1 132 ? 25.234 4.375 -10.172 1 95.62 132 ILE B N 1
ATOM 4906 C CA . ILE B 1 132 ? 25.094 4.191 -8.734 1 95.62 132 ILE B CA 1
ATOM 4907 C C . ILE B 1 132 ? 23.625 4.355 -8.336 1 95.62 132 ILE B C 1
ATOM 4909 O O . ILE B 1 132 ? 23.094 3.57 -7.539 1 95.62 132 ILE B O 1
ATOM 4913 N N . LEU B 1 133 ? 23.031 5.336 -8.898 1 96.31 133 LEU B N 1
ATOM 4914 C CA . LEU B 1 133 ? 21.625 5.609 -8.57 1 96.31 133 LEU B CA 1
ATOM 4915 C C . LEU B 1 133 ? 20.734 4.453 -9 1 96.31 133 LEU B C 1
ATOM 4917 O O . LEU B 1 133 ? 19.781 4.113 -8.305 1 96.31 133 LEU B O 1
ATOM 4921 N N . ASN B 1 134 ? 21.031 3.826 -10.086 1 93 134 ASN B N 1
ATOM 4922 C CA . ASN B 1 134 ? 20.234 2.729 -10.625 1 93 134 ASN B CA 1
ATOM 4923 C C . ASN B 1 134 ? 20.375 1.466 -9.781 1 93 134 ASN B C 1
ATOM 4925 O O . ASN B 1 134 ? 19.547 0.556 -9.875 1 93 134 ASN B O 1
ATOM 4929 N N . SER B 1 135 ? 21.359 1.397 -8.984 1 92.12 135 SER B N 1
ATOM 4930 C CA . SER B 1 135 ? 21.625 0.204 -8.188 1 92.12 135 SER B CA 1
ATOM 4931 C C . SER B 1 135 ? 20.812 0.226 -6.891 1 92.12 135 SER B C 1
ATOM 4933 O O . SER B 1 135 ? 20.703 -0.792 -6.203 1 92.12 135 SER B O 1
ATOM 4935 N N . VAL B 1 136 ? 20.203 1.34 -6.598 1 94.25 136 VAL B N 1
ATOM 4936 C CA . VAL B 1 136 ? 19.484 1.498 -5.336 1 94.25 136 VAL B CA 1
ATOM 4937 C C . VAL B 1 136 ? 18.125 0.792 -5.422 1 94.25 136 VAL B C 1
ATOM 4939 O O . VAL B 1 136 ? 17.375 1 -6.375 1 94.25 136 VAL B O 1
ATOM 4942 N N . LYS B 1 137 ? 17.859 -0.081 -4.484 1 92.94 137 LYS B N 1
ATOM 4943 C CA . LYS B 1 137 ? 16.578 -0.766 -4.418 1 92.94 137 LYS B CA 1
ATOM 4944 C C . LYS B 1 137 ? 15.719 -0.206 -3.289 1 92.94 137 LYS B C 1
ATOM 4946 O O . LYS B 1 137 ? 16.109 -0.247 -2.121 1 92.94 137 LYS B O 1
ATOM 4951 N N . ILE B 1 138 ? 14.656 0.372 -3.676 1 96.44 138 ILE B N 1
ATOM 4952 C CA . ILE B 1 138 ? 13.695 0.931 -2.73 1 96.44 138 ILE B CA 1
ATOM 4953 C C . ILE B 1 138 ? 12.336 0.272 -2.926 1 96.44 138 ILE B C 1
ATOM 4955 O O . ILE B 1 138 ? 11.867 0.119 -4.059 1 96.44 138 ILE B O 1
ATOM 4959 N N . ILE B 1 139 ? 11.719 -0.245 -1.872 1 96.75 139 ILE B N 1
ATOM 4960 C CA . ILE B 1 139 ? 10.344 -0.727 -1.945 1 96.75 139 ILE B CA 1
ATOM 4961 C C . ILE B 1 139 ? 9.438 0.177 -1.115 1 96.75 139 ILE B C 1
ATOM 4963 O O . ILE B 1 139 ? 9.914 0.97 -0.301 1 96.75 139 ILE B O 1
ATOM 4967 N N . ASP B 1 140 ? 8.172 0.083 -1.312 1 97.19 140 ASP B N 1
ATOM 4968 C CA . ASP B 1 140 ? 7.238 1.069 -0.778 1 97.19 140 ASP B CA 1
ATOM 4969 C C . ASP B 1 140 ? 7.121 0.953 0.74 1 97.19 140 ASP B C 1
ATOM 4971 O O . ASP B 1 140 ? 6.695 1.896 1.41 1 97.19 140 ASP B O 1
ATOM 4975 N N . THR B 1 141 ? 7.531 -0.192 1.295 1 97.19 141 THR B N 1
ATOM 4976 C CA . THR B 1 141 ? 7.422 -0.382 2.736 1 97.19 141 THR B CA 1
ATOM 4977 C C . THR B 1 141 ? 8.641 0.199 3.453 1 97.19 141 THR B C 1
ATOM 4979 O O . THR B 1 141 ? 8.664 0.274 4.684 1 97.19 141 THR B O 1
ATOM 4982 N N . ASP B 1 142 ? 9.664 0.667 2.695 1 98 142 ASP B N 1
ATOM 4983 C CA . ASP B 1 142 ? 10.781 1.379 3.303 1 98 142 ASP B CA 1
ATOM 4984 C C . ASP B 1 142 ? 10.336 2.717 3.887 1 98 142 ASP B C 1
ATOM 4986 O O . ASP B 1 142 ? 9.312 3.27 3.469 1 98 142 ASP B O 1
ATOM 4990 N N . LEU B 1 143 ? 11.094 3.232 4.855 1 98.31 143 LEU B N 1
ATOM 4991 C CA . LEU B 1 143 ? 10.758 4.527 5.434 1 98.31 143 LEU B CA 1
ATOM 4992 C C . LEU B 1 143 ? 11.109 5.66 4.473 1 98.31 143 LEU B C 1
ATOM 4994 O O . LEU B 1 143 ? 12.133 5.605 3.787 1 98.31 143 LEU B O 1
ATOM 4998 N N . ALA B 1 144 ? 10.281 6.637 4.418 1 98.56 144 ALA B N 1
ATOM 4999 C CA . ALA B 1 144 ? 10.562 7.875 3.695 1 98.56 144 ALA B CA 1
ATOM 5000 C C . ALA B 1 144 ? 11.117 8.945 4.633 1 98.56 144 ALA B C 1
ATOM 5002 O O . ALA B 1 144 ? 12.094 9.617 4.309 1 98.56 144 ALA B O 1
ATOM 5003 N N . TYR B 1 145 ? 10.438 9.055 5.793 1 98.62 145 TYR B N 1
ATOM 5004 C CA . TYR B 1 145 ? 10.922 10.023 6.77 1 98.62 145 TYR B CA 1
ATOM 5005 C C . TYR B 1 145 ? 10.414 9.688 8.164 1 98.62 145 TYR B C 1
ATOM 5007 O O . TYR B 1 145 ? 9.492 8.883 8.32 1 98.62 145 TYR B O 1
ATOM 5015 N N . THR B 1 146 ? 11.078 10.211 9.141 1 98.31 146 THR B N 1
ATOM 5016 C CA . THR B 1 146 ? 10.664 10.234 10.539 1 98.31 146 THR B CA 1
ATOM 5017 C C . THR B 1 146 ? 10.625 11.664 11.07 1 98.31 146 THR B C 1
ATOM 5019 O O . THR B 1 146 ? 11.633 12.375 11.039 1 98.31 146 THR B O 1
ATOM 5022 N N . LEU B 1 147 ? 9.453 12.102 11.484 1 95.31 147 LEU B N 1
ATOM 5023 C CA . LEU B 1 147 ? 9.312 13.438 12.047 1 95.31 147 LEU B CA 1
ATOM 5024 C C . LEU B 1 147 ? 9.078 13.383 13.555 1 95.31 147 LEU B C 1
ATOM 5026 O O . LEU B 1 147 ? 8.242 12.602 14.023 1 95.31 147 LEU B O 1
ATOM 5030 N N . PHE B 1 148 ? 9.844 14.156 14.266 1 89.25 148 PHE B N 1
ATOM 5031 C CA . PHE B 1 148 ? 9.734 14.156 15.719 1 89.25 148 PHE B CA 1
ATOM 5032 C C . PHE B 1 148 ? 8.664 15.133 16.188 1 89.25 148 PHE B C 1
ATOM 5034 O O . PHE B 1 148 ? 8.562 16.25 15.656 1 89.25 148 PHE B O 1
ATOM 5041 N N . THR B 1 149 ? 7.777 14.633 17 1 79.19 149 THR B N 1
ATOM 5042 C CA . THR B 1 149 ? 6.727 15.438 17.609 1 79.19 149 THR B CA 1
ATOM 5043 C C . THR B 1 149 ? 6.953 15.578 19.109 1 79.19 149 THR B C 1
ATOM 5045 O O . THR B 1 149 ? 7.828 14.922 19.688 1 79.19 149 THR B O 1
ATOM 5048 N N . SER B 1 150 ? 6.215 16.641 19.688 1 64.69 150 SER B N 1
ATOM 5049 C CA . SER B 1 150 ? 6.316 16.844 21.141 1 64.69 150 SER B CA 1
ATOM 5050 C C . SER B 1 150 ? 5.625 15.719 21.891 1 64.69 150 SER B C 1
ATOM 5052 O O . SER B 1 150 ? 4.605 15.188 21.453 1 64.69 150 SER B O 1
ATOM 5054 N N . GLY B 1 151 ? 6.383 14.969 22.703 1 53.19 151 GLY B N 1
ATOM 5055 C CA . GLY B 1 151 ? 5.793 13.914 23.516 1 53.19 151 GLY B CA 1
ATOM 5056 C C . GLY B 1 151 ? 5.168 14.422 24.797 1 53.19 151 GLY B C 1
ATOM 5057 O O . GLY B 1 151 ? 5.5 15.516 25.266 1 53.19 151 GLY B O 1
ATOM 5058 N N . SER B 1 152 ? 4.121 13.789 25.172 1 45.44 152 SER B N 1
ATOM 5059 C CA . SER B 1 152 ? 3.438 14.141 26.422 1 45.44 152 SER B CA 1
ATOM 5060 C C . SER B 1 152 ? 4.414 14.195 27.578 1 45.44 152 SER B C 1
ATOM 5062 O O . SER B 1 152 ? 4.211 14.953 28.531 1 45.44 152 SER B O 1
ATOM 5064 N N . THR B 1 153 ? 5.422 13.414 27.453 1 46.88 153 THR B N 1
ATOM 5065 C CA . THR B 1 153 ? 6.387 13.336 28.547 1 46.88 153 THR B CA 1
ATOM 5066 C C . THR B 1 153 ? 7.543 14.305 28.328 1 46.88 153 THR B C 1
ATOM 5068 O O . THR B 1 153 ? 8.484 14.352 29.125 1 46.88 153 THR B O 1
ATOM 5071 N N . GLY B 1 154 ? 7.359 15.039 27.312 1 59.81 154 GLY B N 1
ATOM 5072 C CA . GLY B 1 154 ? 8.453 15.953 27.016 1 59.81 154 GLY B CA 1
ATOM 5073 C C . GLY B 1 154 ? 9.508 15.344 26.109 1 59.81 154 GLY B C 1
ATOM 5074 O O . GLY B 1 154 ? 10.234 16.062 25.422 1 59.81 154 GLY B O 1
ATOM 5075 N N . GLU B 1 155 ? 9.602 14.016 26.109 1 72.31 155 GLU B N 1
ATOM 5076 C CA . GLU B 1 155 ? 10.57 13.359 25.234 1 72.31 155 GLU B CA 1
ATOM 5077 C C . GLU B 1 155 ? 10.07 13.305 23.797 1 72.31 155 GLU B C 1
ATOM 5079 O O . GLU B 1 155 ? 8.93 12.914 23.547 1 72.31 155 GLU B O 1
ATOM 5084 N N . PRO B 1 156 ? 10.922 13.719 22.906 1 79.19 156 PRO B N 1
ATOM 5085 C CA . PRO B 1 156 ? 10.5 13.695 21.516 1 79.19 156 PRO B CA 1
ATOM 5086 C C . PRO B 1 156 ? 10.242 12.281 20.984 1 79.19 156 PRO B C 1
ATOM 5088 O O . PRO B 1 156 ? 10.953 11.344 21.359 1 79.19 156 PRO B O 1
ATOM 5091 N N . LYS B 1 157 ? 9.172 12.062 20.25 1 88.44 157 LYS B N 1
ATOM 5092 C CA . LYS B 1 157 ? 8.859 10.781 19.609 1 88.44 157 LYS B CA 1
ATOM 5093 C C . LYS B 1 157 ? 8.898 10.898 18.094 1 88.44 157 LYS B C 1
ATOM 5095 O O . LYS B 1 157 ? 8.328 11.836 17.531 1 88.44 157 LYS B O 1
ATOM 5100 N N . GLY B 1 158 ? 9.633 10.055 17.453 1 94.56 158 GLY B N 1
ATOM 5101 C CA . GLY B 1 158 ? 9.773 10.07 16 1 94.56 158 GLY B CA 1
ATOM 5102 C C . GLY B 1 158 ? 8.734 9.219 15.297 1 94.56 158 GLY B C 1
ATOM 5103 O O . GLY B 1 158 ? 8.758 7.992 15.383 1 94.56 158 GLY B O 1
ATOM 5104 N N . VAL B 1 159 ? 7.777 9.867 14.609 1 96.94 159 VAL B N 1
ATOM 5105 C CA . VAL B 1 159 ? 6.746 9.164 13.852 1 96.94 159 VAL B CA 1
ATOM 5106 C C . VAL B 1 159 ? 7.316 8.68 12.516 1 96.94 159 VAL B C 1
ATOM 5108 O O . VAL B 1 159 ? 7.777 9.492 11.711 1 96.94 159 VAL B O 1
ATOM 5111 N N . SER B 1 160 ? 7.297 7.379 12.273 1 98.31 160 SER B N 1
ATOM 5112 C CA . SER B 1 160 ? 7.945 6.754 11.125 1 98.31 160 SER B CA 1
ATOM 5113 C C . SER B 1 160 ? 6.965 6.562 9.969 1 98.31 160 SER B C 1
ATOM 5115 O O . SER B 1 160 ? 6.012 5.789 10.078 1 98.31 160 SER B O 1
ATOM 5117 N N . ILE B 1 161 ? 7.215 7.27 8.883 1 98.44 161 ILE B N 1
ATOM 5118 C CA . ILE B 1 161 ? 6.328 7.23 7.727 1 98.44 161 ILE B CA 1
ATOM 5119 C C . ILE B 1 161 ? 7.023 6.523 6.562 1 98.44 161 ILE B C 1
ATOM 5121 O O . ILE B 1 161 ? 8.156 6.863 6.211 1 98.44 161 ILE B O 1
ATOM 5125 N N . SER B 1 162 ? 6.359 5.516 5.977 1 98.25 162 SER B N 1
ATOM 5126 C CA . SER B 1 162 ? 6.898 4.77 4.844 1 98.25 162 SER B CA 1
ATOM 5127 C C . SER B 1 162 ? 6.625 5.488 3.529 1 98.25 162 SER B C 1
ATOM 5129 O O . SER B 1 162 ? 5.824 6.43 3.484 1 98.25 162 SER B O 1
ATOM 5131 N N . HIS B 1 163 ? 7.348 5.043 2.459 1 98.25 163 HIS B N 1
ATOM 5132 C CA . HIS B 1 163 ? 7.039 5.535 1.121 1 98.25 163 HIS B CA 1
ATOM 5133 C C . HIS B 1 163 ? 5.574 5.305 0.772 1 98.25 163 HIS B C 1
ATOM 5135 O O . HIS B 1 163 ? 4.914 6.188 0.221 1 98.25 163 HIS B O 1
ATOM 5141 N N . LYS B 1 164 ? 5.043 4.168 1.147 1 96.38 164 LYS B N 1
ATOM 5142 C CA . LYS B 1 164 ? 3.672 3.791 0.817 1 96.38 164 LYS B CA 1
ATOM 5143 C C . LYS B 1 164 ? 2.67 4.719 1.494 1 96.38 164 LYS B C 1
ATOM 5145 O O . LYS B 1 164 ? 1.7 5.156 0.869 1 96.38 164 LYS B O 1
ATOM 5150 N N . SER B 1 165 ? 2.852 5 2.732 1 97.44 165 SER B N 1
ATOM 5151 C CA . SER B 1 165 ? 1.955 5.891 3.459 1 97.44 165 SER B CA 1
ATOM 5152 C C . SER B 1 165 ? 1.957 7.293 2.854 1 97.44 165 SER B C 1
ATOM 5154 O O . SER B 1 165 ? 0.9 7.902 2.682 1 97.44 165 SER B O 1
ATOM 5156 N N . LEU B 1 166 ? 3.123 7.738 2.525 1 97.75 166 LEU B N 1
ATOM 5157 C CA . LEU B 1 166 ? 3.287 9.062 1.938 1 97.75 166 LEU B CA 1
ATOM 5158 C C . LEU B 1 166 ? 2.611 9.141 0.572 1 97.75 166 LEU B C 1
ATOM 5160 O O . LEU B 1 166 ? 1.894 10.102 0.283 1 97.75 166 LEU B O 1
ATOM 5164 N N . ILE B 1 167 ? 2.797 8.117 -0.24 1 96.69 167 ILE B N 1
ATOM 5165 C CA . ILE B 1 167 ? 2.217 8.07 -1.578 1 96.69 167 ILE B CA 1
ATOM 5166 C C . ILE B 1 167 ? 0.696 7.961 -1.478 1 96.69 167 ILE B C 1
ATOM 5168 O O . ILE B 1 167 ? -0.031 8.617 -2.229 1 96.69 167 ILE B O 1
ATOM 5172 N N . ASP B 1 168 ? 0.245 7.145 -0.547 1 96 168 ASP B N 1
ATOM 5173 C CA . ASP B 1 168 ? -1.19 6.996 -0.325 1 96 168 ASP B CA 1
ATOM 5174 C C . ASP B 1 168 ? -1.839 8.344 -0.005 1 96 168 ASP B C 1
ATOM 5176 O O . ASP B 1 168 ? -2.832 8.727 -0.629 1 96 168 ASP B O 1
ATOM 5180 N N . PHE B 1 169 ? -1.262 9.07 0.888 1 96.88 169 PHE B N 1
ATOM 5181 C CA . PHE B 1 169 ? -1.786 10.383 1.257 1 96.88 169 PHE B CA 1
ATOM 5182 C C . PHE B 1 169 ? -1.78 11.32 0.059 1 96.88 169 PHE B C 1
ATOM 5184 O O . PHE B 1 169 ? -2.77 12.016 -0.2 1 96.88 169 PHE B O 1
ATOM 5191 N N . THR B 1 170 ? -0.658 11.367 -0.625 1 97 170 THR B N 1
ATOM 5192 C CA . THR B 1 170 ? -0.485 12.266 -1.763 1 97 170 THR B CA 1
ATOM 5193 C C . THR B 1 170 ? -1.562 12.023 -2.814 1 97 170 THR B C 1
ATOM 5195 O O . THR B 1 170 ? -2.225 12.961 -3.264 1 97 170 THR B O 1
ATOM 5198 N N . ILE B 1 171 ? -1.799 10.781 -3.094 1 95.25 171 ILE B N 1
ATOM 5199 C CA . ILE B 1 171 ? -2.766 10.422 -4.125 1 95.25 171 ILE B CA 1
ATOM 5200 C C . ILE B 1 171 ? -4.18 10.734 -3.641 1 95.25 171 ILE B C 1
ATOM 5202 O O . ILE B 1 171 ? -4.996 11.258 -4.395 1 95.25 171 ILE B O 1
ATOM 5206 N N . ALA B 1 172 ? -4.457 10.398 -2.408 1 95.25 172 ALA B N 1
ATOM 5207 C CA . ALA B 1 172 ? -5.773 10.695 -1.847 1 95.25 172 ALA B CA 1
ATOM 5208 C C . ALA B 1 172 ? -6.074 12.188 -1.902 1 95.25 172 ALA B C 1
ATOM 5210 O O . ALA B 1 172 ? -7.172 12.594 -2.289 1 95.25 172 ALA B O 1
ATOM 5211 N N . CYS B 1 173 ? -5.109 12.961 -1.504 1 95.56 173 CYS B N 1
ATOM 5212 C CA . CYS B 1 173 ? -5.273 14.414 -1.516 1 95.56 173 CYS B CA 1
ATOM 5213 C C . CYS B 1 173 ? -5.559 14.914 -2.926 1 95.56 173 CYS B C 1
ATOM 5215 O O . CYS B 1 173 ? -6.492 15.695 -3.133 1 95.56 173 CYS B O 1
ATOM 5217 N N . VAL B 1 174 ? -4.785 14.492 -3.904 1 96.44 174 VAL B N 1
ATOM 5218 C CA . VAL B 1 174 ? -4.895 14.938 -5.289 1 96.44 174 VAL B CA 1
ATOM 5219 C C . VAL B 1 174 ? -6.262 14.555 -5.848 1 96.44 174 VAL B C 1
ATOM 5221 O O . VAL B 1 174 ? -6.945 15.383 -6.453 1 96.44 174 VAL B O 1
ATOM 5224 N N . ASN B 1 175 ? -6.664 13.32 -5.586 1 94.75 175 ASN B N 1
ATOM 5225 C CA . ASN B 1 175 ? -7.914 12.82 -6.148 1 94.75 175 ASN B CA 1
ATOM 5226 C C . ASN B 1 175 ? -9.125 13.445 -5.457 1 94.75 175 ASN B C 1
ATOM 5228 O O . ASN B 1 175 ? -10.078 13.852 -6.117 1 94.75 175 ASN B O 1
ATOM 5232 N N . ASP B 1 176 ? -9.094 13.484 -4.168 1 96.44 176 ASP B N 1
ATOM 5233 C CA . ASP B 1 176 ? -10.273 13.891 -3.406 1 96.44 176 ASP B CA 1
ATOM 5234 C C . ASP B 1 176 ? -10.453 15.406 -3.443 1 96.44 176 ASP B C 1
ATOM 5236 O O . ASP B 1 176 ? -11.586 15.898 -3.406 1 96.44 176 ASP B O 1
ATOM 5240 N N . LEU B 1 177 ? -9.336 16.172 -3.508 1 97.06 177 LEU B N 1
ATOM 5241 C CA . LEU B 1 177 ? -9.422 17.625 -3.5 1 97.06 177 LEU B CA 1
ATOM 5242 C C . LEU B 1 177 ? -9.258 18.188 -4.906 1 97.06 177 LEU B C 1
ATOM 5244 O O . LEU B 1 177 ? -9.328 19.406 -5.109 1 97.06 177 LEU B O 1
ATOM 5248 N N . ALA B 1 178 ? -9.039 17.359 -5.898 1 95.81 178 ALA B N 1
ATOM 5249 C CA . ALA B 1 178 ? -8.906 17.734 -7.309 1 95.81 178 ALA B CA 1
ATOM 5250 C C . ALA B 1 178 ? -7.777 18.734 -7.512 1 95.81 178 ALA B C 1
ATOM 5252 O O . ALA B 1 178 ? -7.973 19.781 -8.133 1 95.81 178 ALA B O 1
ATOM 5253 N N . ILE B 1 179 ? -6.66 18.453 -6.965 1 97.31 179 ILE B N 1
ATOM 5254 C CA . ILE B 1 179 ? -5.48 19.297 -7.121 1 97.31 179 ILE B CA 1
ATOM 5255 C C . ILE B 1 179 ? -4.742 18.906 -8.398 1 97.31 179 ILE B C 1
ATOM 5257 O O . ILE B 1 179 ? -4.602 17.719 -8.711 1 97.31 179 ILE B O 1
ATOM 5261 N N . ASP B 1 180 ? -4.301 19.906 -9.148 1 97.44 180 ASP B N 1
ATOM 5262 C CA . ASP B 1 180 ? -3.6 19.641 -10.406 1 97.44 180 ASP B CA 1
ATOM 5263 C C . ASP B 1 180 ? -2.408 20.578 -10.578 1 97.44 180 ASP B C 1
ATOM 5265 O O . ASP B 1 180 ? -1.964 21.203 -9.617 1 97.44 180 ASP B O 1
ATOM 5269 N N . ASP B 1 181 ? -1.807 20.594 -11.75 1 97.81 181 ASP B N 1
ATOM 5270 C CA . ASP B 1 181 ? -0.54 21.297 -11.977 1 97.81 181 ASP B CA 1
ATOM 5271 C C . ASP B 1 181 ? -0.753 22.797 -12.125 1 97.81 181 ASP B C 1
ATOM 5273 O O . ASP B 1 181 ? 0.212 23.562 -12.211 1 97.81 181 ASP B O 1
ATOM 5277 N N . SER B 1 182 ? -2.006 23.266 -12.094 1 97.75 182 SER B N 1
ATOM 5278 C CA . SER B 1 182 ? -2.287 24.688 -12.227 1 97.75 182 SER B CA 1
ATOM 5279 C C . SER B 1 182 ? -2.217 25.391 -10.875 1 97.75 182 SER B C 1
ATOM 5281 O O . SER B 1 182 ? -2.191 26.625 -10.812 1 97.75 182 SER B O 1
ATOM 5283 N N . HIS B 1 183 ? -2.172 24.656 -9.844 1 97.88 183 HIS B N 1
ATOM 5284 C CA . HIS B 1 183 ? -2.162 25.219 -8.5 1 97.88 183 HIS B CA 1
ATOM 5285 C C . HIS B 1 183 ? -0.832 25.906 -8.203 1 97.88 183 HIS B C 1
ATOM 5287 O O . HIS B 1 183 ? 0.226 25.422 -8.609 1 97.88 183 HIS B O 1
ATOM 5293 N N . VAL B 1 184 ? -0.926 27.031 -7.613 1 98.69 184 VAL B N 1
ATOM 5294 C CA . VAL B 1 184 ? 0.198 27.766 -7.039 1 98.69 184 VAL B CA 1
ATOM 5295 C C . VAL B 1 184 ? 0.052 27.828 -5.52 1 98.69 184 VAL B C 1
ATOM 5297 O O . VAL B 1 184 ? -0.852 28.484 -5.004 1 98.69 184 VAL B O 1
ATOM 5300 N N . ILE B 1 185 ? 0.942 27.188 -4.812 1 98.56 185 ILE B N 1
ATOM 5301 C CA . ILE B 1 185 ? 0.808 26.953 -3.379 1 98.56 185 ILE B CA 1
ATOM 5302 C C . ILE B 1 185 ? 1.769 27.859 -2.619 1 98.56 185 ILE B C 1
ATOM 5304 O O . ILE B 1 185 ? 2.912 28.062 -3.039 1 98.56 185 ILE B O 1
ATOM 5308 N N . ALA B 1 186 ? 1.314 28.469 -1.528 1 98.5 186 ALA B N 1
ATOM 5309 C CA . ALA B 1 186 ? 2.189 29.234 -0.638 1 98.5 186 ALA B CA 1
ATOM 5310 C C . ALA B 1 186 ? 2.406 28.5 0.679 1 98.5 186 ALA B C 1
ATOM 5312 O O . ALA B 1 186 ? 1.482 28.359 1.484 1 98.5 186 ALA B O 1
ATOM 5313 N N . ASN B 1 187 ? 3.602 28.078 0.882 1 97.81 187 ASN B N 1
ATOM 5314 C CA . ASN B 1 187 ? 3.951 27.312 2.066 1 97.81 187 ASN B CA 1
ATOM 5315 C C . ASN B 1 187 ? 4.141 28.203 3.289 1 97.81 187 ASN B C 1
ATOM 5317 O O . ASN B 1 187 ? 4.879 29.188 3.236 1 97.81 187 ASN B O 1
ATOM 5321 N N . GLN B 1 188 ? 3.451 27.844 4.348 1 92.94 188 GLN B N 1
ATOM 5322 C CA . GLN B 1 188 ? 3.598 28.5 5.641 1 92.94 188 GLN B CA 1
ATOM 5323 C C . GLN B 1 188 ? 4.305 27.594 6.645 1 92.94 188 GLN B C 1
ATOM 5325 O O . GLN B 1 188 ? 5.176 28.047 7.391 1 92.94 188 GLN B O 1
ATOM 5330 N N . ALA B 1 189 ? 4.062 26.328 6.691 1 92 189 ALA B N 1
ATOM 5331 C CA . ALA B 1 189 ? 4.504 25.391 7.715 1 92 189 ALA B CA 1
ATOM 5332 C C . ALA B 1 189 ? 6.004 25.125 7.617 1 92 189 ALA B C 1
ATOM 5334 O O . ALA B 1 189 ? 6.547 25 6.516 1 92 189 ALA B O 1
ATOM 5335 N N . PRO B 1 190 ? 6.656 25.141 8.844 1 91.19 190 PRO B N 1
ATOM 5336 C CA . PRO B 1 190 ? 8.039 24.656 8.797 1 91.19 190 PRO B CA 1
ATOM 5337 C C . PRO B 1 190 ? 8.141 23.234 8.266 1 91.19 190 PRO B C 1
ATOM 5339 O O . PRO B 1 190 ? 7.176 22.469 8.344 1 91.19 190 PRO B O 1
ATOM 5342 N N . PHE B 1 191 ? 9.352 22.875 7.812 1 95.06 191 PHE B N 1
ATOM 5343 C CA . PHE B 1 191 ? 9.5 21.594 7.129 1 95.06 191 PHE B CA 1
ATOM 5344 C C . PHE B 1 191 ? 9.562 20.453 8.133 1 95.06 191 PHE B C 1
ATOM 5346 O O . PHE B 1 191 ? 9.414 19.281 7.762 1 95.06 191 PHE B O 1
ATOM 5353 N N . TYR B 1 192 ? 9.82 20.75 9.422 1 89.25 192 TYR B N 1
ATOM 5354 C CA . TYR B 1 192 ? 9.836 19.719 10.445 1 89.25 192 TYR B CA 1
ATOM 5355 C C . TYR B 1 192 ? 8.43 19.453 10.961 1 89.25 192 TYR B C 1
ATOM 5357 O O . TYR B 1 192 ? 8.227 18.562 11.797 1 89.25 192 TYR B O 1
ATOM 5365 N N . PHE B 1 193 ? 7.469 20.25 10.492 1 89.44 193 PHE B N 1
ATOM 5366 C CA . PHE B 1 193 ? 6.051 20.047 10.766 1 89.44 193 PHE B CA 1
ATOM 5367 C C . PHE B 1 193 ? 5.375 19.312 9.617 1 89.44 193 PHE B C 1
ATOM 5369 O O . PHE B 1 193 ? 5.551 19.672 8.453 1 89.44 193 PHE B O 1
ATOM 5376 N N . ASP B 1 194 ? 4.578 18.266 9.914 1 93.56 194 ASP B N 1
ATOM 5377 C CA . ASP B 1 194 ? 4.074 17.359 8.891 1 93.56 194 ASP B CA 1
ATOM 5378 C C . ASP B 1 194 ? 3.129 18.078 7.934 1 93.56 194 ASP B C 1
ATOM 5380 O O . ASP B 1 194 ? 2.867 17.609 6.828 1 93.56 194 ASP B O 1
ATOM 5384 N N . LEU B 1 195 ? 2.609 19.25 8.312 1 93.44 195 LEU B N 1
ATOM 5385 C CA . LEU B 1 195 ? 1.764 20.031 7.41 1 93.44 195 LEU B CA 1
ATOM 5386 C C . LEU B 1 195 ? 2.498 20.344 6.113 1 93.44 195 LEU B C 1
ATOM 5388 O O . LEU B 1 195 ? 1.872 20.5 5.062 1 93.44 195 LEU B O 1
ATOM 5392 N N . SER B 1 196 ? 3.803 20.422 6.203 1 96 196 SER B N 1
ATOM 5393 C CA . SER B 1 196 ? 4.613 20.766 5.039 1 96 196 SER B CA 1
ATOM 5394 C C . SER B 1 196 ? 4.582 19.656 3.998 1 96 196 SER B C 1
ATOM 5396 O O . SER B 1 196 ? 4.938 19.859 2.838 1 96 196 SER B O 1
ATOM 5398 N N . VAL B 1 197 ? 4.188 18.469 4.379 1 96.81 197 VAL B N 1
ATOM 5399 C CA . VAL B 1 197 ? 4.152 17.297 3.5 1 96.81 197 VAL B CA 1
ATOM 5400 C C . VAL B 1 197 ? 3.223 17.578 2.32 1 96.81 197 VAL B C 1
ATOM 5402 O O . VAL B 1 197 ? 3.508 17.172 1.19 1 96.81 197 VAL B O 1
ATOM 5405 N N . PHE B 1 198 ? 2.094 18.25 2.609 1 97.44 198 PHE B N 1
ATOM 5406 C CA . PHE B 1 198 ? 1.176 18.641 1.547 1 97.44 198 PHE B CA 1
ATOM 5407 C C . PHE B 1 198 ? 1.88 19.516 0.516 1 97.44 198 PHE B C 1
ATOM 5409 O O . PHE B 1 198 ? 1.854 19.219 -0.68 1 97.44 198 PHE B O 1
ATOM 5416 N N . ASP B 1 199 ? 2.512 20.578 0.992 1 97.75 199 ASP B N 1
ATOM 5417 C CA . ASP B 1 199 ? 3.139 21.562 0.127 1 97.75 199 ASP B CA 1
ATOM 5418 C C . ASP B 1 199 ? 4.254 20.938 -0.709 1 97.75 199 ASP B C 1
ATOM 5420 O O . ASP B 1 199 ? 4.469 21.344 -1.857 1 97.75 199 ASP B O 1
ATOM 5424 N N . ILE B 1 200 ? 4.91 19.969 -0.138 1 98.12 200 ILE B N 1
ATOM 5425 C CA . ILE B 1 200 ? 6.109 19.438 -0.772 1 98.12 200 ILE B CA 1
ATOM 5426 C C . ILE B 1 200 ? 5.727 18.297 -1.712 1 98.12 200 ILE B C 1
ATOM 5428 O O . ILE B 1 200 ? 6.043 18.328 -2.904 1 98.12 200 ILE B O 1
ATOM 5432 N N . TYR B 1 201 ? 4.996 17.359 -1.291 1 98.31 201 TYR B N 1
ATOM 5433 C CA . TYR B 1 201 ? 4.84 16.109 -2.041 1 98.31 201 TYR B CA 1
ATOM 5434 C C . TYR B 1 201 ? 3.59 16.156 -2.91 1 98.31 201 TYR B C 1
ATOM 5436 O O . TYR B 1 201 ? 3.584 15.633 -4.027 1 98.31 201 TYR B O 1
ATOM 5444 N N . VAL B 1 202 ? 2.453 16.688 -2.396 1 97.62 202 VAL B N 1
ATOM 5445 C CA . VAL B 1 202 ? 1.268 16.828 -3.236 1 97.62 202 VAL B CA 1
ATOM 5446 C C . VAL B 1 202 ? 1.577 17.734 -4.426 1 97.62 202 VAL B C 1
ATOM 5448 O O . VAL B 1 202 ? 1.267 17.406 -5.57 1 97.62 202 VAL B O 1
ATOM 5451 N N . ASN B 1 203 ? 2.307 18.844 -4.098 1 96.31 203 ASN B N 1
ATOM 5452 C CA . ASN B 1 203 ? 2.736 19.766 -5.141 1 96.31 203 ASN B CA 1
ATOM 5453 C C . ASN B 1 203 ? 3.605 19.078 -6.184 1 96.31 203 ASN B C 1
ATOM 5455 O O . ASN B 1 203 ? 3.375 19.219 -7.387 1 96.31 203 ASN B O 1
ATOM 5459 N N . THR B 1 204 ? 4.613 18.406 -5.703 1 98.25 204 THR B N 1
ATOM 5460 C CA . THR B 1 204 ? 5.57 17.781 -6.602 1 98.25 204 THR B CA 1
ATOM 5461 C C . THR B 1 204 ? 4.891 16.703 -7.449 1 98.25 204 THR B C 1
ATOM 5463 O O . THR B 1 204 ? 5.199 16.547 -8.633 1 98.25 204 THR B O 1
ATOM 5466 N N . PHE B 1 205 ? 3.965 15.992 -6.91 1 97.62 205 PHE B N 1
ATOM 5467 C CA . PHE B 1 205 ? 3.275 14.898 -7.594 1 97.62 205 PHE B CA 1
ATOM 5468 C C . PHE B 1 205 ? 2.5 15.422 -8.797 1 97.62 205 PHE B C 1
ATOM 5470 O O . PHE B 1 205 ? 2.504 14.797 -9.859 1 97.62 205 PHE B O 1
ATOM 5477 N N . VAL B 1 206 ? 1.835 16.578 -8.625 1 97.69 206 VAL B N 1
ATOM 5478 C CA . VAL B 1 206 ? 0.957 17.078 -9.68 1 97.69 206 VAL B CA 1
ATOM 5479 C C . VAL B 1 206 ? 1.72 18.047 -10.578 1 97.69 206 VAL B C 1
ATOM 5481 O O . VAL B 1 206 ? 1.188 18.531 -11.586 1 97.69 206 VAL B O 1
ATOM 5484 N N . GLY B 1 207 ? 2.957 18.422 -10.18 1 98.19 207 GLY B N 1
ATOM 5485 C CA . GLY B 1 207 ? 3.748 19.359 -10.953 1 98.19 207 GLY B CA 1
ATOM 5486 C C . GLY B 1 207 ? 3.346 20.812 -10.727 1 98.19 207 GLY B C 1
ATOM 5487 O O . GLY B 1 207 ? 3.451 21.641 -11.633 1 98.19 207 GLY B O 1
ATOM 5488 N N . ALA B 1 208 ? 2.832 21.109 -9.555 1 98.25 208 ALA B N 1
ATOM 5489 C CA . ALA B 1 208 ? 2.459 22.484 -9.203 1 98.25 208 ALA B CA 1
ATOM 5490 C C . ALA B 1 208 ? 3.67 23.281 -8.727 1 98.25 208 ALA B C 1
ATOM 5492 O O . ALA B 1 208 ? 4.785 22.75 -8.664 1 98.25 208 ALA B O 1
ATOM 5493 N N . THR B 1 209 ? 3.457 24.594 -8.539 1 98.62 209 THR B N 1
ATOM 5494 C CA . THR B 1 209 ? 4.512 25.469 -8.039 1 98.62 209 THR B CA 1
ATOM 5495 C C . THR B 1 209 ? 4.254 25.844 -6.582 1 98.62 209 THR B C 1
ATOM 5497 O O . THR B 1 209 ? 3.123 26.172 -6.207 1 98.62 209 THR B O 1
ATOM 5500 N N . THR B 1 210 ? 5.281 25.734 -5.785 1 98.69 210 THR B N 1
ATOM 5501 C CA . THR B 1 210 ? 5.16 26.094 -4.375 1 98.69 210 THR B CA 1
ATOM 5502 C C . THR B 1 210 ? 6.066 27.266 -4.031 1 98.69 210 THR B C 1
ATOM 5504 O O . THR B 1 210 ? 7.273 27.219 -4.273 1 98.69 210 THR B O 1
ATOM 5507 N N . HIS B 1 211 ? 5.48 28.328 -3.523 1 98.69 211 HIS B N 1
ATOM 5508 C CA . HIS B 1 211 ? 6.23 29.422 -2.934 1 98.69 211 HIS B CA 1
ATOM 5509 C C . HIS B 1 211 ? 6.551 29.156 -1.468 1 98.69 211 HIS B C 1
ATOM 5511 O O . HIS B 1 211 ? 5.641 29 -0.648 1 98.69 211 HIS B O 1
ATOM 5517 N N . ILE B 1 212 ? 7.844 29.078 -1.176 1 98.19 212 ILE B N 1
ATOM 5518 C CA . ILE B 1 212 ? 8.281 28.875 0.203 1 98.19 212 ILE B CA 1
ATOM 5519 C C . ILE B 1 212 ? 8.445 30.234 0.891 1 98.19 212 ILE B C 1
ATOM 5521 O O . ILE B 1 212 ? 9.406 30.953 0.623 1 98.19 212 ILE B O 1
ATOM 5525 N N . LEU B 1 213 ? 7.523 30.531 1.815 1 95.56 213 LEU B N 1
ATOM 5526 C CA . LEU B 1 213 ? 7.574 31.812 2.51 1 95.56 213 LEU B CA 1
ATOM 5527 C C . LEU B 1 213 ? 8.32 31.672 3.834 1 95.56 213 LEU B C 1
ATOM 5529 O O . LEU B 1 213 ? 8.102 30.719 4.582 1 95.56 213 LEU B O 1
ATOM 5533 N N . PRO B 1 214 ? 9.164 32.625 4.098 1 88.75 214 PRO B N 1
ATOM 5534 C CA . PRO B 1 214 ? 9.812 32.594 5.41 1 88.75 214 PRO B CA 1
ATOM 5535 C C . PRO B 1 214 ? 8.82 32.75 6.562 1 88.75 214 PRO B C 1
ATOM 5537 O O . PRO B 1 214 ? 7.859 33.531 6.441 1 88.75 214 PRO B O 1
ATOM 5540 N N . SER B 1 215 ? 9.141 32.125 7.637 1 82.75 215 SER B N 1
ATOM 5541 C CA . SER B 1 215 ? 8.242 32.156 8.781 1 82.75 215 SER B CA 1
ATOM 5542 C C . SER B 1 215 ? 8.039 33.562 9.297 1 82.75 215 SER B C 1
ATOM 5544 O O . SER B 1 215 ? 6.949 33.938 9.734 1 82.75 215 SER B O 1
ATOM 5546 N N . SER B 1 216 ? 9.008 34.406 9.172 1 80.81 216 SER B N 1
ATOM 5547 C CA . SER B 1 216 ? 9.008 35.75 9.734 1 80.81 216 SER B CA 1
ATOM 5548 C C . SER B 1 216 ? 7.973 36.625 9.047 1 80.81 216 SER B C 1
ATOM 5550 O O . SER B 1 216 ? 7.414 37.531 9.664 1 80.81 216 SER B O 1
ATOM 5552 N N . ILE B 1 217 ? 7.688 36.375 7.844 1 88.94 217 ILE B N 1
ATOM 5553 C CA . ILE B 1 217 ? 6.805 37.25 7.082 1 88.94 217 ILE B CA 1
ATOM 5554 C C . ILE B 1 217 ? 5.379 37.125 7.621 1 88.94 217 ILE B C 1
ATOM 5556 O O . ILE B 1 217 ? 4.574 38.062 7.445 1 88.94 217 ILE B O 1
ATOM 5560 N N . PHE B 1 218 ? 5.098 36.031 8.305 1 86 218 PHE B N 1
ATOM 5561 C CA . PHE B 1 218 ? 3.73 35.781 8.742 1 86 218 PHE B CA 1
ATOM 5562 C C . PHE B 1 218 ? 3.393 36.625 9.977 1 86 218 PHE B C 1
ATOM 5564 O O . PHE B 1 218 ? 2.236 36.656 10.406 1 86 218 PHE B O 1
ATOM 5571 N N . ALA B 1 219 ? 4.391 37.312 10.508 1 76.75 219 ALA B N 1
ATOM 5572 C CA . ALA B 1 219 ? 4.145 38.312 11.531 1 76.75 219 ALA B CA 1
ATOM 5573 C C . ALA B 1 219 ? 3.506 39.562 10.938 1 76.75 219 ALA B C 1
ATOM 5575 O O . ALA B 1 219 ? 2.957 40.406 11.664 1 76.75 219 ALA B O 1
ATOM 5576 N N . PHE B 1 220 ? 3.551 39.719 9.648 1 85.81 220 PHE B N 1
ATOM 5577 C CA . PHE B 1 220 ? 3.02 40.844 8.93 1 85.81 220 PHE B CA 1
ATOM 5578 C C . PHE B 1 220 ? 1.993 40.438 7.895 1 85.81 220 PHE B C 1
ATOM 5580 O O . PHE B 1 220 ? 2.295 40.375 6.699 1 85.81 220 PHE B O 1
ATOM 5587 N N . PRO B 1 221 ? 0.763 40.312 8.281 1 90.06 221 PRO B N 1
ATOM 5588 C CA . PRO B 1 221 ? -0.276 39.75 7.414 1 90.06 221 PRO B CA 1
ATOM 5589 C C . PRO B 1 221 ? -0.422 40.5 6.094 1 90.06 221 PRO B C 1
ATOM 5591 O O . PRO B 1 221 ? -0.618 39.906 5.043 1 90.06 221 PRO B O 1
ATOM 5594 N N . LEU B 1 222 ? -0.292 41.812 6.098 1 93.12 222 LEU B N 1
ATOM 5595 C CA . LEU B 1 222 ? -0.473 42.625 4.891 1 93.12 222 LEU B CA 1
ATOM 5596 C C . LEU B 1 222 ? 0.619 42.312 3.869 1 93.12 222 LEU B C 1
ATOM 5598 O O . LEU B 1 222 ? 0.363 42.312 2.662 1 93.12 222 LEU B O 1
ATOM 5602 N N . LYS B 1 223 ? 1.837 42.062 4.402 1 93.81 223 LYS B N 1
ATOM 5603 C CA . LYS B 1 223 ? 2.928 41.719 3.506 1 93.81 223 LYS B CA 1
ATOM 5604 C C . LYS B 1 223 ? 2.666 40.344 2.85 1 93.81 223 LYS B C 1
ATOM 5606 O O . LYS B 1 223 ? 3.014 40.156 1.685 1 93.81 223 LYS B O 1
ATOM 5611 N N . VAL B 1 224 ? 2.1 39.5 3.594 1 96.25 224 VAL B N 1
ATOM 5612 C CA . VAL B 1 224 ? 1.771 38.188 3.061 1 96.25 224 VAL B CA 1
ATOM 5613 C C . VAL B 1 224 ? 0.689 38.312 1.99 1 96.25 224 VAL B C 1
ATOM 5615 O O . VAL B 1 224 ? 0.791 37.719 0.92 1 96.25 224 VAL B O 1
ATOM 5618 N N . VAL B 1 225 ? -0.318 39.125 2.244 1 97.12 225 VAL B N 1
ATOM 5619 C CA . VAL B 1 225 ? -1.409 39.344 1.302 1 97.12 225 VAL B CA 1
ATOM 5620 C C . VAL B 1 225 ? -0.86 39.906 -0.002 1 97.12 225 VAL B C 1
ATOM 5622 O O . VAL B 1 225 ? -1.23 39.469 -1.09 1 97.12 225 VAL B O 1
ATOM 5625 N N . GLU B 1 226 ? 0.003 40.875 0.157 1 96.56 226 GLU B N 1
ATOM 5626 C CA . GLU B 1 226 ? 0.641 41.469 -1.018 1 96.56 226 GLU B CA 1
ATOM 5627 C C . GLU B 1 226 ? 1.394 40.406 -1.823 1 96.56 226 GLU B C 1
ATOM 5629 O O . GLU B 1 226 ? 1.319 40.375 -3.053 1 96.56 226 GLU B O 1
ATOM 5634 N N . TYR B 1 227 ? 2.123 39.594 -1.138 1 96.38 227 TYR B N 1
ATOM 5635 C CA . TYR B 1 227 ? 2.863 38.5 -1.797 1 96.38 227 TYR B CA 1
ATOM 5636 C C . TYR B 1 227 ? 1.92 37.594 -2.547 1 96.38 227 TYR B C 1
ATOM 5638 O O . TYR B 1 227 ? 2.191 37.188 -3.689 1 96.38 227 TYR B O 1
ATOM 5646 N N . LEU B 1 228 ? 0.81 37.188 -1.92 1 97.62 228 LEU B N 1
ATOM 5647 C CA . LEU B 1 228 ? -0.164 36.281 -2.52 1 97.62 228 LEU B CA 1
ATOM 5648 C C . LEU B 1 228 ? -0.753 36.875 -3.793 1 97.62 228 LEU B C 1
ATOM 5650 O O . LEU B 1 228 ? -0.955 36.188 -4.781 1 97.62 228 LEU B O 1
ATOM 5654 N N . ILE B 1 229 ? -0.982 38.188 -3.746 1 97.31 229 ILE B N 1
ATOM 5655 C CA . ILE B 1 229 ? -1.562 38.906 -4.891 1 97.31 229 ILE B CA 1
ATOM 5656 C C . ILE B 1 229 ? -0.547 38.938 -6.027 1 97.31 229 ILE B C 1
ATOM 5658 O O . ILE B 1 229 ? -0.847 38.562 -7.156 1 97.31 229 ILE B O 1
ATOM 5662 N N . THR B 1 230 ? 0.639 39.375 -5.684 1 97.06 230 THR B N 1
ATOM 5663 C CA . THR B 1 230 ? 1.692 39.594 -6.668 1 97.06 230 THR B CA 1
ATOM 5664 C C . THR B 1 230 ? 2.037 38.312 -7.395 1 97.06 230 THR B C 1
ATOM 5666 O O . THR B 1 230 ? 2.344 38.312 -8.586 1 97.06 230 THR B O 1
ATOM 5669 N N . ASN B 1 231 ? 1.943 37.188 -6.73 1 97.38 231 ASN B N 1
ATOM 5670 C CA . ASN B 1 231 ? 2.395 35.906 -7.305 1 97.38 231 ASN B CA 1
ATOM 5671 C C . ASN B 1 231 ? 1.218 35.031 -7.707 1 97.38 231 ASN B C 1
ATOM 5673 O O . ASN B 1 231 ? 1.403 33.844 -8.047 1 97.38 231 ASN B O 1
ATOM 5677 N N . SER B 1 232 ? 0.035 35.531 -7.617 1 97.56 232 SER B N 1
ATOM 5678 C CA . SER B 1 232 ? -1.188 34.844 -8.031 1 97.56 232 SER B CA 1
ATOM 5679 C C . SER B 1 232 ? -1.301 33.469 -7.375 1 97.56 232 SER B C 1
ATOM 5681 O O . SER B 1 232 ? -1.55 32.469 -8.055 1 97.56 232 SER B O 1
ATOM 5683 N N . VAL B 1 233 ? -1.024 33.438 -6.086 1 98.12 233 VAL B N 1
ATOM 5684 C CA . VAL B 1 233 ? -1.154 32.188 -5.328 1 98.12 233 VAL B CA 1
ATOM 5685 C C . VAL B 1 233 ? -2.607 31.734 -5.348 1 98.12 233 VAL B C 1
ATOM 5687 O O . VAL B 1 233 ? -3.527 32.531 -5.152 1 98.12 233 VAL B O 1
ATOM 5690 N N . THR B 1 234 ? -2.816 30.406 -5.598 1 98.31 234 THR B N 1
ATOM 5691 C CA . THR B 1 234 ? -4.184 29.922 -5.75 1 98.31 234 THR B CA 1
ATOM 5692 C C . THR B 1 234 ? -4.562 29 -4.59 1 98.31 234 THR B C 1
ATOM 5694 O O . THR B 1 234 ? -5.742 28.703 -4.387 1 98.31 234 THR B O 1
ATOM 5697 N N . THR B 1 235 ? -3.572 28.531 -3.842 1 98.44 235 THR B N 1
ATOM 5698 C CA . THR B 1 235 ? -3.844 27.5 -2.844 1 98.44 235 THR B CA 1
ATOM 5699 C C . THR B 1 235 ? -2.984 27.703 -1.601 1 98.44 235 THR B C 1
ATOM 5701 O O . THR B 1 235 ? -1.783 27.969 -1.708 1 98.44 235 THR B O 1
ATOM 5704 N N . ILE B 1 236 ? -3.639 27.609 -0.41 1 98.12 236 ILE B N 1
ATOM 5705 C CA . ILE B 1 236 ? -2.875 27.625 0.832 1 98.12 236 ILE B CA 1
ATOM 5706 C C . ILE B 1 236 ? -3.389 26.547 1.777 1 98.12 236 ILE B C 1
ATOM 5708 O O . ILE B 1 236 ? -4.582 26.234 1.779 1 98.12 236 ILE B O 1
ATOM 5712 N N . LEU B 1 237 ? -2.523 25.891 2.496 1 97.88 237 LEU B N 1
ATOM 5713 C CA . LEU B 1 237 ? -2.764 25.062 3.666 1 97.88 237 LEU B CA 1
ATOM 5714 C C . LEU B 1 237 ? -2.012 25.594 4.879 1 97.88 237 LEU B C 1
ATOM 5716 O O . LEU B 1 237 ? -0.798 25.406 4.996 1 97.88 237 LEU B O 1
ATOM 5720 N N . TRP B 1 238 ? -2.789 26.281 5.734 1 95.75 238 TRP B N 1
ATOM 5721 C CA . TRP B 1 238 ? -2.172 26.938 6.887 1 95.75 238 TRP B CA 1
ATOM 5722 C C . TRP B 1 238 ? -2.844 26.484 8.18 1 95.75 238 TRP B C 1
ATOM 5724 O O . TRP B 1 238 ? -3.992 26.047 8.172 1 95.75 238 TRP B O 1
ATOM 5734 N N . VAL B 1 239 ? -2.102 26.578 9.266 1 88.94 239 VAL B N 1
ATOM 5735 C CA . VAL B 1 239 ? -2.676 26.297 10.57 1 88.94 239 VAL B CA 1
ATOM 5736 C C . VAL B 1 239 ? -3.701 27.359 10.93 1 88.94 239 VAL B C 1
ATOM 5738 O O . VAL B 1 239 ? -3.518 28.547 10.602 1 88.94 239 VAL B O 1
ATOM 5741 N N . PRO B 1 240 ? -4.734 27.031 11.633 1 88.75 240 PRO B N 1
ATOM 5742 C CA . PRO B 1 240 ? -5.785 27.984 12.008 1 88.75 240 PRO B CA 1
ATOM 5743 C C . PRO B 1 240 ? -5.242 29.203 12.758 1 88.75 240 PRO B C 1
ATOM 5745 O O . PRO B 1 240 ? -5.707 30.312 12.539 1 88.75 240 PRO B O 1
ATOM 5748 N N . SER B 1 241 ? -4.23 29 13.594 1 80.69 241 SER B N 1
ATOM 5749 C CA . SER B 1 241 ? -3.668 30.141 14.328 1 80.69 241 SER B CA 1
ATOM 5750 C C . SER B 1 241 ? -3.238 31.25 13.375 1 80.69 241 SER B C 1
ATOM 5752 O O . SER B 1 241 ? -3.42 32.438 13.672 1 80.69 241 SER B O 1
ATOM 5754 N N . VAL B 1 242 ? -2.713 30.875 12.227 1 85.5 242 VAL B N 1
ATOM 5755 C CA . VAL B 1 242 ? -2.271 31.859 11.234 1 85.5 242 VAL B CA 1
ATOM 5756 C C . VAL B 1 242 ? -3.484 32.438 10.523 1 85.5 242 VAL B C 1
ATOM 5758 O O . VAL B 1 242 ? -3.578 33.656 10.359 1 85.5 242 VAL B O 1
ATOM 5761 N N . LEU B 1 243 ? -4.434 31.672 10.141 1 91.81 243 LEU B N 1
ATOM 5762 C CA . LEU B 1 243 ? -5.641 32.125 9.461 1 91.81 243 LEU B CA 1
ATOM 5763 C C . LEU B 1 243 ? -6.434 33.094 10.344 1 91.81 243 LEU B C 1
ATOM 5765 O O . LEU B 1 243 ? -6.977 34.062 9.867 1 91.81 243 LEU B O 1
ATOM 5769 N N . ILE B 1 244 ? -6.484 32.75 11.625 1 84.25 244 ILE B N 1
ATOM 5770 C CA . ILE B 1 244 ? -7.191 33.531 12.609 1 84.25 244 ILE B CA 1
ATOM 5771 C C . ILE B 1 244 ? -6.543 34.938 12.711 1 84.25 244 ILE B C 1
ATOM 5773 O O . ILE B 1 244 ? -7.238 35.938 12.781 1 84.25 244 ILE B O 1
ATOM 5777 N N . TYR B 1 245 ? -5.238 34.938 12.688 1 80.94 245 TYR B N 1
ATOM 5778 C CA . TYR B 1 245 ? -4.512 36.219 12.766 1 80.94 245 TYR B CA 1
ATOM 5779 C C . TYR B 1 245 ? -4.867 37.125 11.594 1 80.94 245 TYR B C 1
ATOM 5781 O O . TYR B 1 245 ? -5.07 38.312 11.766 1 80.94 245 TYR B O 1
ATOM 5789 N N . PHE B 1 246 ? -5.016 36.625 10.414 1 90.38 246 PHE B N 1
ATOM 5790 C CA . PHE B 1 246 ? -5.391 37.406 9.227 1 90.38 246 PHE B CA 1
ATOM 5791 C C . PHE B 1 246 ? -6.809 37.938 9.352 1 90.38 246 PHE B C 1
ATOM 5793 O O . PHE B 1 246 ? -7.074 39.094 9.008 1 90.38 246 PHE B O 1
ATOM 5800 N N . ALA B 1 247 ? -7.648 37.125 9.844 1 89.75 247 ALA B N 1
ATOM 5801 C CA . ALA B 1 247 ? -9.039 37.531 10.016 1 89.75 247 ALA B CA 1
ATOM 5802 C C . ALA B 1 247 ? -9.164 38.656 11.031 1 89.75 247 ALA B C 1
ATOM 5804 O O . ALA B 1 247 ? -9.828 39.656 10.773 1 89.75 247 ALA B O 1
ATOM 5805 N N . ASN B 1 248 ? -8.508 38.469 12.156 1 81.94 248 ASN B N 1
ATOM 5806 C CA . ASN B 1 248 ? -8.625 39.406 13.258 1 81.94 248 ASN B CA 1
ATOM 5807 C C . ASN B 1 248 ? -8.016 40.781 12.898 1 81.94 248 ASN B C 1
ATOM 5809 O O . ASN B 1 248 ? -8.414 41.781 13.445 1 81.94 248 ASN B O 1
ATOM 5813 N N . SER B 1 249 ? -7.09 40.75 11.961 1 82.44 249 SER B N 1
ATOM 5814 C CA . SER B 1 249 ? -6.449 42 11.539 1 82.44 249 SER B CA 1
ATOM 5815 C C . SER B 1 249 ? -7.129 42.562 10.305 1 82.44 249 SER B C 1
ATOM 5817 O O . SER B 1 249 ? -6.664 43.562 9.75 1 82.44 249 SER B O 1
ATOM 5819 N N . ASN B 1 250 ? -8.172 42 9.859 1 92 250 ASN B N 1
ATOM 5820 C CA . ASN B 1 250 ? -8.898 42.406 8.672 1 92 250 ASN B CA 1
ATOM 5821 C C . ASN B 1 250 ? -7.973 42.594 7.473 1 92 250 ASN B C 1
ATOM 5823 O O . ASN B 1 250 ? -8.086 43.562 6.727 1 92 250 ASN B O 1
ATOM 5827 N N . ALA B 1 251 ? -7.027 41.656 7.434 1 91.88 251 ALA B N 1
ATOM 5828 C CA . ALA B 1 251 ? -5.945 41.812 6.461 1 91.88 251 ALA B CA 1
ATOM 5829 C C . ALA B 1 251 ? -6.453 41.562 5.039 1 91.88 251 ALA B C 1
ATOM 5831 O O . ALA B 1 251 ? -5.812 42 4.07 1 91.88 251 ALA B O 1
ATOM 5832 N N . LEU B 1 252 ? -7.621 40.938 4.852 1 95 252 LEU B N 1
ATOM 5833 C CA . LEU B 1 252 ? -8.086 40.562 3.521 1 95 252 LEU B CA 1
ATOM 5834 C C . LEU B 1 252 ? -9.023 41.625 2.953 1 95 252 LEU B C 1
ATOM 5836 O O . LEU B 1 252 ? -9.438 41.531 1.793 1 95 252 LEU B O 1
ATOM 5840 N N . ASN B 1 253 ? -9.383 42.562 3.768 1 91.44 253 ASN B N 1
ATOM 5841 C CA . ASN B 1 253 ? -10.352 43.562 3.328 1 91.44 253 ASN B CA 1
ATOM 5842 C C . ASN B 1 253 ? -9.875 44.281 2.07 1 91.44 253 ASN B C 1
ATOM 5844 O O . ASN B 1 253 ? -8.789 44.844 2.055 1 91.44 253 ASN B O 1
ATOM 5848 N N . GLY B 1 254 ? -10.672 44.188 1.038 1 89.88 254 GLY B N 1
ATOM 5849 C CA . GLY B 1 254 ? -10.391 44.906 -0.196 1 89.88 254 GLY B CA 1
ATOM 5850 C C . GLY B 1 254 ? -9.312 44.219 -1.039 1 89.88 254 GLY B C 1
ATOM 5851 O O . GLY B 1 254 ? -8.953 44.75 -2.104 1 89.88 254 GLY B O 1
ATOM 5852 N N . ALA B 1 255 ? -8.805 43.125 -0.569 1 91.5 255 ALA B N 1
ATOM 5853 C CA . ALA B 1 255 ? -7.73 42.469 -1.292 1 91.5 255 ALA B CA 1
ATOM 5854 C C . ALA B 1 255 ? -8.289 41.625 -2.447 1 91.5 255 ALA B C 1
ATOM 5856 O O . ALA B 1 255 ? -9.312 40.969 -2.301 1 91.5 255 ALA B O 1
ATOM 5857 N N . ASN B 1 256 ? -7.676 41.781 -3.607 1 93.19 256 ASN B N 1
ATOM 5858 C CA . ASN B 1 256 ? -8.031 40.969 -4.77 1 93.19 256 ASN B CA 1
ATOM 5859 C C . ASN B 1 256 ? -7.164 39.75 -4.879 1 93.19 256 ASN B C 1
ATOM 5861 O O . ASN B 1 256 ? -6.254 39.688 -5.711 1 93.19 256 ASN B O 1
ATOM 5865 N N . LEU B 1 257 ? -7.512 38.781 -4.141 1 95.75 257 LEU B N 1
ATOM 5866 C CA . LEU B 1 257 ? -6.723 37.562 -4.051 1 95.75 257 LEU B CA 1
ATOM 5867 C C . LEU B 1 257 ? -7.141 36.562 -5.125 1 95.75 257 LEU B C 1
ATOM 5869 O O . LEU B 1 257 ? -8.312 36.5 -5.504 1 95.75 257 LEU B O 1
ATOM 5873 N N . SER B 1 258 ? -6.199 35.75 -5.629 1 95.88 258 SER B N 1
ATOM 5874 C CA . SER B 1 258 ? -6.445 34.719 -6.629 1 95.88 258 SER B CA 1
ATOM 5875 C C . SER B 1 258 ? -6.695 33.375 -5.977 1 95.88 258 SER B C 1
ATOM 5877 O O . SER B 1 258 ? -6.805 32.344 -6.66 1 95.88 258 SER B O 1
ATOM 5879 N N . LEU B 1 259 ? -6.805 33.344 -4.707 1 97.56 259 LEU B N 1
ATOM 5880 C CA . LEU B 1 259 ? -6.98 32.125 -3.951 1 97.56 259 LEU B CA 1
ATOM 5881 C C . LEU B 1 259 ? -8.242 31.391 -4.387 1 97.56 259 LEU B C 1
ATOM 5883 O O . LEU B 1 259 ? -9.32 31.984 -4.473 1 97.56 259 LEU B O 1
ATOM 5887 N N . LYS B 1 260 ? -8.062 30.094 -4.688 1 97.5 260 LYS B N 1
ATOM 5888 C CA . LYS B 1 260 ? -9.188 29.234 -5.074 1 97.5 260 LYS B CA 1
ATOM 5889 C C . LYS B 1 260 ? -9.422 28.141 -4.047 1 97.5 260 LYS B C 1
ATOM 5891 O O . LYS B 1 260 ? -10.508 27.562 -3.986 1 97.5 260 LYS B O 1
ATOM 5896 N N . MET B 1 261 ? -8.414 27.828 -3.273 1 98.19 261 MET B N 1
ATOM 5897 C CA . MET B 1 261 ? -8.492 26.75 -2.293 1 98.19 261 MET B CA 1
ATOM 5898 C C . MET B 1 261 ? -7.789 27.141 -0.999 1 98.19 261 MET B C 1
ATOM 5900 O O . MET B 1 261 ? -6.602 27.469 -1.01 1 98.19 261 MET B O 1
ATOM 5904 N N . ILE B 1 262 ? -8.5 27.156 0.079 1 98.44 262 ILE B N 1
ATOM 5905 C CA . ILE B 1 262 ? -7.973 27.453 1.407 1 98.44 262 ILE B CA 1
ATOM 5906 C C . ILE B 1 262 ? -8.227 26.266 2.334 1 98.44 262 ILE B C 1
ATOM 5908 O O . ILE B 1 262 ? -9.375 25.875 2.551 1 98.44 262 ILE B O 1
ATOM 5912 N N . ILE B 1 263 ? -7.16 25.703 2.855 1 98.38 263 ILE B N 1
ATOM 5913 C CA . ILE B 1 263 ? -7.254 24.516 3.709 1 98.38 263 ILE B CA 1
ATOM 5914 C C . ILE B 1 263 ? -6.723 24.844 5.102 1 98.38 263 ILE B C 1
ATOM 5916 O O . ILE B 1 263 ? -5.605 25.359 5.246 1 98.38 263 ILE B O 1
ATOM 5920 N N . SER B 1 264 ? -7.527 24.672 6.074 1 96.44 264 SER B N 1
ATOM 5921 C CA . SER B 1 264 ? -7.082 24.719 7.465 1 96.44 264 SER B CA 1
ATOM 5922 C C . SER B 1 264 ? -6.809 23.328 8.008 1 96.44 264 SER B C 1
ATOM 5924 O O . SER B 1 264 ? -7.543 22.375 7.695 1 96.44 264 SER B O 1
ATOM 5926 N N . CYS B 1 265 ? -5.738 23.188 8.727 1 94 265 CYS B N 1
ATOM 5927 C CA . CYS B 1 265 ? -5.383 21.906 9.297 1 94 265 CYS B CA 1
ATOM 5928 C C . CYS B 1 265 ? -4.461 22.062 10.5 1 94 265 CYS B C 1
ATOM 5930 O O . CYS B 1 265 ? -3.73 23.062 10.594 1 94 265 CYS B O 1
ATOM 5932 N N . GLY B 1 266 ? -4.562 21.141 11.445 1 87 266 GLY B N 1
ATOM 5933 C CA . GLY B 1 266 ? -3.598 21.094 12.531 1 87 266 GLY B CA 1
ATOM 5934 C C . GLY B 1 266 ? -4.172 21.547 13.859 1 87 266 GLY B C 1
ATOM 5935 O O . GLY B 1 266 ? -3.65 21.188 14.922 1 87 266 GLY B O 1
ATOM 5936 N N . GLU B 1 267 ? -5.168 22.469 13.766 1 80.62 267 GLU B N 1
ATOM 5937 C CA . GLU B 1 267 ? -5.891 22.984 14.922 1 80.62 267 GLU B CA 1
ATOM 5938 C C . GLU B 1 267 ? -7.367 23.203 14.609 1 80.62 267 GLU B C 1
ATOM 5940 O O . GLU B 1 267 ? -7.77 23.156 13.438 1 80.62 267 GLU B O 1
ATOM 5945 N N . MET B 1 268 ? -8.086 23.344 15.703 1 83.38 268 MET B N 1
ATOM 5946 C CA . MET B 1 268 ? -9.484 23.703 15.477 1 83.38 268 MET B CA 1
ATOM 5947 C C . MET B 1 268 ? -9.609 25.062 14.812 1 83.38 268 MET B C 1
ATOM 5949 O O . MET B 1 268 ? -8.961 26.016 15.234 1 83.38 268 MET B O 1
ATOM 5953 N N . MET B 1 269 ? -10.336 25.109 13.789 1 89.25 269 MET B N 1
ATOM 5954 C CA . MET B 1 269 ? -10.586 26.375 13.086 1 89.25 269 MET B CA 1
ATOM 5955 C C . MET B 1 269 ? -11.898 27 13.539 1 89.25 269 MET B C 1
ATOM 5957 O O . MET B 1 269 ? -12.969 26.438 13.312 1 89.25 269 MET B O 1
ATOM 5961 N N . PRO B 1 270 ? -11.805 28.188 14.188 1 86.25 270 PRO B N 1
ATOM 5962 C CA . PRO B 1 270 ? -13.055 28.859 14.57 1 86.25 270 PRO B CA 1
ATOM 5963 C C . PRO B 1 270 ? -13.859 29.344 13.375 1 86.25 270 PRO B C 1
ATOM 5965 O O . PRO B 1 270 ? -13.305 29.938 12.453 1 86.25 270 PRO B O 1
ATOM 5968 N N . THR B 1 271 ? -15.164 29.109 13.398 1 91.31 271 THR B N 1
ATOM 5969 C CA . THR B 1 271 ? -16.031 29.406 12.258 1 91.31 271 THR B CA 1
ATOM 5970 C C . THR B 1 271 ? -16.172 30.906 12.055 1 91.31 271 THR B C 1
ATOM 5972 O O . THR B 1 271 ? -16.312 31.375 10.93 1 91.31 271 THR B O 1
ATOM 5975 N N . LYS B 1 272 ? -16.094 31.734 13.219 1 87.81 272 LYS B N 1
ATOM 5976 C CA . LYS B 1 272 ? -16.172 33.188 13.109 1 87.81 272 LYS B CA 1
ATOM 5977 C C . LYS B 1 272 ? -15.102 33.719 12.164 1 87.81 272 LYS B C 1
ATOM 5979 O O . LYS B 1 272 ? -15.414 34.469 11.227 1 87.81 272 LYS B O 1
ATOM 5984 N N . GLN B 1 273 ? -13.898 33.344 12.406 1 89.81 273 GLN B N 1
ATOM 5985 C CA . GLN B 1 273 ? -12.789 33.781 11.578 1 89.81 273 GLN B CA 1
ATOM 5986 C C . GLN B 1 273 ? -12.828 33.156 10.203 1 89.81 273 GLN B C 1
ATOM 5988 O O . GLN B 1 273 ? -12.445 33.75 9.203 1 89.81 273 GLN B O 1
ATOM 5993 N N . LEU B 1 274 ? -13.281 31.891 10.117 1 95.19 274 LEU B N 1
ATOM 5994 C CA . LEU B 1 274 ? -13.461 31.234 8.82 1 95.19 274 LEU B CA 1
ATOM 5995 C C . LEU B 1 274 ? -14.453 32 7.961 1 95.19 274 LEU B C 1
ATOM 5997 O O . LEU B 1 274 ? -14.227 32.219 6.766 1 95.19 274 LEU B O 1
ATOM 6001 N N . ASN B 1 275 ? -15.547 32.406 8.531 1 94.38 275 ASN B N 1
ATOM 6002 C CA . ASN B 1 275 ? -16.562 33.156 7.809 1 94.38 275 ASN B CA 1
ATOM 6003 C C . ASN B 1 275 ? -16.016 34.469 7.27 1 94.38 275 ASN B C 1
ATOM 6005 O O . ASN B 1 275 ? -16.422 34.938 6.191 1 94.38 275 ASN B O 1
ATOM 6009 N N . TYR B 1 276 ? -15.133 35.156 8.055 1 93.19 276 TYR B N 1
ATOM 6010 C CA . TYR B 1 276 ? -14.438 36.312 7.535 1 93.19 276 TYR B CA 1
ATOM 6011 C C . TYR B 1 276 ? -13.711 36 6.234 1 93.19 276 TYR B C 1
ATOM 6013 O O . TYR B 1 276 ? -13.805 36.719 5.258 1 93.19 276 TYR B O 1
ATOM 6021 N N . TRP B 1 277 ? -12.953 34.906 6.219 1 96.88 277 TRP B N 1
ATOM 6022 C CA . TRP B 1 277 ? -12.219 34.469 5.031 1 96.88 277 TRP B CA 1
ATOM 6023 C C . TRP B 1 277 ? -13.172 34.188 3.873 1 96.88 277 TRP B C 1
ATOM 6025 O O . TRP B 1 277 ? -12.93 34.625 2.742 1 96.88 277 TRP B O 1
ATOM 6035 N N . ILE B 1 278 ? -14.25 33.469 4.133 1 96.44 278 ILE B N 1
ATOM 6036 C CA . ILE B 1 278 ? -15.227 33.094 3.119 1 96.44 278 ILE B CA 1
ATOM 6037 C C . ILE B 1 278 ? -15.828 34.344 2.488 1 96.44 278 ILE B C 1
ATOM 6039 O O . ILE B 1 278 ? -15.977 34.438 1.267 1 96.44 278 ILE B O 1
ATOM 6043 N N . LYS B 1 279 ? -16.141 35.312 3.287 1 94.69 279 LYS B N 1
ATOM 6044 C CA . LYS B 1 279 ? -16.734 36.562 2.807 1 94.69 279 LYS B CA 1
ATOM 6045 C C . LYS B 1 279 ? -15.734 37.344 1.975 1 94.69 279 LYS B C 1
ATOM 6047 O O . LYS B 1 279 ? -16.125 38.062 1.037 1 94.69 279 LYS B O 1
ATOM 6052 N N . SER B 1 280 ? -14.5 37.219 2.35 1 95.38 280 SER B N 1
ATOM 6053 C CA . SER B 1 280 ? -13.461 38.031 1.729 1 95.38 280 SER B CA 1
ATOM 6054 C C . SER B 1 280 ? -13.039 37.469 0.38 1 95.38 280 SER B C 1
ATOM 6056 O O . SER B 1 280 ? -12.523 38.188 -0.474 1 95.38 280 SER B O 1
ATOM 6058 N N . ILE B 1 281 ? -13.211 36.156 0.202 1 95.31 281 ILE B N 1
ATOM 6059 C CA . ILE B 1 281 ? -12.773 35.531 -1.026 1 95.31 281 ILE B CA 1
ATOM 6060 C C . ILE B 1 281 ? -13.938 34.75 -1.639 1 95.31 281 ILE B C 1
ATOM 6062 O O . ILE B 1 281 ? -14.07 33.531 -1.413 1 95.31 281 ILE B O 1
ATOM 6066 N N . LYS B 1 282 ? -14.773 35.25 -2.432 1 84.38 282 LYS B N 1
ATOM 6067 C CA . LYS B 1 282 ? -16.062 34.719 -2.867 1 84.38 282 LYS B CA 1
ATOM 6068 C C . LYS B 1 282 ? -15.883 33.5 -3.758 1 84.38 282 LYS B C 1
ATOM 6070 O O . LYS B 1 282 ? -16.719 32.594 -3.76 1 84.38 282 LYS B O 1
ATOM 6075 N N . ASN B 1 283 ? -14.852 33.219 -4.512 1 87.94 283 ASN B N 1
ATOM 6076 C CA . ASN B 1 283 ? -14.773 32.125 -5.477 1 87.94 283 ASN B CA 1
ATOM 6077 C C . ASN B 1 283 ? -13.812 31.031 -5.008 1 87.94 283 ASN B C 1
ATOM 6079 O O . ASN B 1 283 ? -13.406 30.172 -5.797 1 87.94 283 ASN B O 1
ATOM 6083 N N . ALA B 1 284 ? -13.633 30.984 -3.729 1 95.62 284 ALA B N 1
ATOM 6084 C CA . ALA B 1 284 ? -12.68 30 -3.225 1 95.62 284 ALA B CA 1
ATOM 6085 C C . ALA B 1 284 ? -13.391 28.844 -2.52 1 95.62 284 ALA B C 1
ATOM 6087 O O . ALA B 1 284 ? -14.508 29.016 -2.029 1 95.62 284 ALA B O 1
ATOM 6088 N N . LYS B 1 285 ? -12.859 27.641 -2.582 1 97.69 285 LYS B N 1
ATOM 6089 C CA . LYS B 1 285 ? -13.289 26.5 -1.774 1 97.69 285 LYS B CA 1
ATOM 6090 C C . LYS B 1 285 ? -12.531 26.453 -0.449 1 97.69 285 LYS B C 1
ATOM 6092 O O . LYS B 1 285 ? -11.32 26.672 -0.411 1 97.69 285 LYS B O 1
ATOM 6097 N N . PHE B 1 286 ? -13.258 26.25 0.596 1 98.25 286 PHE B N 1
ATOM 6098 C CA . PHE B 1 286 ? -12.672 26.188 1.931 1 98.25 286 PHE B CA 1
ATOM 6099 C C . PHE B 1 286 ? -12.75 24.781 2.492 1 98.25 286 PHE B C 1
ATOM 6101 O O . PHE B 1 286 ? -13.781 24.109 2.379 1 98.25 286 PHE B O 1
ATOM 6108 N N . TYR B 1 287 ? -11.641 24.312 3.039 1 98.5 287 TYR B N 1
ATOM 6109 C CA . TYR B 1 287 ? -11.555 22.969 3.586 1 98.5 287 TYR B CA 1
ATOM 6110 C C . TYR B 1 287 ? -11.047 22.984 5.02 1 98.5 287 TYR B C 1
ATOM 6112 O O . TYR B 1 287 ? -10.219 23.828 5.375 1 98.5 287 TYR B O 1
ATOM 6120 N N . ASN B 1 288 ? -11.539 22.109 5.836 1 98.12 288 ASN B N 1
ATOM 6121 C CA . ASN B 1 288 ? -10.984 21.75 7.141 1 98.12 288 ASN B CA 1
ATOM 6122 C C . ASN B 1 288 ? -10.453 20.328 7.16 1 98.12 288 ASN B C 1
ATOM 6124 O O . ASN B 1 288 ? -11.219 19.375 7.047 1 98.12 288 ASN B O 1
ATOM 6128 N N . MET B 1 289 ? -9.172 20.25 7.27 1 97.81 289 MET B N 1
ATOM 6129 C CA . MET B 1 289 ? -8.531 18.938 7.27 1 97.81 289 MET B CA 1
ATOM 6130 C C . MET B 1 289 ? -8.164 18.516 8.688 1 97.81 289 MET B C 1
ATOM 6132 O O . MET B 1 289 ? -7.863 19.359 9.531 1 97.81 289 MET B O 1
ATOM 6136 N N . TYR B 1 290 ? -8.211 17.203 8.898 1 96.75 290 TYR B N 1
ATOM 6137 C CA . TYR B 1 290 ? -7.875 16.641 10.195 1 96.75 290 TYR B CA 1
ATOM 6138 C C . TYR B 1 290 ? -6.969 15.422 10.055 1 96.75 290 TYR B C 1
ATOM 6140 O O . TYR B 1 290 ? -7.199 14.57 9.195 1 96.75 290 TYR B O 1
ATOM 6148 N N . GLY B 1 291 ? -6.051 15.43 10.898 1 93.88 291 GLY B N 1
ATOM 6149 C CA . GLY B 1 291 ? -5.277 14.203 11 1 93.88 291 GLY B CA 1
ATOM 6150 C C . GLY B 1 291 ? -4.047 14.344 11.883 1 93.88 291 GLY B C 1
ATOM 6151 O O . GLY B 1 291 ? -3.43 15.406 11.93 1 93.88 291 GLY B O 1
ATOM 6152 N N . PRO B 1 292 ? -3.717 13.273 12.594 1 91.88 292 PRO B N 1
ATOM 6153 C CA . PRO B 1 292 ? -2.471 13.211 13.359 1 91.88 292 PRO B CA 1
ATOM 6154 C C . PRO B 1 292 ? -1.259 12.883 12.492 1 91.88 292 PRO B C 1
ATOM 6156 O O . PRO B 1 292 ? -1.409 12.344 11.391 1 91.88 292 PRO B O 1
ATOM 6159 N N . THR B 1 293 ? -0.071 13.289 12.984 1 92.12 293 THR B N 1
ATOM 6160 C CA . THR B 1 293 ? 1.175 12.977 12.289 1 92.12 293 THR B CA 1
ATOM 6161 C C . THR B 1 293 ? 1.289 11.477 12.031 1 92.12 293 THR B C 1
ATOM 6163 O O . THR B 1 293 ? 1.832 11.062 11.008 1 92.12 293 THR B O 1
ATOM 6166 N N . GLU B 1 294 ? 0.66 10.672 12.953 1 96.19 294 GLU B N 1
ATOM 6167 C CA . GLU B 1 294 ? 0.734 9.211 12.938 1 96.19 294 GLU B CA 1
ATOM 6168 C C . GLU B 1 294 ? -0.03 8.633 11.75 1 96.19 294 GLU B C 1
ATOM 6170 O O . GLU B 1 294 ? 0.105 7.449 11.438 1 96.19 294 GLU B O 1
ATOM 6175 N N . THR B 1 295 ? -0.832 9.391 11.008 1 96.88 295 THR B N 1
ATOM 6176 C CA . THR B 1 295 ? -1.598 8.914 9.859 1 96.88 295 THR B CA 1
ATOM 6177 C C . THR B 1 295 ? -1.201 9.664 8.594 1 96.88 295 THR B C 1
ATOM 6179 O O . THR B 1 295 ? -1.985 9.758 7.648 1 96.88 295 THR B O 1
ATOM 6182 N N . THR B 1 296 ? 0.005 10.219 8.578 1 96.88 296 THR B N 1
ATOM 6183 C CA . THR B 1 296 ? 0.588 10.922 7.441 1 96.88 296 THR B CA 1
ATOM 6184 C C . THR B 1 296 ? -0.203 12.188 7.117 1 96.88 296 THR B C 1
ATOM 6186 O O . THR B 1 296 ? -0.831 12.273 6.062 1 96.88 296 THR B O 1
ATOM 6189 N N . LEU B 1 297 ? -0.19 13.156 7.953 1 94.12 297 LEU B N 1
ATOM 6190 C CA . LEU B 1 297 ? -0.668 14.531 7.84 1 94.12 297 LEU B CA 1
ATOM 6191 C C . LEU B 1 297 ? -2.172 14.602 8.086 1 94.12 297 LEU B C 1
ATOM 6193 O O . LEU B 1 297 ? -2.625 15.297 8.992 1 94.12 297 LEU B O 1
ATOM 6197 N N . ALA B 1 298 ? -2.996 13.922 7.215 1 96.5 298 ALA B N 1
ATOM 6198 C CA . ALA B 1 298 ? -4.438 14.094 7.359 1 96.5 298 ALA B CA 1
ATOM 6199 C C . ALA B 1 298 ? -5.184 12.828 6.965 1 96.5 298 ALA B C 1
ATOM 6201 O O . ALA B 1 298 ? -4.758 12.102 6.062 1 96.5 298 ALA B O 1
ATOM 6202 N N . SER B 1 299 ? -6.352 12.633 7.664 1 97.69 299 SER B N 1
ATOM 6203 C CA . SER B 1 299 ? -7.156 11.438 7.445 1 97.69 299 SER B CA 1
ATOM 6204 C C . SER B 1 299 ? -8.562 11.805 6.98 1 97.69 299 SER B C 1
ATOM 6206 O O . SER B 1 299 ? -9.289 10.953 6.461 1 97.69 299 SER B O 1
ATOM 6208 N N . SER B 1 300 ? -9.008 13.016 7.215 1 98.19 300 SER B N 1
ATOM 6209 C CA . SER B 1 300 ? -10.344 13.445 6.82 1 98.19 300 SER B CA 1
ATOM 6210 C C . SER B 1 300 ? -10.352 14.914 6.414 1 98.19 300 SER B C 1
ATOM 6212 O O . SER B 1 300 ? -9.375 15.633 6.629 1 98.19 300 SER B O 1
ATOM 6214 N N . TYR B 1 301 ? -11.406 15.312 5.77 1 98.25 301 TYR B N 1
ATOM 6215 C CA . TYR B 1 301 ? -11.594 16.719 5.422 1 98.25 301 TYR B CA 1
ATOM 6216 C C . TYR B 1 301 ? -13.07 17.062 5.309 1 98.25 301 TYR B C 1
ATOM 6218 O O . TYR B 1 301 ? -13.906 16.188 5.09 1 98.25 301 TYR B O 1
ATOM 6226 N N . TYR B 1 302 ? -13.367 18.25 5.57 1 98.25 302 TYR B N 1
ATOM 6227 C CA . TYR B 1 302 ? -14.68 18.844 5.363 1 98.25 302 TYR B CA 1
ATOM 6228 C C . TYR B 1 302 ? -14.609 19.984 4.367 1 98.25 302 TYR B C 1
ATOM 6230 O O . TYR B 1 302 ? -13.852 20.953 4.566 1 98.25 302 TYR B O 1
ATOM 6238 N N . MET B 1 303 ? -15.281 19.891 3.283 1 98.06 303 MET B N 1
ATOM 6239 C CA . MET B 1 303 ? -15.445 21 2.359 1 98.06 303 MET B CA 1
ATOM 6240 C C . MET B 1 303 ? -16.656 21.844 2.734 1 98.06 303 MET B C 1
ATOM 6242 O O . MET B 1 303 ? -17.781 21.344 2.793 1 98.06 303 MET B O 1
ATOM 6246 N N . VAL B 1 304 ? -16.438 23.094 3.016 1 97.06 304 VAL B N 1
ATOM 6247 C CA . VAL B 1 304 ? -17.531 23.969 3.395 1 97.06 304 VAL B CA 1
ATOM 6248 C C . VAL B 1 304 ? -18.5 24.125 2.223 1 97.06 304 VAL B C 1
ATOM 6250 O O . VAL B 1 304 ? -18.125 24.625 1.159 1 97.06 304 VAL B O 1
ATOM 6253 N N . ASN B 1 305 ? -19.688 23.672 2.434 1 93.94 305 ASN B N 1
ATOM 6254 C CA . ASN B 1 305 ? -20.656 23.672 1.344 1 93.94 305 ASN B CA 1
ATOM 6255 C C . ASN B 1 305 ? -21.984 24.266 1.783 1 93.94 305 ASN B C 1
ATOM 6257 O O . ASN B 1 305 ? -23.016 24.062 1.125 1 93.94 305 ASN B O 1
ATOM 6261 N N . ARG B 1 306 ? -21.953 24.875 2.889 1 94.31 306 ARG B N 1
ATOM 6262 C CA . ARG B 1 306 ? -23.141 25.547 3.43 1 94.31 306 ARG B CA 1
ATOM 6263 C C . ARG B 1 306 ? -22.734 26.75 4.281 1 94.31 306 ARG B C 1
ATOM 6265 O O . ARG B 1 306 ? -21.562 26.906 4.617 1 94.31 306 ARG B O 1
ATOM 6272 N N . GLU B 1 307 ? -23.75 27.562 4.566 1 94.81 307 GLU B N 1
ATOM 6273 C CA . GLU B 1 307 ? -23.5 28.641 5.504 1 94.81 307 GLU B CA 1
ATOM 6274 C C . GLU B 1 307 ? -23.297 28.109 6.922 1 94.81 307 GLU B C 1
ATOM 6276 O O . GLU B 1 307 ? -23.969 27.172 7.348 1 94.81 307 GLU B O 1
ATOM 6281 N N . LEU B 1 308 ? -22.266 28.625 7.516 1 93.44 308 LEU B N 1
ATOM 6282 C CA . LEU B 1 308 ? -21.953 28.25 8.891 1 93.44 308 LEU B CA 1
ATOM 6283 C C . LEU B 1 308 ? -22.172 29.422 9.836 1 93.44 308 LEU B C 1
ATOM 6285 O O . LEU B 1 308 ? -21.781 30.547 9.547 1 93.44 308 LEU B O 1
ATOM 6289 N N . ARG B 1 309 ? -23 29.109 10.969 1 88.38 309 ARG B N 1
ATOM 6290 C CA . ARG B 1 309 ? -23.078 30.109 12.023 1 88.38 309 ARG B CA 1
ATOM 6291 C C . ARG B 1 309 ? -21.719 30.312 12.695 1 88.38 309 ARG B C 1
ATOM 6293 O O . ARG B 1 309 ? -20.938 29.359 12.797 1 88.38 309 ARG B O 1
ATOM 6300 N N . ASP B 1 310 ? -21.391 31.453 13.195 1 84.56 310 ASP B N 1
ATOM 6301 C CA . ASP B 1 310 ? -20.109 31.781 13.82 1 84.56 310 ASP B CA 1
ATOM 6302 C C . ASP B 1 310 ? -19.859 30.922 15.055 1 84.56 310 ASP B C 1
ATOM 6304 O O . ASP B 1 310 ? -18.719 30.75 15.484 1 84.56 310 ASP B O 1
ATOM 6308 N N . ASP B 1 311 ? -20.828 30.391 15.648 1 79.62 311 ASP B N 1
ATOM 6309 C CA . ASP B 1 311 ? -20.703 29.641 16.891 1 79.62 311 ASP B CA 1
ATOM 6310 C C . ASP B 1 311 ? -20.781 28.141 16.641 1 79.62 311 ASP B C 1
ATOM 6312 O O . ASP B 1 311 ? -20.844 27.344 17.578 1 79.62 311 ASP B O 1
ATOM 6316 N N . GLU B 1 312 ? -20.812 27.734 15.414 1 85.38 312 GLU B N 1
ATOM 6317 C CA . GLU B 1 312 ? -20.844 26.312 15.062 1 85.38 312 GLU B CA 1
ATOM 6318 C C . GLU B 1 312 ? -19.438 25.734 15.047 1 85.38 312 GLU B C 1
ATOM 6320 O O . GLU B 1 312 ? -18.469 26.422 14.711 1 85.38 312 GLU B O 1
ATOM 6325 N N . ILE B 1 313 ? -19.344 24.516 15.508 1 88.12 313 ILE B N 1
ATOM 6326 C CA . ILE B 1 313 ? -18.062 23.828 15.398 1 88.12 313 ILE B CA 1
ATOM 6327 C C . ILE B 1 313 ? -17.844 23.359 13.961 1 88.12 313 ILE B C 1
ATOM 6329 O O . ILE B 1 313 ? -18.719 22.703 13.375 1 88.12 313 ILE B O 1
ATOM 6333 N N . LEU B 1 314 ? -16.781 23.781 13.391 1 93 314 LEU B N 1
ATOM 6334 C CA . LEU B 1 314 ? -16.453 23.344 12.039 1 93 314 LEU B CA 1
ATOM 6335 C C . LEU B 1 314 ? -16.172 21.859 11.992 1 93 314 LEU B C 1
ATOM 6337 O O . LEU B 1 314 ? -15.305 21.359 12.719 1 93 314 LEU B O 1
ATOM 6341 N N . PRO B 1 315 ? -16.891 21.094 11.188 1 97 315 PRO B N 1
ATOM 6342 C CA . PRO B 1 315 ? -16.672 19.641 11.133 1 97 315 PRO B CA 1
ATOM 6343 C C . PRO B 1 315 ? -15.281 19.281 10.594 1 97 315 PRO B C 1
ATOM 6345 O O . PRO B 1 315 ? -14.68 20.078 9.859 1 97 315 PRO B O 1
ATOM 6348 N N . ILE B 1 316 ? -14.805 18.109 11.008 1 97.56 316 ILE B N 1
ATOM 6349 C CA . ILE B 1 316 ? -13.586 17.578 10.406 1 97.56 316 ILE B CA 1
ATOM 6350 C C . ILE B 1 316 ? -13.953 16.656 9.242 1 97.56 316 ILE B C 1
ATOM 6352 O O . ILE B 1 316 ? -13.07 16.125 8.562 1 97.56 316 ILE B O 1
ATOM 6356 N N . GLY B 1 317 ? -15.195 16.469 8.992 1 98 317 GLY B N 1
ATOM 6357 C CA . GLY B 1 317 ? -15.711 15.922 7.75 1 98 317 GLY B CA 1
ATOM 6358 C C . GLY B 1 317 ? -15.633 14.406 7.691 1 98 317 GLY B C 1
ATOM 6359 O O . GLY B 1 317 ? -15.961 13.727 8.664 1 98 317 GLY B O 1
ATOM 6360 N N . LYS B 1 318 ? -15.391 13.922 6.516 1 97.44 318 LYS B N 1
ATOM 6361 C CA . LYS B 1 318 ? -15.352 12.5 6.207 1 97.44 318 LYS B CA 1
ATOM 6362 C C . LYS B 1 318 ? -13.945 12.062 5.812 1 97.44 318 LYS B C 1
ATOM 6364 O O . LYS B 1 318 ? -13.109 12.891 5.457 1 97.44 318 LYS B O 1
ATOM 6369 N N . ALA B 1 319 ? -13.734 10.773 5.906 1 97.5 319 ALA B N 1
ATOM 6370 C CA . ALA B 1 319 ? -12.422 10.203 5.625 1 97.5 319 ALA B CA 1
ATOM 6371 C C . ALA B 1 319 ? -12.016 10.438 4.172 1 97.5 319 ALA B C 1
ATOM 6373 O O . ALA B 1 319 ? -12.867 10.5 3.287 1 97.5 319 ALA B O 1
ATOM 6374 N N . PHE B 1 320 ? -10.727 10.594 3.938 1 96.62 320 PHE B N 1
ATOM 6375 C CA . PHE B 1 320 ? -10.195 10.453 2.584 1 96.62 320 PHE B CA 1
ATOM 6376 C C . PHE B 1 320 ? -10.578 9.109 1.986 1 96.62 320 PHE B C 1
ATOM 6378 O O . PHE B 1 320 ? -10.93 8.172 2.715 1 96.62 320 PHE B O 1
ATOM 6385 N N . SER B 1 321 ? -10.531 8.945 0.66 1 92.56 321 SER B N 1
ATOM 6386 C CA . SER B 1 321 ? -11.086 7.816 -0.08 1 92.56 321 SER B CA 1
ATOM 6387 C C . SER B 1 321 ? -10.445 6.504 0.36 1 92.56 321 SER B C 1
ATOM 6389 O O . SER B 1 321 ? -11.102 5.461 0.376 1 92.56 321 SER B O 1
ATOM 6391 N N . ASN B 1 322 ? -9.117 6.457 0.702 1 96.44 322 ASN B N 1
ATOM 6392 C CA . ASN B 1 322 ? -8.445 5.219 1.085 1 96.44 322 ASN B CA 1
ATOM 6393 C C . ASN B 1 322 ? -8.133 5.191 2.578 1 96.44 322 ASN B C 1
ATOM 6395 O O . ASN B 1 322 ? -7.051 4.758 2.98 1 96.44 322 ASN B O 1
ATOM 6399 N N . THR B 1 323 ? -8.992 5.773 3.381 1 97.5 323 THR B N 1
ATOM 6400 C CA . THR B 1 323 ? -8.906 5.836 4.836 1 97.5 323 THR B CA 1
ATOM 6401 C C . THR B 1 323 ? -10.258 5.535 5.473 1 97.5 323 THR B C 1
ATOM 6403 O O . THR B 1 323 ? -11.305 5.801 4.875 1 97.5 323 THR B O 1
ATOM 6406 N N . GLU B 1 324 ? -10.25 4.93 6.59 1 97.25 324 GLU B N 1
ATOM 6407 C CA . GLU B 1 324 ? -11.484 4.699 7.328 1 97.25 324 GLU B CA 1
ATOM 6408 C C . GLU B 1 324 ? -11.398 5.25 8.75 1 97.25 324 GLU B C 1
ATOM 6410 O O . GLU B 1 324 ? -10.375 5.102 9.414 1 97.25 324 GLU B O 1
ATOM 6415 N N . LEU B 1 325 ? -12.414 5.957 9.141 1 98.12 325 LEU B N 1
ATOM 6416 C CA . LEU B 1 325 ? -12.562 6.48 10.5 1 98.12 325 LEU B CA 1
ATOM 6417 C C . LEU B 1 325 ? -13.539 5.629 11.305 1 98.12 325 LEU B C 1
ATOM 6419 O O . LEU B 1 325 ? -14.617 5.285 10.828 1 98.12 325 LEU B O 1
ATOM 6423 N N . LEU B 1 326 ? -13.109 5.242 12.461 1 98.06 326 LEU B N 1
ATOM 6424 C CA . LEU B 1 326 ? -13.93 4.445 13.367 1 98.06 326 LEU B CA 1
ATOM 6425 C C . LEU B 1 326 ? -14.141 5.172 14.688 1 98.06 326 LEU B C 1
ATOM 6427 O O . LEU B 1 326 ? -13.18 5.656 15.297 1 98.06 326 LEU B O 1
ATOM 6431 N N . VAL B 1 327 ? -15.383 5.27 15.094 1 98.19 327 VAL B N 1
ATOM 6432 C CA . VAL B 1 327 ? -15.703 5.879 16.375 1 98.19 327 VAL B CA 1
ATOM 6433 C C . VAL B 1 327 ? -16.188 4.809 17.359 1 98.19 327 VAL B C 1
ATOM 6435 O O . VAL B 1 327 ? -17.156 4.102 17.062 1 98.19 327 VAL B O 1
ATOM 6438 N N . PHE B 1 328 ? -15.469 4.699 18.484 1 97.62 328 PHE B N 1
ATOM 6439 C CA . PHE B 1 328 ? -15.828 3.68 19.469 1 97.62 328 PHE B CA 1
ATOM 6440 C C . PHE B 1 328 ? -16.266 4.316 20.781 1 97.62 328 PHE B C 1
ATOM 6442 O O . PHE B 1 328 ? -15.734 5.355 21.172 1 97.62 328 PHE B O 1
ATOM 6449 N N . ASP B 1 329 ? -17.188 3.66 21.422 1 95.44 329 ASP B N 1
ATOM 6450 C CA . ASP B 1 329 ? -17.531 4.051 22.797 1 95.44 329 ASP B CA 1
ATOM 6451 C C . ASP B 1 329 ? -16.547 3.438 23.797 1 95.44 329 ASP B C 1
ATOM 6453 O O . ASP B 1 329 ? -15.523 2.879 23.406 1 95.44 329 ASP B O 1
ATOM 6457 N N . GLU B 1 330 ? -16.844 3.578 25.047 1 90.62 330 GLU B N 1
ATOM 6458 C CA . GLU B 1 330 ? -15.938 3.135 26.109 1 90.62 330 GLU B CA 1
ATOM 6459 C C . GLU B 1 330 ? -15.805 1.614 26.109 1 90.62 330 GLU B C 1
ATOM 6461 O O . GLU B 1 330 ? -14.812 1.076 26.609 1 90.62 330 GLU B O 1
ATOM 6466 N N . ASN B 1 331 ? -16.812 0.934 25.609 1 94 331 ASN B N 1
ATOM 6467 C CA . ASN B 1 331 ? -16.797 -0.524 25.547 1 94 331 ASN B CA 1
ATOM 6468 C C . ASN B 1 331 ? -16.297 -1.027 24.203 1 94 331 ASN B C 1
ATOM 6470 O O . ASN B 1 331 ? -16.469 -2.205 23.875 1 94 331 ASN B O 1
ATOM 6474 N N . MET B 1 332 ? -15.781 -0.083 23.406 1 95.81 332 MET B N 1
ATOM 6475 C CA . MET B 1 332 ? -15.227 -0.389 22.094 1 95.81 332 MET B CA 1
ATOM 6476 C C . MET B 1 332 ? -16.297 -0.909 21.156 1 95.81 332 MET B C 1
ATOM 6478 O O . MET B 1 332 ? -16.047 -1.798 20.344 1 95.81 332 MET B O 1
ATOM 6482 N N . LYS B 1 333 ? -17.484 -0.481 21.391 1 95.94 333 LYS B N 1
ATOM 6483 C CA . LYS B 1 333 ? -18.547 -0.701 20.422 1 95.94 333 LYS B CA 1
ATOM 6484 C C . LYS B 1 333 ? -18.594 0.424 19.391 1 95.94 333 LYS B C 1
ATOM 6486 O O . LYS B 1 333 ? -18.469 1.6 19.75 1 95.94 333 LYS B O 1
ATOM 6491 N N . LEU B 1 334 ? -18.781 0.078 18.203 1 97.19 334 LEU B N 1
ATOM 6492 C CA . LEU B 1 334 ? -18.781 1.034 17.094 1 97.19 334 LEU B CA 1
ATOM 6493 C C . LEU B 1 334 ? -19.984 1.958 17.172 1 97.19 334 LEU B C 1
ATOM 6495 O O . LEU B 1 334 ? -21.109 1.496 17.359 1 97.19 334 LEU B O 1
ATOM 6499 N N . ILE B 1 335 ? -19.734 3.197 17.047 1 97.06 335 ILE B N 1
ATOM 6500 C CA . ILE B 1 335 ? -20.781 4.207 17.016 1 97.06 335 ILE B CA 1
ATOM 6501 C C . ILE B 1 335 ? -21.016 4.645 15.562 1 97.06 335 ILE B C 1
ATOM 6503 O O . ILE B 1 335 ? -20.094 5.078 14.883 1 97.06 335 ILE B O 1
ATOM 6507 N N . THR B 1 336 ? -22.266 4.496 15.078 1 93.62 336 THR B N 1
ATOM 6508 C CA . THR B 1 336 ? -22.609 4.914 13.719 1 93.62 336 THR B CA 1
ATOM 6509 C C . THR B 1 336 ? -23.719 5.949 13.734 1 93.62 336 THR B C 1
ATOM 6511 O O . THR B 1 336 ? -23.984 6.602 12.719 1 93.62 336 THR B O 1
ATOM 6514 N N . LYS B 1 337 ? -24.344 6.086 14.875 1 94.5 337 LYS B N 1
ATOM 6515 C CA . LYS B 1 337 ? -25.469 7.016 14.992 1 94.5 337 LYS B CA 1
ATOM 6516 C C . LYS B 1 337 ? -24.969 8.438 15.266 1 94.5 337 LYS B C 1
ATOM 6518 O O . LYS B 1 337 ? -23.938 8.625 15.906 1 94.5 337 LYS B O 1
ATOM 6523 N N . PRO B 1 338 ? -25.734 9.359 14.828 1 95.88 338 PRO B N 1
ATOM 6524 C CA . PRO B 1 338 ? -25.328 10.75 15.055 1 95.88 338 PRO B CA 1
ATOM 6525 C C . PRO B 1 338 ? -25.438 11.164 16.516 1 95.88 338 PRO B C 1
ATOM 6527 O O . PRO B 1 338 ? -26.172 10.547 17.281 1 95.88 338 PRO B O 1
ATOM 6530 N N . ASN B 1 339 ? -24.688 12.141 16.875 1 93.06 339 ASN B N 1
ATOM 6531 C CA . ASN B 1 339 ? -24.781 12.867 18.125 1 93.06 339 ASN B CA 1
ATOM 6532 C C . ASN B 1 339 ? -24.391 11.992 19.328 1 93.06 339 ASN B C 1
ATOM 6534 O O . ASN B 1 339 ? -24.891 12.195 20.438 1 93.06 339 ASN B O 1
ATOM 6538 N N . ILE B 1 340 ? -23.688 10.914 19.062 1 94.75 340 ILE B N 1
ATOM 6539 C CA . ILE B 1 340 ? -23.109 10.086 20.125 1 94.75 340 ILE B CA 1
ATOM 6540 C C . ILE B 1 340 ? -21.594 10.227 20.109 1 94.75 340 ILE B C 1
ATOM 6542 O O . ILE B 1 340 ? -20.938 9.945 19.109 1 94.75 340 ILE B O 1
ATOM 6546 N N . LYS B 1 341 ? -21.094 10.688 21.219 1 93.12 341 LYS B N 1
ATOM 6547 C CA . LYS B 1 341 ? -19.656 10.945 21.312 1 93.12 341 LYS B CA 1
ATOM 6548 C C . LYS B 1 341 ? -18.891 9.648 21.547 1 93.12 341 LYS B C 1
ATOM 6550 O O . LYS B 1 341 ? -19.375 8.742 22.25 1 93.12 341 LYS B O 1
ATOM 6555 N N . GLY B 1 342 ? -17.766 9.523 20.953 1 96 342 GLY B N 1
ATOM 6556 C CA . GLY B 1 342 ? -16.828 8.422 21.125 1 96 342 GLY B CA 1
ATOM 6557 C C . GLY B 1 342 ? -15.398 8.789 20.734 1 96 342 GLY B C 1
ATOM 6558 O O . GLY B 1 342 ? -15.133 9.922 20.328 1 96 342 GLY B O 1
ATOM 6559 N N . GLU B 1 343 ? -14.492 7.891 20.969 1 96.44 343 GLU B N 1
ATOM 6560 C CA . GLU B 1 343 ? -13.094 8.086 20.609 1 96.44 343 GLU B CA 1
ATOM 6561 C C . GLU B 1 343 ? -12.844 7.719 19.141 1 96.44 343 GLU B C 1
ATOM 6563 O O . GLU B 1 343 ? -13.359 6.711 18.656 1 96.44 343 GLU B O 1
ATOM 6568 N N . LEU B 1 344 ? -12.07 8.555 18.484 1 97.94 344 LEU B N 1
ATOM 6569 C CA . LEU B 1 344 ? -11.797 8.367 17.062 1 97.94 344 LEU B CA 1
ATOM 6570 C C . LEU B 1 344 ? -10.602 7.449 16.859 1 97.94 344 LEU B C 1
ATOM 6572 O O . LEU B 1 344 ? -9.547 7.645 17.484 1 97.94 344 LEU B O 1
ATOM 6576 N N . TYR B 1 345 ? -10.766 6.426 16.062 1 98.31 345 TYR B N 1
ATOM 6577 C CA . TYR B 1 345 ? -9.703 5.551 15.57 1 98.31 345 TYR B CA 1
ATOM 6578 C C . TYR B 1 345 ? -9.602 5.613 14.055 1 98.31 345 TYR B C 1
ATOM 6580 O O . TYR B 1 345 ? -10.594 5.875 13.367 1 98.31 345 TYR B O 1
ATOM 6588 N N . ILE B 1 346 ? -8.43 5.441 13.57 1 98.5 346 ILE B N 1
ATOM 6589 C CA . ILE B 1 346 ? -8.195 5.594 12.141 1 98.5 346 ILE B CA 1
ATOM 6590 C C . ILE B 1 346 ? -7.516 4.336 11.594 1 98.5 346 ILE B C 1
ATOM 6592 O O . ILE B 1 346 ? -6.609 3.789 12.227 1 98.5 346 ILE B O 1
ATOM 6596 N N . ARG B 1 347 ? -7.984 3.875 10.453 1 97.12 347 ARG B N 1
ATOM 6597 C CA . ARG B 1 347 ? -7.41 2.717 9.773 1 97.12 347 ARG B CA 1
ATOM 6598 C C . ARG B 1 347 ? -7.102 3.031 8.312 1 97.12 347 ARG B C 1
ATOM 6600 O O . ARG B 1 347 ? -7.77 3.867 7.699 1 97.12 347 ARG B O 1
ATOM 6607 N N . GLY B 1 348 ? -6.043 2.348 7.797 1 97.12 348 GLY B N 1
ATOM 6608 C CA . GLY B 1 348 ? -5.711 2.488 6.387 1 97.12 348 GLY B CA 1
ATOM 6609 C C . GLY B 1 348 ? -4.219 2.51 6.125 1 97.12 348 GLY B C 1
ATOM 6610 O O . GLY B 1 348 ? -3.416 2.391 7.055 1 97.12 348 GLY B O 1
ATOM 6611 N N . SER B 1 349 ? -3.844 2.67 4.859 1 96.25 349 SER B N 1
ATOM 6612 C CA . SER B 1 349 ? -2.459 2.596 4.406 1 96.25 349 SER B CA 1
ATOM 6613 C C . SER B 1 349 ? -1.681 3.846 4.801 1 96.25 349 SER B C 1
ATOM 6615 O O . SER B 1 349 ? -0.45 3.865 4.727 1 96.25 349 SER B O 1
ATOM 6617 N N . GLY B 1 350 ? -2.377 4.867 5.23 1 96.94 350 GLY B N 1
ATOM 6618 C CA . GLY B 1 350 ? -1.725 6.102 5.645 1 96.94 350 GLY B CA 1
ATOM 6619 C C . GLY B 1 350 ? -1.112 6.016 7.031 1 96.94 350 GLY B C 1
ATOM 6620 O O . GLY B 1 350 ? -0.392 6.922 7.453 1 96.94 350 GLY B O 1
ATOM 6621 N N . LEU B 1 351 ? -1.342 4.891 7.766 1 97.88 351 LEU B N 1
ATOM 6622 C CA . LEU B 1 351 ? -0.822 4.73 9.117 1 97.88 351 LEU B CA 1
ATOM 6623 C C . LEU B 1 351 ? 0.702 4.695 9.117 1 97.88 351 LEU B C 1
ATOM 6625 O O . LEU B 1 351 ? 1.312 4.098 8.227 1 97.88 351 LEU B O 1
ATOM 6629 N N . SER B 1 352 ? 1.312 5.359 10.094 1 97.75 352 SER B N 1
ATOM 6630 C CA . SER B 1 352 ? 2.744 5.238 10.344 1 97.75 352 SER B CA 1
ATOM 6631 C C . SER B 1 352 ? 3.096 3.861 10.898 1 97.75 352 SER B C 1
ATOM 6633 O O . SER B 1 352 ? 2.207 3.088 11.258 1 97.75 352 SER B O 1
ATOM 6635 N N . TYR B 1 353 ? 4.387 3.531 10.883 1 97.62 353 TYR B N 1
ATOM 6636 C CA . TYR B 1 353 ? 4.863 2.301 11.5 1 97.62 353 TYR B CA 1
ATOM 6637 C C . TYR B 1 353 ? 4.996 2.469 13.008 1 97.62 353 TYR B C 1
ATOM 6639 O O . TYR B 1 353 ? 5.469 1.562 13.703 1 97.62 353 TYR B O 1
ATOM 6647 N N . GLY B 1 354 ? 4.586 3.594 13.484 1 97.44 354 GLY B N 1
ATOM 6648 C CA . GLY B 1 354 ? 4.691 3.873 14.914 1 97.44 354 GLY B CA 1
ATOM 6649 C C . GLY B 1 354 ? 5.863 4.773 15.258 1 97.44 354 GLY B C 1
ATOM 6650 O O . GLY B 1 354 ? 6.281 5.598 14.445 1 97.44 354 GLY B O 1
ATOM 6651 N N . TYR B 1 355 ? 6.27 4.695 16.484 1 96.12 355 TYR B N 1
ATOM 6652 C CA . TYR B 1 355 ? 7.309 5.578 17 1 96.12 355 TYR B CA 1
ATOM 6653 C C . TYR B 1 355 ? 8.68 4.918 16.922 1 96.12 355 TYR B C 1
ATOM 6655 O O . TYR B 1 355 ? 8.891 3.85 17.5 1 96.12 355 TYR B O 1
ATOM 6663 N N . TYR B 1 356 ? 9.633 5.609 16.219 1 97.69 356 TYR B N 1
ATOM 6664 C CA . TYR B 1 356 ? 10.953 5.07 15.938 1 97.69 356 TYR B CA 1
ATOM 6665 C C . TYR B 1 356 ? 11.672 4.676 17.219 1 97.69 356 TYR B C 1
ATOM 6667 O O . TYR B 1 356 ? 11.797 5.484 18.141 1 97.69 356 TYR B O 1
ATOM 6675 N N . ASN B 1 357 ? 12.117 3.457 17.391 1 96.44 357 ASN B N 1
ATOM 6676 C CA . ASN B 1 357 ? 12.836 2.895 18.531 1 96.44 357 ASN B CA 1
ATOM 6677 C C . ASN B 1 357 ? 12.023 3.01 19.812 1 96.44 357 ASN B C 1
ATOM 6679 O O . ASN B 1 357 ? 12.578 3.254 20.891 1 96.44 357 ASN B O 1
ATOM 6683 N N . ASP B 1 358 ? 10.727 2.947 19.734 1 94.25 358 ASP B N 1
ATOM 6684 C CA . ASP B 1 358 ? 9.844 2.986 20.891 1 94.25 358 ASP B CA 1
ATOM 6685 C C . ASP B 1 358 ? 8.68 2.01 20.734 1 94.25 358 ASP B C 1
ATOM 6687 O O . ASP B 1 358 ? 7.531 2.426 20.562 1 94.25 358 ASP B O 1
ATOM 6691 N N . PRO B 1 359 ? 8.969 0.74 20.859 1 94.88 359 PRO B N 1
ATOM 6692 C CA . PRO B 1 359 ? 7.938 -0.275 20.641 1 94.88 359 PRO B CA 1
ATOM 6693 C C . PRO B 1 359 ? 6.812 -0.195 21.672 1 94.88 359 PRO B C 1
ATOM 6695 O O . PRO B 1 359 ? 5.664 -0.521 21.359 1 94.88 359 PRO B O 1
ATOM 6698 N N . VAL B 1 360 ? 7.094 0.213 22.859 1 93.12 360 VAL B N 1
ATOM 6699 C CA . VAL B 1 360 ? 6.094 0.281 23.922 1 93.12 360 VAL B CA 1
ATOM 6700 C C . VAL B 1 360 ? 5.055 1.349 23.594 1 93.12 360 VAL B C 1
ATOM 6702 O O . VAL B 1 360 ? 3.854 1.078 23.609 1 93.12 360 VAL B O 1
ATOM 6705 N N . LYS B 1 361 ? 5.523 2.557 23.266 1 92.31 361 LYS B N 1
ATOM 6706 C CA . LYS B 1 361 ? 4.602 3.621 22.891 1 92.31 361 LYS B CA 1
ATOM 6707 C C . LYS B 1 361 ? 3.83 3.252 21.625 1 92.31 361 LYS B C 1
ATOM 6709 O O . LYS B 1 361 ? 2.654 3.594 21.484 1 92.31 361 LYS B O 1
ATOM 6714 N N . THR B 1 362 ? 4.52 2.592 20.719 1 96.88 362 THR B N 1
ATOM 6715 C CA . THR B 1 362 ? 3.879 2.174 19.469 1 96.88 362 THR B CA 1
ATOM 6716 C C . THR B 1 362 ? 2.719 1.225 19.75 1 96.88 362 THR B C 1
ATOM 6718 O O . THR B 1 362 ? 1.615 1.413 19.234 1 96.88 362 THR B O 1
ATOM 6721 N N . ALA B 1 363 ? 2.928 0.218 20.609 1 95.94 363 ALA B N 1
ATOM 6722 C CA . ALA B 1 363 ? 1.918 -0.791 20.922 1 95.94 363 ALA B CA 1
ATOM 6723 C C . ALA B 1 363 ? 0.715 -0.169 21.625 1 95.94 363 ALA B C 1
ATOM 6725 O O . ALA B 1 363 ? -0.414 -0.642 21.469 1 95.94 363 ALA B O 1
ATOM 6726 N N . LYS B 1 364 ? 0.924 0.869 22.328 1 94.38 364 LYS B N 1
ATOM 6727 C CA . LYS B 1 364 ? -0.153 1.551 23.031 1 94.38 364 LYS B CA 1
ATOM 6728 C C . LYS B 1 364 ? -1.016 2.365 22.078 1 94.38 364 LYS B C 1
ATOM 6730 O O . LYS B 1 364 ? -2.227 2.488 22.266 1 94.38 364 LYS B O 1
ATOM 6735 N N . ALA B 1 365 ? -0.421 2.92 21.078 1 95.62 365 ALA B N 1
ATOM 6736 C CA . ALA B 1 365 ? -1.11 3.83 20.172 1 95.62 365 ALA B CA 1
ATOM 6737 C C . ALA B 1 365 ? -1.724 3.072 19 1 95.62 365 ALA B C 1
ATOM 6739 O O . ALA B 1 365 ? -2.766 3.471 18.469 1 95.62 365 ALA B O 1
ATOM 6740 N N . PHE B 1 366 ? -1.077 2.035 18.547 1 97.75 366 PHE B N 1
ATOM 6741 C CA . PHE B 1 366 ? -1.538 1.202 17.453 1 97.75 366 PHE B CA 1
ATOM 6742 C C . PHE B 1 366 ? -2.021 -0.151 17.953 1 97.75 366 PHE B C 1
ATOM 6744 O O . PHE B 1 366 ? -1.213 -1.024 18.281 1 97.75 366 PHE B O 1
ATOM 6751 N N . ILE B 1 367 ? -3.342 -0.309 17.922 1 97 367 ILE B N 1
ATOM 6752 C CA . ILE B 1 367 ? -3.908 -1.498 18.547 1 97 367 ILE B CA 1
ATOM 6753 C C . ILE B 1 367 ? -4.66 -2.32 17.5 1 97 367 ILE B C 1
ATOM 6755 O O . ILE B 1 367 ? -4.926 -1.84 16.406 1 97 367 ILE B O 1
ATOM 6759 N N . GLN B 1 368 ? -4.961 -3.523 17.828 1 96.69 368 GLN B N 1
ATOM 6760 C CA . GLN B 1 368 ? -5.773 -4.395 16.984 1 96.69 368 GLN B CA 1
ATOM 6761 C C . GLN B 1 368 ? -7.195 -3.861 16.859 1 96.69 368 GLN B C 1
ATOM 6763 O O . GLN B 1 368 ? -7.805 -3.453 17.844 1 96.69 368 GLN B O 1
ATOM 6768 N N . ASN B 1 369 ? -7.695 -3.783 15.648 1 97.19 369 ASN B N 1
ATOM 6769 C CA . ASN B 1 369 ? -9.094 -3.436 15.43 1 97.19 369 ASN B CA 1
ATOM 6770 C C . ASN B 1 369 ? -10.031 -4.398 16.156 1 97.19 369 ASN B C 1
ATOM 6772 O O . ASN B 1 369 ? -10.047 -5.594 15.867 1 97.19 369 ASN B O 1
ATOM 6776 N N . PRO B 1 370 ? -10.773 -3.865 17.078 1 95.75 370 PRO B N 1
ATOM 6777 C CA . PRO B 1 370 ? -11.648 -4.766 17.828 1 95.75 370 PRO B CA 1
ATOM 6778 C C . PRO B 1 370 ? -12.734 -5.395 16.953 1 95.75 370 PRO B C 1
ATOM 6780 O O . PRO B 1 370 ? -13.344 -6.391 17.344 1 95.75 370 PRO B O 1
ATOM 6783 N N . LEU B 1 371 ? -13.016 -4.84 15.781 1 94 371 LEU B N 1
ATOM 6784 C CA . LEU B 1 371 ? -14.039 -5.355 14.883 1 94 371 LEU B CA 1
ATOM 6785 C C . LEU B 1 371 ? -13.5 -6.523 14.062 1 94 371 LEU B C 1
ATOM 6787 O O . LEU B 1 371 ? -14.25 -7.18 13.336 1 94 371 LEU B O 1
ATOM 6791 N N . GLN B 1 372 ? -12.203 -6.77 14.133 1 93.56 372 GLN B N 1
ATOM 6792 C CA . GLN B 1 372 ? -11.547 -7.785 13.312 1 93.56 372 GLN B CA 1
ATOM 6793 C C . GLN B 1 372 ? -10.711 -8.727 14.172 1 93.56 372 GLN B C 1
ATOM 6795 O O . GLN B 1 372 ? -9.727 -8.312 14.789 1 93.56 372 GLN B O 1
ATOM 6800 N N . SER B 1 373 ? -11.031 -10.008 14.133 1 92.75 373 SER B N 1
ATOM 6801 C CA . SER B 1 373 ? -10.312 -10.969 14.961 1 92.75 373 SER B CA 1
ATOM 6802 C C . SER B 1 373 ? -9.633 -12.039 14.102 1 92.75 373 SER B C 1
ATOM 6804 O O . SER B 1 373 ? -8.828 -12.82 14.609 1 92.75 373 SER B O 1
ATOM 6806 N N . SER B 1 374 ? -9.938 -11.984 12.812 1 95.19 374 SER B N 1
ATOM 6807 C CA . SER B 1 374 ? -9.531 -13.109 11.969 1 95.19 374 SER B CA 1
ATOM 6808 C C . SER B 1 374 ? -8.133 -12.898 11.398 1 95.19 374 SER B C 1
ATOM 6810 O O . SER B 1 374 ? -7.5 -13.844 10.93 1 95.19 374 SER B O 1
ATOM 6812 N N . TYR B 1 375 ? -7.664 -11.68 11.328 1 94.44 375 TYR B N 1
ATOM 6813 C CA . TYR B 1 375 ? -6.328 -11.32 10.859 1 94.44 375 TYR B CA 1
ATOM 6814 C C . TYR B 1 375 ? -5.871 -10 11.484 1 94.44 375 TYR B C 1
ATOM 6816 O O . TYR B 1 375 ? -6.672 -9.289 12.094 1 94.44 375 TYR B O 1
ATOM 6824 N N . ALA B 1 376 ? -4.605 -9.719 11.422 1 92.75 376 ALA B N 1
ATOM 6825 C CA . ALA B 1 376 ? -4.055 -8.5 12.016 1 92.75 376 ALA B CA 1
ATOM 6826 C C . ALA B 1 376 ? -4.531 -7.262 11.266 1 92.75 376 ALA B C 1
ATOM 6828 O O . ALA B 1 376 ? -4.391 -7.18 10.039 1 92.75 376 ALA B O 1
ATOM 6829 N N . GLU B 1 377 ? -5.121 -6.355 11.945 1 95.31 377 GLU B N 1
ATOM 6830 C CA . GLU B 1 377 ? -5.562 -5.066 11.414 1 95.31 377 GLU B CA 1
ATOM 6831 C C . GLU B 1 377 ? -5.32 -3.947 12.422 1 95.31 377 GLU B C 1
ATOM 6833 O O . GLU B 1 377 ? -6.195 -3.625 13.227 1 95.31 377 GLU B O 1
ATOM 6838 N N . PRO B 1 378 ? -4.199 -3.324 12.312 1 96.25 378 PRO B N 1
ATOM 6839 C CA . PRO B 1 378 ? -3.908 -2.236 13.25 1 96.25 378 PRO B CA 1
ATOM 6840 C C . PRO B 1 378 ? -4.75 -0.99 12.984 1 96.25 378 PRO B C 1
ATOM 6842 O O . PRO B 1 378 ? -5.016 -0.654 11.828 1 96.25 378 PRO B O 1
ATOM 6845 N N . ILE B 1 379 ? -5.207 -0.374 14.008 1 98.12 379 ILE B N 1
ATOM 6846 C CA . ILE B 1 379 ? -5.859 0.93 13.953 1 98.12 379 ILE B CA 1
ATOM 6847 C C . ILE B 1 379 ? -5.156 1.899 14.898 1 98.12 379 ILE B C 1
ATOM 6849 O O . ILE B 1 379 ? -4.57 1.482 15.898 1 98.12 379 ILE B O 1
ATOM 6853 N N . TYR B 1 380 ? -5.137 3.109 14.594 1 98.44 380 TYR B N 1
ATOM 6854 C CA . TYR B 1 380 ? -4.5 4.133 15.414 1 98.44 380 TYR B CA 1
ATOM 6855 C C . TYR B 1 380 ? -5.5 4.758 16.375 1 98.44 380 TYR B C 1
ATOM 6857 O O . TYR B 1 380 ? -6.543 5.266 15.961 1 98.44 380 TYR B O 1
ATOM 6865 N N . LYS B 1 381 ? -5.129 4.699 17.609 1 97.38 381 LYS B N 1
ATOM 6866 C CA . LYS B 1 381 ? -5.898 5.336 18.688 1 97.38 381 LYS B CA 1
ATOM 6867 C C . LYS B 1 381 ? -5.555 6.816 18.797 1 97.38 381 LYS B C 1
ATOM 6869 O O . LYS B 1 381 ? -4.559 7.18 19.422 1 97.38 381 LYS B O 1
ATOM 6874 N N . THR B 1 382 ? -6.461 7.695 18.344 1 95.62 382 THR B N 1
ATOM 6875 C CA . THR B 1 382 ? -6.109 9.109 18.25 1 95.62 382 THR B CA 1
ATOM 6876 C C . THR B 1 382 ? -6.172 9.781 19.609 1 95.62 382 THR B C 1
ATOM 6878 O O . THR B 1 382 ? -5.48 10.773 19.859 1 95.62 382 THR B O 1
ATOM 6881 N N . GLY B 1 383 ? -7.031 9.25 20.453 1 92.5 383 GLY B N 1
ATOM 6882 C CA . GLY B 1 383 ? -7.301 9.922 21.719 1 92.5 383 GLY B CA 1
ATOM 6883 C C . GLY B 1 383 ? -8.242 11.102 21.578 1 92.5 383 GLY B C 1
ATOM 6884 O O . GLY B 1 383 ? -8.508 11.82 22.547 1 92.5 383 GLY B O 1
ATOM 6885 N N . ASP B 1 384 ? -8.805 11.328 20.422 1 91.88 384 ASP B N 1
ATOM 6886 C CA . ASP B 1 384 ? -9.703 12.445 20.141 1 91.88 384 ASP B CA 1
ATOM 6887 C C . ASP B 1 384 ? -11.164 12.023 20.266 1 91.88 384 ASP B C 1
ATOM 6889 O O . ASP B 1 384 ? -11.539 10.914 19.859 1 91.88 384 ASP B O 1
ATOM 6893 N N . ILE B 1 385 ? -11.953 12.906 20.812 1 92.25 385 ILE B N 1
ATOM 6894 C CA . ILE B 1 385 ? -13.383 12.656 20.969 1 92.25 385 ILE B CA 1
ATOM 6895 C C . ILE B 1 385 ? -14.164 13.312 19.844 1 92.25 385 ILE B C 1
ATOM 6897 O O . ILE B 1 385 ? -14 14.508 19.578 1 92.25 385 ILE B O 1
ATOM 6901 N N . VAL B 1 386 ? -15.023 12.469 19.172 1 96.12 386 VAL B N 1
ATOM 6902 C CA . VAL B 1 386 ? -15.773 12.969 18.016 1 96.12 386 VAL B CA 1
ATOM 6903 C C . VAL B 1 386 ? -17.203 12.43 18.062 1 96.12 386 VAL B C 1
ATOM 6905 O O . VAL B 1 386 ? -17.516 11.562 18.875 1 96.12 386 VAL B O 1
ATOM 6908 N N . ALA B 1 387 ? -18.078 13.039 17.25 1 96.38 387 ALA B N 1
ATOM 6909 C CA . ALA B 1 387 ? -19.438 12.531 17 1 96.38 387 ALA B CA 1
ATOM 6910 C C . ALA B 1 387 ? -19.875 12.859 15.578 1 96.38 387 ALA B C 1
ATOM 6912 O O . ALA B 1 387 ? -19.516 13.898 15.031 1 96.38 387 ALA B O 1
ATOM 6913 N N . TYR B 1 388 ? -20.609 11.953 15.039 1 97.12 388 TYR B N 1
ATOM 6914 C CA . TYR B 1 388 ? -21.219 12.25 13.742 1 97.12 388 TYR B CA 1
ATOM 6915 C C . TYR B 1 388 ? -22.328 13.289 13.883 1 97.12 388 TYR B C 1
ATOM 6917 O O . TYR B 1 388 ? -23.094 13.273 14.852 1 97.12 388 TYR B O 1
ATOM 6925 N N . ASP B 1 389 ? -22.391 14.188 12.898 1 95.31 389 ASP B N 1
ATOM 6926 C CA . ASP B 1 389 ? -23.562 15.047 12.828 1 95.31 389 ASP B CA 1
ATOM 6927 C C . ASP B 1 389 ? -24.641 14.422 11.945 1 95.31 389 ASP B C 1
ATOM 6929 O O . ASP B 1 389 ? -24.547 13.25 11.57 1 95.31 389 ASP B O 1
ATOM 6933 N N . GLU B 1 390 ? -25.734 15.117 11.633 1 91.88 390 GLU B N 1
ATOM 6934 C CA . GLU B 1 390 ? -26.875 14.594 10.906 1 91.88 390 GLU B CA 1
ATOM 6935 C C . GLU B 1 390 ? -26.531 14.328 9.445 1 91.88 390 GLU B C 1
ATOM 6937 O O . GLU B 1 390 ? -27.203 13.555 8.766 1 91.88 390 GLU B O 1
ATOM 6942 N N . HIS B 1 391 ? -25.453 14.961 9.047 1 91.69 391 HIS B N 1
ATOM 6943 C CA . HIS B 1 391 ? -25.047 14.82 7.648 1 91.69 391 HIS B CA 1
ATOM 6944 C C . HIS B 1 391 ? -23.969 13.766 7.488 1 91.69 391 HIS B C 1
ATOM 6946 O O . HIS B 1 391 ? -23.484 13.531 6.379 1 91.69 391 HIS B O 1
ATOM 6952 N N . GLY B 1 392 ? -23.531 13.18 8.539 1 94.31 392 GLY B N 1
ATOM 6953 C CA . GLY B 1 392 ? -22.516 12.141 8.484 1 94.31 392 GLY B CA 1
ATOM 6954 C C . GLY B 1 392 ? -21.094 12.68 8.594 1 94.31 392 GLY B C 1
ATOM 6955 O O . GLY B 1 392 ? -20.125 11.945 8.383 1 94.31 392 GLY B O 1
ATOM 6956 N N . ASP B 1 393 ? -20.984 13.953 8.875 1 97 393 ASP B N 1
ATOM 6957 C CA . ASP B 1 393 ? -19.688 14.555 9.109 1 97 393 ASP B CA 1
ATOM 6958 C C . ASP B 1 393 ? -19.266 14.422 10.57 1 97 393 ASP B C 1
ATOM 6960 O O . ASP B 1 393 ? -20.125 14.469 11.469 1 97 393 ASP B O 1
ATOM 6964 N N . LEU B 1 394 ? -18 14.281 10.773 1 97.88 394 LEU B N 1
ATOM 6965 C CA . LEU B 1 394 ? -17.516 14.18 12.141 1 97.88 394 LEU B CA 1
ATOM 6966 C C . LEU B 1 394 ? -17.234 15.562 12.727 1 97.88 394 LEU B C 1
ATOM 6968 O O . LEU B 1 394 ? -16.688 16.438 12.039 1 97.88 394 LEU B O 1
ATOM 6972 N N . ILE B 1 395 ? -17.641 15.672 13.93 1 95.88 395 ILE B N 1
ATOM 6973 C CA . ILE B 1 395 ? -17.344 16.859 14.727 1 95.88 395 ILE B CA 1
ATOM 6974 C C . ILE B 1 395 ? -16.297 16.516 15.789 1 95.88 395 ILE B C 1
ATOM 6976 O O . ILE B 1 395 ? -16.422 15.5 16.484 1 95.88 395 ILE B O 1
ATOM 6980 N N . TYR B 1 396 ? -15.281 17.281 15.859 1 93.38 396 TYR B N 1
ATOM 6981 C CA . TYR B 1 396 ? -14.219 17.109 16.844 1 93.38 396 TYR B CA 1
ATOM 6982 C C . TYR B 1 396 ? -14.516 17.891 18.109 1 93.38 396 TYR B C 1
ATOM 6984 O O . TYR B 1 396 ? -14.789 19.094 18.062 1 93.38 396 TYR B O 1
ATOM 6992 N N . TYR B 1 397 ? -14.406 17.281 19.281 1 85.12 397 TYR B N 1
ATOM 6993 C CA . TYR B 1 397 ? -14.758 17.938 20.547 1 85.12 397 TYR B CA 1
ATOM 6994 C C . TYR B 1 397 ? -13.523 18.141 21.406 1 85.12 397 TYR B C 1
ATOM 6996 O O . TYR B 1 397 ? -13.57 18.891 22.391 1 85.12 397 TYR B O 1
ATOM 7004 N N . GLY B 1 398 ? -12.484 17.531 21.109 1 82.12 398 GLY B N 1
ATOM 7005 C CA . GLY B 1 398 ? -11.266 17.688 21.891 1 82.12 398 GLY B CA 1
ATOM 7006 C C . GLY B 1 398 ? -10.57 16.375 22.188 1 82.12 398 GLY B C 1
ATOM 7007 O O . GLY B 1 398 ? -10.969 15.328 21.672 1 82.12 398 GLY B O 1
ATOM 7008 N N . ARG B 1 399 ? -9.453 16.391 23 1 77.94 399 ARG B N 1
ATOM 7009 C CA . ARG B 1 399 ? -8.688 15.219 23.391 1 77.94 399 ARG B CA 1
ATOM 7010 C C . ARG B 1 399 ? -9.273 14.562 24.641 1 77.94 399 ARG B C 1
ATOM 7012 O O . ARG B 1 399 ? -9.734 15.25 25.562 1 77.94 399 ARG B O 1
ATOM 7019 N N . GLN B 1 400 ? -9.141 13.266 24.578 1 69.25 400 GLN B N 1
ATOM 7020 C CA . GLN B 1 400 ? -9.57 12.531 25.766 1 69.25 400 GLN B CA 1
ATOM 7021 C C . GLN B 1 400 ? -8.75 12.93 26.984 1 69.25 400 GLN B C 1
ATOM 7023 O O . GLN B 1 400 ? -9.297 13.086 28.078 1 69.25 400 GLN B O 1
ATOM 7028 N N . ASP B 1 401 ? -7.457 13.07 26.625 1 61.81 401 ASP B N 1
ATOM 7029 C CA . ASP B 1 401 ? -6.566 13.352 27.75 1 61.81 401 ASP B CA 1
ATOM 7030 C C . ASP B 1 401 ? -6.699 14.805 28.203 1 61.81 401 ASP B C 1
ATOM 7032 O O . ASP B 1 401 ? -6.238 15.164 29.297 1 61.81 401 ASP B O 1
ATOM 7036 N N . SER B 1 402 ? -7.242 15.617 27.359 1 59.91 402 SER B N 1
ATOM 7037 C CA . SER B 1 402 ? -7.449 17.016 27.734 1 59.91 402 SER B CA 1
ATOM 7038 C C . SER B 1 402 ? -8.805 17.219 28.406 1 59.91 402 SER B C 1
ATOM 7040 O O . SER B 1 402 ? -9.125 18.312 28.844 1 59.91 402 SER B O 1
ATOM 7042 N N . GLN B 1 403 ? -9.469 16.078 28.266 1 57.66 403 GLN B N 1
ATOM 7043 C CA . GLN B 1 403 ? -10.742 16.078 28.984 1 57.66 403 GLN B CA 1
ATOM 7044 C C . GLN B 1 403 ? -10.531 16.109 30.5 1 57.66 403 GLN B C 1
ATOM 7046 O O . GLN B 1 403 ? -9.633 15.438 31.016 1 57.66 403 GLN B O 1
ATOM 7051 N N . ILE B 1 404 ? -10.938 17.125 31.125 1 63.34 404 ILE B N 1
ATOM 7052 C CA . ILE B 1 404 ? -10.711 17.234 32.562 1 63.34 404 ILE B CA 1
ATOM 7053 C C . ILE B 1 404 ? -11.961 16.781 33.312 1 63.34 404 ILE B C 1
ATOM 7055 O O . ILE B 1 404 ? -13.062 16.781 32.781 1 63.34 404 ILE B O 1
ATOM 7059 N N . LYS B 1 405 ? -11.828 15.93 34.438 1 62 405 LYS B N 1
ATOM 7060 C CA . LYS B 1 405 ? -12.906 15.656 35.375 1 62 405 LYS B CA 1
ATOM 7061 C C . LYS B 1 405 ? -12.906 16.672 36.531 1 62 405 LYS B C 1
ATOM 7063 O O . LYS B 1 405 ? -11.922 16.781 37.25 1 62 405 LYS B O 1
ATOM 7068 N N . LEU B 1 406 ? -13.812 17.625 36.375 1 64.62 406 LEU B N 1
ATOM 7069 C CA . LEU B 1 406 ? -13.953 18.656 37.406 1 64.62 406 LEU B CA 1
ATOM 7070 C C . LEU B 1 406 ? -15.273 18.484 38.156 1 64.62 406 LEU B C 1
ATOM 7072 O O . LEU B 1 406 ? -16.344 18.531 37.562 1 64.62 406 LEU B O 1
ATOM 7076 N N . ASN B 1 407 ? -15.18 18.25 39.469 1 60.44 407 ASN B N 1
ATOM 7077 C CA . ASN B 1 407 ? -16.328 18.062 40.344 1 60.44 407 ASN B CA 1
ATOM 7078 C C . ASN B 1 407 ? -17.281 17 39.812 1 60.44 407 ASN B C 1
ATOM 7080 O O . ASN B 1 407 ? -18.5 17.188 39.781 1 60.44 407 ASN B O 1
ATOM 7084 N N . GLY B 1 408 ? -16.75 15.922 39.219 1 56.47 408 GLY B N 1
ATOM 7085 C CA . GLY B 1 408 ? -17.547 14.789 38.75 1 56.47 408 GLY B CA 1
ATOM 7086 C C . GLY B 1 408 ? -18 14.945 37.312 1 56.47 408 GLY B C 1
ATOM 7087 O O . GLY B 1 40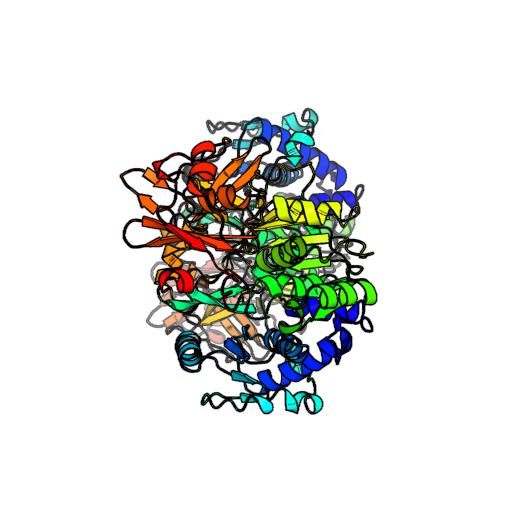8 ? -18.609 14.031 36.75 1 56.47 408 GLY B O 1
ATOM 7088 N N . PHE B 1 409 ? -17.766 16.125 36.719 1 61.44 409 PHE B N 1
ATOM 7089 C CA . PHE B 1 409 ? -18.172 16.375 35.344 1 61.44 409 PHE B CA 1
ATOM 7090 C C . PHE B 1 409 ? -17 16.203 34.375 1 61.44 409 PHE B C 1
ATOM 7092 O O . PHE B 1 409 ? -15.883 16.641 34.656 1 61.44 409 PHE B O 1
ATOM 7099 N N . ARG B 1 410 ? -17.266 15.359 33.375 1 60.59 410 ARG B N 1
ATOM 7100 C CA . ARG B 1 410 ? -16.297 15.32 32.281 1 60.59 410 ARG B CA 1
ATOM 7101 C C . ARG B 1 410 ? -16.438 16.531 31.359 1 60.59 410 ARG B C 1
ATOM 7103 O O . ARG B 1 410 ? -17.516 16.797 30.828 1 60.59 410 ARG B O 1
ATOM 7110 N N . ILE B 1 411 ? -15.391 17.391 31.328 1 65.25 411 ILE B N 1
ATOM 7111 C CA . ILE B 1 411 ? -15.414 18.672 30.609 1 65.25 411 ILE B CA 1
ATOM 7112 C C . ILE B 1 411 ? -14.359 18.656 29.5 1 65.25 411 ILE B C 1
ATOM 7114 O O . ILE B 1 411 ? -13.211 18.266 29.734 1 65.25 411 ILE B O 1
ATOM 7118 N N . GLU B 1 412 ? -14.719 18.922 28.281 1 69.44 412 GLU B N 1
ATOM 7119 C CA . GLU B 1 412 ? -13.797 19.156 27.172 1 69.44 412 GLU B CA 1
ATOM 7120 C C . GLU B 1 412 ? -13.391 20.625 27.094 1 69.44 412 GLU B C 1
ATOM 7122 O O . GLU B 1 412 ? -14.203 21.484 26.766 1 69.44 412 GLU B O 1
ATOM 7127 N N . LEU B 1 413 ? -12.062 20.828 27.359 1 76.12 413 LEU B N 1
ATOM 7128 C CA . LEU B 1 413 ? -11.602 22.203 27.359 1 76.12 413 LEU B CA 1
ATOM 7129 C C . LEU B 1 413 ? -11.852 22.859 26 1 76.12 413 LEU B C 1
ATOM 7131 O O . LEU B 1 413 ? -12.133 24.062 25.922 1 76.12 413 LEU B O 1
ATOM 7135 N N . GLY B 1 414 ? -11.852 22.047 24.969 1 73.62 414 GLY B N 1
ATOM 7136 C CA . GLY B 1 414 ? -12.094 22.562 23.625 1 73.62 414 GLY B CA 1
ATOM 7137 C C . GLY B 1 414 ? -13.477 23.156 23.453 1 73.62 414 GLY B C 1
ATOM 7138 O O . GLY B 1 414 ? -13.648 24.141 22.734 1 73.62 414 GLY B O 1
ATOM 7139 N N . GLU B 1 415 ? -14.406 22.562 24.047 1 70.69 415 GLU B N 1
ATOM 7140 C CA . GLU B 1 415 ? -15.758 23.109 24.016 1 70.69 415 GLU B CA 1
ATOM 7141 C C . GLU B 1 415 ? -15.812 24.5 24.609 1 70.69 415 GLU B C 1
ATOM 7143 O O . GLU B 1 415 ? -16.469 25.391 24.062 1 70.69 415 GLU B O 1
ATOM 7148 N N . ILE B 1 416 ? -15.141 24.672 25.719 1 78.62 416 ILE B N 1
ATOM 7149 C CA . ILE B 1 416 ? -15.086 25.969 26.375 1 78.62 416 ILE B CA 1
ATOM 7150 C C . ILE B 1 416 ? -14.391 26.984 25.453 1 78.62 416 ILE B C 1
ATOM 7152 O O . ILE B 1 416 ? -14.875 28.109 25.281 1 78.62 416 ILE B O 1
ATOM 7156 N N . GLU B 1 417 ? -13.328 26.453 24.891 1 83.56 417 GLU B N 1
ATOM 7157 C CA . GLU B 1 417 ? -12.57 27.312 23.984 1 83.56 417 GLU B CA 1
ATOM 7158 C C . GLU B 1 417 ? -13.414 27.734 22.797 1 83.56 417 GLU B C 1
ATOM 7160 O O . GLU B 1 417 ? -13.383 28.906 22.391 1 83.56 417 GLU B O 1
ATOM 7165 N N . THR B 1 418 ? -14.188 26.859 22.359 1 74.31 418 THR B N 1
ATOM 7166 C CA . THR B 1 418 ? -15.055 27.141 21.234 1 74.31 418 THR B CA 1
ATOM 7167 C C . THR B 1 418 ? -16.078 28.203 21.594 1 74.31 418 THR B C 1
ATOM 7169 O O . THR B 1 418 ? -16.266 29.172 20.844 1 74.31 418 THR B O 1
ATOM 7172 N N . VAL B 1 419 ? -16.75 28.078 22.672 1 78 419 VAL B N 1
ATOM 7173 C CA . VAL B 1 419 ? -17.781 29.016 23.094 1 78 419 VAL B CA 1
ATOM 7174 C C . VAL B 1 419 ? -17.156 30.375 23.359 1 78 419 VAL B C 1
ATOM 7176 O O . VAL B 1 419 ? -17.656 31.406 22.875 1 78 419 VAL B O 1
ATOM 7179 N N . LEU B 1 420 ? -16.047 30.391 24.062 1 86.06 420 LEU B N 1
ATOM 7180 C CA . LEU B 1 420 ? -15.359 31.656 24.344 1 86.06 420 LEU B CA 1
ATOM 7181 C C . LEU B 1 420 ? -14.922 32.344 23.047 1 86.06 420 LEU B C 1
ATOM 7183 O O . LEU B 1 420 ? -14.984 33.562 22.938 1 86.06 420 LEU B O 1
ATOM 7187 N N . GLY B 1 421 ? -14.531 31.531 22.188 1 81.44 421 GLY B N 1
ATOM 7188 C CA . GLY B 1 421 ? -14.062 32.031 20.906 1 81.44 421 GLY B CA 1
ATOM 7189 C C . GLY B 1 421 ? -15.141 32.719 20.109 1 81.44 421 GLY B C 1
ATOM 7190 O O . GLY B 1 421 ? -14.844 33.5 19.203 1 81.44 421 GLY B O 1
ATOM 7191 N N . THR B 1 422 ? -16.375 32.531 20.453 1 76.06 422 THR B N 1
ATOM 7192 C CA . THR B 1 422 ? -17.484 33.156 19.75 1 76.06 422 THR B CA 1
ATOM 7193 C C . THR B 1 422 ? -17.703 34.562 20.266 1 76.06 422 THR B C 1
ATOM 7195 O O . THR B 1 422 ? -18.438 35.344 19.656 1 76.06 422 THR B O 1
ATOM 7198 N N . HIS B 1 423 ? -17.141 34.938 21.359 1 83.88 423 HIS B N 1
ATOM 7199 C CA . HIS B 1 423 ? -17.266 36.312 21.875 1 83.88 423 HIS B CA 1
ATOM 7200 C C . HIS B 1 423 ? -16.703 37.312 20.875 1 83.88 423 HIS B C 1
ATOM 7202 O O . HIS B 1 423 ? -15.602 37.156 20.359 1 83.88 423 HIS B O 1
ATOM 7208 N N . PRO B 1 424 ? -17.406 38.281 20.562 1 81.75 424 PRO B N 1
ATOM 7209 C CA . PRO B 1 424 ? -17.016 39.219 19.516 1 81.75 424 PRO B CA 1
ATOM 7210 C C . PRO B 1 424 ? -15.656 39.875 19.781 1 81.75 424 PRO B C 1
ATOM 7212 O O . PRO B 1 424 ? -14.93 40.156 18.828 1 81.75 424 PRO B O 1
ATOM 7215 N N . ASP B 1 425 ? -15.297 40 21.031 1 85.75 425 ASP B N 1
ATOM 7216 C CA . ASP B 1 425 ? -14.086 40.75 21.344 1 85.75 425 ASP B CA 1
ATOM 7217 C C . ASP B 1 425 ? -12.898 39.812 21.562 1 85.75 425 ASP B C 1
ATOM 7219 O O . ASP B 1 425 ? -11.781 40.25 21.828 1 85.75 425 ASP B O 1
ATOM 7223 N N . ILE B 1 426 ? -13.086 38.531 21.531 1 87.38 426 ILE B N 1
ATOM 7224 C CA . ILE B 1 426 ? -12.008 37.594 21.781 1 87.38 426 ILE B CA 1
ATOM 7225 C C . ILE B 1 426 ? -11.398 37.125 20.453 1 87.38 426 ILE B C 1
ATOM 7227 O O . ILE B 1 426 ? -12.117 36.719 19.547 1 87.38 426 ILE B O 1
ATOM 7231 N N . TYR B 1 427 ? -10.086 37.312 20.406 1 80.81 427 TYR B N 1
ATOM 7232 C CA . TYR B 1 427 ? -9.344 36.906 19.219 1 80.81 427 TYR B CA 1
ATOM 7233 C C . TYR B 1 427 ? -8.953 35.438 19.281 1 80.81 427 TYR B C 1
ATOM 7235 O O . TYR B 1 427 ? -9.016 34.719 18.266 1 80.81 427 TYR B O 1
ATOM 7243 N N . ARG B 1 428 ? -8.453 35 20.328 1 85.44 428 ARG B N 1
ATOM 7244 C CA . ARG B 1 428 ? -7.996 33.625 20.594 1 85.44 428 ARG B CA 1
ATOM 7245 C C . ARG B 1 428 ? -8.273 33.219 22.031 1 85.44 428 ARG B C 1
ATOM 7247 O O . ARG B 1 428 ? -8.336 34.062 22.922 1 85.44 428 ARG B O 1
ATOM 7254 N N . VAL B 1 429 ? -8.492 32.062 22.141 1 87.31 429 VAL B N 1
ATOM 7255 C CA . VAL B 1 429 ? -8.742 31.516 23.469 1 87.31 429 VAL B CA 1
ATOM 7256 C C . VAL B 1 429 ? -8.023 30.188 23.641 1 87.31 429 VAL B C 1
ATOM 7258 O O . VAL B 1 429 ? -7.875 29.422 22.672 1 87.31 429 VAL B O 1
ATOM 7261 N N . ALA B 1 430 ? -7.434 29.969 24.719 1 88 430 ALA B N 1
ATOM 7262 C CA . ALA B 1 430 ? -6.895 28.688 25.125 1 88 430 ALA B CA 1
ATOM 7263 C C . ALA B 1 430 ? -7.258 28.375 26.578 1 88 430 ALA B C 1
ATOM 7265 O O . ALA B 1 430 ? -7.121 29.234 27.453 1 88 430 ALA B O 1
ATOM 7266 N N . CYS B 1 431 ? -7.77 27.234 26.812 1 85 431 CYS B N 1
ATOM 7267 C CA . CYS B 1 431 ? -8.109 26.828 28.172 1 85 431 CYS B CA 1
ATOM 7268 C C . CYS B 1 431 ? -7.133 25.781 28.688 1 85 431 CYS B C 1
ATOM 7270 O O . CYS B 1 431 ? -6.715 24.891 27.938 1 85 431 CYS B O 1
ATOM 7272 N N . ILE B 1 432 ? -6.738 26 29.844 1 84.44 432 ILE B N 1
ATOM 7273 C CA . ILE B 1 432 ? -5.918 25 30.5 1 84.44 432 ILE B CA 1
ATOM 7274 C C . ILE B 1 432 ? -6.574 24.578 31.812 1 84.44 432 ILE B C 1
ATOM 7276 O O . ILE B 1 432 ? -7.434 25.297 32.344 1 84.44 432 ILE B O 1
ATOM 7280 N N . PHE B 1 433 ? -6.312 23.359 32.188 1 79.75 433 PHE B N 1
ATOM 7281 C CA . PHE B 1 433 ? -6.738 22.859 33.5 1 79.75 433 PHE B CA 1
ATOM 7282 C C . PHE B 1 433 ? -5.551 22.75 34.438 1 79.75 433 PHE B C 1
ATOM 7284 O O . PHE B 1 433 ? -4.605 22 34.188 1 79.75 433 PHE B O 1
ATOM 7291 N N . LYS B 1 434 ? -5.535 23.656 35.406 1 78.44 434 LYS B N 1
ATOM 7292 C CA . LYS B 1 434 ? -4.449 23.719 36.375 1 78.44 434 LYS B CA 1
ATOM 7293 C C . LYS B 1 434 ? -4.984 23.953 37.781 1 78.44 434 LYS B C 1
ATOM 7295 O O . LYS B 1 434 ? -5.863 24.797 38 1 78.44 434 LYS B O 1
ATOM 7300 N N . ASP B 1 435 ? -4.43 23.25 38.781 1 76.69 435 ASP B N 1
ATOM 7301 C CA . ASP B 1 435 ? -4.793 23.375 40.188 1 76.69 435 ASP B CA 1
ATOM 7302 C C . ASP B 1 435 ? -6.301 23.25 40.406 1 76.69 435 ASP B C 1
ATOM 7304 O O . ASP B 1 435 ? -6.926 24.109 41.031 1 76.69 435 ASP B O 1
ATOM 7308 N N . TYR B 1 436 ? -6.938 22.281 39.75 1 71.62 436 TYR B N 1
ATOM 7309 C CA . TYR B 1 436 ? -8.344 21.922 39.844 1 71.62 436 TYR B CA 1
ATOM 7310 C C . TYR B 1 436 ? -9.242 23.062 39.375 1 71.62 436 TYR B C 1
ATOM 7312 O O . TYR B 1 436 ? -10.344 23.25 39.906 1 71.62 436 TYR B O 1
ATOM 7320 N N . GLN B 1 437 ? -8.633 23.875 38.562 1 81.25 437 GLN B N 1
ATOM 7321 C CA . GLN B 1 437 ? -9.43 24.969 38 1 81.25 437 GLN B CA 1
ATOM 7322 C C . GLN B 1 437 ? -9.211 25.078 36.469 1 81.25 437 GLN B C 1
ATOM 7324 O O . GLN B 1 437 ? -8.117 24.812 36 1 81.25 437 GLN B O 1
ATOM 7329 N N . ILE B 1 438 ? -10.266 25.422 35.75 1 86.69 438 ILE B N 1
ATOM 7330 C CA . ILE B 1 438 ? -10.164 25.781 34.344 1 86.69 438 ILE B CA 1
ATOM 7331 C C . ILE B 1 438 ? -9.758 27.234 34.219 1 86.69 438 ILE B C 1
ATOM 7333 O O . ILE B 1 438 ? -10.391 28.125 34.781 1 86.69 438 ILE B O 1
ATOM 7337 N N . ILE B 1 439 ? -8.664 27.422 33.625 1 89.38 439 ILE B N 1
ATOM 7338 C CA . ILE B 1 439 ? -8.188 28.766 33.344 1 89.38 439 ILE B CA 1
ATOM 7339 C C . ILE B 1 439 ? -8.281 29.078 31.859 1 89.38 439 ILE B C 1
ATOM 7341 O O . ILE B 1 439 ? -7.801 28.297 31.031 1 89.38 439 ILE B O 1
ATOM 7345 N N . ALA B 1 440 ? -9.008 30.078 31.625 1 91.44 440 ALA B N 1
ATOM 7346 C CA . ALA B 1 440 ? -9.125 30.5 30.234 1 91.44 440 ALA B CA 1
ATOM 7347 C C . ALA B 1 440 ? -8.219 31.703 29.938 1 91.44 440 ALA B C 1
ATOM 7349 O O . ALA B 1 440 ? -8.266 32.719 30.656 1 91.44 440 ALA B O 1
ATOM 7350 N N . PHE B 1 441 ? -7.414 31.5 29.078 1 91.94 441 PHE B N 1
ATOM 7351 C CA . PHE B 1 441 ? -6.621 32.594 28.531 1 91.94 441 PHE B CA 1
ATOM 7352 C C . PHE B 1 441 ? -7.242 33.125 27.25 1 91.94 441 PHE B C 1
ATOM 7354 O O . PHE B 1 441 ? -7.723 32.375 26.422 1 91.94 441 PHE B O 1
ATOM 7361 N N . TYR B 1 442 ? -7.371 34.438 27.172 1 90.31 442 TYR B N 1
ATOM 7362 C CA . TYR B 1 442 ? -7.977 34.969 25.969 1 90.31 442 TYR B CA 1
ATOM 7363 C C . TYR B 1 442 ? -7.207 36.188 25.469 1 90.31 442 TYR B C 1
ATOM 7365 O O . TYR B 1 442 ? -6.605 36.906 26.25 1 90.31 442 TYR B O 1
ATOM 7373 N N . GLU B 1 443 ? -7.148 36.219 24.188 1 88.75 443 GLU B N 1
ATOM 7374 C CA . GLU B 1 443 ? -6.59 37.375 23.5 1 88.75 443 GLU B CA 1
ATOM 7375 C C . GLU B 1 443 ? -7.691 38.312 23 1 88.75 443 GLU B C 1
ATOM 7377 O O . GLU B 1 443 ? -8.664 37.844 22.391 1 88.75 443 GLU B O 1
ATOM 7382 N N . SER B 1 444 ? -7.688 39.562 23.359 1 87.44 444 SER B N 1
ATOM 7383 C CA . SER B 1 444 ? -8.633 40.594 22.938 1 87.44 444 SER B CA 1
ATOM 7384 C C . SER B 1 444 ? -7.992 42 22.969 1 87.44 444 SER B C 1
ATOM 7386 O O . SER B 1 444 ? -6.852 42.125 23.406 1 87.44 444 SER B O 1
ATOM 7388 N N . ALA B 1 445 ? -8.664 42.844 22.266 1 86.31 445 ALA B N 1
ATOM 7389 C CA . ALA B 1 445 ? -8.148 44.188 22.25 1 86.31 445 ALA B CA 1
ATOM 7390 C C . ALA B 1 445 ? -8.125 44.781 23.672 1 86.31 445 ALA B C 1
ATOM 7392 O O . ALA B 1 445 ? -7.172 45.469 24.031 1 86.31 445 ALA B O 1
ATOM 7393 N N . ASN B 1 446 ? -9.133 44.531 24.453 1 86.44 446 ASN B N 1
ATOM 7394 C CA . ASN B 1 446 ? -9.266 45.031 25.812 1 86.44 446 ASN B CA 1
ATOM 7395 C C . ASN B 1 446 ? -9.703 43.938 26.766 1 86.44 446 ASN B C 1
ATOM 7397 O O . ASN B 1 446 ? -10.227 42.906 26.344 1 86.44 446 ASN B O 1
ATOM 7401 N N . VAL B 1 447 ? -9.234 44.156 28 1 90.31 447 VAL B N 1
ATOM 7402 C CA . VAL B 1 447 ? -9.688 43.219 29.031 1 90.31 447 VAL B CA 1
ATOM 7403 C C . VAL B 1 447 ? -11.211 43.125 29.016 1 90.31 447 VAL B C 1
ATOM 7405 O O . VAL B 1 447 ? -11.891 44.156 28.984 1 90.31 447 VAL B O 1
ATOM 7408 N N . ILE B 1 448 ? -11.672 42 28.875 1 88.81 448 ILE B N 1
ATOM 7409 C CA . ILE B 1 448 ? -13.117 41.812 28.812 1 88.81 448 ILE B CA 1
ATOM 7410 C C . ILE B 1 448 ? -13.641 41.438 30.203 1 88.81 448 ILE B C 1
ATOM 7412 O O . ILE B 1 448 ? -13.117 40.562 30.859 1 88.81 448 ILE B O 1
ATOM 7416 N N . THR B 1 449 ? -14.57 42.375 30.5 1 82.19 449 THR B N 1
ATOM 7417 C CA . THR B 1 449 ? -15.234 42.094 31.781 1 82.19 449 THR B CA 1
ATOM 7418 C C . THR B 1 449 ? -16.453 41.219 31.562 1 82.19 449 THR B C 1
ATOM 7420 O O . THR B 1 449 ? -16.984 41.125 30.453 1 82.19 449 THR B O 1
ATOM 7423 N N . ASN B 1 450 ? -16.781 40.188 32.344 1 81.19 450 ASN B N 1
ATOM 7424 C CA . ASN B 1 450 ? -18.031 39.438 32.375 1 81.19 450 ASN B CA 1
ATOM 7425 C C . ASN B 1 450 ? -17.969 38.188 31.5 1 81.19 450 ASN B C 1
ATOM 7427 O O . ASN B 1 450 ? -18.969 37.812 30.875 1 81.19 450 ASN B O 1
ATOM 7431 N N . LEU B 1 451 ? -16.75 37.781 31.234 1 90.81 451 LEU B N 1
ATOM 7432 C CA . LEU B 1 451 ? -16.641 36.594 30.406 1 90.81 451 LEU B CA 1
ATOM 7433 C C . LEU B 1 451 ? -17.391 35.438 31.031 1 90.81 451 LEU B C 1
ATOM 7435 O O . LEU B 1 451 ? -17.922 34.562 30.328 1 90.81 451 LEU B O 1
ATOM 7439 N N . LYS B 1 452 ? -17.422 35.5 32.312 1 87 452 LYS B N 1
ATOM 7440 C CA . LYS B 1 452 ? -18.172 34.469 33 1 87 452 LYS B CA 1
ATOM 7441 C C . LYS B 1 452 ? -19.641 34.5 32.625 1 87 452 LYS B C 1
ATOM 7443 O O . LYS B 1 452 ? -20.25 33.438 32.375 1 87 452 LYS B O 1
ATOM 7448 N N . GLU B 1 453 ? -20.234 35.625 32.625 1 82.81 453 GLU B N 1
ATOM 7449 C CA . GLU B 1 453 ? -21.641 35.781 32.281 1 82.81 453 GLU B CA 1
ATOM 7450 C C . GLU B 1 453 ? -21.891 35.344 30.844 1 82.81 453 GLU B C 1
ATOM 7452 O O . GLU B 1 453 ? -22.922 34.75 30.531 1 82.81 453 GLU B O 1
ATOM 7457 N N . PHE B 1 454 ? -20.969 35.719 30.047 1 86.25 454 PHE B N 1
ATOM 7458 C CA . PHE B 1 454 ? -21.062 35.312 28.641 1 86.25 454 PHE B CA 1
ATOM 7459 C C . PHE B 1 454 ? -21.125 33.781 28.516 1 86.25 454 PHE B C 1
ATOM 7461 O O . PHE B 1 454 ? -21.906 33.25 27.719 1 86.25 454 PHE B O 1
ATOM 7468 N N . LEU B 1 455 ? -20.328 33.094 29.266 1 85.38 455 LEU B N 1
ATOM 7469 C CA . LEU B 1 455 ? -20.25 31.641 29.188 1 85.38 455 LEU B CA 1
ATOM 7470 C C . LEU B 1 455 ? -21.438 30.984 29.859 1 85.38 455 LEU B C 1
ATOM 7472 O O . LEU B 1 455 ? -21.875 29.906 29.453 1 85.38 455 LEU B O 1
ATOM 7476 N N . LYS B 1 456 ? -22.016 31.609 30.891 1 78.94 456 LYS B N 1
ATOM 7477 C CA . LYS B 1 456 ? -23.141 31.062 31.641 1 78.94 456 LYS B CA 1
ATOM 7478 C C . LYS B 1 456 ? -24.359 30.859 30.75 1 78.94 456 LYS B C 1
ATOM 7480 O O . LYS B 1 456 ? -25.172 29.969 30.984 1 78.94 456 LYS B O 1
ATOM 7485 N N . SER B 1 457 ? -24.391 31.594 29.734 1 74.69 457 SER B N 1
ATOM 7486 C CA . SER B 1 457 ? -25.531 31.516 28.828 1 74.69 457 SER B CA 1
ATOM 7487 C C . SER B 1 457 ? -25.344 30.391 27.797 1 74.69 457 SER B C 1
ATOM 7489 O O . SER B 1 457 ? -26.297 29.969 27.156 1 74.69 457 SER B O 1
ATOM 7491 N N . LYS B 1 458 ? -24.188 29.875 27.75 1 76.94 458 LYS B N 1
ATOM 7492 C CA . LYS B 1 458 ? -23.891 28.969 26.641 1 76.94 458 LYS B CA 1
ATOM 7493 C C . LYS B 1 458 ? -23.359 27.625 27.156 1 76.94 458 LYS B C 1
ATOM 7495 O O . LYS B 1 458 ? -23.438 26.625 26.453 1 76.94 458 LYS B O 1
ATOM 7500 N N . LEU B 1 459 ? -22.781 27.734 28.344 1 77.69 459 LEU B N 1
ATOM 7501 C CA . LEU B 1 459 ? -22.172 26.531 28.922 1 77.69 459 LEU B CA 1
ATOM 7502 C C . LEU B 1 459 ? -22.75 26.234 30.297 1 77.69 459 LEU B C 1
ATOM 7504 O O . LEU B 1 459 ? -23.281 27.141 30.953 1 77.69 459 LEU B O 1
ATOM 7508 N N . GLN B 1 460 ? -22.703 25.016 30.641 1 73.19 460 GLN B N 1
ATOM 7509 C CA . GLN B 1 460 ? -23.047 24.656 32 1 73.19 460 GLN B CA 1
ATOM 7510 C C . GLN B 1 460 ? -22.078 25.281 33 1 73.19 460 GLN B C 1
ATOM 7512 O O . GLN B 1 460 ? -20.906 25.516 32.688 1 73.19 460 GLN B O 1
ATOM 7517 N N . GLU B 1 461 ? -22.641 25.609 34.156 1 75.31 461 GLU B N 1
ATOM 7518 C CA . GLU B 1 461 ? -21.891 26.328 35.188 1 75.31 461 GLU B CA 1
ATOM 7519 C C . GLU B 1 461 ? -20.562 25.641 35.5 1 75.31 461 GLU B C 1
ATOM 7521 O O . GLU B 1 461 ? -19.547 26.312 35.688 1 75.31 461 GLU B O 1
ATOM 7526 N N . TYR B 1 462 ? -20.625 24.328 35.531 1 71.69 462 TYR B N 1
ATOM 7527 C CA . TYR B 1 462 ? -19.438 23.578 35.938 1 71.69 462 TYR B CA 1
ATOM 7528 C C . TYR B 1 462 ? -18.359 23.656 34.844 1 71.69 462 TYR B C 1
ATOM 7530 O O . TYR B 1 462 ? -17.203 23.312 35.094 1 71.69 462 TYR B O 1
ATOM 7538 N N . MET B 1 463 ? -18.641 24.109 33.625 1 78.81 463 MET B N 1
ATOM 7539 C CA . MET B 1 463 ? -17.703 24.203 32.531 1 78.81 463 MET B CA 1
ATOM 7540 C C . MET B 1 463 ? -17.016 25.562 32.5 1 78.81 463 MET B C 1
ATOM 7542 O O . MET B 1 463 ? -16.031 25.766 31.812 1 78.81 463 MET B O 1
ATOM 7546 N N . ILE B 1 464 ? -17.578 26.484 33.25 1 85.5 464 ILE B N 1
ATOM 7547 C CA . ILE B 1 464 ? -17.125 27.875 33.156 1 85.5 464 ILE B CA 1
ATOM 7548 C C . ILE B 1 464 ? -15.766 28.016 33.875 1 85.5 464 ILE B C 1
ATOM 7550 O O . ILE B 1 464 ? -15.617 27.641 35.031 1 85.5 464 ILE B O 1
ATOM 7554 N N . PRO B 1 465 ? -14.727 28.547 33.188 1 89.88 465 PRO B N 1
ATOM 7555 C CA . PRO B 1 465 ? -13.414 28.766 33.781 1 89.88 465 PRO B CA 1
ATOM 7556 C C . PRO B 1 465 ? -13.492 29.625 35.062 1 89.88 465 PRO B C 1
ATOM 7558 O O . PRO B 1 465 ? -14.297 30.562 35.125 1 89.88 465 PRO B O 1
ATOM 7561 N N . ARG B 1 466 ? -12.672 29.266 36 1 83.62 466 ARG B N 1
ATOM 7562 C CA . ARG B 1 466 ? -12.602 30.047 37.219 1 83.62 466 ARG B CA 1
ATOM 7563 C C . ARG B 1 466 ? -11.836 31.344 37 1 83.62 466 ARG B C 1
ATOM 7565 O O . ARG B 1 466 ? -12.109 32.344 37.688 1 83.62 466 ARG B O 1
ATOM 7572 N N . LYS B 1 467 ? -10.859 31.203 36.188 1 89.25 467 LYS B N 1
ATOM 7573 C CA . LYS B 1 467 ? -10.016 32.375 35.906 1 89.25 467 LYS B CA 1
ATOM 7574 C C . LYS B 1 467 ? -9.984 32.656 34.406 1 89.25 467 LYS B C 1
ATOM 7576 O O . LYS B 1 467 ? -9.977 31.75 33.562 1 89.25 467 LYS B O 1
ATOM 7581 N N . PHE B 1 468 ? -10.133 33.969 34.188 1 92.81 468 PHE B N 1
ATOM 7582 C CA . PHE B 1 468 ? -9.938 34.469 32.844 1 92.81 468 PHE B CA 1
ATOM 7583 C C . PHE B 1 468 ? -8.734 35.406 32.781 1 92.81 468 PHE B C 1
ATOM 7585 O O . PHE B 1 468 ? -8.703 36.438 33.469 1 92.81 468 PHE B O 1
ATOM 7592 N N . ILE B 1 469 ? -7.824 34.969 32.094 1 91.62 469 ILE B N 1
ATOM 7593 C CA . ILE B 1 469 ? -6.586 35.75 32.062 1 91.62 469 ILE B CA 1
ATOM 7594 C C . ILE B 1 469 ? -6.41 36.375 30.672 1 91.62 469 ILE B C 1
ATOM 7596 O O . ILE B 1 469 ? -6.375 35.688 29.656 1 91.62 469 ILE B O 1
ATOM 7600 N N . TYR B 1 470 ? -6.426 37.688 30.703 1 92.5 470 TYR B N 1
ATOM 7601 C CA . TYR B 1 470 ? -6.191 38.438 29.484 1 92.5 470 TYR B CA 1
ATOM 7602 C C . TYR B 1 470 ? -4.742 38.312 29.031 1 92.5 470 TYR B C 1
ATOM 7604 O O . TYR B 1 470 ? -3.82 38.375 29.844 1 92.5 470 TYR B O 1
ATOM 7612 N N . LYS B 1 471 ? -4.633 38 27.766 1 87.94 471 LYS B N 1
ATOM 7613 C CA . LYS B 1 471 ? -3.324 38.031 27.109 1 87.94 471 LYS B CA 1
ATOM 7614 C C . LYS B 1 471 ? -3.287 39 25.953 1 87.94 471 LYS B C 1
ATOM 7616 O O . LYS B 1 471 ? -4.227 39.062 25.156 1 87.94 471 LYS B O 1
ATOM 7621 N N . ASN B 1 472 ? -2.242 39.781 25.891 1 85.31 472 ASN B N 1
ATOM 7622 C CA . ASN B 1 472 ? -2.059 40.625 24.734 1 85.31 472 ASN B CA 1
ATOM 7623 C C . ASN B 1 472 ? -1.804 39.812 23.469 1 85.31 472 ASN B C 1
ATOM 7625 O O . ASN B 1 472 ? -2.348 40.125 22.406 1 85.31 472 ASN B O 1
ATOM 7629 N N . LYS B 1 473 ? -1.025 38.812 23.609 1 84.94 473 LYS B N 1
ATOM 7630 C CA . LYS B 1 473 ? -0.718 37.906 22.516 1 84.94 473 LYS B CA 1
ATOM 7631 C C . LYS B 1 473 ? -0.327 36.531 23.062 1 84.94 473 LYS B C 1
ATOM 7633 O O . LYS B 1 473 ? 0.462 36.438 24 1 84.94 473 LYS B O 1
ATOM 7638 N N . PHE B 1 474 ? -0.972 35.531 22.5 1 85.31 474 PHE B N 1
ATOM 7639 C CA . PHE B 1 474 ? -0.588 34.188 22.906 1 85.31 474 PHE B CA 1
ATOM 7640 C C . PHE B 1 474 ? 0.812 33.844 22.422 1 85.31 474 PHE B C 1
ATOM 7642 O O . PHE B 1 474 ? 1.181 34.188 21.297 1 85.31 474 PHE B O 1
ATOM 7649 N N . LYS B 1 475 ? 1.524 33.25 23.266 1 78 475 LYS B N 1
ATOM 7650 C CA . LYS B 1 475 ? 2.777 32.656 22.828 1 78 475 LYS B CA 1
ATOM 7651 C C . LYS B 1 475 ? 2.52 31.438 21.953 1 78 475 LYS B C 1
ATOM 7653 O O . LYS B 1 475 ? 1.693 30.594 22.312 1 78 475 LYS B O 1
ATOM 7658 N N . LEU B 1 476 ? 3.018 31.469 20.781 1 77.5 476 LEU B N 1
ATOM 7659 C CA . LEU B 1 476 ? 2.883 30.328 19.875 1 77.5 476 LEU B CA 1
ATOM 7660 C C . LEU B 1 476 ? 4.082 29.391 20 1 77.5 476 LEU B C 1
ATOM 7662 O O . LEU B 1 476 ? 5.184 29.828 20.328 1 77.5 476 LEU B O 1
ATOM 7666 N N . ASN B 1 477 ? 3.824 28.188 19.891 1 71.31 477 ASN B N 1
ATOM 7667 C CA . ASN B 1 477 ? 4.918 27.219 19.891 1 71.31 477 ASN B CA 1
ATOM 7668 C C . ASN B 1 477 ? 5.629 27.172 18.547 1 71.31 477 ASN B C 1
ATOM 7670 O O . ASN B 1 477 ? 5.352 28 17.656 1 71.31 477 ASN B O 1
ATOM 7674 N N . GLN B 1 478 ? 6.562 26.219 18.406 1 65.88 478 GLN B N 1
ATOM 7675 C CA . GLN B 1 478 ? 7.438 26.141 17.234 1 65.88 478 GLN B CA 1
ATOM 7676 C C . GLN B 1 478 ? 6.648 25.781 15.977 1 65.88 478 GLN B C 1
ATOM 7678 O O . GLN B 1 478 ? 7.09 26.062 14.859 1 65.88 478 GLN B O 1
ATOM 7683 N N . ASN B 1 479 ? 5.457 25.312 16.188 1 62.44 479 ASN B N 1
ATOM 7684 C CA . ASN B 1 479 ? 4.633 24.922 15.055 1 62.44 479 ASN B CA 1
ATOM 7685 C C . ASN B 1 479 ? 3.586 25.984 14.727 1 62.44 479 ASN B C 1
ATOM 7687 O O . ASN B 1 479 ? 2.732 25.766 13.867 1 62.44 479 ASN B O 1
ATOM 7691 N N . GLY B 1 480 ? 3.613 27.109 15.406 1 62.94 480 GLY B N 1
ATOM 7692 C CA . GLY B 1 480 ? 2.668 28.188 15.172 1 62.94 480 GLY B CA 1
ATOM 7693 C C . GLY B 1 480 ? 1.357 28.016 15.914 1 62.94 480 GLY B C 1
ATOM 7694 O O . GLY B 1 480 ? 0.382 28.719 15.641 1 62.94 480 GLY B O 1
ATOM 7695 N N . LYS B 1 481 ? 1.344 26.969 16.734 1 70.69 481 LYS B N 1
ATOM 7696 C CA . LYS B 1 481 ? 0.15 26.719 17.547 1 70.69 481 LYS B CA 1
ATOM 7697 C C . LYS B 1 481 ? 0.233 27.453 18.875 1 70.69 481 LYS B C 1
ATOM 7699 O O . LYS B 1 481 ? 1.32 27.844 19.312 1 70.69 481 LYS B O 1
ATOM 7704 N N . ILE B 1 482 ? -0.874 27.766 19.469 1 73.5 482 ILE B N 1
ATOM 7705 C CA . ILE B 1 482 ? -0.866 28.328 20.828 1 73.5 482 ILE B CA 1
ATOM 7706 C C . ILE B 1 482 ? -0.071 27.422 21.75 1 73.5 482 ILE B C 1
ATOM 7708 O O . ILE B 1 482 ? -0.285 26.203 21.781 1 73.5 482 ILE B O 1
ATOM 7712 N N . ASP B 1 483 ? 1.004 27.922 22.484 1 76.31 483 ASP B N 1
ATOM 7713 C CA . ASP B 1 483 ? 1.819 27.172 23.422 1 76.31 483 ASP B CA 1
ATOM 7714 C C . ASP B 1 483 ? 1.078 26.984 24.75 1 76.31 483 ASP B C 1
ATOM 7716 O O . ASP B 1 483 ? 1.285 27.734 25.703 1 76.31 483 ASP B O 1
ATOM 7720 N N . LYS B 1 484 ? 0.239 25.969 24.859 1 76.69 484 LYS B N 1
ATOM 7721 C CA . LYS B 1 484 ? -0.579 25.75 26.047 1 76.69 484 LYS B CA 1
ATOM 7722 C C . LYS B 1 484 ? 0.287 25.406 27.266 1 76.69 484 LYS B C 1
ATOM 7724 O O . LYS B 1 484 ? -0.088 25.672 28.406 1 76.69 484 LYS B O 1
ATOM 7729 N N . GLU B 1 485 ? 1.44 24.859 26.953 1 76 485 GLU B N 1
ATOM 7730 C CA . GLU B 1 485 ? 2.348 24.547 28.062 1 76 485 GLU B CA 1
ATOM 7731 C C . GLU B 1 485 ? 2.869 25.828 28.719 1 76 485 GLU B C 1
ATOM 7733 O O . GLU B 1 485 ? 3.006 25.891 29.938 1 76 485 GLU B O 1
ATOM 7738 N N . ALA B 1 486 ? 3.18 26.75 27.859 1 77.06 486 ALA B N 1
ATOM 7739 C CA . ALA B 1 486 ? 3.629 28.031 28.375 1 77.06 486 ALA B CA 1
ATOM 7740 C C . ALA B 1 486 ? 2.547 28.688 29.234 1 77.06 486 ALA B C 1
ATOM 7742 O O . ALA B 1 486 ? 2.848 29.312 30.25 1 77.06 486 ALA B O 1
ATOM 7743 N N . LEU B 1 487 ? 1.321 28.469 28.891 1 79.31 487 LEU B N 1
ATOM 7744 C CA . LEU B 1 487 ? 0.21 29.062 29.641 1 79.31 487 LEU B CA 1
ATOM 7745 C C . LEU B 1 487 ? 0.086 28.438 31.016 1 79.31 487 LEU B C 1
ATOM 7747 O O . LEU B 1 487 ? -0.245 29.125 31.984 1 79.31 487 LEU B O 1
ATOM 7751 N N . LYS B 1 488 ? 0.405 27.188 31.156 1 79.12 488 LYS B N 1
ATOM 7752 C CA . LYS B 1 488 ? 0.329 26.484 32.438 1 79.12 488 LYS B CA 1
ATOM 7753 C C . LYS B 1 488 ? 1.365 27.016 33.438 1 79.12 488 LYS B C 1
ATOM 7755 O O . LYS B 1 488 ? 1.157 26.969 34.625 1 79.12 488 LYS B O 1
ATOM 7760 N N . ASN B 1 489 ? 2.486 27.516 32.781 1 72.88 489 ASN B N 1
ATOM 7761 C CA . ASN B 1 489 ? 3.592 27.969 33.625 1 72.88 489 ASN B CA 1
ATOM 7762 C C . ASN B 1 489 ? 3.469 29.453 33.969 1 72.88 489 ASN B C 1
ATOM 7764 O O . ASN B 1 489 ? 4.27 29.984 34.719 1 72.88 489 ASN B O 1
ATOM 7768 N N . GLU B 1 490 ? 2.637 30.062 33.344 1 73.94 490 GLU B N 1
ATOM 7769 C CA . GLU B 1 490 ? 2.389 31.484 33.656 1 73.94 490 GLU B CA 1
ATOM 7770 C C . GLU B 1 490 ? 1.537 31.641 34.906 1 73.94 490 GLU B C 1
ATOM 7772 O O . GLU B 1 490 ? 0.692 30.797 35.188 1 73.94 490 GLU B O 1
#

InterPro domains:
  IPR000873 AMP-dependent synthetase/ligase domain [PF00501] (11-356)
  IPR010071 Amino acid adenylation domain [TIGR01733] (30-429)
  IPR042099 ANL, N-terminal domain [G3DSA:3.40.50.12780] (5-399)
  IPR045851 AMP-binding enzyme domain superfamily [G3DSA:3.30.300.30] (401-490)

Nearest PDB structures (foldseek):
  9be3-assembly2_B  TM=8.930E-01  e=3.553E-47  Brevibacillus parabrevis
  9be4-assembly2_B  TM=8.903E-01  e=9.117E-47  Brevibacillus parabrevis
  6m01-assembly1_A  TM=7.836E-01  e=3.865E-41  Embleya scabrispora
  5jjq-assembly3_C  TM=7.631E-01  e=1.420E-41  Streptomyces sp. ML694-90F3
  6lta-assembly1_A-2  TM=9.095E-01  e=5.350E-36  Streptomyces sp. Sp080513GE-23

Organism: NCBI:txid3161138

Solvent-accessible surface area (backbone atoms only — not comparable to full-atom values): 51319 Å² total; per-residue (Å²): 128,86,42,42,60,43,51,35,43,52,51,25,18,69,76,40,34,81,43,56,32,42,34,42,96,86,48,69,39,26,24,36,56,45,47,48,53,10,41,9,48,12,34,57,48,44,75,68,73,56,66,71,39,41,30,36,33,41,46,63,88,50,68,69,41,53,33,47,54,42,5,36,36,54,34,37,17,18,36,27,46,46,64,67,81,57,55,64,70,59,51,50,55,48,42,71,60,61,58,53,69,33,34,40,31,45,71,87,70,69,77,83,80,91,57,56,69,49,50,62,77,54,51,88,75,46,61,61,42,66,70,65,52,68,66,51,80,59,38,22,72,40,57,40,33,34,42,58,42,89,29,97,82,66,53,71,42,29,35,30,31,24,16,42,14,51,47,48,37,34,46,38,49,32,66,76,68,65,58,49,47,83,43,24,32,47,40,56,55,54,73,46,38,55,69,26,49,52,57,52,49,39,27,34,54,44,48,13,30,29,36,51,48,62,69,72,49,69,79,36,52,56,61,46,48,48,49,35,41,75,65,51,28,21,31,40,62,40,43,23,59,57,55,40,50,34,40,77,63,54,46,50,69,89,49,78,66,52,49,39,36,42,33,33,30,87,50,85,51,60,29,49,42,48,50,49,50,48,71,53,41,78,81,38,48,43,35,29,38,31,47,52,70,56,33,47,40,47,46,23,39,22,70,68,82,68,92,72,59,47,75,43,79,58,43,33,21,41,51,40,74,54,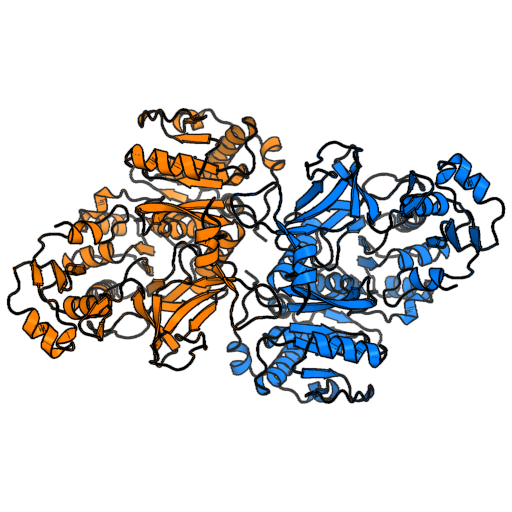35,44,72,44,34,23,41,97,83,64,45,79,57,86,56,56,79,45,74,23,40,36,30,42,37,47,59,25,46,35,61,32,32,50,62,31,67,67,65,24,54,72,34,44,35,72,33,86,93,48,85,40,49,81,43,65,25,37,56,67,47,31,30,30,25,30,41,96,84,64,31,29,34,73,47,39,44,56,85,57,36,41,75,56,96,86,37,83,38,45,44,46,52,48,27,50,57,53,44,49,39,90,61,36,74,44,52,50,55,44,80,54,93,95,33,38,35,30,36,33,22,34,93,57,85,73,80,60,58,62,60,60,39,55,77,75,39,59,73,88,64,53,49,78,38,78,42,76,30,88,64,76,56,54,38,99,83,55,39,76,31,63,66,58,57,70,73,98,126,85,41,42,59,44,51,34,43,52,52,24,18,69,76,40,34,82,44,58,32,42,33,43,96,87,47,70,39,26,25,37,56,44,46,49,53,9,41,8,48,11,33,57,49,44,74,69,71,54,66,70,36,42,30,36,32,41,48,63,88,51,69,69,42,53,32,47,53,42,6,36,35,55,33,38,16,16,37,28,47,46,65,68,81,56,56,66,70,59,49,49,53,48,42,70,60,60,58,51,69,34,34,39,30,44,73,88,70,69,78,82,80,90,59,56,70,48,51,61,79,53,51,89,75,47,62,62,41,65,70,64,51,66,66,52,77,58,40,22,74,42,55,40,34,34,42,59,41,90,29,97,82,66,53,71,41,28,37,30,32,25,17,43,14,52,48,48,36,36,46,38,49,32,65,77,66,66,58,48,47,83,42,25,32,48,40,55,56,55,74,46,39,58,69,26,49,52,56,51,49,39,27,33,54,44,48,13,31,29,35,51,50,62,68,71,49,69,79,36,49,56,59,46,49,50,50,36,42,76,66,52,28,22,30,39,63,41,43,24,58,58,55,41,51,33,40,76,62,54,46,49,68,91,49,79,66,52,49,39,35,41,32,33,31,85,49,84,51,60,28,49,41,48,49,48,52,50,70,53,40,80,81,39,47,44,35,27,36,32,47,52,70,56,32,46,40,47,45,23,37,22,68,68,83,67,91,74,58,48,77,44,81,58,44,33,21,42,52,40,75,54,35,45,75,43,34,24,40,96,83,63,44,78,59,84,57,55,77,46,74,21,39,36,30,41,36,46,61,24,47,34,61,31,30,50,61,31,67,68,64,24,54,72,34,44,36,72,34,87,92,47,82,41,49,81,45,67,24,37,58,68,49,31,30,30,23,29,40,97,83,64,29,29,35,72,48,37,44,56,85,57,35,40,76,54,96,88,38,82,38,44,44,46,52,48,27,51,60,55,44,50,40,89,64,37,73,43,52,49,55,46,82,55,94,95,32,38,34,32,37,33,21,34,93,56,84,71,80,60,60,62,63,61,39,56,76,75,39,58,72,88,64,53,50,77,39,79,41,77,31,87,65,78,59,55,38,98,83,55,39,75,32,64,68,60,57,72,72,98

Secondary structure (DSSP, 8-state):
---STHHHHHHHHHHSTTSEEEE-SS-EEEHHHHHHHHHHHHHHHHTTT--S-EEEEE--SSHHHHHHHHHHHHTT-EEEEE-TT--HHHHHHHHHHH--SEEEE-GGG----SS-EEEGGGGGG----HHHHHT----TTSEEEEEEE--TTSS-EEEEEEHHHHHHHHHHHHHHHT--TT-EEEE-S-TTSTTHHIIIIIHHHHT-EEEE--GGGGG-HHHHHHHHHHTT--EEEE-HHHHHHHHHTTTTTT------EEEEESS---HHHHHHHHHH-TT-EEEEEE--GGGSS-SEEEE--S---TTSPPP-BEE-TTEEEEEE-TT-PBP-STT--EEEEEEETT----BTT-HHHHHHHEEE-TT--SS--EEEEEEEEEEE-TTS-EEEEEETTTEEEETTEEEEHHHHHHHHHTSTTEEEEEEEEETTEEEEEEEESSPPS-HHHHHHTTS-GGGS-SEEEEESSPPB-TTSSB-HHHHHH-/---STHHHHHHHHHHSTTSEEEE-SS-EEEHHHHHHHHHHHHHHHHTTT--S-EEEEE--SSHHHHHHHHHHHHTT-EEEEE-TT--HHHHHHHHHHH--SEEEE-GGG----SS-EEEGGGGGG----HHHHHT----TTSEEEEEEE--TTSS-EEEEEEHHHHHHHHHHHHHHHT--TT-EEEE-S-TTSTTHHIIIIIHHHHT-EEEE--GGGGG-HHHHHHHHHHTT--EEEE-HHHHHHHHHTTTTTT------EEEEESS---HHHHHHHHHH-TT-EEEEEE--GGGSS-SEEEE--S---TTSPPP-BEE-TTEEEEEE-TT-PBP-STT--EEEEEEETT----BTT-HHHHHHHEEE-TT--SS--EEEEEEEEEEE-TTS-EEEEEESTTEEEETTEEEEHHHHHHHHHTSTTEEEEEEEEETTEEEEEEEESSPPS-HHHHHHTTS-GGGS-SEEEEESSPPB-TTSSB-HHHHHH-

Foldseek 3Di:
DDFFLLVLLVVLCVVFVAAWAEDEPVDTDGSVRLNFLLLLLLQVVVVVVDAQAEEEEEEFQDSLVLSPLSNCRLNNYAYAYDYLPDDPVLVVLVCVQRVGQEYEYAVVSVDDPVHHYDHSVCSVVGGHDVVSSVVHDHGQQRWHYWAWDQDPVRRTWTFTFTNQLLVVVLVLCCVVVVDAQAAEEEDQWTPSDLLCSCQRRNSSNRNHYYYYYDNVCLVPLLSVLVVQAVVQHAEYEDEQLSLLVCQVVVSLVPRDGNHAEYEYEDDFHQVLSVVSVCVSHVRHWYKYFYDDVQLRRGFAMDIDDDDDDRLDGDFNFAGRPFKHKFFAAPVRDTDQDFPDKGWIKIFGSNGTPATRNCVPRRPVQWDANPVDDPDGTTIGGPQWMWGAHPVRTIGTQAGVVQQDQAPNDGERQSSVQSQLCSPPFWSGWDWHQDPSFIEIETAGPDDDDCSQVSVVVPHPNRRGTPYYHYDNDFDADPRSHRPVVVVRVD/DDQFLLVLLVVLCVVFVQAWAEDEPVDTDGSVRLNFLLLLLLQVVVVVVDAQAEEEEEEFQDSLVLSPLSNCRLNNYAYAYDYLPDDPVLVVLCCVQRVGQEYEYAVVSVDDPVHHYDHSVCSVVGGHDVVSSVVHDHGQQRWHYWAWDQDPVRRTWTFTFTRQLLVVVLVLCCVVVVDAQAAEEEDAWTPSDLLCSCQNRNSSNRNHYYYYYDNVCLVPLLSVLVVQAVVQHAEYEDEQLSLLVCQVVVSLVPRDGNHAEYEYEDDFHQVLSVVSVCVSHVRHWYKYFYDDVQLRRGFAMDIDDDDDDRLDGDFNFAGRPFKHKFFAAPVRDTDQDFPDKGWIKIFGSNGTPATRNCVPRRPVQWDANPVDDPDGTTIGGPQWMWGAHPVRTIGTQAGVVQQDQAPNDGERQSSVQSQLCSPPFWSGWDWHQDPSFIEIETAGPDDDDCSQVSVVVPHPNRHGTPYYHYDNDFDADPRSHRPVVVVRVD

Radius of gyration: 31.37 Å; Cα contacts (8 Å, |Δi|>4): 2183; chains: 2; bounding box: 63×95×76 Å

pLDDT: mean 91.29, std 9.44, range [45.44, 98.88]

Sequence (980 aa):
MLHSAHKILSQSAKAMPQKLAFITPSDSITYISLDEKSSALATQILNLNINKSPILIILPKGIEAIISFFGVLKSGNFYTIIDENMPLERIDKIIRTLCPALLITSKDLALNLDLLTIFIDDLPGFKPDQTILNSVKIIDTDLAYTLFTSGSTGEPKGVSISHKSLIDFTIACVNDLAIDDSHVIANQAPFYFDLSVFDIYVNTFVGATTHILPSSIFAFPLKVVEYLITNSVTTILWVPSVLIYFANSNALNGANLSLKMIISCGEMMPTKQLNYWIKSIKNAKFYNMYGPTETTLASSYYMVNRELRDDEILPIGKAFSNTELLVFDENMKLITKPNIKGELYIRGSGLSYGYYNDPVKTAKAFIQNPLQSSYAEPIYKTGDIVAYDEHGDLIYYGRQDSQIKLNGFRIELGEIETVLGTHPDIYRVACIFKDYQIIAFYESANVITNLKEFLKSKLQEYMIPRKFIYKNKFKLNQNGKIDKEALKNEMLHSAHKILSQSAKAMPQKLAFITPSDSITYISLDEKSSALATQILNLNINKSPILIILPKGIEAIISFFGVLKSGNFYTIIDENMPLERIDKIIRTLCPALLITSKDLALNLDLLTIFIDDLPGFKPDQTILNSVKIIDTDLAYTLFTSGSTGEPKGVSISHKSLIDFTIACVNDLAIDDSHVIANQAPFYFDLSVFDIYVNTFVGATTHILPSSIFAFPLKVVEYLITNSVTTILWVPSVLIYFANSNALNGANLSLKMIISCGEMMPTKQLNYWIKSIKNAKFYNMYGPTETTLASSYYMVNRELRDDEILPIGKAFSNTELLVFDENMKLITKPNIKGELYIRGSGLSYGYYNDPVKTAKAFIQNPLQSSYAEPIYKTGDIVAYDEHGDLIYYGRQDSQIKLNGFRIELGEIETVLGTHPDIYRVACIFKDYQIIAFYESANVITNLKEFLKSKLQEYMIPRKFIYKNKFKLNQNGKIDKEALKNE